Protein AF-0000000084918684 (afdb_homodimer)

pLDDT: mean 97.08, std 3.47, range [62.97, 98.94]

Solvent-accessible surface area (backbone atoms only — not comparable to full-atom values): 43186 Å² total; per-residue (Å²): 106,54,41,78,86,62,68,21,63,59,15,46,52,43,39,51,59,51,57,73,71,52,61,86,41,29,31,36,51,34,53,30,35,59,64,49,74,46,46,54,59,44,61,53,84,80,51,59,20,52,67,44,27,55,39,28,52,59,80,53,69,62,27,39,38,38,41,15,81,66,41,86,51,74,64,54,25,42,32,39,26,32,46,75,63,44,74,66,41,34,40,43,52,30,76,50,64,44,61,66,52,43,22,60,39,18,59,41,83,35,57,45,45,46,87,49,44,68,64,54,49,50,56,53,51,75,67,37,52,32,38,29,38,70,58,83,76,44,94,69,46,78,70,82,63,65,45,51,51,54,55,48,51,55,50,48,49,68,76,44,68,87,54,44,77,47,70,37,42,68,56,46,22,55,58,61,23,40,51,50,73,71,53,51,52,41,32,37,48,7,30,51,42,28,37,55,21,53,58,53,42,41,60,63,62,36,57,69,44,37,28,31,41,54,50,13,54,34,41,24,43,15,20,52,67,35,17,94,20,63,44,54,86,50,22,43,19,46,19,54,44,26,43,19,73,49,31,60,53,33,60,51,69,30,44,73,80,23,38,30,20,29,43,49,25,17,18,24,80,64,18,24,32,60,32,26,44,57,47,36,28,64,31,55,67,52,72,67,56,43,52,53,47,50,44,36,48,51,41,30,53,55,48,44,58,59,44,32,56,63,37,40,53,68,59,49,53,54,52,44,49,52,49,44,38,54,45,34,41,76,71,64,77,40,53,71,65,47,58,74,68,36,43,91,91,54,46,52,48,40,78,36,38,72,67,77,46,62,46,33,46,34,66,30,63,62,28,55,40,69,58,90,45,56,39,49,50,38,22,35,32,37,38,40,36,40,45,36,39,69,94,69,33,38,22,40,37,44,27,39,39,30,31,21,26,86,67,69,60,38,47,54,56,44,71,85,43,84,73,51,68,70,56,45,28,51,52,29,64,61,98,106,54,42,78,85,63,69,22,65,58,15,47,51,42,40,51,60,50,56,70,71,53,63,85,40,29,30,34,50,35,53,30,36,60,66,48,74,46,46,54,57,45,60,52,82,80,52,60,22,52,65,43,28,56,42,26,53,59,81,54,69,64,26,38,40,38,42,16,81,66,42,87,51,73,64,52,25,42,34,38,27,31,47,73,63,44,75,66,42,35,39,42,51,29,76,51,64,42,60,68,53,43,24,58,39,17,59,40,83,36,55,46,46,45,89,48,43,69,64,54,49,51,57,52,53,75,66,37,50,30,40,29,39,69,58,83,78,44,93,68,46,79,72,80,62,63,44,52,50,54,54,47,51,56,48,48,50,69,76,44,66,86,54,44,77,48,71,36,43,68,55,49,21,55,56,60,24,40,50,50,72,72,53,50,52,39,31,37,49,7,29,51,41,28,36,55,21,54,58,54,43,41,61,62,61,36,56,70,43,38,28,31,42,54,50,12,53,32,39,24,42,17,19,53,64,36,17,93,19,63,44,54,87,51,21,41,19,45,18,55,44,26,45,18,73,49,32,60,52,31,59,50,68,31,45,73,80,24,39,31,19,31,42,49,25,17,18,23,81,62,18,24,30,58,31,26,44,57,48,37,26,62,31,55,66,51,73,67,57,43,52,53,46,50,44,38,48,52,42,31,56,57,48,45,58,59,46,30,56,61,38,40,52,68,58,51,54,52,53,44,47,52,49,45,37,53,45,34,41,74,71,64,77,41,53,72,65,46,59,73,68,36,43,89,93,54,48,52,47,38,78,34,38,72,68,77,46,62,47,32,45,33,66,30,63,61,28,54,41,69,60,90,43,57,39,49,51,37,23,36,31,38,37,39,34,42,44,37,37,68,94,69,32,37,22,39,37,43,28,39,38,30,30,20,25,86,68,70,60,38,48,54,58,43,70,86,44,82,74,52,68,67,56,47,29,49,52,29,63,62,98

Nearest PDB structures (foldseek):
  2v3z-assembly1_A  TM=8.756E-01  e=8.709E-43  Escherichia coli
  2bh3-assembly1_A  TM=8.745E-01  e=8.213E-43  Escherichia coli
  2bwv-assembly1_A  TM=8.761E-01  e=2.812E-42  Escherichia coli
  2bws-assembly1_A  TM=8.759E-01  e=3.769E-42  Escherichia coli
  4pv4-assembly1_B  TM=8.836E-01  e=1.148E-41  Yersinia pestis

Structure (mmCIF, N/CA/C/O backbone):
data_AF-0000000084918684-model_v1
#
loop_
_entity.id
_entity.type
_entity.pdbx_description
1 polymer 'Xaa-Pro aminopeptidase'
#
loop_
_atom_site.group_PDB
_atom_site.id
_atom_site.type_symbol
_atom_site.label_atom_id
_atom_site.label_alt_id
_atom_site.label_comp_id
_atom_site.label_asym_id
_atom_site.label_entity_id
_atom_site.label_seq_id
_atom_site.pdbx_PDB_ins_code
_atom_site.Cartn_x
_atom_site.Cartn_y
_atom_site.Cartn_z
_atom_site.occupancy
_atom_site.B_iso_or_equiv
_atom_site.auth_seq_id
_atom_site.auth_comp_id
_atom_site.auth_asym_id
_atom_site.auth_atom_id
_atom_site.pdbx_PDB_model_num
ATOM 1 N N . MET A 1 1 ? 13.227 1.898 -8.117 1 81.81 1 MET A N 1
ATOM 2 C CA . MET A 1 1 ? 12.656 3.203 -7.801 1 81.81 1 MET A CA 1
ATOM 3 C C . MET A 1 1 ? 12.375 3.996 -9.078 1 81.81 1 MET A C 1
ATOM 5 O O . MET A 1 1 ? 13.172 3.959 -10.016 1 81.81 1 MET A O 1
ATOM 9 N N . LYS A 1 2 ? 11.352 4.75 -9.055 1 92.69 2 LYS A N 1
ATOM 10 C CA . LYS A 1 2 ? 10.945 5.504 -10.242 1 92.69 2 LYS A CA 1
ATOM 11 C C . LYS A 1 2 ? 11.602 6.879 -10.266 1 92.69 2 LYS A C 1
ATOM 13 O O . LYS A 1 2 ? 11.773 7.473 -11.336 1 92.69 2 LYS A O 1
ATOM 18 N N . TYR A 1 3 ? 11.93 7.355 -9.055 1 96.12 3 TYR A N 1
ATOM 19 C CA . TYR A 1 3 ? 12.516 8.688 -9 1 96.12 3 TYR A CA 1
ATOM 20 C C . TYR A 1 3 ? 13.969 8.672 -9.445 1 96.12 3 TYR A C 1
ATOM 22 O O . TYR A 1 3 ? 14.594 7.605 -9.5 1 96.12 3 TYR A O 1
ATOM 30 N N . ASN A 1 4 ? 14.5 9.836 -9.82 1 96.44 4 ASN A N 1
ATOM 31 C CA . ASN A 1 4 ? 15.898 9.961 -10.203 1 96.44 4 ASN A CA 1
ATOM 32 C C . ASN A 1 4 ? 16.828 9.812 -9 1 96.44 4 ASN A C 1
ATOM 34 O O . ASN A 1 4 ? 16.469 10.219 -7.895 1 96.44 4 ASN A O 1
ATOM 38 N N . GLN A 1 5 ? 17.938 9.234 -9.25 1 95.5 5 GLN A N 1
ATOM 39 C CA . GLN A 1 5 ? 18.906 9 -8.18 1 95.5 5 GLN A CA 1
ATOM 40 C C . GLN A 1 5 ? 19.25 10.305 -7.469 1 95.5 5 GLN A C 1
ATOM 42 O O . GLN A 1 5 ? 19.562 11.312 -8.117 1 95.5 5 GLN A O 1
ATOM 47 N N . ILE A 1 6 ? 19.219 10.305 -6.195 1 98 6 ILE A N 1
ATOM 48 C CA . ILE A 1 6 ? 19.578 11.453 -5.367 1 98 6 ILE A CA 1
ATOM 49 C C . ILE A 1 6 ? 21.094 11.516 -5.211 1 98 6 ILE A C 1
ATOM 51 O O . ILE A 1 6 ? 21.75 10.484 -5.039 1 98 6 ILE A O 1
ATOM 55 N N . ASP A 1 7 ? 21.672 12.695 -5.297 1 98.12 7 ASP A N 1
ATOM 56 C CA . ASP A 1 7 ? 23.094 12.859 -5.059 1 98.12 7 ASP A CA 1
ATOM 57 C C . ASP A 1 7 ? 23.484 12.383 -3.66 1 98.12 7 ASP A C 1
ATOM 59 O O . ASP A 1 7 ? 22.953 12.883 -2.664 1 98.12 7 ASP A O 1
ATOM 63 N N . SER A 1 8 ? 24.469 11.453 -3.57 1 98.38 8 SER A N 1
ATOM 64 C CA . SER A 1 8 ? 24.828 10.82 -2.307 1 98.38 8 SER A CA 1
ATOM 65 C C . SER A 1 8 ? 25.438 11.836 -1.336 1 98.38 8 SER A C 1
ATOM 67 O O . SER A 1 8 ? 25.531 11.57 -0.136 1 98.38 8 SER A O 1
ATOM 69 N N . LYS A 1 9 ? 25.844 13.008 -1.818 1 98.5 9 LYS A N 1
ATOM 70 C CA . LYS A 1 9 ? 26.406 14.047 -0.961 1 98.5 9 LYS A CA 1
ATOM 71 C C . LYS A 1 9 ? 25.406 14.477 0.107 1 98.5 9 LYS A C 1
ATOM 73 O O . LYS A 1 9 ? 25.781 14.836 1.22 1 98.5 9 LYS A O 1
ATOM 78 N N . LEU A 1 10 ? 24.141 14.445 -0.249 1 98.75 10 LEU A N 1
ATOM 79 C CA . LEU A 1 10 ? 23.094 14.758 0.727 1 98.75 10 LEU A CA 1
ATOM 80 C C . LEU A 1 10 ? 23.188 13.828 1.932 1 98.75 10 LEU A C 1
ATOM 82 O O . LEU A 1 10 ? 23.141 14.281 3.076 1 98.75 10 LEU A O 1
ATOM 86 N N . PHE A 1 11 ? 23.359 12.547 1.649 1 98.88 11 PHE A N 1
ATOM 87 C CA . PHE A 1 11 ? 23.344 11.547 2.709 1 98.88 11 PHE A CA 1
ATOM 88 C C . PHE A 1 11 ? 24.625 11.578 3.514 1 98.88 11 PHE A C 1
ATOM 90 O O . PHE A 1 11 ? 24.625 11.328 4.719 1 98.88 11 PHE A O 1
ATOM 97 N N . VAL A 1 12 ? 25.75 11.898 2.83 1 98.75 12 VAL A N 1
ATOM 98 C CA . VAL A 1 12 ? 27.016 12.086 3.521 1 98.75 12 VAL A CA 1
ATOM 99 C C . VAL A 1 12 ? 26.891 13.227 4.527 1 98.75 12 VAL A C 1
ATOM 101 O O . VAL A 1 12 ? 27.297 13.094 5.684 1 98.75 12 VAL A O 1
ATOM 104 N N . LYS A 1 13 ? 26.281 14.32 4.09 1 98.5 13 LYS A N 1
ATOM 105 C CA . LYS A 1 13 ? 26.047 15.469 4.961 1 98.5 13 LYS A CA 1
ATOM 106 C C . LYS A 1 13 ? 25.156 15.094 6.148 1 98.5 13 LYS A C 1
ATOM 108 O O . LYS A 1 13 ? 25.438 15.484 7.281 1 98.5 13 LYS A O 1
ATOM 113 N N . ASN A 1 14 ? 24.125 14.344 5.883 1 98.88 14 ASN A N 1
ATOM 114 C CA . ASN A 1 14 ? 23.188 13.945 6.926 1 98.88 14 ASN A CA 1
ATOM 115 C C . ASN A 1 14 ? 23.859 13.062 7.973 1 98.88 14 ASN A C 1
ATOM 117 O O . ASN A 1 14 ? 23.625 13.227 9.172 1 98.88 14 ASN A O 1
ATOM 121 N N . ARG A 1 15 ? 24.688 12.117 7.531 1 98.88 15 ARG A N 1
ATOM 122 C CA . ARG A 1 15 ? 25.406 11.266 8.469 1 98.88 15 ARG A CA 1
ATOM 123 C C . ARG A 1 15 ? 26.375 12.078 9.32 1 98.88 15 ARG A C 1
ATOM 125 O O . ARG A 1 15 ? 26.531 11.82 10.516 1 98.88 15 ARG A O 1
ATOM 132 N N . LYS A 1 16 ? 27.031 13.016 8.68 1 98.69 16 LYS A N 1
ATOM 133 C CA . LYS A 1 16 ? 27.953 13.867 9.422 1 98.69 16 LYS A CA 1
ATOM 134 C C . LYS A 1 16 ? 27.234 14.625 10.531 1 98.69 16 LYS A C 1
ATOM 136 O O . LYS A 1 16 ? 27.719 14.695 11.664 1 98.69 16 LYS A O 1
ATOM 141 N N . LYS A 1 17 ? 26.094 15.203 10.234 1 98.75 17 LYS A N 1
ATOM 142 C CA . LYS A 1 17 ? 25.297 15.914 11.227 1 98.75 17 LYS A CA 1
ATOM 143 C C . LYS A 1 17 ? 24.875 14.992 12.359 1 98.75 17 LYS A C 1
ATOM 145 O O . LYS A 1 17 ? 24.938 15.367 13.531 1 98.75 17 LYS A O 1
ATOM 150 N N . PHE A 1 18 ? 24.484 13.766 12 1 98.88 18 PHE A N 1
ATOM 151 C CA . PHE A 1 18 ? 24.031 12.812 13.016 1 98.88 18 PHE A CA 1
ATOM 152 C C . PHE A 1 18 ? 25.188 12.43 13.938 1 98.88 18 PHE A C 1
ATOM 154 O O . PHE A 1 18 ? 25.062 12.508 15.156 1 98.88 18 PHE A O 1
ATOM 161 N N . MET A 1 19 ? 26.266 12.055 13.344 1 98.81 19 MET A N 1
ATOM 162 C CA . MET A 1 19 ? 27.406 11.547 14.102 1 98.81 19 MET A CA 1
ATOM 163 C C . MET A 1 19 ? 28 12.641 14.984 1 98.81 19 MET A C 1
ATOM 165 O O . MET A 1 19 ? 28.516 12.359 16.078 1 98.81 19 MET A O 1
ATOM 169 N N . ALA A 1 20 ? 27.891 13.898 14.539 1 98.56 20 ALA A N 1
ATOM 170 C CA . ALA A 1 20 ? 28.422 15.023 15.305 1 98.56 20 ALA A CA 1
ATOM 171 C C . ALA A 1 20 ? 27.688 15.172 16.625 1 98.56 20 ALA A C 1
ATOM 173 O O . ALA A 1 20 ? 28.203 15.766 17.578 1 98.56 20 ALA A O 1
ATOM 174 N N . GLN A 1 21 ? 26.516 14.609 16.719 1 98.44 21 GLN A N 1
ATOM 175 C CA . GLN A 1 21 ? 25.703 14.781 17.922 1 98.44 21 GLN A CA 1
ATOM 176 C C . GLN A 1 21 ? 25.75 13.539 18.797 1 98.44 21 GLN A C 1
ATOM 178 O O . GLN A 1 21 ? 25.109 13.5 19.859 1 98.44 21 GLN A O 1
ATOM 183 N N . MET A 1 22 ? 26.453 12.477 18.422 1 98.56 22 MET A N 1
ATOM 184 C CA . MET A 1 22 ? 26.562 11.242 19.203 1 98.56 22 MET A CA 1
ATOM 185 C C . MET A 1 22 ? 27.547 11.406 20.344 1 98.56 22 MET A C 1
ATOM 187 O O . MET A 1 22 ? 28.5 12.18 20.25 1 98.56 22 MET A O 1
ATOM 191 N N . LYS A 1 23 ? 27.312 10.648 21.359 1 98.31 23 LYS A N 1
ATOM 192 C CA . LYS A 1 23 ? 28.266 10.57 22.469 1 98.31 23 LYS A CA 1
ATOM 193 C C . LYS A 1 23 ? 29.547 9.844 22.031 1 98.31 23 LYS A C 1
ATOM 195 O O . LYS A 1 23 ? 29.531 9.07 21.078 1 98.31 23 LYS A O 1
ATOM 200 N N . PRO A 1 24 ? 30.609 10.062 22.797 1 97.62 24 PRO A N 1
ATOM 201 C CA . PRO A 1 24 ? 31.828 9.297 22.5 1 97.62 24 PRO A CA 1
ATOM 202 C C . PRO A 1 24 ? 31.641 7.793 22.688 1 97.62 24 PRO A C 1
ATOM 204 O O . PRO A 1 24 ? 30.875 7.363 23.547 1 97.62 24 PRO A O 1
ATOM 207 N N . LYS A 1 25 ? 32.312 7.039 21.859 1 98 25 LYS A N 1
ATOM 208 C CA . LYS A 1 25 ? 32.344 5.578 21.906 1 98 25 LYS A CA 1
ATOM 209 C C . LYS A 1 25 ? 30.953 4.992 21.766 1 98 25 LYS A C 1
ATOM 211 O O . LYS A 1 25 ? 30.594 4.066 22.5 1 98 25 LYS A O 1
ATOM 216 N N . SER A 1 26 ? 30.172 5.645 20.953 1 98.69 26 SER A N 1
ATOM 217 C CA . SER A 1 26 ? 28.828 5.152 20.719 1 98.69 26 SER A CA 1
ATOM 218 C C . SER A 1 26 ? 28.641 4.73 19.266 1 98.69 26 SER A C 1
ATOM 220 O O . SER A 1 26 ? 29.219 5.324 18.359 1 98.69 26 SER A O 1
ATOM 222 N N . VAL A 1 27 ? 27.828 3.707 19.047 1 98.81 27 VAL A N 1
ATOM 223 C CA . VAL A 1 27 ? 27.453 3.205 17.734 1 98.81 27 VAL A CA 1
ATOM 224 C C . VAL A 1 27 ? 25.953 3.359 17.531 1 98.81 27 VAL A C 1
ATOM 226 O O . VAL A 1 27 ? 25.172 3.195 18.469 1 98.81 27 VAL A O 1
ATOM 229 N N . ALA A 1 28 ? 25.547 3.811 16.344 1 98.94 28 ALA A N 1
ATOM 230 C CA . ALA A 1 28 ? 24.141 3.881 15.984 1 98.94 28 ALA A CA 1
ATOM 231 C C . ALA A 1 28 ? 23.797 2.832 14.93 1 98.94 28 ALA A C 1
ATOM 233 O O . ALA A 1 28 ? 24.562 2.592 14 1 98.94 28 ALA A O 1
ATOM 234 N N . VAL A 1 29 ? 22.703 2.18 15.086 1 98.88 29 VAL A N 1
ATOM 235 C CA . VAL A 1 29 ? 22.25 1.157 14.148 1 98.88 29 VAL A CA 1
ATOM 236 C C . VAL A 1 29 ? 20.859 1.507 13.633 1 98.88 29 VAL A C 1
ATOM 238 O O . VAL A 1 29 ? 19.969 1.864 14.414 1 98.88 29 VAL A O 1
ATOM 241 N N . PHE A 1 30 ? 20.641 1.477 12.383 1 98.88 30 PHE A N 1
ATOM 242 C CA . PHE A 1 30 ? 19.359 1.709 11.719 1 98.88 30 PHE A CA 1
ATOM 243 C C . PHE A 1 30 ? 18.984 0.524 10.844 1 98.88 30 PHE A C 1
ATOM 245 O O . PHE A 1 30 ? 19.766 0.116 9.977 1 98.88 30 PHE A O 1
ATOM 252 N N . ASN A 1 31 ? 17.797 0.02 11.039 1 98.5 31 ASN A N 1
ATOM 253 C CA . ASN A 1 31 ? 17.312 -1.121 10.281 1 98.5 31 ASN A CA 1
ATOM 254 C C . ASN A 1 31 ? 16.25 -0.701 9.266 1 98.5 31 ASN A C 1
ATOM 256 O O . ASN A 1 31 ? 15.438 0.186 9.547 1 98.5 31 ASN A O 1
ATOM 260 N N . SER A 1 32 ? 16.234 -1.405 8.133 1 97.88 32 SER A N 1
ATOM 261 C CA . SER A 1 32 ? 15.133 -1.239 7.18 1 97.88 32 SER A CA 1
ATOM 262 C C . SER A 1 32 ? 13.812 -1.708 7.77 1 97.88 32 SER A C 1
ATOM 264 O O . SER A 1 32 ? 13.789 -2.453 8.75 1 97.88 32 SER A O 1
ATOM 266 N N . ASN A 1 33 ? 12.688 -1.231 7.195 1 97.19 33 ASN A N 1
ATOM 267 C CA . ASN A 1 33 ? 11.375 -1.76 7.543 1 97.19 33 ASN A CA 1
ATOM 268 C C . ASN A 1 33 ? 11.227 -3.217 7.117 1 97.19 33 ASN A C 1
ATOM 270 O O . ASN A 1 33 ? 12 -3.711 6.293 1 97.19 33 ASN A O 1
ATOM 274 N N . ASP A 1 34 ? 10.195 -3.828 7.664 1 96 34 ASP A N 1
ATOM 275 C CA . ASP A 1 34 ? 9.805 -5.18 7.277 1 96 34 ASP A CA 1
ATOM 276 C C . ASP A 1 34 ? 9.039 -5.168 5.949 1 96 34 ASP A C 1
ATOM 278 O O . ASP A 1 34 ? 8.594 -4.113 5.492 1 96 34 ASP A O 1
ATOM 282 N N . ILE A 1 35 ? 9.039 -6.32 5.34 1 94.56 35 ILE A N 1
ATOM 283 C CA . ILE A 1 35 ? 7.977 -6.625 4.387 1 94.56 35 ILE A CA 1
ATOM 284 C C . ILE A 1 35 ? 6.723 -7.066 5.133 1 94.56 35 ILE A C 1
ATOM 286 O O . ILE A 1 35 ? 6.758 -8.031 5.906 1 94.56 35 ILE A O 1
ATOM 290 N N . TYR A 1 36 ? 5.586 -6.398 4.938 1 95.75 36 TYR A N 1
ATOM 291 C CA . TYR A 1 36 ? 4.379 -6.66 5.719 1 95.75 36 TYR A CA 1
ATOM 292 C C . TYR A 1 36 ? 3.443 -7.605 4.973 1 95.75 36 TYR A C 1
ATOM 294 O O . TYR A 1 36 ? 3.188 -7.422 3.781 1 95.75 36 TYR A O 1
ATOM 302 N N . PRO A 1 37 ? 2.906 -8.602 5.645 1 95.12 37 PRO A N 1
ATOM 303 C CA . PRO A 1 37 ? 2.057 -9.617 5.012 1 95.12 37 PRO A CA 1
ATOM 304 C C . PRO A 1 37 ? 0.59 -9.195 4.941 1 95.12 37 PRO A C 1
ATOM 306 O O . PRO A 1 37 ? 0.124 -8.422 5.785 1 95.12 37 PRO A O 1
ATOM 309 N N . ILE A 1 38 ? -0.136 -9.695 4.008 1 95.38 38 ILE A N 1
ATOM 310 C CA . ILE A 1 38 ? -1.589 -9.586 3.92 1 95.38 38 ILE A CA 1
ATOM 311 C C . ILE A 1 38 ? -2.227 -10.93 4.266 1 95.38 38 ILE A C 1
ATOM 313 O O . ILE A 1 38 ? -3.131 -11 5.102 1 95.38 38 ILE A O 1
ATOM 317 N N . GLY A 1 39 ? -1.812 -11.977 3.65 1 93.81 39 GLY A N 1
ATOM 318 C CA . GLY A 1 39 ? -2.271 -13.352 3.754 1 93.81 39 GLY A CA 1
ATOM 319 C C . GLY A 1 39 ? -1.676 -14.266 2.695 1 93.81 39 GLY A C 1
ATOM 320 O O . GLY A 1 39 ? -1.28 -13.797 1.623 1 93.81 39 GLY A O 1
ATOM 321 N N . ALA A 1 40 ? -1.645 -15.531 2.928 1 95.56 40 ALA A N 1
ATOM 322 C CA . ALA A 1 40 ? -0.951 -16.453 2.031 1 95.56 40 ALA A CA 1
ATOM 323 C C . ALA A 1 40 ? 0.489 -16.016 1.794 1 95.56 40 ALA A C 1
ATOM 325 O O . ALA A 1 40 ? 1.25 -15.812 2.744 1 95.56 40 ALA A O 1
ATOM 326 N N . ASP A 1 41 ? 0.865 -15.742 0.613 1 94.5 41 ASP A N 1
ATOM 327 C CA . ASP A 1 41 ? 2.209 -15.227 0.366 1 94.5 41 ASP A CA 1
ATOM 328 C C . ASP A 1 41 ? 2.162 -13.781 -0.12 1 94.5 41 ASP A C 1
ATOM 330 O O . ASP A 1 41 ? 3.16 -13.258 -0.619 1 94.5 41 ASP A O 1
ATOM 334 N N . SER A 1 42 ? 0.988 -13.195 -0.037 1 94.06 42 SER A N 1
ATOM 335 C CA . SER A 1 42 ? 0.835 -11.812 -0.483 1 94.06 42 SER A CA 1
ATOM 336 C C . SER A 1 42 ? 1.415 -10.836 0.534 1 94.06 42 SER A C 1
ATOM 338 O O . SER A 1 42 ? 1.258 -11.023 1.742 1 94.06 42 SER A O 1
ATOM 340 N N . THR A 1 43 ? 2.107 -9.844 0.05 1 94.44 43 THR A N 1
ATOM 341 C CA . THR A 1 43 ? 2.697 -8.812 0.9 1 94.44 43 THR A CA 1
ATOM 342 C C . THR A 1 43 ? 2.332 -7.422 0.396 1 94.44 43 THR A C 1
ATOM 344 O O . THR A 1 43 ? 1.941 -7.258 -0.762 1 94.44 43 THR A O 1
ATOM 347 N N . MET A 1 44 ? 2.453 -6.418 1.233 1 95 44 MET A N 1
ATOM 348 C CA . MET A 1 44 ? 2.328 -5.012 0.858 1 95 44 MET A CA 1
ATOM 349 C C . MET A 1 44 ? 3.562 -4.539 0.097 1 95 44 MET A C 1
ATOM 351 O O . MET A 1 44 ? 4.656 -5.074 0.288 1 95 44 MET A O 1
ATOM 355 N N . PRO A 1 45 ? 3.311 -3.549 -0.823 1 93.69 45 PRO A N 1
ATOM 356 C CA . PRO A 1 45 ? 4.512 -2.951 -1.414 1 93.69 45 PRO A CA 1
ATOM 357 C C . PRO A 1 45 ? 5.48 -2.41 -0.364 1 93.69 45 PRO A C 1
ATOM 359 O O . PRO A 1 45 ? 5.047 -1.853 0.648 1 93.69 45 PRO A O 1
ATOM 362 N N . PHE A 1 46 ? 6.777 -2.557 -0.564 1 95.06 46 PHE A N 1
ATOM 363 C CA . PHE A 1 46 ? 7.793 -2.191 0.414 1 95.06 46 PHE A CA 1
ATOM 364 C C . PHE A 1 46 ? 7.863 -0.68 0.586 1 95.06 46 PHE A C 1
ATOM 366 O O . PHE A 1 46 ? 7.828 0.064 -0.396 1 95.06 46 PHE A O 1
ATOM 373 N N . GLU A 1 47 ? 7.855 -0.227 1.796 1 96.94 47 GLU A N 1
ATOM 374 C CA . GLU A 1 47 ? 8.164 1.145 2.193 1 96.94 47 GLU A CA 1
ATOM 375 C C . GLU A 1 47 ? 9.344 1.19 3.152 1 96.94 47 GLU A C 1
ATOM 377 O O . GLU A 1 47 ? 9.305 0.593 4.23 1 96.94 47 GLU A O 1
ATOM 382 N N . GLN A 1 48 ? 10.359 1.855 2.818 1 97.56 48 GLN A N 1
ATOM 383 C CA . GLN A 1 48 ? 11.57 1.902 3.633 1 97.56 48 GLN A CA 1
ATOM 384 C C . GLN A 1 48 ? 11.359 2.764 4.875 1 97.56 48 GLN A C 1
ATOM 386 O O . GLN A 1 48 ? 10.539 3.682 4.871 1 97.56 48 GLN A O 1
ATOM 391 N N . ASN A 1 49 ? 12.086 2.426 5.93 1 97.94 49 ASN A N 1
ATOM 392 C CA . ASN A 1 49 ? 12.203 3.312 7.086 1 97.94 49 ASN A CA 1
ATOM 393 C C . ASN A 1 49 ? 12.828 4.652 6.707 1 97.94 49 ASN A C 1
ATOM 395 O O . ASN A 1 49 ? 13.914 4.691 6.133 1 97.94 49 ASN A O 1
ATOM 399 N N . ARG A 1 50 ? 12.164 5.691 7.055 1 98.25 50 ARG A N 1
ATOM 400 C CA . ARG A 1 50 ? 12.57 7 6.555 1 98.25 50 ARG A CA 1
ATOM 401 C C . ARG A 1 50 ? 13.875 7.453 7.188 1 98.25 50 ARG A C 1
ATOM 403 O O . ARG A 1 50 ? 14.633 8.219 6.586 1 98.25 50 ARG A O 1
ATOM 410 N N . ASN A 1 51 ? 14.234 6.934 8.383 1 98.62 51 ASN A N 1
ATOM 411 C CA . ASN A 1 51 ? 15.484 7.328 9.031 1 98.62 51 ASN A CA 1
ATOM 412 C C . ASN A 1 51 ? 16.688 6.719 8.328 1 98.62 51 ASN A C 1
ATOM 414 O O . ASN A 1 51 ? 17.672 7.418 8.047 1 98.62 51 ASN A O 1
ATOM 418 N N . ILE A 1 52 ? 16.641 5.445 8.047 1 98.75 52 ILE A N 1
ATOM 419 C CA . ILE A 1 52 ? 17.766 4.852 7.336 1 98.75 52 ILE A CA 1
ATOM 420 C C . ILE A 1 52 ? 17.844 5.426 5.922 1 98.75 52 ILE A C 1
ATOM 422 O O . ILE A 1 52 ? 18.938 5.621 5.391 1 98.75 52 ILE A O 1
ATOM 426 N N . PHE A 1 53 ? 16.766 5.695 5.297 1 98.81 53 PHE A N 1
ATOM 427 C CA . PHE A 1 53 ? 16.797 6.344 3.99 1 98.81 53 PHE A CA 1
ATOM 428 C C . PHE A 1 53 ? 17.438 7.723 4.082 1 98.81 53 PHE A C 1
ATOM 430 O O . PHE A 1 53 ? 18.281 8.07 3.262 1 98.81 53 PHE A O 1
ATOM 437 N N . TYR A 1 54 ? 17.047 8.5 5.062 1 98.88 54 TYR A N 1
ATOM 438 C CA . TYR A 1 54 ? 17.578 9.844 5.285 1 98.88 54 TYR A CA 1
ATOM 439 C C . TYR A 1 54 ? 19.094 9.812 5.41 1 98.88 54 TYR A C 1
ATOM 441 O O . TYR A 1 54 ? 19.781 10.711 4.91 1 98.88 54 TYR A O 1
ATOM 449 N N . LEU A 1 55 ? 19.594 8.812 6.027 1 98.94 55 LEU A N 1
ATOM 450 C CA . LEU A 1 55 ? 21 8.773 6.371 1 98.94 55 LEU A CA 1
ATOM 451 C C . LEU A 1 55 ? 21.812 8.078 5.281 1 98.94 55 LEU A C 1
ATOM 453 O O . LEU A 1 55 ? 23.031 8.266 5.188 1 98.94 55 LEU A O 1
ATOM 457 N N . SER A 1 56 ? 21.141 7.27 4.43 1 98.81 56 SER A N 1
ATOM 458 C CA . SER A 1 56 ? 21.969 6.426 3.568 1 98.81 56 SER A CA 1
ATOM 459 C C . SER A 1 56 ? 21.484 6.473 2.125 1 98.81 56 SER A C 1
ATOM 461 O O . SER A 1 56 ? 22.203 6.062 1.209 1 98.81 56 SER A O 1
ATOM 463 N N . GLY A 1 57 ? 20.203 6.879 1.904 1 98.44 57 GLY A N 1
ATOM 464 C CA . GLY A 1 57 ? 19.641 6.84 0.563 1 98.44 57 GLY A CA 1
ATOM 465 C C . GLY A 1 57 ? 19.297 5.438 0.106 1 98.44 57 GLY A C 1
ATOM 466 O O . GLY A 1 57 ? 18.688 5.258 -0.956 1 98.44 57 GLY A O 1
ATOM 467 N N . ALA A 1 58 ? 19.656 4.41 0.917 1 97.81 58 ALA A N 1
ATOM 468 C CA . ALA A 1 58 ? 19.312 3.035 0.562 1 97.81 58 ALA A CA 1
ATOM 469 C C . ALA A 1 58 ? 17.797 2.807 0.646 1 97.81 58 ALA A C 1
ATOM 471 O O . ALA A 1 58 ? 17.203 2.955 1.715 1 97.81 58 ALA A O 1
ATOM 472 N N . ASP A 1 59 ? 17.219 2.51 -0.435 1 96.94 59 ASP A N 1
ATOM 473 C CA . ASP A 1 59 ? 15.781 2.256 -0.529 1 96.94 59 ASP A CA 1
ATOM 474 C C . ASP A 1 59 ? 15.508 0.797 -0.892 1 96.94 59 ASP A C 1
ATOM 476 O O . ASP A 1 59 ? 14.867 0.515 -1.91 1 96.94 59 ASP A O 1
ATOM 480 N N . GLN A 1 60 ? 15.922 -0.087 -0.076 1 96.31 60 GLN A N 1
ATOM 481 C CA . GLN A 1 60 ? 15.867 -1.532 -0.269 1 96.31 60 GLN A CA 1
ATOM 482 C C . GLN A 1 60 ? 15.594 -2.252 1.048 1 96.31 60 GLN A C 1
ATOM 484 O O . GLN A 1 60 ? 16.078 -1.841 2.102 1 96.31 60 GLN A O 1
ATOM 489 N N . GLU A 1 61 ? 14.797 -3.285 0.99 1 94.81 61 GLU A N 1
ATOM 490 C CA . GLU A 1 61 ? 14.562 -4.109 2.172 1 94.81 61 GLU A CA 1
ATOM 491 C C . GLU A 1 61 ? 15.852 -4.762 2.654 1 94.81 61 GLU A C 1
ATOM 493 O O . GLU A 1 61 ? 16.875 -4.707 1.971 1 94.81 61 GLU A O 1
ATOM 498 N N . GLU A 1 62 ? 15.867 -5.277 3.865 1 95.62 62 GLU A N 1
ATOM 499 C CA . GLU A 1 62 ? 16.984 -6.023 4.441 1 95.62 62 GLU A CA 1
ATOM 500 C C . GLU A 1 62 ? 18.297 -5.246 4.316 1 95.62 62 GLU A C 1
ATOM 502 O O . GLU A 1 62 ? 19.281 -5.77 3.805 1 95.62 62 GLU A O 1
ATOM 507 N N . THR A 1 63 ? 18.281 -4.086 4.734 1 98.19 63 THR A N 1
ATOM 508 C CA . THR A 1 63 ? 19.422 -3.178 4.805 1 98.19 63 THR A CA 1
ATOM 509 C C . THR A 1 63 ? 19.656 -2.711 6.242 1 98.19 63 THR A C 1
ATOM 511 O O . THR A 1 63 ? 18.703 -2.49 6.988 1 98.19 63 THR A O 1
ATOM 514 N N . ILE A 1 64 ? 20.906 -2.635 6.688 1 98.88 64 ILE A N 1
ATOM 515 C CA . ILE A 1 64 ? 21.266 -2.129 8.008 1 98.88 64 ILE A CA 1
ATOM 516 C C . ILE A 1 64 ? 22.375 -1.09 7.883 1 98.88 64 ILE A C 1
ATOM 518 O O . ILE A 1 64 ? 23.344 -1.287 7.137 1 98.88 64 ILE A O 1
ATOM 522 N N . LEU A 1 65 ? 22.266 -0.004 8.5 1 98.94 65 LEU A N 1
ATOM 523 C CA . LEU A 1 65 ? 23.281 1.037 8.562 1 98.94 65 LEU A CA 1
ATOM 524 C C . LEU A 1 65 ? 23.891 1.111 9.953 1 98.94 65 LEU A C 1
ATOM 526 O O . LEU A 1 65 ? 23.172 1.139 10.961 1 98.94 65 LEU A O 1
ATOM 530 N N . ILE A 1 66 ? 25.156 1.075 10.039 1 98.94 66 ILE A N 1
ATOM 531 C CA . ILE A 1 66 ? 25.891 1.303 11.281 1 98.94 66 ILE A CA 1
ATOM 532 C C . ILE A 1 66 ? 26.719 2.582 11.172 1 98.94 66 ILE A C 1
ATOM 534 O O . ILE A 1 66 ? 27.422 2.787 10.18 1 98.94 66 ILE A O 1
ATOM 538 N N . LEU A 1 67 ? 26.625 3.439 12.117 1 98.94 67 LEU A N 1
ATOM 539 C CA . LEU A 1 67 ? 27.469 4.629 12.266 1 98.94 67 LEU A CA 1
ATOM 540 C C . LEU A 1 67 ? 28.266 4.578 13.562 1 98.94 67 LEU A C 1
ATOM 542 O O . LEU A 1 67 ? 27.672 4.523 14.648 1 98.94 67 LEU A O 1
ATOM 546 N N . PHE A 1 68 ? 29.562 4.566 13.484 1 98.81 68 PHE A N 1
ATOM 547 C CA . PHE A 1 68 ? 30.469 4.488 14.625 1 98.81 68 PHE A CA 1
ATOM 548 C C . PHE A 1 68 ? 31.656 5.426 14.438 1 98.81 68 PHE A C 1
ATOM 550 O O . PHE A 1 68 ? 32.75 4.98 14.117 1 98.81 68 PHE A O 1
ATOM 557 N N . PRO A 1 69 ? 31.453 6.688 14.773 1 98.38 69 PRO A N 1
ATOM 558 C CA . PRO A 1 69 ? 32.469 7.688 14.469 1 98.38 69 PRO A CA 1
ATOM 559 C C . PRO A 1 69 ? 33.812 7.398 15.164 1 98.38 69 PRO A C 1
ATOM 561 O O . PRO A 1 69 ? 34.875 7.762 14.648 1 98.38 69 PRO A O 1
ATOM 564 N N . ASP A 1 70 ? 33.812 6.703 16.266 1 97.94 70 ASP A N 1
ATOM 565 C CA . ASP A 1 70 ? 35.031 6.512 17.062 1 97.94 70 ASP A CA 1
ATOM 566 C C . ASP A 1 70 ? 35.656 5.152 16.781 1 97.94 70 ASP A C 1
ATOM 568 O O . ASP A 1 70 ? 36.531 4.703 17.531 1 97.94 70 ASP A O 1
ATOM 572 N N . ALA A 1 71 ? 35.219 4.508 15.773 1 98.06 71 ALA A N 1
ATOM 573 C CA . ALA A 1 71 ? 35.781 3.191 15.453 1 98.06 71 ALA A CA 1
ATOM 574 C C . ALA A 1 71 ? 37.281 3.256 15.266 1 98.06 71 ALA A C 1
ATOM 576 O O . ALA A 1 71 ? 37.812 4.199 14.664 1 98.06 71 ALA A O 1
ATOM 577 N N . LEU A 1 72 ? 37.969 2.27 15.773 1 97.12 72 LEU A N 1
ATOM 578 C CA . LEU A 1 72 ? 39.438 2.197 15.617 1 97.12 72 LEU A CA 1
ATOM 579 C C . LEU A 1 72 ? 39.812 1.971 14.156 1 97.12 72 LEU A C 1
ATOM 581 O O . LEU A 1 72 ? 40.75 2.576 13.656 1 97.12 72 LEU A O 1
ATOM 585 N N . ASP A 1 73 ? 39.125 1.08 13.523 1 95.88 73 ASP A N 1
ATOM 586 C CA . ASP A 1 73 ? 39.25 0.866 12.086 1 95.88 73 ASP A CA 1
ATOM 587 C C . ASP A 1 73 ? 38.438 1.881 11.297 1 95.88 73 ASP A C 1
ATOM 589 O O . ASP A 1 73 ? 37.188 1.872 11.367 1 95.88 73 ASP A O 1
ATOM 593 N N . PRO A 1 74 ? 39.062 2.715 10.508 1 96.5 74 PRO A N 1
ATOM 594 C CA . PRO A 1 74 ? 38.312 3.73 9.758 1 96.5 74 PRO A CA 1
ATOM 595 C C . PRO A 1 74 ? 37.219 3.131 8.875 1 96.5 74 PRO A C 1
ATOM 597 O O . PRO A 1 74 ? 36.188 3.781 8.625 1 96.5 74 PRO A O 1
ATOM 600 N N . LYS A 1 75 ? 37.344 1.913 8.523 1 96.38 75 LYS A N 1
ATOM 601 C CA . LYS A 1 75 ? 36.375 1.245 7.672 1 96.38 75 LYS A CA 1
ATOM 602 C C . LYS A 1 75 ? 35.062 1.009 8.422 1 96.38 75 LYS A C 1
ATOM 604 O O . LYS A 1 75 ? 34 0.779 7.809 1 96.38 75 LYS A O 1
ATOM 609 N N . HIS A 1 76 ? 35.125 1.041 9.719 1 97.44 76 HIS A N 1
ATOM 610 C CA . HIS A 1 76 ? 33.969 0.689 10.523 1 97.44 76 HIS A CA 1
ATOM 611 C C . HIS A 1 76 ? 33.219 1.936 10.992 1 97.44 76 HIS A C 1
ATOM 613 O O . HIS A 1 76 ? 32.219 1.837 11.711 1 97.44 76 HIS A O 1
ATOM 619 N N . LYS A 1 77 ? 33.688 3.113 10.555 1 98.44 77 LYS A N 1
ATOM 620 C CA . LYS A 1 77 ? 33.031 4.348 10.977 1 98.44 77 LYS A CA 1
ATOM 621 C C . LYS A 1 77 ? 31.641 4.473 10.359 1 98.44 77 LYS A C 1
ATOM 623 O O . LYS A 1 77 ? 30.734 5.039 10.977 1 98.44 77 LYS A O 1
ATOM 628 N N . GLU A 1 78 ? 31.516 4.078 9.133 1 98.81 78 GLU A N 1
ATOM 629 C CA . GLU A 1 78 ? 30.266 3.969 8.406 1 98.81 78 GLU A CA 1
ATOM 630 C C . GLU A 1 78 ? 30.156 2.639 7.664 1 98.81 78 GLU A C 1
ATOM 632 O O . GLU A 1 78 ? 31.016 2.328 6.824 1 98.81 78 GLU A O 1
ATOM 637 N N . ILE A 1 79 ? 29.109 1.889 7.961 1 98.88 79 ILE A N 1
ATOM 638 C CA . ILE A 1 79 ? 28.953 0.58 7.336 1 98.88 79 ILE A CA 1
ATOM 639 C C . ILE A 1 79 ? 27.531 0.411 6.836 1 98.88 79 ILE A C 1
ATOM 641 O O . ILE A 1 79 ? 26.578 0.736 7.547 1 98.88 79 ILE A O 1
ATOM 645 N N . LEU A 1 80 ? 27.359 -0.02 5.629 1 98.88 80 LEU A N 1
ATOM 646 C CA . LEU A 1 80 ? 26.062 -0.414 5.078 1 98.88 80 LEU A CA 1
ATOM 647 C C . LEU A 1 80 ? 26.031 -1.91 4.785 1 98.88 80 LEU A C 1
ATOM 649 O O . LEU A 1 80 ? 26.953 -2.441 4.148 1 98.88 80 LEU A O 1
ATOM 653 N N . PHE A 1 81 ? 25.094 -2.574 5.371 1 98.81 81 PHE A N 1
ATOM 654 C CA . PHE A 1 81 ? 24.844 -3.973 5.043 1 98.81 81 PHE A CA 1
ATOM 655 C C . PHE A 1 81 ? 23.672 -4.102 4.066 1 98.81 81 PHE A C 1
ATOM 657 O O . PHE A 1 81 ? 22.625 -3.502 4.266 1 98.81 81 PHE A O 1
ATOM 664 N N . VAL A 1 82 ? 23.859 -4.832 2.994 1 97.94 82 VAL A N 1
ATOM 665 C CA . VAL A 1 82 ? 22.797 -5.031 2.008 1 97.94 82 VAL A CA 1
ATOM 666 C C . VAL A 1 82 ? 22.641 -6.52 1.706 1 97.94 82 VAL A C 1
ATOM 668 O O . VAL A 1 82 ? 23.578 -7.305 1.931 1 97.94 82 VAL A O 1
ATOM 671 N N . ARG A 1 83 ? 21.484 -6.848 1.236 1 95.12 83 ARG A N 1
ATOM 672 C CA . ARG A 1 83 ? 21.203 -8.227 0.842 1 95.12 83 ARG A CA 1
ATOM 673 C C . ARG A 1 83 ? 22.031 -8.617 -0.383 1 95.12 83 ARG A C 1
ATOM 675 O O . ARG A 1 83 ? 22.047 -7.887 -1.378 1 95.12 83 ARG A O 1
ATOM 682 N N . GLU A 1 84 ? 22.688 -9.75 -0.336 1 93.69 84 GLU A N 1
ATOM 683 C CA . GLU A 1 84 ? 23.516 -10.219 -1.45 1 93.69 84 GLU A CA 1
ATOM 684 C C . GLU A 1 84 ? 22.641 -10.781 -2.572 1 93.69 84 GLU A C 1
ATOM 686 O O . GLU A 1 84 ? 21.672 -11.508 -2.314 1 93.69 84 GLU A O 1
ATOM 691 N N . THR A 1 85 ? 23 -10.375 -3.801 1 90.44 85 THR A N 1
ATOM 692 C CA . THR A 1 85 ? 22.344 -10.953 -4.969 1 90.44 85 THR A CA 1
ATOM 693 C C . THR A 1 85 ? 23.016 -12.258 -5.375 1 90.44 85 THR A C 1
ATOM 695 O O . THR A 1 85 ? 24.188 -12.266 -5.781 1 90.44 85 THR A O 1
ATOM 698 N N . ASN A 1 86 ? 22.375 -13.312 -5.199 1 88.06 86 ASN A N 1
ATOM 699 C CA . ASN A 1 86 ? 22.891 -14.555 -5.773 1 88.06 86 ASN A CA 1
ATOM 700 C C . ASN A 1 86 ? 22.219 -14.867 -7.105 1 88.06 86 ASN A C 1
ATOM 702 O O . ASN A 1 86 ? 21.391 -14.086 -7.59 1 88.06 86 ASN A O 1
ATOM 706 N N . GLU A 1 87 ? 22.641 -15.914 -7.73 1 85.44 87 GLU A N 1
ATOM 707 C CA . GLU A 1 87 ? 22.125 -16.25 -9.055 1 85.44 87 GLU A CA 1
ATOM 708 C C . GLU A 1 87 ? 20.609 -16.422 -9.039 1 85.44 87 GLU A C 1
ATOM 710 O O . GLU A 1 87 ? 19.922 -15.977 -9.961 1 85.44 87 GLU A O 1
ATOM 715 N N . HIS A 1 88 ? 20.172 -17.031 -8.031 1 85.12 88 HIS A N 1
ATOM 716 C CA . HIS A 1 88 ? 18.75 -17.25 -7.891 1 85.12 88 HIS A CA 1
ATOM 717 C C . HIS A 1 88 ? 18 -15.922 -7.785 1 85.12 88 HIS A C 1
ATOM 719 O O . HIS A 1 88 ? 17.016 -15.695 -8.508 1 85.12 88 HIS A O 1
ATOM 725 N N . ILE A 1 89 ? 18.453 -15.055 -6.969 1 84.06 89 ILE A N 1
ATOM 726 C CA . ILE A 1 89 ? 17.828 -13.766 -6.746 1 84.06 89 ILE A CA 1
ATOM 727 C C . ILE A 1 89 ? 17.875 -12.938 -8.031 1 84.06 89 ILE A C 1
ATOM 729 O O . ILE A 1 89 ? 16.906 -12.25 -8.375 1 84.06 89 ILE A O 1
ATOM 733 N N . ALA A 1 90 ? 18.922 -13.039 -8.734 1 85.81 90 ALA A N 1
ATOM 734 C CA . ALA A 1 90 ? 19.078 -12.289 -9.977 1 85.81 90 ALA A CA 1
ATOM 735 C C . ALA A 1 90 ? 18 -12.672 -10.992 1 85.81 90 ALA A C 1
ATOM 737 O O . ALA A 1 90 ? 17.422 -11.797 -11.648 1 85.81 90 ALA A O 1
ATOM 738 N N . VAL A 1 91 ? 17.703 -13.898 -11.078 1 85.44 91 VAL A N 1
ATOM 739 C CA . VAL A 1 91 ? 16.734 -14.398 -12.047 1 85.44 91 VAL A CA 1
ATOM 740 C C . VAL A 1 91 ? 15.312 -14.109 -11.562 1 85.44 91 VAL A C 1
ATOM 742 O O . VAL A 1 91 ? 14.461 -13.688 -12.344 1 85.44 91 VAL A O 1
ATOM 745 N N . TRP A 1 92 ? 15.062 -14.188 -10.336 1 86.88 92 TRP A N 1
ATOM 746 C CA . TRP A 1 92 ? 13.703 -14.164 -9.805 1 86.88 92 TRP A CA 1
ATOM 747 C C . TRP A 1 92 ? 13.289 -12.75 -9.422 1 86.88 92 TRP A C 1
ATOM 749 O O . TRP A 1 92 ? 12.148 -12.352 -9.633 1 86.88 92 TRP A O 1
ATOM 759 N N . GLU A 1 93 ? 14.188 -11.953 -8.883 1 87.25 93 GLU A N 1
ATOM 760 C CA . GLU A 1 93 ? 13.82 -10.656 -8.336 1 87.25 93 GLU A CA 1
ATOM 761 C C . GLU A 1 93 ? 14.602 -9.531 -9.008 1 87.25 93 GLU A C 1
ATOM 763 O O . GLU A 1 93 ? 14.234 -8.359 -8.906 1 87.25 93 GLU A O 1
ATOM 768 N N . GLY A 1 94 ? 15.633 -9.922 -9.727 1 85.88 94 GLY A N 1
ATOM 769 C CA . GLY A 1 94 ? 16.531 -8.914 -10.258 1 85.88 94 GLY A CA 1
ATOM 770 C C . GLY A 1 94 ? 17.656 -8.547 -9.297 1 85.88 94 GLY A C 1
ATOM 771 O O . GLY A 1 94 ? 17.672 -8.992 -8.148 1 85.88 94 GLY A O 1
ATOM 772 N N . GLU A 1 95 ? 18.516 -7.809 -9.789 1 83.25 95 GLU A N 1
ATOM 773 C CA . GLU A 1 95 ? 19.672 -7.449 -8.984 1 83.25 95 GLU A CA 1
ATOM 774 C C . GLU A 1 95 ? 19.297 -6.508 -7.848 1 83.25 95 GLU A C 1
ATOM 776 O O . GLU A 1 95 ? 18.562 -5.531 -8.062 1 83.25 95 GLU A O 1
ATOM 781 N N . LYS A 1 96 ? 19.75 -6.922 -6.691 1 91.44 96 LYS A N 1
ATOM 782 C CA . LYS A 1 96 ? 19.734 -6 -5.559 1 91.44 96 LYS A CA 1
ATOM 783 C C . LYS A 1 96 ? 20.922 -5.047 -5.613 1 91.44 96 LYS A C 1
ATOM 785 O O . LYS A 1 96 ? 21.703 -5.07 -6.566 1 91.44 96 LYS A O 1
ATOM 790 N N . LEU A 1 97 ? 20.969 -4.152 -4.605 1 92.88 97 LEU A N 1
ATOM 791 C CA . LEU A 1 97 ? 22.125 -3.258 -4.574 1 92.88 97 LEU A CA 1
ATOM 792 C C . LEU A 1 97 ? 23.422 -4.051 -4.543 1 92.88 97 LEU A C 1
ATOM 794 O O . LEU A 1 97 ? 23.641 -4.859 -3.637 1 92.88 97 LEU A O 1
ATOM 798 N N . THR A 1 98 ? 24.234 -3.883 -5.562 1 94.62 98 THR A N 1
ATOM 799 C CA . THR A 1 98 ? 25.609 -4.324 -5.426 1 94.62 98 THR A CA 1
ATOM 800 C C . THR A 1 98 ? 26.359 -3.447 -4.426 1 94.62 98 THR A C 1
ATOM 802 O O . THR A 1 98 ? 25.875 -2.395 -4.02 1 94.62 98 THR A O 1
ATOM 805 N N . LYS A 1 99 ? 27.516 -3.977 -4.043 1 96.88 99 LYS A N 1
ATOM 806 C CA . LYS A 1 99 ? 28.328 -3.146 -3.154 1 96.88 99 LYS A CA 1
ATOM 807 C C . LYS A 1 99 ? 28.688 -1.82 -3.818 1 96.88 99 LYS A C 1
ATOM 809 O O . LYS A 1 99 ? 28.641 -0.769 -3.178 1 96.88 99 LYS A O 1
ATOM 814 N N . GLU A 1 100 ? 28.984 -1.886 -5.066 1 97.19 100 GLU A N 1
ATOM 815 C CA . GLU A 1 100 ? 29.344 -0.681 -5.812 1 97.19 100 GLU A CA 1
ATOM 816 C C . GLU A 1 100 ? 28.156 0.276 -5.906 1 97.19 100 GLU A C 1
ATOM 818 O O . GLU A 1 100 ? 28.297 1.479 -5.676 1 97.19 100 GLU A O 1
ATOM 823 N N . ARG A 1 101 ? 27.031 -0.26 -6.254 1 96.31 101 ARG A N 1
ATOM 824 C CA . ARG A 1 101 ? 25.828 0.566 -6.367 1 96.31 101 ARG A CA 1
ATOM 825 C C . ARG A 1 101 ? 25.438 1.146 -5.012 1 96.31 101 ARG A C 1
ATOM 827 O O . ARG A 1 101 ? 24.953 2.279 -4.934 1 96.31 101 ARG A O 1
ATOM 834 N N . ALA A 1 102 ? 25.562 0.331 -3.971 1 98.12 102 ALA A N 1
ATOM 835 C CA . ALA A 1 102 ? 25.281 0.809 -2.619 1 98.12 102 ALA A CA 1
ATOM 836 C C . ALA A 1 102 ? 26.156 2.008 -2.268 1 98.12 102 ALA A C 1
ATOM 838 O O . ALA A 1 102 ? 25.688 2.975 -1.664 1 98.12 102 ALA A O 1
ATOM 839 N N . THR A 1 103 ? 27.422 1.905 -2.617 1 98.44 103 THR A N 1
ATOM 840 C CA . THR A 1 103 ? 28.344 3.021 -2.395 1 98.44 103 THR A CA 1
ATOM 841 C C . THR A 1 103 ? 27.922 4.238 -3.209 1 98.44 103 THR A C 1
ATOM 843 O O . THR A 1 103 ? 27.922 5.363 -2.705 1 98.44 103 THR A O 1
ATOM 846 N N . GLU A 1 104 ? 27.516 3.998 -4.414 1 97.81 104 GLU A N 1
ATOM 847 C CA . GLU A 1 104 ? 27.094 5.094 -5.277 1 97.81 104 GLU A CA 1
ATOM 848 C C . GLU A 1 104 ? 25.875 5.809 -4.699 1 97.81 104 GLU A C 1
ATOM 850 O O . GLU A 1 104 ? 25.797 7.039 -4.723 1 97.81 104 GLU A O 1
ATOM 855 N N . VAL A 1 105 ? 24.938 5.074 -4.18 1 97.25 105 VAL A N 1
ATOM 856 C CA . VAL A 1 105 ? 23.672 5.617 -3.711 1 97.25 105 VAL A CA 1
ATOM 857 C C . VAL A 1 105 ? 23.859 6.289 -2.354 1 97.25 105 VAL A C 1
ATOM 859 O O . VAL A 1 105 ? 23.266 7.324 -2.074 1 97.25 105 VAL A O 1
ATOM 862 N N . SER A 1 106 ? 24.766 5.773 -1.509 1 98.56 106 SER A N 1
ATOM 863 C CA . SER A 1 106 ? 24.812 6.188 -0.11 1 98.56 106 SER A CA 1
ATOM 864 C C . SER A 1 106 ? 26.016 7.074 0.167 1 98.56 106 SER A C 1
ATOM 866 O O . SER A 1 106 ? 26.031 7.832 1.14 1 98.56 106 SER A O 1
ATOM 868 N N . GLY A 1 107 ? 27.078 6.953 -0.594 1 98.62 107 GLY A N 1
ATOM 869 C CA . GLY A 1 107 ? 28.359 7.57 -0.291 1 98.62 107 GLY A CA 1
ATOM 870 C C . GLY A 1 107 ? 29.172 6.797 0.736 1 98.62 107 GLY A C 1
ATOM 871 O O . GLY A 1 107 ? 30.234 7.246 1.16 1 98.62 107 GLY A O 1
ATOM 872 N N . ILE A 1 108 ? 28.719 5.621 1.134 1 98.81 108 ILE A N 1
ATOM 873 C CA . ILE A 1 108 ? 29.422 4.805 2.123 1 98.81 108 ILE A CA 1
ATOM 874 C C . ILE A 1 108 ? 30.391 3.859 1.421 1 98.81 108 ILE A C 1
ATOM 876 O O . ILE A 1 108 ? 30 3.123 0.513 1 98.81 108 ILE A O 1
ATOM 880 N N . GLU A 1 109 ? 31.578 3.846 1.817 1 98.31 109 GLU A N 1
ATOM 881 C CA . GLU A 1 109 ? 32.625 3.053 1.168 1 98.31 109 GLU A CA 1
ATOM 882 C C . GLU A 1 109 ? 32.594 1.606 1.654 1 98.31 109 GLU A C 1
ATOM 884 O O . GLU A 1 109 ? 32.875 0.682 0.88 1 98.31 109 GLU A O 1
ATOM 889 N N . THR A 1 110 ? 32.344 1.408 2.895 1 98.69 110 THR A N 1
ATOM 890 C CA . THR A 1 110 ? 32.344 0.064 3.463 1 98.69 110 THR A CA 1
ATOM 891 C C . THR A 1 110 ? 30.938 -0.557 3.355 1 98.69 110 THR A C 1
ATOM 893 O O . THR A 1 110 ? 30.047 -0.207 4.117 1 98.69 110 THR A O 1
ATOM 896 N N . VAL A 1 111 ? 30.781 -1.522 2.473 1 98.69 111 VAL A N 1
ATOM 897 C CA . VAL A 1 111 ? 29.531 -2.24 2.271 1 98.69 111 VAL A CA 1
ATOM 898 C C . VAL A 1 111 ? 29.766 -3.74 2.449 1 98.69 111 VAL A C 1
ATOM 900 O O . VAL A 1 111 ? 30.641 -4.32 1.807 1 98.69 111 VAL A O 1
ATOM 903 N N . TYR A 1 112 ? 29.031 -4.328 3.385 1 98.62 112 TYR A N 1
ATOM 904 C CA . TYR A 1 112 ? 29.094 -5.77 3.619 1 98.62 112 TYR A CA 1
ATOM 905 C C . TYR A 1 112 ? 27.781 -6.438 3.223 1 98.62 112 TYR A C 1
ATOM 907 O O . TYR A 1 112 ? 26.766 -5.766 3.029 1 98.62 112 TYR A O 1
ATOM 915 N N . TRP A 1 113 ? 27.891 -7.715 2.998 1 97.94 113 TRP A N 1
ATOM 916 C CA . TRP A 1 113 ? 26.672 -8.5 2.863 1 97.94 113 TRP A CA 1
ATOM 917 C C . TRP A 1 113 ? 25.984 -8.672 4.215 1 97.94 113 TRP A C 1
ATOM 919 O O . TRP A 1 113 ? 26.641 -8.742 5.25 1 97.94 113 TRP A O 1
ATOM 929 N N . LEU A 1 114 ? 24.703 -8.75 4.18 1 97.5 114 LEU A N 1
ATOM 930 C CA . LEU A 1 114 ? 23.891 -8.859 5.391 1 97.5 114 LEU A CA 1
ATOM 931 C C . LEU A 1 114 ? 24.312 -10.086 6.203 1 97.5 114 LEU A C 1
ATOM 933 O O . LEU A 1 114 ? 24.25 -10.062 7.438 1 97.5 114 LEU A O 1
ATOM 937 N N . SER A 1 115 ? 24.797 -11.133 5.539 1 96.69 115 SER A N 1
ATOM 938 C CA . SER A 1 115 ? 25.203 -12.367 6.199 1 96.69 115 SER A CA 1
ATOM 939 C C . SER A 1 115 ? 26.391 -12.133 7.133 1 96.69 115 SER A C 1
ATOM 941 O O . SER A 1 115 ? 26.656 -12.938 8.023 1 96.69 115 SER A O 1
ATOM 943 N N . ASP A 1 116 ? 27.094 -11.055 6.926 1 97.88 116 ASP A N 1
ATOM 944 C CA . ASP A 1 116 ? 28.281 -10.75 7.719 1 97.88 116 ASP A CA 1
ATOM 945 C C . ASP A 1 116 ? 27.922 -9.891 8.93 1 97.88 116 ASP A C 1
ATOM 947 O O . ASP A 1 116 ? 28.797 -9.562 9.734 1 97.88 116 ASP A O 1
ATOM 951 N N . PHE A 1 117 ? 26.703 -9.586 9.133 1 98.44 117 PHE A N 1
ATOM 952 C CA . PHE A 1 117 ? 26.297 -8.57 10.102 1 98.44 117 PHE A CA 1
ATOM 953 C C . PHE A 1 117 ? 26.734 -8.977 11.508 1 98.44 117 PHE A C 1
ATOM 955 O O . PHE A 1 117 ? 27.391 -8.203 12.211 1 98.44 117 PHE A O 1
ATOM 962 N N . ASP A 1 118 ? 26.422 -10.188 11.938 1 98.06 118 ASP A N 1
ATOM 963 C CA . ASP A 1 118 ? 26.641 -10.586 13.32 1 98.06 118 ASP A CA 1
ATOM 964 C C . ASP A 1 118 ? 28.125 -10.531 13.68 1 98.06 118 ASP A C 1
ATOM 966 O O . ASP A 1 118 ? 28.484 -10.07 14.758 1 98.06 118 ASP A O 1
ATOM 970 N N . LYS A 1 119 ? 28.906 -10.984 12.75 1 97.94 119 LYS A N 1
ATOM 971 C CA . LYS A 1 119 ? 30.344 -11.008 12.984 1 97.94 119 LYS A CA 1
ATOM 972 C C . LYS A 1 119 ? 30.906 -9.594 13.094 1 97.94 119 LYS A C 1
ATOM 974 O O . LYS A 1 119 ? 31.625 -9.273 14.039 1 97.94 119 LYS A O 1
ATOM 979 N N . VAL A 1 120 ? 30.562 -8.773 12.102 1 98.19 120 VAL A N 1
ATOM 980 C CA . VAL A 1 120 ? 31.078 -7.41 12.062 1 98.19 120 VAL A CA 1
ATOM 981 C C . VAL A 1 120 ? 30.531 -6.617 13.25 1 98.19 120 VAL A C 1
ATOM 983 O O . VAL A 1 120 ? 31.266 -5.859 13.891 1 98.19 120 VAL A O 1
ATOM 986 N N . PHE A 1 121 ? 29.281 -6.801 13.57 1 98.56 121 PHE A N 1
ATOM 987 C CA . PHE A 1 121 ? 28.656 -6.078 14.672 1 98.56 121 PHE A CA 1
ATOM 988 C C . PHE A 1 121 ? 29.281 -6.461 16 1 98.56 121 PHE A C 1
ATOM 990 O O . PHE A 1 121 ? 29.438 -5.617 16.891 1 98.56 121 PHE A O 1
ATOM 997 N N . PHE A 1 122 ? 29.609 -7.684 16.156 1 97.88 122 PHE A N 1
ATOM 998 C CA . PHE A 1 122 ? 30.297 -8.125 17.375 1 97.88 122 PHE A CA 1
ATOM 999 C C . PHE A 1 122 ? 31.609 -7.359 17.547 1 97.88 122 PHE A C 1
ATOM 1001 O O . PHE A 1 122 ? 31.906 -6.891 18.656 1 97.88 122 PHE A O 1
ATOM 1008 N N . ASP A 1 123 ? 32.312 -7.301 16.484 1 97.56 123 ASP A N 1
ATOM 1009 C CA . ASP A 1 123 ? 33.562 -6.578 16.516 1 97.56 123 ASP A CA 1
ATOM 1010 C C . ASP A 1 123 ? 33.344 -5.121 16.906 1 97.56 123 ASP A C 1
ATOM 1012 O O . ASP A 1 123 ? 34.094 -4.586 17.75 1 97.56 123 ASP A O 1
ATOM 1016 N N . VAL A 1 124 ? 32.406 -4.477 16.297 1 97.94 124 VAL A N 1
ATOM 1017 C CA . VAL A 1 124 ? 32.062 -3.09 16.578 1 97.94 124 VAL A CA 1
ATOM 1018 C C . VAL A 1 124 ? 31.688 -2.938 18.047 1 97.94 124 VAL A C 1
ATOM 1020 O O . VAL A 1 124 ? 32.125 -1.984 18.703 1 97.94 124 VAL A O 1
ATOM 1023 N N . MET A 1 125 ? 31 -3.881 18.609 1 97.94 125 MET A N 1
ATOM 1024 C CA . MET A 1 125 ? 30.469 -3.82 19.969 1 97.94 125 MET A CA 1
ATOM 1025 C C . MET A 1 125 ? 31.578 -3.971 21 1 97.94 125 MET A C 1
ATOM 1027 O O . MET A 1 125 ? 31.438 -3.523 22.141 1 97.94 125 MET A O 1
ATOM 1031 N N . THR A 1 126 ? 32.688 -4.574 20.578 1 97.44 126 THR A N 1
ATOM 1032 C CA . THR A 1 126 ? 33.812 -4.691 21.484 1 97.44 126 THR A CA 1
ATOM 1033 C C . THR A 1 126 ? 34.438 -3.322 21.75 1 97.44 126 THR A C 1
ATOM 1035 O O . THR A 1 126 ? 35.156 -3.139 22.734 1 97.44 126 THR A O 1
ATOM 1038 N N . GLU A 1 127 ? 34.156 -2.404 20.844 1 97.81 127 GLU A N 1
ATOM 1039 C CA . GLU A 1 127 ? 34.75 -1.076 20.953 1 97.81 127 GLU A CA 1
ATOM 1040 C C . GLU A 1 127 ? 33.75 -0.064 21.5 1 97.81 127 GLU A C 1
ATOM 1042 O O . GLU A 1 127 ? 34.156 0.952 22.078 1 97.81 127 GLU A O 1
ATOM 1047 N N . ALA A 1 128 ? 32.5 -0.312 21.344 1 98.25 128 ALA A N 1
ATOM 1048 C CA . ALA A 1 128 ? 31.453 0.65 21.672 1 98.25 128 ALA A CA 1
ATOM 1049 C C . ALA A 1 128 ? 31.047 0.544 23.141 1 98.25 128 ALA A C 1
ATOM 1051 O O . ALA A 1 128 ? 31.047 -0.547 23.719 1 98.25 128 ALA A O 1
ATOM 1052 N N . GLU A 1 129 ? 30.688 1.658 23.734 1 98.38 129 GLU A N 1
ATOM 1053 C CA . GLU A 1 129 ? 30.156 1.691 25.094 1 98.38 129 GLU A CA 1
ATOM 1054 C C . GLU A 1 129 ? 28.641 1.89 25.094 1 98.38 129 GLU A C 1
ATOM 1056 O O . GLU A 1 129 ? 27.953 1.402 26 1 98.38 129 GLU A O 1
ATOM 1061 N N . THR A 1 130 ? 28.188 2.629 24.125 1 98.69 130 THR A N 1
ATOM 1062 C CA . THR A 1 130 ? 26.781 2.996 24.031 1 98.69 130 THR A CA 1
ATOM 1063 C C . THR A 1 130 ? 26.234 2.68 22.641 1 98.69 130 THR A C 1
ATOM 1065 O O . THR A 1 130 ? 26.922 2.869 21.641 1 98.69 130 THR A O 1
ATOM 1068 N N . VAL A 1 131 ? 25 2.188 22.547 1 98.81 131 VAL A N 1
ATOM 1069 C CA . VAL A 1 131 ? 24.312 1.942 21.281 1 98.81 131 VAL A CA 1
ATOM 1070 C C . VAL A 1 131 ? 23.125 2.885 21.141 1 98.81 131 VAL A C 1
ATOM 1072 O O . VAL A 1 131 ? 22.25 2.922 22 1 98.81 131 VAL A O 1
ATOM 1075 N N . TYR A 1 132 ? 23.094 3.68 20.047 1 98.88 132 TYR A N 1
ATOM 1076 C CA . TYR A 1 132 ? 21.922 4.473 19.672 1 98.88 132 TYR A CA 1
ATOM 1077 C C . TYR A 1 132 ? 20.922 3.635 18.891 1 98.88 132 TYR A C 1
ATOM 1079 O O . TYR A 1 132 ? 21.25 3.08 17.828 1 98.88 132 TYR A O 1
ATOM 1087 N N . PHE A 1 133 ? 19.656 3.545 19.406 1 98.5 133 PHE A N 1
ATOM 1088 C CA . PHE A 1 133 ? 18.594 2.807 18.75 1 98.5 133 PHE A CA 1
ATOM 1089 C C . PHE A 1 133 ? 17.625 3.758 18.047 1 98.5 133 PHE A C 1
ATOM 1091 O O . PHE A 1 133 ? 17.406 4.875 18.5 1 98.5 133 PHE A O 1
ATOM 1098 N N . ASP A 1 134 ? 17.078 3.287 16.938 1 97.56 134 ASP A N 1
ATOM 1099 C CA . ASP A 1 134 ? 16.125 4.059 16.141 1 97.56 134 ASP A CA 1
ATOM 1100 C C . ASP A 1 134 ? 14.695 3.807 16.594 1 97.56 134 ASP A C 1
ATOM 1102 O O . ASP A 1 134 ? 13.859 3.357 15.805 1 97.56 134 ASP A O 1
ATOM 1106 N N . THR A 1 135 ? 14.383 4.23 17.781 1 95.12 135 THR A N 1
ATOM 1107 C CA . THR A 1 135 ? 13.016 4.094 18.281 1 95.12 135 THR A CA 1
ATOM 1108 C C . THR A 1 135 ? 12.117 5.188 17.703 1 95.12 135 THR A C 1
ATOM 1110 O O . THR A 1 135 ? 12.555 6.324 17.516 1 95.12 135 THR A O 1
ATOM 1113 N N . ASN A 1 136 ? 10.898 4.82 17.406 1 94.69 136 ASN A N 1
ATOM 1114 C CA . ASN A 1 136 ? 9.922 5.809 16.953 1 94.69 136 ASN A CA 1
ATOM 1115 C C . ASN A 1 136 ? 9.234 6.488 18.141 1 94.69 136 ASN A C 1
ATOM 1117 O O . ASN A 1 136 ? 8.312 5.922 18.734 1 94.69 136 ASN A O 1
ATOM 1121 N N . GLU A 1 137 ? 9.578 7.688 18.406 1 93.56 137 GLU A N 1
ATOM 1122 C CA . GLU A 1 137 ? 9.016 8.445 19.516 1 93.56 137 GLU A CA 1
ATOM 1123 C C . GLU A 1 137 ? 8.234 9.656 19.031 1 93.56 137 GLU A C 1
ATOM 1125 O O . GLU A 1 137 ? 8.148 10.672 19.719 1 93.56 137 GLU A O 1
ATOM 1130 N N . HIS A 1 138 ? 7.824 9.594 17.781 1 93.12 138 HIS A N 1
ATOM 1131 C CA . HIS A 1 138 ? 6.969 10.633 17.219 1 93.12 138 HIS A CA 1
ATOM 1132 C C . HIS A 1 138 ? 5.703 10.805 18.062 1 93.12 138 HIS A C 1
ATOM 1134 O O . HIS A 1 138 ? 5.109 9.82 18.5 1 93.12 138 HIS A O 1
ATOM 1140 N N . TYR A 1 139 ? 5.242 12 18.266 1 88.31 139 TYR A N 1
ATOM 1141 C CA . TYR A 1 139 ? 4.18 12.312 19.219 1 88.31 139 TYR A CA 1
ATOM 1142 C C . TYR A 1 139 ? 2.844 11.75 18.75 1 88.31 139 TYR A C 1
ATOM 1144 O O . TYR A 1 139 ? 1.905 11.617 19.531 1 88.31 139 TYR A O 1
ATOM 1152 N N . ARG A 1 140 ? 2.693 11.367 17.438 1 88 140 ARG A N 1
ATOM 1153 C CA . ARG A 1 140 ? 1.451 10.82 16.906 1 88 140 ARG A CA 1
ATOM 1154 C C . ARG A 1 140 ? 1.572 9.32 16.656 1 88 140 ARG A C 1
ATOM 1156 O O . ARG A 1 140 ? 0.687 8.711 16.062 1 88 140 ARG A O 1
ATOM 1163 N N . GLN A 1 141 ? 2.666 8.719 17.016 1 84.06 141 GLN A N 1
ATOM 1164 C CA . GLN A 1 141 ? 2.865 7.289 16.781 1 84.06 141 GLN A CA 1
ATOM 1165 C C . GLN A 1 141 ? 1.89 6.457 17.609 1 84.06 141 GLN A C 1
ATOM 1167 O O . GLN A 1 141 ? 1.671 6.738 18.781 1 84.06 141 GLN A O 1
ATOM 1172 N N . ALA A 1 142 ? 1.206 5.375 16.953 1 79.38 142 ALA A N 1
ATOM 1173 C CA . ALA A 1 142 ? 0.202 4.621 17.703 1 79.38 142 ALA A CA 1
ATOM 1174 C C . ALA A 1 142 ? 0.206 3.148 17.297 1 79.38 142 ALA A C 1
ATOM 1176 O O . ALA A 1 142 ? -0.575 2.352 17.812 1 79.38 142 ALA A O 1
ATOM 1177 N N . VAL A 1 143 ? 1.092 2.688 16.531 1 76.94 143 VAL A N 1
ATOM 1178 C CA . VAL A 1 143 ? 0.93 1.34 15.992 1 76.94 143 VAL A CA 1
ATOM 1179 C C . VAL A 1 143 ? 1.534 0.325 16.969 1 76.94 143 VAL A C 1
ATOM 1181 O O . VAL A 1 143 ? 2.586 0.576 17.562 1 76.94 143 VAL A O 1
ATOM 1184 N N . GLU A 1 144 ? 0.87 -0.833 17 1 85.06 144 GLU A N 1
ATOM 1185 C CA . GLU A 1 144 ? 1.211 -1.909 17.922 1 85.06 144 GLU A CA 1
ATOM 1186 C C . GLU A 1 144 ? 2.152 -2.918 17.266 1 85.06 144 GLU A C 1
ATOM 1188 O O . GLU A 1 144 ? 2.785 -3.719 17.953 1 85.06 144 GLU A O 1
ATOM 1193 N N . THR A 1 145 ? 2.311 -2.906 16.016 1 90.88 145 THR A N 1
ATOM 1194 C CA . THR A 1 145 ? 3.088 -3.893 15.273 1 90.88 145 THR A CA 1
ATOM 1195 C C . THR A 1 145 ? 4.547 -3.879 15.719 1 90.88 145 THR A C 1
ATOM 1197 O O . THR A 1 145 ? 5.156 -2.812 15.828 1 90.88 145 THR A O 1
ATOM 1200 N N . GLU A 1 146 ? 5.039 -5.027 16.047 1 93.06 146 GLU A N 1
ATOM 1201 C CA . GLU A 1 146 ? 6.465 -5.133 16.328 1 93.06 146 GLU A CA 1
ATOM 1202 C C . GLU A 1 146 ? 7.293 -5.062 15.047 1 93.06 146 GLU A C 1
ATOM 1204 O O . GLU A 1 146 ? 7.195 -5.941 14.188 1 93.06 146 GLU A O 1
ATOM 1209 N N . THR A 1 147 ? 8.109 -4.102 14.945 1 94.38 147 THR A N 1
ATOM 1210 C CA . THR A 1 147 ? 8.875 -3.859 13.727 1 94.38 147 THR A CA 1
ATOM 1211 C C . THR A 1 147 ? 10.219 -4.582 13.781 1 94.38 147 THR A C 1
ATOM 1213 O O . THR A 1 147 ? 10.609 -5.113 14.82 1 94.38 147 THR A O 1
ATOM 1216 N N . ARG A 1 148 ? 10.906 -4.613 12.656 1 95.88 148 ARG A N 1
ATOM 1217 C CA . ARG A 1 148 ? 12.273 -5.129 12.57 1 95.88 148 ARG A CA 1
ATOM 1218 C C . ARG A 1 148 ? 13.188 -4.422 13.562 1 95.88 148 ARG A C 1
ATOM 1220 O O . ARG A 1 148 ? 14.047 -5.055 14.18 1 95.88 148 ARG A O 1
ATOM 1227 N N . GLU A 1 149 ? 13.047 -3.125 13.727 1 96.5 149 GLU A N 1
ATOM 1228 C CA . GLU A 1 149 ? 13.812 -2.342 14.688 1 96.5 149 GLU A CA 1
ATOM 1229 C C . GLU A 1 149 ? 13.562 -2.822 16.109 1 96.5 149 GLU A C 1
ATOM 1231 O O . GLU A 1 149 ? 14.5 -2.963 16.906 1 96.5 149 GLU A O 1
ATOM 1236 N N . ASP A 1 150 ? 12.297 -3.047 16.438 1 95.75 150 ASP A N 1
ATOM 1237 C CA . ASP A 1 150 ? 11.938 -3.529 17.766 1 95.75 150 ASP A CA 1
ATOM 1238 C C . ASP A 1 150 ? 12.625 -4.863 18.062 1 95.75 150 ASP A C 1
ATOM 1240 O O . ASP A 1 150 ? 13.164 -5.055 19.156 1 95.75 150 ASP A O 1
ATOM 1244 N N . ARG A 1 151 ? 12.508 -5.781 17.125 1 96.5 151 ARG A N 1
ATOM 1245 C CA . ARG A 1 151 ? 13.125 -7.094 17.297 1 96.5 151 ARG A CA 1
ATOM 1246 C C . ARG A 1 151 ? 14.641 -6.973 17.438 1 96.5 151 ARG A C 1
ATOM 1248 O O . ARG A 1 151 ? 15.258 -7.676 18.25 1 96.5 151 ARG A O 1
ATOM 1255 N N . PHE A 1 152 ? 15.258 -6.109 16.625 1 98 152 PHE A N 1
ATOM 1256 C CA . PHE A 1 152 ? 16.688 -5.883 16.719 1 98 152 PHE A CA 1
ATOM 1257 C C . PHE A 1 152 ? 17.078 -5.387 18.109 1 98 152 PHE A C 1
ATOM 1259 O O . PHE A 1 152 ? 18.047 -5.863 18.703 1 98 152 PHE A O 1
ATOM 1266 N N . ILE A 1 153 ? 16.344 -4.418 18.625 1 98.06 153 ILE A N 1
ATOM 1267 C CA . ILE A 1 153 ? 16.625 -3.824 19.922 1 98.06 153 ILE A CA 1
ATOM 1268 C C . ILE A 1 153 ? 16.578 -4.902 21 1 98.06 153 ILE A C 1
ATOM 1270 O O . ILE A 1 153 ? 17.469 -5 21.844 1 98.06 153 ILE A O 1
ATOM 1274 N N . LYS A 1 154 ? 15.531 -5.703 20.984 1 97.25 154 LYS A N 1
ATOM 1275 C CA . LYS A 1 154 ? 15.391 -6.793 21.953 1 97.25 154 LYS A CA 1
ATOM 1276 C C . LYS A 1 154 ? 16.594 -7.73 21.891 1 97.25 154 LYS A C 1
ATOM 1278 O O . LYS A 1 154 ? 17.172 -8.062 22.938 1 97.25 154 LYS A O 1
ATOM 1283 N N . LYS A 1 155 ? 16.953 -8.125 20.734 1 98.06 155 LYS A N 1
ATOM 1284 C CA . LYS A 1 155 ? 18.078 -9.039 20.547 1 98.06 155 LYS A CA 1
ATOM 1285 C C . LYS A 1 155 ? 19.391 -8.398 21 1 98.06 155 LYS A C 1
ATOM 1287 O O . LYS A 1 155 ? 20.203 -9.047 21.672 1 98.06 155 LYS A O 1
ATOM 1292 N N . CYS A 1 156 ? 19.594 -7.168 20.562 1 98.5 156 CYS A N 1
ATOM 1293 C CA . CYS A 1 156 ? 20.828 -6.457 20.906 1 98.5 156 CYS A CA 1
ATOM 1294 C C . CYS A 1 156 ? 20.984 -6.332 22.422 1 98.5 156 CYS A C 1
ATOM 1296 O O . CYS A 1 156 ? 22.062 -6.586 22.953 1 98.5 156 CYS A O 1
ATOM 1298 N N . LYS A 1 157 ? 19.984 -5.957 23.125 1 98.38 157 LYS A N 1
ATOM 1299 C CA . LYS A 1 157 ? 20.047 -5.812 24.578 1 98.38 157 LYS A CA 1
ATOM 1300 C C . LYS A 1 157 ? 20.312 -7.152 25.25 1 98.38 157 LYS A C 1
ATOM 1302 O O . LYS A 1 157 ? 21 -7.207 26.281 1 98.38 157 LYS A O 1
ATOM 1307 N N . ALA A 1 158 ? 19.797 -8.219 24.719 1 98.25 158 ALA A N 1
ATOM 1308 C CA . ALA A 1 158 ? 20.031 -9.555 25.266 1 98.25 158 ALA A CA 1
ATOM 1309 C C . ALA A 1 158 ? 21.469 -10 25 1 98.25 158 ALA A C 1
ATOM 1311 O O . ALA A 1 158 ? 22.094 -10.609 25.875 1 98.25 158 ALA A O 1
ATOM 1312 N N . ASP A 1 159 ? 21.969 -9.711 23.844 1 98.19 159 ASP A N 1
ATOM 1313 C CA . ASP A 1 159 ? 23.297 -10.18 23.422 1 98.19 159 ASP A CA 1
ATOM 1314 C C . ASP A 1 159 ? 24.406 -9.367 24.078 1 98.19 159 ASP A C 1
ATOM 1316 O O . ASP A 1 159 ? 25.5 -9.883 24.312 1 98.19 159 ASP A O 1
ATOM 1320 N N . TYR A 1 160 ? 24.094 -8.133 24.328 1 98.06 160 TYR A N 1
ATOM 1321 C CA . TYR A 1 160 ? 25.094 -7.223 24.875 1 98.06 160 TYR A CA 1
ATOM 1322 C C . TYR A 1 160 ? 24.562 -6.516 26.125 1 98.06 160 TYR A C 1
ATOM 1324 O O . TYR A 1 160 ? 24.5 -5.285 26.156 1 98.06 160 TYR A O 1
ATOM 1332 N N . PRO A 1 161 ? 24.391 -7.156 27.188 1 97.38 161 PRO A N 1
ATOM 1333 C CA . PRO A 1 161 ? 23.672 -6.641 28.359 1 97.38 161 PRO A CA 1
ATOM 1334 C C . PRO A 1 161 ? 24.484 -5.621 29.156 1 97.38 161 PRO A C 1
ATOM 1336 O O . PRO A 1 161 ? 23.938 -4.922 30.016 1 97.38 161 PRO A O 1
ATOM 1339 N N . ALA A 1 162 ? 25.75 -5.562 28.891 1 97.81 162 ALA A N 1
ATOM 1340 C CA . ALA A 1 162 ? 26.609 -4.695 29.703 1 97.81 162 ALA A CA 1
ATOM 1341 C C . ALA A 1 162 ? 26.75 -3.316 29.062 1 97.81 162 ALA A C 1
ATOM 1343 O O . ALA A 1 162 ? 27.328 -2.404 29.656 1 97.81 162 ALA A O 1
ATOM 1344 N N . HIS A 1 163 ? 26.25 -3.111 27.875 1 98.25 163 HIS A N 1
ATOM 1345 C CA . HIS A 1 163 ? 26.344 -1.844 27.156 1 98.25 163 HIS A CA 1
ATOM 1346 C C . HIS A 1 163 ? 25.266 -0.866 27.625 1 98.25 163 HIS A C 1
ATOM 1348 O O . HIS A 1 163 ? 24.297 -1.267 28.266 1 98.25 163 HIS A O 1
ATOM 1354 N N . GLN A 1 164 ? 25.5 0.437 27.312 1 98.44 164 GLN A N 1
ATOM 1355 C CA . GLN A 1 164 ? 24.5 1.48 27.547 1 98.44 164 GLN A CA 1
ATOM 1356 C C . GLN A 1 164 ? 23.672 1.742 26.297 1 98.44 164 GLN A C 1
ATOM 1358 O O . GLN A 1 164 ? 24.062 1.344 25.203 1 98.44 164 GLN A O 1
ATOM 1363 N N . TRP A 1 165 ? 22.547 2.334 26.5 1 98.31 165 TRP A N 1
ATOM 1364 C CA . TRP A 1 165 ? 21.641 2.621 25.406 1 98.31 165 TRP A CA 1
ATOM 1365 C C . TRP A 1 165 ? 21.344 4.113 25.312 1 98.31 165 TRP A C 1
ATOM 1367 O O . TRP A 1 165 ? 21.344 4.812 26.344 1 98.31 165 TRP A O 1
ATOM 1377 N N . ALA A 1 166 ? 21.047 4.609 24.125 1 98.25 166 ALA A N 1
ATOM 1378 C CA . ALA A 1 166 ? 20.672 5.992 23.875 1 98.25 166 ALA A CA 1
ATOM 1379 C C . ALA A 1 166 ? 19.656 6.078 22.734 1 98.25 166 ALA A C 1
ATOM 1381 O O . ALA A 1 166 ? 19.5 5.125 21.969 1 98.25 166 ALA A O 1
ATOM 1382 N N . LYS A 1 167 ? 18.953 7.195 22.625 1 96.88 167 LYS A N 1
ATOM 1383 C CA . LYS A 1 167 ? 17.922 7.367 21.594 1 96.88 167 LYS A CA 1
ATOM 1384 C C . LYS A 1 167 ? 18.469 8.156 20.406 1 96.88 167 LYS A C 1
ATOM 1386 O O . LYS A 1 167 ? 19.078 9.219 20.578 1 96.88 167 LYS A O 1
ATOM 1391 N N . SER A 1 168 ? 18.234 7.609 19.234 1 98.25 168 SER A N 1
ATOM 1392 C CA . SER A 1 168 ? 18.531 8.336 18 1 98.25 168 SER A CA 1
ATOM 1393 C C . SER A 1 168 ? 17.484 9.406 17.734 1 98.25 168 SER A C 1
ATOM 1395 O O . SER A 1 168 ? 17.75 10.375 17.016 1 98.25 168 SER A O 1
ATOM 1397 N N . PHE A 1 169 ? 16.344 9.305 18.359 1 97.38 169 PHE A N 1
ATOM 1398 C CA . PHE A 1 169 ? 15.156 10.094 18.031 1 97.38 169 PHE A CA 1
ATOM 1399 C C . PHE A 1 169 ? 15.445 11.586 18.172 1 97.38 169 PHE A C 1
ATOM 1401 O O . PHE A 1 169 ? 15.086 12.375 17.297 1 97.38 169 PHE A O 1
ATOM 1408 N N . THR A 1 170 ? 16.094 12.008 19.25 1 96.81 170 THR A N 1
ATOM 1409 C CA . THR A 1 170 ? 16.344 13.422 19.516 1 96.81 170 THR A CA 1
ATOM 1410 C C . THR A 1 170 ? 17.234 14.023 18.438 1 96.81 170 THR A C 1
ATOM 1412 O O . THR A 1 170 ? 17 15.141 17.969 1 96.81 170 THR A O 1
ATOM 1415 N N . ILE A 1 171 ? 18.219 13.258 18.062 1 98.38 171 ILE A N 1
ATOM 1416 C CA . ILE A 1 171 ? 19.125 13.719 17.016 1 98.38 171 ILE A CA 1
ATOM 1417 C C . ILE A 1 171 ? 18.375 13.805 15.688 1 98.38 171 ILE A C 1
ATOM 1419 O O . ILE A 1 171 ? 18.453 14.82 14.984 1 98.38 171 ILE A O 1
ATOM 1423 N N . MET A 1 172 ? 17.609 12.75 15.367 1 98.25 172 MET A N 1
ATOM 1424 C CA . MET A 1 172 ? 16.875 12.711 14.109 1 98.25 172 MET A CA 1
ATOM 1425 C C . MET A 1 172 ? 15.852 13.844 14.047 1 98.25 172 MET A C 1
ATOM 1427 O O . MET A 1 172 ? 15.656 14.445 12.984 1 98.25 172 MET A O 1
ATOM 1431 N N . GLN A 1 173 ? 15.164 14.125 15.141 1 96.38 173 GLN A N 1
ATOM 1432 C CA . GLN A 1 173 ? 14.219 15.234 15.203 1 96.38 173 GLN A CA 1
ATOM 1433 C C . GLN A 1 173 ? 14.891 16.562 14.836 1 96.38 173 GLN A C 1
ATOM 1435 O O . GLN A 1 173 ? 14.312 17.375 14.109 1 96.38 173 GLN A O 1
ATOM 1440 N N . ASN A 1 174 ? 16.047 16.703 15.375 1 96.75 174 ASN A N 1
ATOM 1441 C CA . ASN A 1 174 ? 16.797 17.938 15.148 1 96.75 174 ASN A CA 1
ATOM 1442 C C . ASN A 1 174 ? 17.234 18.078 13.695 1 96.75 174 ASN A C 1
ATOM 1444 O O . ASN A 1 174 ? 16.906 19.062 13.039 1 96.75 174 ASN A O 1
ATOM 1448 N N . ILE A 1 175 ? 17.812 17.062 13.133 1 98.25 175 ILE A N 1
ATOM 1449 C CA . ILE A 1 175 ? 18.469 17.234 11.844 1 98.25 175 ILE A CA 1
ATOM 1450 C C . ILE A 1 175 ? 17.469 17.047 10.711 1 98.25 175 ILE A C 1
ATOM 1452 O O . ILE A 1 175 ? 17.594 17.656 9.648 1 98.25 175 ILE A O 1
ATOM 1456 N N . ARG A 1 176 ? 16.391 16.234 10.852 1 98.19 176 ARG A N 1
ATOM 1457 C CA . ARG A 1 176 ? 15.375 16.078 9.82 1 98.19 176 ARG A CA 1
ATOM 1458 C C . ARG A 1 176 ? 14.406 17.266 9.812 1 98.19 176 ARG A C 1
ATOM 1460 O O . ARG A 1 176 ? 13.75 17.531 8.805 1 98.19 176 ARG A O 1
ATOM 1467 N N . GLY A 1 177 ? 14.312 17.953 10.945 1 97.88 177 GLY A N 1
ATOM 1468 C CA . GLY A 1 177 ? 13.398 19.078 11.055 1 97.88 177 GLY A CA 1
ATOM 1469 C C . GLY A 1 177 ? 13.828 20.266 10.234 1 97.88 177 GLY A C 1
ATOM 1470 O O . GLY A 1 177 ? 13 21.109 9.859 1 97.88 177 GLY A O 1
ATOM 1471 N N . VAL A 1 178 ? 15.086 20.422 10.039 1 98.38 178 VAL A N 1
ATOM 1472 C CA . VAL A 1 178 ? 15.648 21.484 9.227 1 98.38 178 VAL A CA 1
ATOM 1473 C C . VAL A 1 178 ? 16.172 20.922 7.906 1 98.38 178 VAL A C 1
ATOM 1475 O O . VAL A 1 178 ? 17.172 20.188 7.887 1 98.38 178 VAL A O 1
ATOM 1478 N N . LYS A 1 179 ? 15.594 21.297 6.816 1 98.75 179 LYS A N 1
ATOM 1479 C CA . LYS A 1 179 ? 15.844 20.641 5.535 1 98.75 179 LYS A CA 1
ATOM 1480 C C . LYS A 1 179 ? 17.094 21.203 4.863 1 98.75 179 LYS A C 1
ATOM 1482 O O . LYS A 1 179 ? 17.328 22.422 4.918 1 98.75 179 LYS A O 1
ATOM 1487 N N . GLU A 1 180 ? 17.859 20.328 4.23 1 98.5 180 GLU A N 1
ATOM 1488 C CA . GLU A 1 180 ? 18.906 20.734 3.303 1 98.5 180 GLU A CA 1
ATOM 1489 C C . GLU A 1 180 ? 18.312 21.234 1.983 1 98.5 180 GLU A C 1
ATOM 1491 O O . GLU A 1 180 ? 17.203 20.844 1.614 1 98.5 180 GLU A O 1
ATOM 1496 N N . PRO A 1 181 ? 19.062 22.109 1.249 1 98.38 181 PRO A N 1
ATOM 1497 C CA . PRO A 1 181 ? 18.562 22.578 -0.044 1 98.38 181 PRO A CA 1
ATOM 1498 C C . PRO A 1 181 ? 18.203 21.438 -0.991 1 98.38 181 PRO A C 1
ATOM 1500 O O . PRO A 1 181 ? 17.25 21.547 -1.756 1 98.38 181 PRO A O 1
ATOM 1503 N N . GLU A 1 182 ? 18.984 20.344 -0.952 1 98.5 182 GLU A N 1
ATOM 1504 C CA . GLU A 1 182 ? 18.703 19.188 -1.792 1 98.5 182 GLU A CA 1
ATOM 1505 C C . GLU A 1 182 ? 17.344 18.562 -1.444 1 98.5 182 GLU A C 1
ATOM 1507 O O . GLU A 1 182 ? 16.625 18.125 -2.332 1 98.5 182 GLU A O 1
ATOM 1512 N N . GLU A 1 183 ? 17 18.531 -0.177 1 98.75 183 GLU A N 1
ATOM 1513 C CA . GLU A 1 183 ? 15.703 18.016 0.256 1 98.75 183 GLU A CA 1
ATOM 1514 C C . GLU A 1 183 ? 14.57 18.922 -0.23 1 98.75 183 GLU A C 1
ATOM 1516 O O . GLU A 1 183 ? 13.539 18.422 -0.692 1 98.75 183 GLU A O 1
ATOM 1521 N N . LEU A 1 184 ? 14.797 20.219 -0.078 1 98.81 184 LEU A N 1
ATOM 1522 C CA . LEU A 1 184 ? 13.789 21.172 -0.515 1 98.81 184 LEU A CA 1
ATOM 1523 C C . LEU A 1 184 ? 13.516 21.031 -2.008 1 98.81 184 LEU A C 1
ATOM 1525 O O . LEU A 1 184 ? 12.375 21.188 -2.447 1 98.81 184 LEU A O 1
ATOM 1529 N N . ALA A 1 185 ? 14.531 20.75 -2.773 1 98.75 185 ALA A N 1
ATOM 1530 C CA . ALA A 1 185 ? 14.359 20.531 -4.211 1 98.75 185 ALA A CA 1
ATOM 1531 C C . ALA A 1 185 ? 13.492 19.312 -4.484 1 98.75 185 ALA A C 1
ATOM 1533 O O . ALA A 1 185 ? 12.664 19.328 -5.395 1 98.75 185 ALA A O 1
ATOM 1534 N N . LEU A 1 186 ? 13.727 18.25 -3.789 1 98.75 186 LEU A N 1
ATOM 1535 C CA . LEU A 1 186 ? 12.914 17.047 -3.924 1 98.75 186 LEU A CA 1
ATOM 1536 C C . LEU A 1 186 ? 11.469 17.312 -3.521 1 98.75 186 LEU A C 1
ATOM 1538 O O . LEU A 1 186 ? 10.539 16.844 -4.188 1 98.75 186 LEU A O 1
ATOM 1542 N N . MET A 1 187 ? 11.273 18.047 -2.416 1 98.88 187 MET A N 1
ATOM 1543 C CA . MET A 1 187 ? 9.938 18.422 -1.971 1 98.88 187 MET A CA 1
ATOM 1544 C C . MET A 1 187 ? 9.242 19.297 -3.004 1 98.88 187 MET A C 1
ATOM 1546 O O . MET A 1 187 ? 8.039 19.156 -3.236 1 98.88 187 MET A O 1
ATOM 1550 N N . GLN A 1 188 ? 10.023 20.219 -3.613 1 98.81 188 GLN A N 1
ATOM 1551 C CA . GLN A 1 188 ? 9.461 21.047 -4.688 1 98.81 188 GLN A CA 1
ATOM 1552 C C . GLN A 1 188 ? 8.961 20.172 -5.836 1 98.81 188 GLN A C 1
ATOM 1554 O O . GLN A 1 188 ? 7.902 20.438 -6.41 1 98.81 188 GLN A O 1
ATOM 1559 N N . GLU A 1 189 ? 9.734 19.172 -6.18 1 98.75 189 GLU A N 1
ATOM 1560 C CA . GLU A 1 189 ? 9.305 18.266 -7.242 1 98.75 189 GLU A CA 1
ATOM 1561 C C . GLU A 1 189 ? 8 17.562 -6.879 1 98.75 189 GLU A C 1
ATOM 1563 O O . GLU A 1 189 ? 7.117 17.422 -7.723 1 98.75 189 GLU A O 1
ATOM 1568 N N . ALA A 1 190 ? 7.867 17.078 -5.645 1 98.88 190 ALA A N 1
ATOM 1569 C CA . ALA A 1 190 ? 6.621 16.484 -5.184 1 98.88 190 ALA A CA 1
ATOM 1570 C C . ALA A 1 190 ? 5.449 17.453 -5.352 1 98.88 190 ALA A C 1
ATOM 1572 O O . ALA A 1 190 ? 4.375 17.047 -5.809 1 98.88 190 ALA A O 1
ATOM 1573 N N . CYS A 1 191 ? 5.66 18.703 -4.977 1 98.94 191 CYS A N 1
ATOM 1574 C CA . CYS A 1 191 ? 4.629 19.719 -5.102 1 98.94 191 CYS A CA 1
ATOM 1575 C C . CYS A 1 191 ? 4.301 19.984 -6.57 1 98.94 191 CYS A C 1
ATOM 1577 O O . CYS A 1 191 ? 3.139 20.203 -6.922 1 98.94 191 CYS A O 1
ATOM 1579 N N . ASN A 1 192 ? 5.375 19.984 -7.43 1 98.94 192 ASN A N 1
ATOM 1580 C CA . ASN A 1 192 ? 5.152 20.172 -8.859 1 98.94 192 ASN A CA 1
ATOM 1581 C C . ASN A 1 192 ? 4.27 19.062 -9.438 1 98.94 192 ASN A C 1
ATOM 1583 O O . ASN A 1 192 ? 3.381 19.328 -10.242 1 98.94 192 ASN A O 1
ATOM 1587 N N . ILE A 1 193 ? 4.531 17.844 -9.062 1 98.88 193 ILE A N 1
ATOM 1588 C CA . ILE A 1 193 ? 3.736 16.719 -9.516 1 98.88 193 ILE A CA 1
ATOM 1589 C C . ILE A 1 193 ? 2.303 16.859 -9 1 98.88 193 ILE A C 1
ATOM 1591 O O . ILE A 1 193 ? 1.348 16.594 -9.734 1 98.88 193 ILE A O 1
ATOM 1595 N N . THR A 1 194 ? 2.15 17.266 -7.742 1 98.94 194 THR A N 1
ATOM 1596 C CA . THR A 1 194 ? 0.838 17.516 -7.156 1 98.94 194 THR A CA 1
ATOM 1597 C C . THR A 1 194 ? 0.067 18.547 -7.973 1 98.94 194 THR A C 1
ATOM 1599 O O . THR A 1 194 ? -1.129 18.391 -8.219 1 98.94 194 THR A O 1
ATOM 1602 N N . GLU A 1 195 ? 0.751 19.594 -8.375 1 98.88 195 GLU A N 1
ATOM 1603 C CA . GLU A 1 195 ? 0.141 20.625 -9.195 1 98.88 195 GLU A CA 1
ATOM 1604 C C . GLU A 1 195 ? -0.435 20.047 -10.484 1 98.88 195 GLU A C 1
ATOM 1606 O O . GLU A 1 195 ? -1.553 20.375 -10.875 1 98.88 195 GLU A O 1
ATOM 1611 N N . LYS A 1 196 ? 0.362 19.203 -11.148 1 98.75 196 LYS A N 1
ATOM 1612 C CA . LYS A 1 196 ? -0.103 18.594 -12.391 1 98.75 196 LYS A CA 1
ATOM 1613 C C . LYS A 1 196 ? -1.41 17.828 -12.164 1 98.75 196 LYS A C 1
ATOM 1615 O O . LYS A 1 196 ? -2.33 17.922 -12.984 1 98.75 196 LYS A O 1
ATOM 1620 N N . GLY A 1 197 ? -1.439 17.078 -11.094 1 98.69 197 GLY A N 1
ATOM 1621 C CA . GLY A 1 197 ? -2.656 16.344 -10.766 1 98.69 197 GLY A CA 1
ATOM 1622 C C . GLY A 1 197 ? -3.842 17.266 -10.508 1 98.69 197 GLY A C 1
ATOM 1623 O O . GLY A 1 197 ? -4.934 17.031 -11.031 1 98.69 197 GLY A O 1
ATOM 1624 N N . PHE A 1 198 ? -3.648 18.281 -9.711 1 98.75 198 PHE A N 1
ATOM 1625 C CA . PHE A 1 198 ? -4.738 19.188 -9.352 1 98.75 198 PHE A CA 1
ATOM 1626 C C . PHE A 1 198 ? -5.285 19.891 -10.594 1 98.75 198 PHE A C 1
ATOM 1628 O O . PHE A 1 198 ? -6.5 19.984 -10.773 1 98.75 198 PHE A O 1
ATOM 1635 N N . ARG A 1 199 ? -4.406 20.375 -11.383 1 98.38 199 ARG A N 1
ATOM 1636 C CA . ARG A 1 199 ? -4.824 21.094 -12.586 1 98.38 199 ARG A CA 1
ATOM 1637 C C . ARG A 1 199 ? -5.625 20.172 -13.508 1 98.38 199 ARG A C 1
ATOM 1639 O O . ARG A 1 199 ? -6.578 20.609 -14.156 1 98.38 199 ARG A O 1
ATOM 1646 N N . ARG A 1 200 ? -5.23 18.922 -13.594 1 97.81 200 ARG A N 1
ATOM 1647 C CA . ARG A 1 200 ? -5.977 17.938 -14.367 1 97.81 200 ARG A CA 1
ATOM 1648 C C . ARG A 1 200 ? -7.422 17.844 -13.883 1 97.81 200 ARG A C 1
ATOM 1650 O O . ARG A 1 200 ? -8.344 17.703 -14.688 1 97.81 200 ARG A O 1
ATOM 1657 N N . LEU A 1 201 ? -7.676 17.938 -12.617 1 98.44 201 LEU A N 1
ATOM 1658 C CA . LEU A 1 201 ? -9 17.797 -12.023 1 98.44 201 LEU A CA 1
ATOM 1659 C C . LEU A 1 201 ? -9.906 18.953 -12.414 1 98.44 201 LEU A C 1
ATOM 1661 O O . LEU A 1 201 ? -11.117 18.797 -12.531 1 98.44 201 LEU A O 1
ATOM 1665 N N . LEU A 1 202 ? -9.289 20.141 -12.508 1 98.31 202 LEU A N 1
ATOM 1666 C CA . LEU A 1 202 ? -10.078 21.344 -12.75 1 98.31 202 LEU A CA 1
ATOM 1667 C C . LEU A 1 202 ? -10.828 21.234 -14.078 1 98.31 202 LEU A C 1
ATOM 1669 O O . LEU A 1 202 ? -11.914 21.797 -14.219 1 98.31 202 LEU A O 1
ATOM 1673 N N . SER A 1 203 ? -10.297 20.5 -15.039 1 96.69 203 SER A N 1
ATOM 1674 C CA . SER A 1 203 ? -10.969 20.312 -16.312 1 96.69 203 SER A CA 1
ATOM 1675 C C . SER A 1 203 ? -11.828 19.062 -16.312 1 96.69 203 SER A C 1
ATOM 1677 O O . SER A 1 203 ? -12.664 18.875 -17.203 1 96.69 203 SER A O 1
ATOM 1679 N N . PHE A 1 204 ? -11.695 18.234 -15.391 1 98 204 PHE A N 1
ATOM 1680 C CA . PHE A 1 204 ? -12.328 16.922 -15.375 1 98 204 PHE A CA 1
ATOM 1681 C C . PHE A 1 204 ? -13.609 16.953 -14.547 1 98 204 PHE A C 1
ATOM 1683 O O . PHE A 1 204 ? -14.625 16.375 -14.953 1 98 204 PHE A O 1
ATOM 1690 N N . VAL A 1 205 ? -13.609 17.578 -13.375 1 98.5 205 VAL A N 1
ATOM 1691 C CA . VAL A 1 205 ? -14.672 17.484 -12.383 1 98.5 205 VAL A CA 1
ATOM 1692 C C . VAL A 1 205 ? -15.93 18.172 -12.898 1 98.5 205 VAL A C 1
ATOM 1694 O O . VAL A 1 205 ? -15.867 19.297 -13.383 1 98.5 205 VAL A O 1
ATOM 1697 N N . LYS A 1 206 ? -16.984 17.562 -12.844 1 98.25 206 LYS A N 1
ATOM 1698 C CA . LYS A 1 206 ? -18.328 18 -13.172 1 98.25 206 LYS A CA 1
ATOM 1699 C C . LYS A 1 206 ? -19.375 17.156 -12.461 1 98.25 206 LYS A C 1
ATOM 1701 O O . LYS A 1 206 ? -19.062 16.078 -11.953 1 98.25 206 LYS A O 1
ATOM 1706 N N . PRO A 1 207 ? -20.578 17.734 -12.391 1 98.44 207 PRO A N 1
ATOM 1707 C CA . PRO A 1 207 ? -21.609 16.906 -11.734 1 98.44 207 PRO A CA 1
ATOM 1708 C C . PRO A 1 207 ? -21.703 15.508 -12.328 1 98.44 207 PRO A C 1
ATOM 1710 O O . PRO A 1 207 ? -21.703 15.352 -13.555 1 98.44 207 PRO A O 1
ATOM 1713 N N . GLY A 1 208 ? -21.781 14.508 -11.453 1 98.5 208 GLY A N 1
ATOM 1714 C CA . GLY A 1 208 ? -21.953 13.133 -11.906 1 98.5 208 GLY A CA 1
ATOM 1715 C C . GLY A 1 208 ? -20.672 12.312 -11.805 1 98.5 208 GLY A C 1
ATOM 1716 O O . GLY A 1 208 ? -20.734 11.078 -11.797 1 98.5 208 GLY A O 1
ATOM 1717 N N . VAL A 1 209 ? -19.547 12.914 -11.727 1 98.38 209 VAL A N 1
ATOM 1718 C CA . VAL A 1 209 ? -18.297 12.172 -11.539 1 98.38 209 VAL A CA 1
ATOM 1719 C C . VAL A 1 209 ? -18.281 11.531 -10.156 1 98.38 209 VAL A C 1
ATOM 1721 O O . VAL A 1 209 ? -18.984 11.977 -9.25 1 98.38 209 VAL A O 1
ATOM 1724 N N . TRP A 1 210 ? -17.547 10.484 -10.031 1 98.62 210 TRP A N 1
ATOM 1725 C CA . TRP A 1 210 ? -17.406 9.797 -8.75 1 98.62 210 TRP A CA 1
ATOM 1726 C C . TRP A 1 210 ? -16.062 10.148 -8.094 1 98.62 210 TRP A C 1
ATOM 1728 O O . TRP A 1 210 ? -15.078 10.422 -8.773 1 98.62 210 TRP A O 1
ATOM 1738 N N . GLU A 1 211 ? -16.047 10.117 -6.711 1 98.75 211 GLU A N 1
ATOM 1739 C CA . GLU A 1 211 ? -14.836 10.398 -5.949 1 98.75 211 GLU A CA 1
ATOM 1740 C C . GLU A 1 211 ? -13.672 9.516 -6.398 1 98.75 211 GLU A C 1
ATOM 1742 O O . GLU A 1 211 ? -12.539 9.984 -6.516 1 98.75 211 GLU A O 1
ATOM 1747 N N . TYR A 1 212 ? -13.898 8.203 -6.711 1 98.62 212 TYR A N 1
ATOM 1748 C CA . TYR A 1 212 ? -12.836 7.297 -7.117 1 98.62 212 TYR A CA 1
ATOM 1749 C C . TYR A 1 212 ? -12.359 7.613 -8.531 1 98.62 212 TYR A C 1
ATOM 1751 O O . TYR A 1 212 ? -11.234 7.266 -8.906 1 98.62 212 TYR A O 1
ATOM 1759 N N . GLU A 1 213 ? -13.227 8.188 -9.359 1 98.75 213 GLU A N 1
ATOM 1760 C CA . GLU A 1 213 ? -12.766 8.625 -10.672 1 98.75 213 GLU A CA 1
ATOM 1761 C C . GLU A 1 213 ? -11.773 9.781 -10.547 1 98.75 213 GLU A C 1
ATOM 1763 O O . GLU A 1 213 ? -10.82 9.875 -11.32 1 98.75 213 GLU A O 1
ATOM 1768 N N . ILE A 1 214 ? -12.055 10.695 -9.594 1 98.81 214 ILE A N 1
ATOM 1769 C CA . ILE A 1 214 ? -11.125 11.773 -9.289 1 98.81 214 ILE A CA 1
ATOM 1770 C C . ILE A 1 214 ? -9.797 11.188 -8.82 1 98.81 214 ILE A C 1
ATOM 1772 O O . ILE A 1 214 ? -8.727 11.617 -9.258 1 98.81 214 ILE A O 1
ATOM 1776 N N . GLU A 1 215 ? -9.883 10.203 -7.945 1 98.75 215 GLU A N 1
ATOM 1777 C CA . GLU A 1 215 ? -8.703 9.492 -7.48 1 98.75 215 GLU A CA 1
ATOM 1778 C C . GLU A 1 215 ? -7.898 8.93 -8.648 1 98.75 215 GLU A C 1
ATOM 1780 O O . GLU A 1 215 ? -6.668 9.016 -8.664 1 98.75 215 GLU A O 1
ATOM 1785 N N . ALA A 1 216 ? -8.578 8.336 -9.625 1 98.81 216 ALA A N 1
ATOM 1786 C CA . ALA A 1 216 ? -7.945 7.746 -10.805 1 98.81 216 ALA A CA 1
ATOM 1787 C C . ALA A 1 216 ? -7.176 8.797 -11.602 1 98.81 216 ALA A C 1
ATOM 1789 O O . ALA A 1 216 ? -6.055 8.539 -12.055 1 98.81 216 ALA A O 1
ATOM 1790 N N . GLU A 1 217 ? -7.781 9.969 -11.75 1 98.81 217 GLU A N 1
ATOM 1791 C CA . GLU A 1 217 ? -7.129 11.047 -12.484 1 98.81 217 GLU A CA 1
ATOM 1792 C C . GLU A 1 217 ? -5.836 11.484 -11.797 1 98.81 217 GLU A C 1
ATOM 1794 O O . GLU A 1 217 ? -4.82 11.703 -12.461 1 98.81 217 GLU A O 1
ATOM 1799 N N . LEU A 1 218 ? -5.891 11.633 -10.531 1 98.81 218 LEU A N 1
ATOM 1800 C CA . LEU A 1 218 ? -4.727 12.055 -9.766 1 98.81 218 LEU A CA 1
ATOM 1801 C C . LEU A 1 218 ? -3.607 11.023 -9.859 1 98.81 218 LEU A C 1
ATOM 1803 O O . LEU A 1 218 ? -2.463 11.375 -10.156 1 98.81 218 LEU A O 1
ATOM 1807 N N . LEU A 1 219 ? -3.936 9.758 -9.641 1 98.5 219 LEU A N 1
ATOM 1808 C CA . LEU A 1 219 ? -2.932 8.703 -9.656 1 98.5 219 LEU A CA 1
ATOM 1809 C C . LEU A 1 219 ? -2.256 8.625 -11.023 1 98.5 219 LEU A C 1
ATOM 1811 O O . LEU A 1 219 ? -1.046 8.398 -11.109 1 98.5 219 LEU A O 1
ATOM 1815 N N . HIS A 1 220 ? -3.074 8.75 -12.023 1 98.62 220 HIS A N 1
ATOM 1816 C CA . HIS A 1 220 ? -2.523 8.727 -13.375 1 98.62 220 HIS A CA 1
ATOM 1817 C C . HIS A 1 220 ? -1.414 9.758 -13.531 1 98.62 220 HIS A C 1
ATOM 1819 O O . HIS A 1 220 ? -0.318 9.438 -13.992 1 98.62 220 HIS A O 1
ATOM 1825 N N . GLU A 1 221 ? -1.679 10.992 -13.117 1 98.62 221 GLU A N 1
ATOM 1826 C CA . GLU A 1 221 ? -0.709 12.07 -13.266 1 98.62 221 GLU A CA 1
ATOM 1827 C C . GLU A 1 221 ? 0.499 11.859 -12.359 1 98.62 221 GLU A C 1
ATOM 1829 O O . GLU A 1 221 ? 1.633 12.141 -12.75 1 98.62 221 GLU A O 1
ATOM 1834 N N . PHE A 1 222 ? 0.24 11.406 -11.156 1 98.75 222 PHE A N 1
ATOM 1835 C CA . PHE A 1 222 ? 1.334 11.227 -10.211 1 98.75 222 PHE A CA 1
ATOM 1836 C C . PHE A 1 222 ? 2.318 10.18 -10.711 1 98.75 222 PHE A C 1
ATOM 1838 O O . PHE A 1 222 ? 3.516 10.445 -10.828 1 98.75 222 PHE A O 1
ATOM 1845 N N . ILE A 1 223 ? 1.804 9 -11.125 1 98.62 223 ILE A N 1
ATOM 1846 C CA . ILE A 1 223 ? 2.65 7.875 -11.516 1 98.62 223 ILE A CA 1
ATOM 1847 C C . ILE A 1 223 ? 3.369 8.203 -12.82 1 98.62 223 ILE A C 1
ATOM 1849 O O . ILE A 1 223 ? 4.543 7.863 -12.992 1 98.62 223 ILE A O 1
ATOM 1853 N N . ARG A 1 224 ? 2.709 8.867 -13.727 1 98.19 224 ARG A N 1
ATOM 1854 C CA . ARG A 1 224 ? 3.305 9.188 -15.016 1 98.19 224 ARG A CA 1
ATOM 1855 C C . ARG A 1 224 ? 4.453 10.188 -14.852 1 98.19 224 ARG A C 1
ATOM 1857 O O . ARG A 1 224 ? 5.242 10.383 -15.781 1 98.19 224 ARG A O 1
ATOM 1864 N N . ASN A 1 225 ? 4.52 10.797 -13.688 1 98.44 225 ASN A N 1
ATOM 1865 C CA . ASN A 1 225 ? 5.574 11.766 -13.406 1 98.44 225 ASN A CA 1
ATOM 1866 C C . ASN A 1 225 ? 6.555 11.234 -12.359 1 98.44 225 ASN A C 1
ATOM 1868 O O . ASN A 1 225 ? 7.066 12 -11.539 1 98.44 225 ASN A O 1
ATOM 1872 N N . ARG A 1 226 ? 6.766 9.977 -12.281 1 98 226 ARG A N 1
ATOM 1873 C CA . ARG A 1 226 ? 7.816 9.281 -11.539 1 98 226 ARG A CA 1
ATOM 1874 C C . ARG A 1 226 ? 7.52 9.273 -10.047 1 98 226 ARG A C 1
ATOM 1876 O O . ARG A 1 226 ? 8.414 9.039 -9.234 1 98 226 ARG A O 1
ATOM 1883 N N . SER A 1 227 ? 6.289 9.664 -9.695 1 98.38 227 SER A N 1
ATOM 1884 C CA . SER A 1 227 ? 5.828 9.484 -8.32 1 98.38 227 SER A CA 1
ATOM 1885 C C . SER A 1 227 ? 5.367 8.047 -8.07 1 98.38 227 SER A C 1
ATOM 1887 O O . SER A 1 227 ? 4.988 7.344 -9.008 1 98.38 227 SER A O 1
ATOM 1889 N N . LYS A 1 228 ? 5.438 7.574 -6.812 1 96 228 LYS A N 1
ATOM 1890 C CA . LYS A 1 228 ? 4.875 6.273 -6.457 1 96 228 LYS A CA 1
ATOM 1891 C C . LYS A 1 228 ? 3.367 6.359 -6.258 1 96 228 LYS A C 1
ATOM 1893 O O . LYS A 1 228 ? 2.693 5.34 -6.109 1 96 228 LYS A O 1
ATOM 1898 N N . GLY A 1 229 ? 2.869 7.578 -6.309 1 97.5 229 GLY A N 1
ATOM 1899 C CA . GLY A 1 229 ? 1.457 7.82 -6.059 1 97.5 229 GLY A CA 1
ATOM 1900 C C . GLY A 1 229 ? 1.212 8.82 -4.945 1 97.5 229 GLY A C 1
ATOM 1901 O O . GLY A 1 229 ? 1.908 9.836 -4.848 1 97.5 229 GLY A O 1
ATOM 1902 N N . PHE A 1 230 ? 0.22 8.586 -4.137 1 98.31 230 PHE A N 1
ATOM 1903 C CA . PHE A 1 230 ? -0.167 9.5 -3.064 1 98.31 230 PHE A CA 1
ATOM 1904 C C . PHE A 1 230 ? 0.839 9.445 -1.921 1 98.31 230 PHE A C 1
ATOM 1906 O O . PHE A 1 230 ? 1.331 8.375 -1.566 1 98.31 230 PHE A O 1
ATOM 1913 N N . ALA A 1 231 ? 1.13 10.555 -1.329 1 98.12 231 ALA A N 1
ATOM 1914 C CA . ALA A 1 231 ? 2.002 10.641 -0.161 1 98.12 231 ALA A CA 1
ATOM 1915 C C . ALA A 1 231 ? 1.325 10.055 1.074 1 98.12 231 ALA A C 1
ATOM 1917 O O . ALA A 1 231 ? 1.998 9.664 2.029 1 98.12 231 ALA A O 1
ATOM 1918 N N . TYR A 1 232 ? 0.09 10.031 1.111 1 97.31 232 TYR A N 1
ATOM 1919 C CA . TYR A 1 232 ? -0.808 9.531 2.146 1 97.31 232 TYR A CA 1
ATOM 1920 C C . TYR A 1 232 ? -2.152 9.125 1.552 1 97.31 232 TYR A C 1
ATOM 1922 O O . TYR A 1 232 ? -2.43 9.406 0.383 1 97.31 232 TYR A O 1
ATOM 1930 N N . THR A 1 233 ? -2.965 8.398 2.311 1 96.31 233 THR A N 1
ATOM 1931 C CA . THR A 1 233 ? -4.27 7.988 1.804 1 96.31 233 THR A CA 1
ATOM 1932 C C . THR A 1 233 ? -5.102 9.211 1.409 1 96.31 233 THR A C 1
ATOM 1934 O O . THR A 1 233 ? -5.32 10.109 2.225 1 96.31 233 THR A O 1
ATOM 1937 N N . PRO A 1 234 ? -5.551 9.25 0.195 1 97.88 234 PRO A N 1
ATOM 1938 C CA . PRO A 1 234 ? -6.227 10.453 -0.29 1 97.88 234 PRO A CA 1
ATOM 1939 C C . PRO A 1 234 ? -7.613 10.641 0.326 1 97.88 234 PRO A C 1
ATOM 1941 O O . PRO A 1 234 ? -8.32 9.656 0.568 1 97.88 234 PRO A O 1
ATOM 1944 N N . ILE A 1 235 ? -7.945 11.812 0.583 1 98.5 235 ILE A N 1
ATOM 1945 C CA . ILE A 1 235 ? -9.281 12.242 0.972 1 98.5 235 ILE A CA 1
ATOM 1946 C C . ILE A 1 235 ? -9.938 13 -0.185 1 98.5 235 ILE A C 1
ATOM 1948 O O . ILE A 1 235 ? -9.445 14.047 -0.608 1 98.5 235 ILE A O 1
ATOM 1952 N N . ILE A 1 236 ? -10.859 12.469 -0.735 1 98.81 236 ILE A N 1
ATOM 1953 C CA . ILE A 1 236 ? -11.68 13.086 -1.773 1 98.81 236 ILE A CA 1
ATOM 1954 C C . ILE A 1 236 ? -13.148 13.086 -1.344 1 98.81 236 ILE A C 1
ATOM 1956 O O . ILE A 1 236 ? -13.875 12.125 -1.606 1 98.81 236 ILE A O 1
ATOM 1960 N N . ALA A 1 237 ? -13.539 14.18 -0.744 1 98.62 237 ALA A N 1
ATOM 1961 C CA . ALA A 1 237 ? -14.789 14.219 0.013 1 98.62 237 ALA A CA 1
ATOM 1962 C C . ALA A 1 237 ? -15.773 15.211 -0.602 1 98.62 237 ALA A C 1
ATOM 1964 O O . ALA A 1 237 ? -15.641 16.422 -0.416 1 98.62 237 ALA A O 1
ATOM 1965 N N . SER A 1 238 ? -16.781 14.734 -1.244 1 98.5 238 SER A N 1
ATOM 1966 C CA . SER A 1 238 ? -17.797 15.594 -1.843 1 98.5 238 SER A CA 1
ATOM 1967 C C . SER A 1 238 ? -18.922 15.875 -0.862 1 98.5 238 SER A C 1
ATOM 1969 O O . SER A 1 238 ? -19.375 14.977 -0.152 1 98.5 238 SER A O 1
ATOM 1971 N N . GLY A 1 239 ? -19.359 17.109 -0.819 1 98.19 239 GLY A N 1
ATOM 1972 C CA . GLY A 1 239 ? -20.5 17.484 -0.016 1 98.19 239 GLY A CA 1
ATOM 1973 C C . GLY A 1 239 ? -20.312 17.234 1.467 1 98.19 239 GLY A C 1
ATOM 1974 O O . GLY A 1 239 ? -19.297 17.656 2.043 1 98.19 239 GLY A O 1
ATOM 1975 N N . ALA A 1 240 ? -21.234 16.531 2.055 1 97.62 240 ALA A N 1
ATOM 1976 C CA . ALA A 1 240 ? -21.266 16.312 3.498 1 97.62 240 ALA A CA 1
ATOM 1977 C C . ALA A 1 240 ? -20.047 15.5 3.949 1 97.62 240 ALA A C 1
ATOM 1979 O O . ALA A 1 240 ? -19.625 15.586 5.105 1 97.62 240 ALA A O 1
ATOM 1980 N N . ASN A 1 241 ? -19.484 14.734 3.002 1 97.69 241 ASN A N 1
ATOM 1981 C CA . ASN A 1 241 ? -18.328 13.906 3.348 1 97.69 241 ASN A CA 1
ATOM 1982 C C . ASN A 1 241 ? -17.141 14.766 3.793 1 97.69 241 ASN A C 1
ATOM 1984 O O . ASN A 1 241 ? -16.25 14.281 4.484 1 97.69 241 ASN A O 1
ATOM 1988 N N . ALA A 1 242 ? -17.172 16.031 3.41 1 98.12 242 ALA A N 1
ATOM 1989 C CA . ALA A 1 242 ? -16.078 16.938 3.748 1 98.12 242 ALA A CA 1
ATOM 1990 C C . ALA A 1 242 ? -16.047 17.219 5.25 1 98.12 242 ALA A C 1
ATOM 1992 O O . ALA A 1 242 ? -15.055 17.75 5.766 1 98.12 242 ALA A O 1
ATOM 1993 N N . ASN A 1 243 ? -17.094 16.859 5.938 1 97.75 243 ASN A N 1
ATOM 1994 C CA . ASN A 1 243 ? -17.172 17.109 7.375 1 97.75 243 ASN A CA 1
ATOM 1995 C C . ASN A 1 243 ? -16.547 15.961 8.172 1 97.75 243 ASN A C 1
ATOM 1997 O O . ASN A 1 243 ? -16.469 16.016 9.398 1 97.75 243 ASN A O 1
ATOM 2001 N N . VAL A 1 244 ? -16.078 14.938 7.504 1 96.56 244 VAL A N 1
ATOM 2002 C CA . VAL A 1 244 ? -15.242 13.898 8.086 1 96.56 244 VAL A CA 1
ATOM 2003 C C . VAL A 1 244 ? -13.773 14.211 7.82 1 96.56 244 VAL A C 1
ATOM 2005 O O . VAL A 1 244 ? -13.312 14.125 6.68 1 96.56 244 VAL A O 1
ATOM 2008 N N . LEU A 1 245 ? -13.023 14.492 8.812 1 95.88 245 LEU A N 1
ATOM 2009 C CA . LEU A 1 245 ? -11.688 15.07 8.68 1 95.88 245 LEU A CA 1
ATOM 2010 C C . LEU A 1 245 ? -10.758 14.125 7.93 1 95.88 245 LEU A C 1
ATOM 2012 O O . LEU A 1 245 ? -9.938 14.562 7.121 1 95.88 245 LEU A O 1
ATOM 2016 N N . HIS A 1 246 ? -10.875 12.828 8.195 1 95.62 246 HIS A N 1
ATOM 2017 C CA . HIS A 1 246 ? -10.055 11.82 7.539 1 95.62 246 HIS A CA 1
ATOM 2018 C C . HIS A 1 246 ? -10.914 10.867 6.711 1 95.62 246 HIS A C 1
ATOM 2020 O O . HIS A 1 246 ? -10.758 9.648 6.809 1 95.62 246 HIS A O 1
ATOM 2026 N N . TYR A 1 247 ? -11.781 11.445 5.938 1 96.38 247 TYR A N 1
ATOM 2027 C CA . TYR A 1 247 ? -12.617 10.688 5.02 1 96.38 247 TYR A CA 1
ATOM 2028 C C . TYR A 1 247 ? -11.773 9.977 3.971 1 96.38 247 TYR A C 1
ATOM 2030 O O . TYR A 1 247 ? -11.055 10.617 3.205 1 96.38 247 TYR A O 1
ATOM 2038 N N . ILE A 1 248 ? -11.93 8.594 3.883 1 94.81 248 ILE A N 1
ATOM 2039 C CA . ILE A 1 248 ? -11.055 7.902 2.939 1 94.81 248 ILE A CA 1
ATOM 2040 C C . ILE A 1 248 ? -11.867 6.918 2.105 1 94.81 248 ILE A C 1
ATOM 2042 O O . ILE A 1 248 ? -11.312 6.082 1.392 1 94.81 248 ILE A O 1
ATOM 2046 N N . GLU A 1 249 ? -13.211 6.902 2.186 1 94.56 249 GLU A N 1
ATOM 2047 C CA . GLU A 1 249 ? -14.031 5.984 1.398 1 94.56 249 GLU A CA 1
ATOM 2048 C C . GLU A 1 249 ? -13.914 6.285 -0.093 1 94.56 249 GLU A C 1
ATOM 2050 O O . GLU A 1 249 ? -13.781 5.367 -0.907 1 94.56 249 GLU A O 1
ATOM 2055 N N . ASN A 1 250 ? -14.023 7.598 -0.445 1 97.56 250 ASN A N 1
ATOM 2056 C CA . ASN A 1 250 ? -13.805 8.07 -1.806 1 97.56 250 ASN A CA 1
ATOM 2057 C C . ASN A 1 250 ? -14.656 7.312 -2.814 1 97.56 250 ASN A C 1
ATOM 2059 O O . ASN A 1 250 ? -14.164 6.895 -3.863 1 97.56 250 ASN A O 1
ATOM 2063 N N . ASN A 1 251 ? -15.891 7.062 -2.496 1 97.38 251 ASN A N 1
ATOM 2064 C CA . ASN A 1 251 ? -16.672 6.211 -3.389 1 97.38 251 ASN A CA 1
ATOM 2065 C C . ASN A 1 251 ? -18.047 6.809 -3.67 1 97.38 251 ASN A C 1
ATOM 2067 O O . ASN A 1 251 ? -18.938 6.121 -4.184 1 97.38 251 ASN A O 1
ATOM 2071 N N . GLN A 1 252 ? -18.266 8.094 -3.32 1 97.69 252 GLN A N 1
ATOM 2072 C CA . GLN A 1 252 ? -19.562 8.711 -3.531 1 97.69 252 GLN A CA 1
ATOM 2073 C C . GLN A 1 252 ? -19.578 9.531 -4.816 1 97.69 252 GLN A C 1
ATOM 2075 O O . GLN A 1 252 ? -18.547 10.008 -5.273 1 97.69 252 GLN A O 1
ATOM 2080 N N . GLN A 1 253 ? -20.75 9.656 -5.402 1 98.25 253 GLN A N 1
ATOM 2081 C CA . GLN A 1 253 ? -20.922 10.5 -6.578 1 98.25 253 GLN A CA 1
ATOM 2082 C C . GLN A 1 253 ? -20.953 11.977 -6.199 1 98.25 253 GLN A C 1
ATOM 2084 O O . GLN A 1 253 ? -21.578 12.359 -5.207 1 98.25 253 GLN A O 1
ATOM 2089 N N . CYS A 1 254 ? -20.219 12.789 -6.914 1 98.69 254 CYS A N 1
ATOM 2090 C CA . CYS A 1 254 ? -20.203 14.234 -6.703 1 98.69 254 CYS A CA 1
ATOM 2091 C C . CYS A 1 254 ? -21.422 14.891 -7.352 1 98.69 254 CYS A C 1
ATOM 2093 O O . CYS A 1 254 ? -21.609 14.797 -8.562 1 98.69 254 CYS A O 1
ATOM 2095 N N . LYS A 1 255 ? -22.203 15.586 -6.582 1 98.38 255 LYS A N 1
ATOM 2096 C CA . LYS A 1 255 ? -23.469 16.125 -7.066 1 98.38 255 LYS A CA 1
ATOM 2097 C C . LYS A 1 255 ? -23.344 17.625 -7.375 1 98.38 255 LYS A C 1
ATOM 2099 O O . LYS A 1 255 ? -22.453 18.297 -6.844 1 98.38 255 LYS A O 1
ATOM 2104 N N . ASP A 1 256 ? -24.297 18.078 -8.227 1 97.88 256 ASP A N 1
ATOM 2105 C CA . ASP A 1 256 ? -24.422 19.5 -8.477 1 97.88 256 ASP A CA 1
ATOM 2106 C C . ASP A 1 256 ? -24.641 20.266 -7.172 1 97.88 256 ASP A C 1
ATOM 2108 O O . ASP A 1 256 ? -25.453 19.875 -6.332 1 97.88 256 ASP A O 1
ATOM 2112 N N . GLY A 1 257 ? -23.828 21.312 -7.012 1 97.5 257 GLY A N 1
ATOM 2113 C CA . GLY A 1 257 ? -23.969 22.141 -5.82 1 97.5 257 GLY A CA 1
ATOM 2114 C C . GLY A 1 257 ? -23.016 21.75 -4.707 1 97.5 257 GLY A C 1
ATOM 2115 O O . GLY A 1 257 ? -22.812 22.516 -3.768 1 97.5 257 GLY A O 1
ATOM 2116 N N . ASP A 1 258 ? -22.406 20.578 -4.801 1 98.19 258 ASP A N 1
ATOM 2117 C CA . ASP A 1 258 ? -21.438 20.156 -3.793 1 98.19 258 ASP A CA 1
ATOM 2118 C C . ASP A 1 258 ? -20.109 20.875 -3.951 1 98.19 258 ASP A C 1
ATOM 2120 O O . ASP A 1 258 ? -19.781 21.344 -5.043 1 98.19 258 ASP A O 1
ATOM 2124 N N . VAL A 1 259 ? -19.453 21.094 -2.865 1 98.81 259 VAL A N 1
ATOM 2125 C CA . VAL A 1 259 ? -18.031 21.375 -2.861 1 98.81 259 VAL A CA 1
ATOM 2126 C C . VAL A 1 259 ? -17.25 20.125 -2.51 1 98.81 259 VAL A C 1
ATOM 2128 O O . VAL A 1 259 ? -17.625 19.375 -1.61 1 98.81 259 VAL A O 1
ATOM 2131 N N . ILE A 1 260 ? -16.281 19.828 -3.283 1 98.88 260 ILE A N 1
ATOM 2132 C CA . ILE A 1 260 ? -15.414 18.688 -2.998 1 98.88 260 ILE A CA 1
ATOM 2133 C C . ILE A 1 260 ? -14.172 19.156 -2.244 1 98.88 260 ILE A C 1
ATOM 2135 O O . ILE A 1 260 ? -13.43 20 -2.73 1 98.88 260 ILE A O 1
ATOM 2139 N N . LEU A 1 261 ? -13.977 18.656 -1.031 1 98.88 261 LEU A N 1
ATOM 2140 C CA . LEU A 1 261 ? -12.727 18.828 -0.299 1 98.88 261 LEU A CA 1
ATOM 2141 C C . LEU A 1 261 ? -11.734 17.719 -0.636 1 98.88 261 LEU A C 1
ATOM 2143 O O . LEU A 1 261 ? -12.047 16.531 -0.479 1 98.88 261 LEU A O 1
ATOM 2147 N N . MET A 1 262 ? -10.641 18.094 -1.152 1 98.81 262 MET A N 1
ATOM 2148 C CA . MET A 1 262 ? -9.594 17.141 -1.497 1 98.81 262 MET A CA 1
ATOM 2149 C C . MET A 1 262 ? -8.344 17.375 -0.655 1 98.81 262 MET A C 1
ATOM 2151 O O . MET A 1 262 ? -7.785 18.469 -0.657 1 98.81 262 MET A O 1
ATOM 2155 N N . ASP A 1 263 ? -7.98 16.5 0.133 1 98.75 263 ASP A N 1
ATOM 2156 C CA . ASP A 1 263 ? -6.672 16.391 0.773 1 98.75 263 ASP A CA 1
ATOM 2157 C C . ASP A 1 263 ? -5.832 15.289 0.114 1 98.75 263 ASP A C 1
ATOM 2159 O O . ASP A 1 263 ? -5.938 14.117 0.474 1 98.75 263 ASP A O 1
ATOM 2163 N N . VAL A 1 264 ? -5.133 15.68 -0.92 1 98.69 264 VAL A N 1
ATOM 2164 C CA . VAL A 1 264 ? -4.465 14.781 -1.86 1 98.69 264 VAL A CA 1
ATOM 2165 C C . VAL A 1 264 ? -3.135 15.391 -2.299 1 98.69 264 VAL A C 1
ATOM 2167 O O . VAL A 1 264 ? -3.066 16.578 -2.623 1 98.69 264 VAL A O 1
ATOM 2170 N N . ALA A 1 265 ? -2.064 14.547 -2.262 1 98.81 265 ALA A N 1
ATOM 2171 C CA . ALA A 1 265 ? -0.788 15.023 -2.783 1 98.81 265 ALA A CA 1
ATOM 2172 C C . ALA A 1 265 ? 0.117 13.859 -3.174 1 98.81 265 ALA A C 1
ATOM 2174 O O . ALA A 1 265 ? -0.044 12.75 -2.672 1 98.81 265 ALA A O 1
ATOM 2175 N N . ALA A 1 266 ? 1.027 14.172 -4.078 1 98.69 266 ALA A N 1
ATOM 2176 C CA . ALA A 1 266 ? 2.002 13.188 -4.547 1 98.69 266 ALA A CA 1
ATOM 2177 C C . ALA A 1 266 ? 3.207 13.125 -3.613 1 98.69 266 ALA A C 1
ATOM 2179 O O . ALA A 1 266 ? 3.457 14.055 -2.848 1 98.69 266 ALA A O 1
ATOM 2180 N N . GLU A 1 267 ? 3.844 12.078 -3.691 1 97.88 267 GLU A N 1
ATOM 2181 C CA . GLU A 1 267 ? 5.191 11.945 -3.146 1 97.88 267 GLU A CA 1
ATOM 2182 C C . GLU A 1 267 ? 6.23 11.883 -4.258 1 97.88 267 GLU A C 1
ATOM 2184 O O . GLU A 1 267 ? 5.922 11.477 -5.383 1 97.88 267 GLU A O 1
ATOM 2189 N N . TYR A 1 268 ? 7.422 12.281 -3.977 1 98.62 268 TYR A N 1
ATOM 2190 C CA . TYR A 1 268 ? 8.547 12.094 -4.887 1 98.62 268 TYR A CA 1
ATOM 2191 C C . TYR A 1 268 ? 9.812 11.727 -4.117 1 98.62 268 TYR A C 1
ATOM 2193 O O . TYR A 1 268 ? 10.203 12.43 -3.182 1 98.62 268 TYR A O 1
ATOM 2201 N N . ALA A 1 269 ? 10.461 10.594 -4.488 1 98.19 269 ALA A N 1
ATOM 2202 C CA . ALA A 1 269 ? 11.695 10.125 -3.859 1 98.19 269 ALA A CA 1
ATOM 2203 C C . ALA A 1 269 ? 11.523 10 -2.348 1 98.19 269 ALA A C 1
ATOM 2205 O O . ALA A 1 269 ? 12.398 10.406 -1.583 1 98.19 269 ALA A O 1
ATOM 2206 N N . ASN A 1 270 ? 10.352 9.609 -1.889 1 97.94 270 ASN A N 1
ATOM 2207 C CA . ASN A 1 270 ? 9.953 9.367 -0.506 1 97.94 270 ASN A CA 1
ATOM 2208 C C . ASN A 1 270 ? 9.641 10.664 0.227 1 97.94 270 ASN A C 1
ATOM 2210 O O . ASN A 1 270 ? 9.211 10.641 1.381 1 97.94 270 ASN A O 1
ATOM 2214 N N . TYR A 1 271 ? 9.836 11.805 -0.382 1 98.75 271 TYR A N 1
ATOM 2215 C CA . TYR A 1 271 ? 9.43 13.062 0.219 1 98.75 271 TYR A CA 1
ATOM 2216 C C . TYR A 1 271 ? 7.961 13.359 -0.074 1 98.75 271 TYR A C 1
ATOM 2218 O O . TYR A 1 271 ? 7.512 13.234 -1.217 1 98.75 271 TYR A O 1
ATOM 2226 N N . SER A 1 272 ? 7.23 13.75 0.93 1 98.56 272 SER A N 1
ATOM 2227 C CA . SER A 1 272 ? 5.793 14 0.836 1 98.56 272 SER A CA 1
ATOM 2228 C C . SER A 1 272 ? 5.504 15.445 0.454 1 98.56 272 SER A C 1
ATOM 2230 O O . SER A 1 272 ? 6.312 16.344 0.716 1 98.56 272 SER A O 1
ATOM 2232 N N . SER A 1 273 ? 4.453 15.648 -0.192 1 98.75 273 SER A N 1
ATOM 2233 C CA . SER A 1 273 ? 3.727 16.906 -0.251 1 98.75 273 SER A CA 1
ATOM 2234 C C . SER A 1 273 ? 2.322 16.766 0.323 1 98.75 273 SER A C 1
ATOM 2236 O O . SER A 1 273 ? 1.85 15.648 0.553 1 98.75 273 SER A O 1
ATOM 2238 N N . ASP A 1 274 ? 1.77 17.859 0.691 1 98.81 274 ASP A N 1
ATOM 2239 C CA . ASP A 1 274 ? 0.479 17.859 1.373 1 98.81 274 ASP A CA 1
ATOM 2240 C C . ASP A 1 274 ? -0.388 19.031 0.903 1 98.81 274 ASP A C 1
ATOM 2242 O O . ASP A 1 274 ? -0.101 20.188 1.214 1 98.81 274 ASP A O 1
ATOM 2246 N N . LEU A 1 275 ? -1.362 18.688 0.183 1 98.88 275 LEU A N 1
ATOM 2247 C CA . LEU A 1 275 ? -2.25 19.688 -0.401 1 98.88 275 LEU A CA 1
ATOM 2248 C C . LEU A 1 275 ? -3.691 19.453 0.041 1 98.88 275 LEU A C 1
ATOM 2250 O O . LEU A 1 275 ? -4.191 18.328 -0.015 1 98.88 275 LEU A O 1
ATOM 2254 N N . SER A 1 276 ? -4.324 20.484 0.471 1 98.81 276 SER A N 1
ATOM 2255 C CA . SER A 1 276 ? -5.785 20.484 0.497 1 98.81 276 SER A CA 1
ATOM 2256 C C . SER A 1 276 ? -6.355 21.609 -0.368 1 98.81 276 SER A C 1
ATOM 2258 O O . SER A 1 276 ? -5.848 22.734 -0.354 1 98.81 276 SER A O 1
ATOM 2260 N N . ARG A 1 277 ? -7.273 21.266 -1.166 1 98.88 277 ARG A N 1
ATOM 2261 C CA . ARG A 1 277 ? -8.055 22.219 -1.96 1 98.88 277 ARG A CA 1
ATOM 2262 C C . ARG A 1 277 ? -9.539 21.859 -1.929 1 98.88 277 ARG A C 1
ATOM 2264 O O . ARG A 1 277 ? -9.898 20.703 -1.712 1 98.88 277 ARG A O 1
ATOM 2271 N N . SER A 1 278 ? -10.328 22.812 -2.041 1 98.88 278 SER A N 1
ATOM 2272 C CA . SER A 1 278 ? -11.766 22.656 -2.197 1 98.88 278 SER A CA 1
ATOM 2273 C C . SER A 1 278 ? -12.258 23.297 -3.494 1 98.88 278 SER A C 1
ATOM 2275 O O . SER A 1 278 ? -11.914 24.438 -3.795 1 98.88 278 SER A O 1
ATOM 2277 N N . ILE A 1 279 ? -12.992 22.531 -4.301 1 98.88 279 ILE A N 1
ATOM 2278 C CA . ILE A 1 279 ? -13.469 23.078 -5.562 1 98.88 279 ILE A CA 1
ATOM 2279 C C . ILE A 1 279 ? -14.969 22.812 -5.703 1 98.88 279 ILE A C 1
ATOM 2281 O O . ILE A 1 279 ? -15.484 21.828 -5.164 1 98.88 279 ILE A O 1
ATOM 2285 N N . PRO A 1 280 ? -15.695 23.719 -6.359 1 98.75 280 PRO A N 1
ATOM 2286 C CA . PRO A 1 280 ? -17.125 23.484 -6.613 1 98.75 280 PRO A CA 1
ATOM 2287 C C . PRO A 1 280 ? -17.359 22.469 -7.719 1 98.75 280 PRO A C 1
ATOM 2289 O O . PRO A 1 280 ? -16.844 22.625 -8.828 1 98.75 280 PRO A O 1
ATOM 2292 N N . VAL A 1 281 ? -18.141 21.453 -7.461 1 98.44 281 VAL A N 1
ATOM 2293 C CA . VAL A 1 281 ? -18.406 20.391 -8.422 1 98.44 281 VAL A CA 1
ATOM 2294 C C . VAL A 1 281 ? -18.938 20.969 -9.719 1 98.44 281 VAL A C 1
ATOM 2296 O O . VAL A 1 281 ? -18.578 20.531 -10.812 1 98.44 281 VAL A O 1
ATOM 2299 N N . SER A 1 282 ? -19.734 22.031 -9.625 1 97.25 282 SER A N 1
ATOM 2300 C CA . SER A 1 282 ? -20.422 22.609 -10.781 1 97.25 282 SER A CA 1
ATOM 2301 C C . SER A 1 282 ? -19.547 23.656 -11.484 1 97.25 282 SER A C 1
ATOM 2303 O O . SER A 1 282 ? -19.969 24.266 -12.461 1 97.25 282 SER A O 1
ATOM 2305 N N . GLY A 1 283 ? -18.422 23.969 -10.953 1 97.81 283 GLY A N 1
ATOM 2306 C CA . GLY A 1 283 ? -17.516 24.938 -11.57 1 97.81 283 GLY A CA 1
ATOM 2307 C C . GLY A 1 283 ? -17.625 26.328 -10.984 1 97.81 283 GLY A C 1
ATOM 2308 O O . GLY A 1 283 ? -16.766 27.172 -11.227 1 97.81 283 GLY A O 1
ATOM 2309 N N . LYS A 1 284 ? -18.641 26.562 -10.211 1 97.81 284 LYS A N 1
ATOM 2310 C CA . LYS A 1 284 ? -18.812 27.844 -9.547 1 97.81 284 LYS A CA 1
ATOM 2311 C C . LYS A 1 284 ? -19.297 27.672 -8.109 1 97.81 284 LYS A C 1
ATOM 2313 O O . LYS A 1 284 ? -20.203 26.875 -7.852 1 97.81 284 LYS A O 1
ATOM 2318 N N . PHE A 1 285 ? -18.688 28.406 -7.266 1 98.5 285 PHE A N 1
ATOM 2319 C CA . PHE A 1 285 ? -19.141 28.406 -5.879 1 98.5 285 PHE A CA 1
ATOM 2320 C C . PHE A 1 285 ? -20.438 29.203 -5.734 1 98.5 285 PHE A C 1
ATOM 2322 O O . PHE A 1 285 ? -20.641 30.203 -6.43 1 98.5 285 PHE A O 1
ATOM 2329 N N . THR A 1 286 ? -21.328 28.766 -4.824 1 98.31 286 THR A N 1
ATOM 2330 C CA . THR A 1 286 ? -22.391 29.672 -4.379 1 98.31 286 THR A CA 1
ATOM 2331 C C . THR A 1 286 ? -21.812 30.812 -3.566 1 98.31 286 THR A C 1
ATOM 2333 O O . THR A 1 286 ? -20.641 30.781 -3.162 1 98.31 286 THR A O 1
ATOM 2336 N N . LYS A 1 287 ? -22.594 31.844 -3.332 1 98.38 287 LYS A N 1
ATOM 2337 C CA . LYS A 1 287 ? -22.141 33 -2.541 1 98.38 287 LYS A CA 1
ATOM 2338 C C . LYS A 1 287 ? -21.672 32.562 -1.156 1 98.38 287 LYS A C 1
ATOM 2340 O O . LYS A 1 287 ? -20.594 32.938 -0.706 1 98.38 287 LYS A O 1
ATOM 2345 N N . ARG A 1 288 ? -22.469 31.688 -0.493 1 98.56 288 ARG A N 1
ATOM 2346 C CA . ARG A 1 288 ? -22.172 31.188 0.845 1 98.56 288 ARG A CA 1
ATOM 2347 C C . ARG A 1 288 ? -20.875 30.375 0.845 1 98.56 288 ARG A C 1
ATOM 2349 O O . ARG A 1 288 ? -20.016 30.547 1.709 1 98.56 288 ARG A O 1
ATOM 2356 N N . GLN A 1 289 ? -20.797 29.469 -0.087 1 98.75 289 GLN A N 1
ATOM 2357 C CA . GLN A 1 289 ? -19.594 28.641 -0.213 1 98.75 289 GLN A CA 1
ATOM 2358 C C . GLN A 1 289 ? -18.344 29.516 -0.392 1 98.75 289 GLN A C 1
ATOM 2360 O O . GLN A 1 289 ? -17.328 29.266 0.248 1 98.75 289 GLN A O 1
ATOM 2365 N N . LYS A 1 290 ? -18.453 30.484 -1.201 1 98.69 290 LYS A N 1
ATOM 2366 C CA . LYS A 1 290 ? -17.328 31.375 -1.502 1 98.69 290 LYS A CA 1
ATOM 2367 C C . LYS A 1 290 ? -16.938 32.219 -0.285 1 98.69 290 LYS A C 1
ATOM 2369 O O . LYS A 1 290 ? -15.758 32.5 -0.067 1 98.69 290 LYS A O 1
ATOM 2374 N N . GLU A 1 291 ? -17.938 32.656 0.444 1 98.75 291 GLU A N 1
ATOM 2375 C CA . GLU A 1 291 ? -17.672 33.375 1.683 1 98.75 291 GLU A CA 1
ATOM 2376 C C . GLU A 1 291 ? -16.844 32.531 2.648 1 98.75 291 GLU A C 1
ATOM 2378 O O . GLU A 1 291 ? -15.852 33.031 3.207 1 98.75 291 GLU A O 1
ATOM 2383 N N . VAL A 1 292 ? -17.281 31.328 2.805 1 98.88 292 VAL A N 1
ATOM 2384 C CA . VAL A 1 292 ? -16.578 30.422 3.707 1 98.88 292 VAL A CA 1
ATOM 2385 C C . VAL A 1 292 ? -15.18 30.141 3.16 1 98.88 292 VAL A C 1
ATOM 2387 O O . VAL A 1 292 ? -14.195 30.156 3.906 1 98.88 292 VAL A O 1
ATOM 2390 N N . TYR A 1 293 ? -15.078 29.859 1.85 1 98.94 293 TYR A N 1
ATOM 2391 C CA . TYR A 1 293 ? -13.805 29.609 1.188 1 98.94 293 TYR A CA 1
ATOM 2392 C C . TYR A 1 293 ? -12.828 30.75 1.436 1 98.94 293 TYR A C 1
ATOM 2394 O O . TYR A 1 293 ? -11.688 30.516 1.852 1 98.94 293 TYR A O 1
ATOM 2402 N N . ASN A 1 294 ? -13.258 31.922 1.196 1 98.94 294 ASN A N 1
ATOM 2403 C CA . ASN A 1 294 ? -12.391 33.094 1.326 1 98.94 294 ASN A CA 1
ATOM 2404 C C . ASN A 1 294 ? -11.984 33.312 2.777 1 98.94 294 ASN A C 1
ATOM 2406 O O . ASN A 1 294 ? -10.875 33.781 3.049 1 98.94 294 ASN A O 1
ATOM 2410 N N . ALA A 1 295 ? -12.906 33.062 3.699 1 98.94 295 ALA A N 1
ATOM 2411 C CA . ALA A 1 295 ? -12.555 33.156 5.113 1 98.94 295 ALA A CA 1
ATOM 2412 C C . ALA A 1 295 ? -11.406 32.219 5.453 1 98.94 295 ALA A C 1
ATOM 2414 O O . ALA A 1 295 ? -10.445 32.625 6.117 1 98.94 295 ALA A O 1
ATOM 2415 N N . VAL A 1 296 ? -11.484 30.938 4.996 1 98.94 296 VAL A N 1
ATOM 2416 C CA . VAL A 1 296 ? -10.422 29.953 5.234 1 98.94 296 VAL A CA 1
ATOM 2417 C C . VAL A 1 296 ? -9.125 30.438 4.586 1 98.94 296 VAL A C 1
ATOM 2419 O O . VAL A 1 296 ? -8.055 30.312 5.18 1 98.94 296 VAL A O 1
ATOM 2422 N N . LEU A 1 297 ? -9.219 30.938 3.367 1 98.94 297 LEU A N 1
ATOM 2423 C CA . LEU A 1 297 ? -8.039 31.406 2.646 1 98.94 297 LEU A CA 1
ATOM 2424 C C . LEU A 1 297 ? -7.371 32.562 3.395 1 98.94 297 LEU A C 1
ATOM 2426 O O . LEU A 1 297 ? -6.141 32.625 3.473 1 98.94 297 LEU A O 1
ATOM 2430 N N . ARG A 1 298 ? -8.164 33.531 3.938 1 98.88 298 ARG A N 1
ATOM 2431 C CA . ARG A 1 298 ? -7.602 34.625 4.715 1 98.88 298 ARG A CA 1
ATOM 2432 C C . ARG A 1 298 ? -6.859 34.125 5.941 1 98.88 298 ARG A C 1
ATOM 2434 O O . ARG A 1 298 ? -5.754 34.562 6.238 1 98.88 298 ARG A O 1
ATOM 2441 N N . VAL A 1 299 ? -7.488 33.125 6.656 1 98.88 299 VAL A N 1
ATOM 2442 C CA . VAL A 1 299 ? -6.832 32.531 7.812 1 98.88 299 VAL A CA 1
ATOM 2443 C C . VAL A 1 299 ? -5.523 31.875 7.383 1 98.88 299 VAL A C 1
ATOM 2445 O O . VAL A 1 299 ? -4.496 32.031 8.047 1 98.88 299 VAL A O 1
ATOM 2448 N N . LYS A 1 300 ? -5.543 31.109 6.293 1 98.88 300 LYS A N 1
ATOM 2449 C CA . LYS A 1 300 ? -4.359 30.422 5.793 1 98.88 300 LYS A CA 1
ATOM 2450 C C . LYS A 1 300 ? -3.23 31.406 5.496 1 98.88 300 LYS A C 1
ATOM 2452 O O . LYS A 1 300 ? -2.082 31.172 5.883 1 98.88 300 LYS A O 1
ATOM 2457 N N . ASN A 1 301 ? -3.566 32.469 4.75 1 98.75 301 ASN A N 1
ATOM 2458 C CA . ASN A 1 301 ? -2.564 33.469 4.371 1 98.75 301 ASN A CA 1
ATOM 2459 C C . ASN A 1 301 ? -1.95 34.125 5.594 1 98.75 301 ASN A C 1
ATOM 2461 O O . ASN A 1 301 ? -0.73 34.281 5.68 1 98.75 301 ASN A O 1
ATOM 2465 N N . ASP A 1 302 ? -2.768 34.562 6.516 1 98.75 302 ASP A N 1
ATOM 2466 C CA . ASP A 1 302 ? -2.273 35.219 7.719 1 98.75 302 ASP A CA 1
ATOM 2467 C C . ASP A 1 302 ? -1.459 34.25 8.578 1 98.75 302 ASP A C 1
ATOM 2469 O O . ASP A 1 302 ? -0.427 34.625 9.141 1 98.75 302 ASP A O 1
ATOM 2473 N N . ALA A 1 303 ? -1.97 33.031 8.727 1 98.81 303 ALA A N 1
ATOM 2474 C CA . ALA A 1 303 ? -1.225 32 9.453 1 98.81 303 ALA A CA 1
ATOM 2475 C C . ALA A 1 303 ? 0.144 31.766 8.82 1 98.81 303 ALA A C 1
ATOM 2477 O O . ALA A 1 303 ? 1.14 31.594 9.531 1 98.81 303 ALA A O 1
ATOM 2478 N N . THR A 1 304 ? 0.213 31.719 7.523 1 98.81 304 THR A N 1
ATOM 2479 C CA . THR A 1 304 ? 1.46 31.484 6.805 1 98.81 304 THR A CA 1
ATOM 2480 C C . THR A 1 304 ? 2.496 32.531 7.16 1 98.81 304 THR A C 1
ATOM 2482 O O . THR A 1 304 ? 3.658 32.219 7.418 1 98.81 304 THR A O 1
ATOM 2485 N N . LYS A 1 305 ? 2.068 33.781 7.281 1 98.31 305 LYS A N 1
ATOM 2486 C CA . LYS A 1 305 ? 2.965 34.906 7.543 1 98.31 305 LYS A CA 1
ATOM 2487 C C . LYS A 1 305 ? 3.592 34.781 8.93 1 98.31 305 LYS A C 1
ATOM 2489 O O . LYS A 1 305 ? 4.648 35.375 9.188 1 98.31 305 LYS A O 1
ATOM 2494 N N . MET A 1 306 ? 2.979 34.031 9.766 1 98.06 306 MET A N 1
ATOM 2495 C CA . MET A 1 306 ? 3.428 33.938 11.156 1 98.06 306 MET A CA 1
ATOM 2496 C C . MET A 1 306 ? 4.523 32.875 11.297 1 98.06 306 MET A C 1
ATOM 2498 O O . MET A 1 306 ? 5.176 32.812 12.336 1 98.06 306 MET A O 1
ATOM 2502 N N . LEU A 1 307 ? 4.754 32.062 10.281 1 98.38 307 LEU A N 1
ATOM 2503 C CA . LEU A 1 307 ? 5.773 31.016 10.336 1 98.38 307 LEU A CA 1
ATOM 2504 C C . LEU A 1 307 ? 7.152 31.594 10.016 1 98.38 307 LEU A C 1
ATOM 2506 O O . LEU A 1 307 ? 7.652 31.438 8.906 1 98.38 307 LEU A O 1
ATOM 2510 N N . VAL A 1 308 ? 7.758 32.219 11.055 1 98.12 308 VAL A N 1
ATOM 2511 C CA . VAL A 1 308 ? 9.062 32.844 10.938 1 98.12 308 VAL A CA 1
ATOM 2512 C C . VAL A 1 308 ? 9.984 32.344 12.055 1 98.12 308 VAL A C 1
ATOM 2514 O O . VAL A 1 308 ? 9.516 31.781 13.047 1 98.12 308 VAL A O 1
ATOM 2517 N N . PRO A 1 309 ? 11.305 32.5 11.844 1 98.25 309 PRO A N 1
ATOM 2518 C CA . PRO A 1 309 ? 12.227 32.031 12.891 1 98.25 309 PRO A CA 1
ATOM 2519 C C . PRO A 1 309 ? 11.906 32.656 14.258 1 98.25 309 PRO A C 1
ATOM 2521 O O . PRO A 1 309 ? 11.578 33.812 14.352 1 98.25 309 PRO A O 1
ATOM 2524 N N . GLY A 1 310 ? 11.977 31.781 15.25 1 97.94 310 GLY A N 1
ATOM 2525 C CA . GLY A 1 310 ? 11.727 32.25 16.609 1 97.94 310 GLY A CA 1
ATOM 2526 C C . GLY A 1 310 ? 10.312 31.969 17.078 1 97.94 310 GLY A C 1
ATOM 2527 O O . GLY A 1 310 ? 10.047 31.984 18.281 1 97.94 310 GLY A O 1
ATOM 2528 N N . THR A 1 311 ? 9.391 31.766 16.141 1 97.44 311 THR A N 1
ATOM 2529 C CA . THR A 1 311 ? 8.016 31.453 16.5 1 97.44 311 THR A CA 1
ATOM 2530 C C . THR A 1 311 ? 7.934 30.141 17.25 1 97.44 311 THR A C 1
ATOM 2532 O O . THR A 1 311 ? 8.633 29.172 16.906 1 97.44 311 THR A O 1
ATOM 2535 N N . LEU A 1 312 ? 7.145 30.094 18.234 1 97.62 312 LEU A N 1
ATOM 2536 C CA . LEU A 1 312 ? 6.855 28.859 18.953 1 97.62 312 LEU A CA 1
ATOM 2537 C C . LEU A 1 312 ? 5.555 28.234 18.453 1 97.62 312 LEU A C 1
ATOM 2539 O O . LEU A 1 312 ? 4.535 28.906 18.344 1 97.62 312 LEU A O 1
ATOM 2543 N N . TRP A 1 313 ? 5.609 26.984 18.203 1 96.44 313 TRP A N 1
ATOM 2544 C CA . TRP A 1 313 ? 4.512 26.234 17.594 1 96.44 313 TRP A CA 1
ATOM 2545 C C . TRP A 1 313 ? 3.225 26.422 18.406 1 96.44 313 TRP A C 1
ATOM 2547 O O . TRP A 1 313 ? 2.16 26.656 17.828 1 96.44 313 TRP A O 1
ATOM 2557 N N . ALA A 1 314 ? 3.273 26.312 19.703 1 95.62 314 ALA A N 1
ATOM 2558 C CA . ALA A 1 314 ? 2.102 26.422 20.562 1 95.62 314 ALA A CA 1
ATOM 2559 C C . ALA A 1 314 ? 1.481 27.812 20.469 1 95.62 314 ALA A C 1
ATOM 2561 O O . ALA A 1 314 ? 0.258 27.953 20.391 1 95.62 314 ALA A O 1
ATOM 2562 N N . GLU A 1 315 ? 2.322 28.828 20.5 1 96.81 315 GLU A N 1
ATOM 2563 C CA . GLU A 1 315 ? 1.846 30.203 20.391 1 96.81 315 GLU A CA 1
ATOM 2564 C C . GLU A 1 315 ? 1.241 30.469 19.016 1 96.81 315 GLU A C 1
ATOM 2566 O O . GLU A 1 315 ? 0.25 31.188 18.891 1 96.81 315 GLU A O 1
ATOM 2571 N N . TYR A 1 316 ? 1.897 29.922 18.062 1 97.88 316 TYR A N 1
ATOM 2572 C CA . TYR A 1 316 ? 1.4 30 16.688 1 97.88 316 TYR A CA 1
ATOM 2573 C C . TYR A 1 316 ? -0.031 29.484 16.594 1 97.88 316 TYR A C 1
ATOM 2575 O O . TYR A 1 316 ? -0.904 30.156 16.047 1 97.88 316 TYR A O 1
ATOM 2583 N N . HIS A 1 317 ? -0.359 28.359 17.156 1 96.62 317 HIS A N 1
ATOM 2584 C CA . HIS A 1 317 ? -1.687 27.766 17.078 1 96.62 317 HIS A CA 1
ATOM 2585 C C . HIS A 1 317 ? -2.713 28.609 17.828 1 96.62 317 HIS A C 1
ATOM 2587 O O . HIS A 1 317 ? -3.869 28.703 17.406 1 96.62 317 HIS A O 1
ATOM 2593 N N . LYS A 1 318 ? -2.289 29.172 18.922 1 96.44 318 LYS A N 1
ATOM 2594 C CA . LYS A 1 318 ? -3.176 30.062 19.656 1 96.44 318 LYS A CA 1
ATOM 2595 C C . LYS A 1 318 ? -3.574 31.266 18.812 1 96.44 318 LYS A C 1
ATOM 2597 O O . LYS A 1 318 ? -4.746 31.656 18.781 1 96.44 318 LYS A O 1
ATOM 2602 N N . GLU A 1 319 ? -2.59 31.844 18.172 1 97.94 319 GLU A N 1
ATOM 2603 C CA . GLU A 1 319 ? -2.848 33 17.344 1 97.94 319 GLU A CA 1
ATOM 2604 C C . GLU A 1 319 ? -3.756 32.656 16.172 1 97.94 319 GLU A C 1
ATOM 2606 O O . GLU A 1 319 ? -4.641 33.438 15.805 1 97.94 319 GLU A O 1
ATOM 2611 N N . VAL A 1 320 ? -3.547 31.516 15.547 1 98.5 320 VAL A N 1
ATOM 2612 C CA . VAL A 1 320 ? -4.395 31.078 14.445 1 98.5 320 VAL A CA 1
ATOM 2613 C C . VAL A 1 320 ? -5.828 30.906 14.93 1 98.5 320 VAL A C 1
ATOM 2615 O O . VAL A 1 320 ? -6.777 31.219 14.211 1 98.5 320 VAL A O 1
ATOM 2618 N N . GLY A 1 321 ? -5.988 30.391 16.156 1 98.12 321 GLY A N 1
ATOM 2619 C CA . GLY A 1 321 ? -7.312 30.281 16.75 1 98.12 321 GLY A CA 1
ATOM 2620 C C . GLY A 1 321 ? -8.047 31.609 16.828 1 98.12 321 GLY A C 1
ATOM 2621 O O . GLY A 1 321 ? -9.25 31.656 16.578 1 98.12 321 GLY A O 1
ATOM 2622 N N . LYS A 1 322 ? -7.297 32.656 17.156 1 98.06 322 LYS A N 1
ATOM 2623 C CA . LYS A 1 322 ? -7.891 34 17.203 1 98.06 322 LYS A CA 1
ATOM 2624 C C . LYS A 1 322 ? -8.336 34.438 15.82 1 98.06 322 LYS A C 1
ATOM 2626 O O . LYS A 1 322 ? -9.422 35.031 15.672 1 98.06 322 LYS A O 1
ATOM 2631 N N . LEU A 1 323 ? -7.418 34.219 14.867 1 98.62 323 LEU A N 1
ATOM 2632 C CA . LEU A 1 323 ? -7.773 34.531 13.492 1 98.62 323 LEU A CA 1
ATOM 2633 C C . LEU A 1 323 ? -9.055 33.812 13.07 1 98.62 323 LEU A C 1
ATOM 2635 O O . LEU A 1 323 ? -9.945 34.438 12.484 1 98.62 323 LEU A O 1
ATOM 2639 N N . MET A 1 324 ? -9.148 32.531 13.375 1 98.75 324 MET A N 1
ATOM 2640 C CA . MET A 1 324 ? -10.297 31.703 13.008 1 98.75 324 MET A CA 1
ATOM 2641 C C . MET A 1 324 ? -11.562 32.188 13.703 1 98.75 324 MET A C 1
ATOM 2643 O O . MET A 1 324 ? -12.625 32.25 13.086 1 98.75 324 MET A O 1
ATOM 2647 N N . THR A 1 325 ? -11.438 32.531 14.992 1 98.56 325 THR A N 1
ATOM 2648 C CA . TH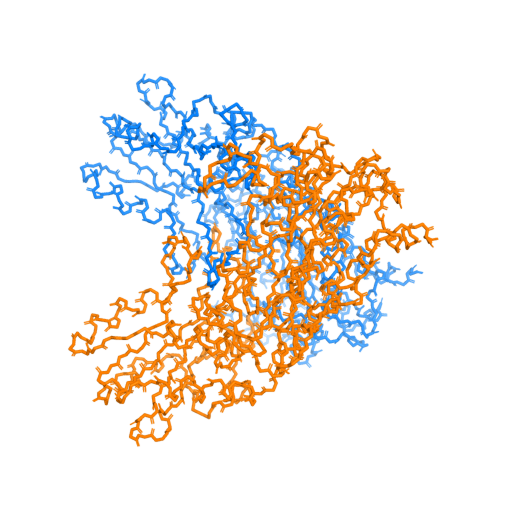R A 1 325 ? -12.57 33.062 15.75 1 98.56 325 THR A CA 1
ATOM 2649 C C . THR A 1 325 ? -13.156 34.281 15.078 1 98.56 325 THR A C 1
ATOM 2651 O O . THR A 1 325 ? -14.375 34.406 14.922 1 98.56 325 THR A O 1
ATOM 2654 N N . SER A 1 326 ? -12.281 35.156 14.703 1 98.62 326 SER A N 1
ATOM 2655 C CA . SER A 1 326 ? -12.711 36.375 14.039 1 98.62 326 SER A CA 1
ATOM 2656 C C . SER A 1 326 ? -13.469 36.062 12.758 1 98.62 326 SER A C 1
ATOM 2658 O O . SER A 1 326 ? -14.523 36.656 12.492 1 98.62 326 SER A O 1
ATOM 2660 N N . GLU A 1 327 ? -12.922 35.156 11.945 1 98.75 327 GLU A N 1
ATOM 2661 C CA . GLU A 1 327 ? -13.57 34.781 10.695 1 98.75 327 GLU A CA 1
ATOM 2662 C C . GLU A 1 327 ? -14.922 34.125 10.953 1 98.75 327 GLU A C 1
ATOM 2664 O O . GLU A 1 327 ? -15.883 34.375 10.219 1 98.75 327 GLU A O 1
ATOM 2669 N N . LEU A 1 328 ? -15.008 33.281 11.93 1 98.81 328 LEU A N 1
ATOM 2670 C CA . LEU A 1 328 ? -16.234 32.594 12.234 1 98.81 328 LEU A CA 1
ATOM 2671 C C . LEU A 1 328 ? -17.312 33.531 12.734 1 98.81 328 LEU A C 1
ATOM 2673 O O . LEU A 1 328 ? -18.5 33.344 12.469 1 98.81 328 LEU A O 1
ATOM 2677 N N . LEU A 1 329 ? -16.953 34.562 13.516 1 98.56 329 LEU A N 1
ATOM 2678 C CA . LEU A 1 329 ? -17.875 35.594 13.914 1 98.56 329 LEU A CA 1
ATOM 2679 C C . LEU A 1 329 ? -18.406 36.344 12.688 1 98.56 329 LEU A C 1
ATOM 2681 O O . LEU A 1 329 ? -19.609 36.594 12.586 1 98.56 329 LEU A O 1
ATOM 2685 N N . GLY A 1 330 ? -17.484 36.688 11.812 1 98.44 330 GLY A N 1
ATOM 2686 C CA . GLY A 1 330 ? -17.859 37.375 10.594 1 98.44 330 GLY A CA 1
ATOM 2687 C C . GLY A 1 330 ? -18.812 36.562 9.727 1 98.44 330 GLY A C 1
ATOM 2688 O O . GLY A 1 330 ? -19.672 37.125 9.039 1 98.44 330 GLY A O 1
ATOM 2689 N N . LEU A 1 331 ? -18.703 35.219 9.75 1 98.5 331 LEU A N 1
ATOM 2690 C CA . LEU A 1 331 ? -19.516 34.312 8.938 1 98.5 331 LEU A CA 1
ATOM 2691 C C . LEU A 1 331 ? -20.859 34.031 9.617 1 98.5 331 LEU A C 1
ATOM 2693 O O . LEU A 1 331 ? -21.734 33.406 9.016 1 98.5 331 LEU A O 1
ATOM 2697 N N . GLY A 1 332 ? -21 34.438 10.867 1 98.25 332 GLY A N 1
ATOM 2698 C CA . GLY A 1 332 ? -22.219 34.188 11.609 1 98.25 332 GLY A CA 1
ATOM 2699 C C . GLY A 1 332 ? -22.312 32.781 12.156 1 98.25 332 GLY A C 1
ATOM 2700 O O . GLY A 1 332 ? -23.406 32.312 12.492 1 98.25 332 GLY A O 1
ATOM 2701 N N . LEU A 1 333 ? -21.188 32.094 12.18 1 98.44 333 LEU A N 1
ATOM 2702 C CA . LEU A 1 333 ? -21.172 30.734 12.719 1 98.44 333 LEU A CA 1
ATOM 2703 C C . LEU A 1 333 ? -20.984 30.75 14.227 1 98.44 333 LEU A C 1
ATOM 2705 O O . LEU A 1 333 ? -21.391 29.812 14.914 1 98.44 333 LEU A O 1
ATOM 2709 N N . LEU A 1 334 ? -20.328 31.781 14.742 1 98 334 LEU A N 1
ATOM 2710 C CA . LEU A 1 334 ? -20.188 32.062 16.172 1 98 334 LEU A CA 1
ATOM 2711 C C . LEU A 1 334 ? -20.781 33.438 16.5 1 98 334 LEU A C 1
ATOM 2713 O O . LEU A 1 334 ? -20.859 34.312 15.641 1 98 334 LEU A O 1
ATOM 2717 N N . ASP A 1 335 ? -21.219 33.562 17.703 1 97.25 335 ASP A N 1
ATOM 2718 C CA . ASP A 1 335 ? -21.578 34.906 18.203 1 97.25 335 ASP A CA 1
ATOM 2719 C C . ASP A 1 335 ? -20.734 35.25 19.422 1 97.25 335 ASP A C 1
ATOM 2721 O O . ASP A 1 335 ? -19.922 34.469 19.891 1 97.25 335 ASP A O 1
ATOM 2725 N N . LYS A 1 336 ? -20.922 36.5 19.844 1 96.69 336 LYS A N 1
ATOM 2726 C CA . LYS A 1 336 ? -20.094 37 20.938 1 96.69 336 LYS A CA 1
ATOM 2727 C C . LYS A 1 336 ? -20.297 36.188 22.203 1 96.69 336 LYS A C 1
ATOM 2729 O O . LYS A 1 336 ? -19.359 35.969 22.984 1 96.69 336 LYS A O 1
ATOM 2734 N N . ALA A 1 337 ? -21.453 35.719 22.469 1 96.94 337 ALA A N 1
ATOM 2735 C CA . ALA A 1 337 ? -21.75 34.906 23.641 1 96.94 337 ALA A CA 1
ATOM 2736 C C . ALA A 1 337 ? -20.969 33.594 23.625 1 96.94 337 ALA A C 1
ATOM 2738 O O . ALA A 1 337 ? -20.531 33.125 24.656 1 96.94 337 ALA A O 1
ATOM 2739 N N . ASP A 1 338 ? -20.844 32.969 22.391 1 96.31 338 ASP A N 1
ATOM 2740 C CA . ASP A 1 338 ? -20.062 31.75 22.234 1 96.31 338 ASP A CA 1
ATOM 2741 C C . ASP A 1 338 ? -18.625 31.938 22.703 1 96.31 338 ASP A C 1
ATOM 2743 O O . ASP A 1 338 ? -18.047 31.078 23.375 1 96.31 338 ASP A O 1
ATOM 2747 N N . VAL A 1 339 ? -18.094 33.031 22.297 1 96.56 339 VAL A N 1
ATOM 2748 C CA . VAL A 1 339 ? -16.688 33.344 22.594 1 96.56 339 VAL A CA 1
ATOM 2749 C C . VAL A 1 339 ? -16.531 33.688 24.062 1 96.56 339 VAL A C 1
ATOM 2751 O O . VAL A 1 339 ? -15.578 33.25 24.719 1 96.56 339 VAL A O 1
ATOM 2754 N N . GLN A 1 340 ? -17.453 34.469 24.578 1 96.06 340 GLN A N 1
ATOM 2755 C CA . GLN A 1 340 ? -17.391 34.875 25.984 1 96.06 340 GLN A CA 1
ATOM 2756 C C . GLN A 1 340 ? -17.562 33.688 26.922 1 96.06 340 GLN A C 1
ATOM 2758 O O . GLN A 1 340 ? -16.969 33.688 28.016 1 96.06 340 GLN A O 1
ATOM 2763 N N . ASN A 1 341 ? -18.25 32.719 26.578 1 95.94 341 ASN A N 1
ATOM 2764 C CA . ASN A 1 341 ? -18.578 31.594 27.438 1 95.94 341 ASN A CA 1
ATOM 2765 C C . ASN A 1 341 ? -17.797 30.344 27.062 1 95.94 341 ASN A C 1
ATOM 2767 O O . ASN A 1 341 ? -18.141 29.234 27.469 1 95.94 341 ASN A O 1
ATOM 2771 N N . GLU A 1 342 ? -16.828 30.547 26.203 1 94.5 342 GLU A N 1
ATOM 2772 C CA . GLU A 1 342 ? -16.094 29.391 25.703 1 94.5 342 GLU A CA 1
ATOM 2773 C C . GLU A 1 342 ? -15.305 28.719 26.812 1 94.5 342 GLU A C 1
ATOM 2775 O O . GLU A 1 342 ? -15.016 29.328 27.844 1 94.5 342 GLU A O 1
ATOM 2780 N N . ASP A 1 343 ? -15.047 27.438 26.672 1 93.31 343 ASP A N 1
ATOM 2781 C CA . ASP A 1 343 ? -14.094 26.703 27.5 1 93.31 343 ASP A CA 1
ATOM 2782 C C . ASP A 1 343 ? -12.656 27 27.078 1 93.31 343 ASP A C 1
ATOM 2784 O O . ASP A 1 343 ? -12.312 26.906 25.906 1 93.31 343 ASP A O 1
ATOM 2788 N N . LYS A 1 344 ? -11.93 27.375 28.188 1 87.75 344 LYS A N 1
ATOM 2789 C CA . LYS A 1 344 ? -10.547 27.75 27.906 1 87.75 344 LYS A CA 1
ATOM 2790 C C . LYS A 1 344 ? -9.781 26.609 27.25 1 87.75 344 LYS A C 1
ATOM 2792 O O . LYS A 1 344 ? -8.859 26.844 26.469 1 87.75 344 LYS A O 1
ATOM 2797 N N . ASN A 1 345 ? -10.172 25.406 27.484 1 90.12 345 ASN A N 1
ATOM 2798 C CA . ASN A 1 345 ? -9.492 24.219 26.953 1 90.12 345 ASN A CA 1
ATOM 2799 C C . ASN A 1 345 ? -10.109 23.766 25.641 1 90.12 345 ASN A C 1
ATOM 2801 O O . ASN A 1 345 ? -9.586 22.859 24.984 1 90.12 345 ASN A O 1
ATOM 2805 N N . TRP A 1 346 ? -11.164 24.312 25.297 1 93.19 346 TRP A N 1
ATOM 2806 C CA . TRP A 1 346 ? -11.844 24.016 24.047 1 93.19 346 TRP A CA 1
ATOM 2807 C C . TRP A 1 346 ? -12.523 25.266 23.484 1 93.19 346 TRP A C 1
ATOM 2809 O O . TRP A 1 346 ? -13.75 25.375 23.531 1 93.19 346 TRP A O 1
ATOM 2819 N N . PRO A 1 347 ? -11.664 26.125 22.938 1 96.12 347 PRO A N 1
ATOM 2820 C CA . PRO A 1 347 ? -12.195 27.406 22.453 1 96.12 347 PRO A CA 1
ATOM 2821 C C . PRO A 1 347 ? -13.336 27.234 21.453 1 96.12 347 PRO A C 1
ATOM 2823 O O . PRO A 1 347 ? -13.422 26.203 20.781 1 96.12 347 PRO A O 1
ATOM 2826 N N . ALA A 1 348 ? -14.172 28.219 21.328 1 97.19 348 ALA A N 1
ATOM 2827 C CA . ALA A 1 348 ? -15.414 28.156 20.578 1 97.19 348 ALA A CA 1
ATOM 2828 C C . ALA A 1 348 ? -15.156 27.797 19.109 1 97.19 348 ALA A C 1
ATOM 2830 O O . ALA A 1 348 ? -15.953 27.094 18.484 1 97.19 348 ALA A O 1
ATOM 2831 N N . TYR A 1 349 ? -14.016 28.297 18.594 1 97.75 349 TYR A N 1
ATOM 2832 C CA . TYR A 1 349 ? -13.75 28.078 17.172 1 97.75 349 TYR A CA 1
ATOM 2833 C C . TYR A 1 349 ? -13.562 26.594 16.875 1 97.75 349 TYR A C 1
ATOM 2835 O O . TYR A 1 349 ? -13.727 26.156 15.734 1 97.75 349 TYR A O 1
ATOM 2843 N N . LYS A 1 350 ? -13.273 25.75 17.828 1 97.19 350 LYS A N 1
ATOM 2844 C CA . LYS A 1 350 ? -13.008 24.312 17.672 1 97.19 350 LYS A CA 1
ATOM 2845 C C . LYS A 1 350 ? -14.25 23.578 17.203 1 97.19 350 LYS A C 1
ATOM 2847 O O . LYS A 1 350 ? -14.156 22.469 16.672 1 97.19 350 LYS A O 1
ATOM 2852 N N . LYS A 1 351 ? -15.406 24.203 17.391 1 96.44 351 LYS A N 1
ATOM 2853 C CA . LYS A 1 351 ? -16.656 23.625 16.875 1 96.44 351 LYS A CA 1
ATOM 2854 C C . LYS A 1 351 ? -16.609 23.469 15.367 1 96.44 351 LYS A C 1
ATOM 2856 O O . LYS A 1 351 ? -17.188 22.516 14.82 1 96.44 351 LYS A O 1
ATOM 2861 N N . TYR A 1 352 ? -15.898 24.359 14.695 1 98.12 352 TYR A N 1
ATOM 2862 C CA . TYR A 1 352 ? -15.891 24.391 13.234 1 98.12 352 TYR A CA 1
ATOM 2863 C C . TYR A 1 352 ? -14.492 24.156 12.688 1 98.12 352 TYR A C 1
ATOM 2865 O O . TYR A 1 352 ? -14.312 23.922 11.492 1 98.12 352 TYR A O 1
ATOM 2873 N N . PHE A 1 353 ? -13.5 24.219 13.523 1 98 353 PHE A N 1
ATOM 2874 C CA . PHE A 1 353 ? -12.094 24 13.203 1 98 353 PHE A CA 1
ATOM 2875 C C . PHE A 1 353 ? -11.391 23.25 14.32 1 98 353 PHE A C 1
ATOM 2877 O O . PHE A 1 353 ? -10.609 23.828 15.078 1 98 353 PHE A O 1
ATOM 2884 N N . MET A 1 354 ? -11.477 21.922 14.398 1 95.69 354 MET A N 1
ATOM 2885 C CA . MET A 1 354 ? -11.125 21.156 15.586 1 95.69 354 MET A CA 1
ATOM 2886 C C . MET A 1 354 ? -9.711 20.578 15.469 1 95.69 354 MET A C 1
ATOM 2888 O O . MET A 1 354 ? -9.172 20.047 16.438 1 95.69 354 MET A O 1
ATOM 2892 N N . HIS A 1 355 ? -9.133 20.609 14.266 1 94.88 355 HIS A N 1
ATOM 2893 C CA . HIS A 1 355 ? -7.797 20.047 14.109 1 94.88 355 HIS A CA 1
ATOM 2894 C C . HIS A 1 355 ? -6.73 21.125 14.156 1 94.88 355 HIS A C 1
ATOM 2896 O O . HIS A 1 355 ? -7.051 22.328 14.203 1 94.88 355 HIS A O 1
ATOM 2902 N N . GLY A 1 356 ? -5.461 20.734 14.25 1 94.88 356 GLY A N 1
ATOM 2903 C CA . GLY A 1 356 ? -4.348 21.672 14.219 1 94.88 356 GLY A CA 1
ATOM 2904 C C . GLY A 1 356 ? -4.16 22.328 12.867 1 94.88 356 GLY A C 1
ATOM 2905 O O . GLY A 1 356 ? -4.809 21.953 11.883 1 94.88 356 GLY A O 1
ATOM 2906 N N . THR A 1 357 ? -3.246 23.312 12.836 1 97.44 357 THR A N 1
ATOM 2907 C CA . THR A 1 357 ? -3.121 24.109 11.625 1 97.44 357 THR A CA 1
ATOM 2908 C C . THR A 1 357 ? -1.849 23.75 10.867 1 97.44 357 THR A C 1
ATOM 2910 O O . THR A 1 357 ? -1.759 23.969 9.656 1 97.44 357 THR A O 1
ATOM 2913 N N . SER A 1 358 ? -0.872 23.266 11.594 1 97.75 358 SER A N 1
ATOM 2914 C CA . SER A 1 358 ? 0.412 23.062 10.93 1 97.75 358 SER A CA 1
ATOM 2915 C C . SER A 1 358 ? 1.151 21.859 11.508 1 97.75 358 SER A C 1
ATOM 2917 O O . SER A 1 358 ? 0.984 21.531 12.688 1 97.75 358 SER A O 1
ATOM 2919 N N . HIS A 1 359 ? 1.871 21.188 10.742 1 97.62 359 HIS A N 1
ATOM 2920 C CA . HIS A 1 359 ? 2.793 20.141 11.156 1 97.62 359 HIS A CA 1
ATOM 2921 C C . HIS A 1 359 ? 4.016 20.078 10.25 1 97.62 359 HIS A C 1
ATOM 2923 O O . HIS A 1 359 ? 3.969 20.562 9.109 1 97.62 359 HIS A O 1
ATOM 2929 N N . HIS A 1 360 ? 5.129 19.547 10.789 1 98.25 360 HIS A N 1
ATOM 2930 C CA . HIS A 1 360 ? 6.305 19.312 9.961 1 98.25 360 HIS A CA 1
ATOM 2931 C C . HIS A 1 360 ? 5.984 18.359 8.812 1 98.25 360 HIS A C 1
ATOM 2933 O O . HIS A 1 360 ? 5.176 17.438 8.961 1 98.25 360 HIS A O 1
ATOM 2939 N N . ILE A 1 361 ? 6.629 18.594 7.711 1 98.56 361 ILE A N 1
ATOM 2940 C CA . ILE A 1 361 ? 6.477 17.703 6.57 1 98.56 361 ILE A CA 1
ATOM 2941 C C . ILE A 1 361 ? 7.836 17.453 5.918 1 98.56 361 ILE A C 1
ATOM 2943 O O . ILE A 1 361 ? 8.727 18.297 5.98 1 98.56 361 ILE A O 1
ATOM 2947 N N . GLY A 1 362 ? 8.094 16.344 5.363 1 98.38 362 GLY A N 1
ATOM 2948 C CA . GLY A 1 362 ? 9.297 15.875 4.695 1 98.38 362 GLY A CA 1
ATOM 2949 C C . GLY A 1 362 ? 9.211 14.438 4.227 1 98.38 362 GLY A C 1
ATOM 2950 O O . GLY A 1 362 ? 8.32 14.086 3.449 1 98.38 362 GLY A O 1
ATOM 2951 N N . LEU A 1 363 ? 10.016 13.594 4.789 1 98.5 363 LEU A N 1
ATOM 2952 C CA . LEU A 1 363 ? 10.031 12.18 4.41 1 98.5 363 LEU A CA 1
ATOM 2953 C C . LEU A 1 363 ? 8.781 11.469 4.914 1 98.5 363 LEU A C 1
ATOM 2955 O O . LEU A 1 363 ? 8.414 10.406 4.402 1 98.5 363 LEU A O 1
ATOM 2959 N N . ASN A 1 364 ? 8.195 12.016 5.895 1 97.94 364 ASN A N 1
ATOM 2960 C CA . ASN A 1 364 ? 6.848 11.648 6.316 1 97.94 364 ASN A CA 1
ATOM 2961 C C . ASN A 1 364 ? 5.871 12.812 6.141 1 97.94 364 ASN A C 1
ATOM 2963 O O . ASN A 1 364 ? 6.273 13.977 6.168 1 97.94 364 ASN A O 1
ATOM 2967 N N . THR A 1 365 ? 4.594 12.461 5.938 1 97.88 365 THR A N 1
ATOM 2968 C CA . THR A 1 365 ? 3.594 13.523 5.887 1 97.88 365 THR A CA 1
ATOM 2969 C C . THR A 1 365 ? 3.594 14.328 7.18 1 97.88 365 THR A C 1
ATOM 2971 O O . THR A 1 365 ? 3.721 15.555 7.152 1 97.88 365 THR A O 1
ATOM 2974 N N . HIS A 1 366 ? 3.426 13.656 8.273 1 97.62 366 HIS A N 1
ATOM 2975 C CA . HIS A 1 366 ? 3.75 14.234 9.578 1 97.62 366 HIS A CA 1
ATOM 2976 C C . HIS A 1 366 ? 5.176 13.891 9.992 1 97.62 366 HIS A C 1
ATOM 2978 O O . HIS A 1 366 ? 5.406 12.867 10.641 1 97.62 366 HIS A O 1
ATOM 2984 N N . ASP A 1 367 ? 6.09 14.719 9.664 1 97.81 367 ASP A N 1
ATOM 2985 C CA . ASP A 1 367 ? 7.512 14.398 9.727 1 97.81 367 ASP A CA 1
ATOM 2986 C C . ASP A 1 367 ? 8.102 14.742 11.094 1 97.81 367 ASP A C 1
ATOM 2988 O O . ASP A 1 367 ? 7.398 15.273 11.961 1 97.81 367 ASP A O 1
ATOM 2992 N N . TYR A 1 368 ? 9.359 14.391 11.266 1 96.31 368 TYR A N 1
ATOM 2993 C CA . TYR A 1 368 ? 10.148 14.75 12.438 1 96.31 368 TYR A CA 1
ATOM 2994 C C . TYR A 1 368 ? 10.469 16.234 12.445 1 96.31 368 TYR A C 1
ATOM 2996 O O . TYR A 1 368 ? 10.625 16.859 11.383 1 96.31 368 TYR A O 1
ATOM 3004 N N . GLY A 1 369 ? 10.516 16.797 13.523 1 96.5 369 GLY A N 1
ATOM 3005 C CA . GLY A 1 369 ? 10.875 18.188 13.789 1 96.5 369 GLY A CA 1
ATOM 3006 C C . GLY A 1 369 ? 10.57 18.625 15.211 1 96.5 369 GLY A C 1
ATOM 3007 O O . GLY A 1 369 ? 9.594 18.172 15.805 1 96.5 369 GLY A O 1
ATOM 3008 N N . GLU A 1 370 ? 11.375 19.469 15.727 1 94.94 370 GLU A N 1
ATOM 3009 C CA . GLU A 1 370 ? 11.156 19.969 17.078 1 94.94 370 GLU A CA 1
ATOM 3010 C C . GLU A 1 370 ? 9.953 20.906 17.141 1 94.94 370 GLU A C 1
ATOM 3012 O O . GLU A 1 370 ? 9.906 21.906 16.406 1 94.94 370 GLU A O 1
ATOM 3017 N N . LEU A 1 371 ? 9.07 20.594 17.938 1 92.94 371 LEU A N 1
ATOM 3018 C CA . LEU A 1 371 ? 7.859 21.406 18.031 1 92.94 371 LEU A CA 1
ATOM 3019 C C . LEU A 1 371 ? 7.902 22.312 19.266 1 92.94 371 LEU A C 1
ATOM 3021 O O . LEU A 1 371 ? 7.148 23.281 19.359 1 92.94 371 LEU A O 1
ATOM 3025 N N . LYS A 1 372 ? 8.773 22.016 20.203 1 94.38 372 LYS A N 1
ATOM 3026 C CA . LYS A 1 372 ? 8.781 22.719 21.484 1 94.38 372 LYS A CA 1
ATOM 3027 C C . LYS A 1 372 ? 9.906 23.75 21.547 1 94.38 372 LYS A C 1
ATOM 3029 O O . LYS A 1 372 ? 10.203 24.281 22.609 1 94.38 372 LYS A O 1
ATOM 3034 N N . THR A 1 373 ? 10.609 23.906 20.484 1 96.12 373 THR A N 1
ATOM 3035 C CA . THR A 1 373 ? 11.648 24.922 20.375 1 96.12 373 THR A CA 1
ATOM 3036 C C . THR A 1 373 ? 11.305 25.922 19.266 1 96.12 373 THR A C 1
ATOM 3038 O O . THR A 1 373 ? 10.445 25.656 18.422 1 96.12 373 THR A O 1
ATOM 3041 N N . PRO A 1 374 ? 11.883 27.094 19.328 1 97.62 374 PRO A N 1
ATOM 3042 C CA . PRO A 1 374 ? 11.594 28.094 18.297 1 97.62 374 PRO A CA 1
ATOM 3043 C C . PRO A 1 374 ? 11.867 27.578 16.891 1 97.62 374 PRO A C 1
ATOM 3045 O O . PRO A 1 374 ? 12.859 26.875 16.656 1 97.62 374 PRO A O 1
ATOM 3048 N N . MET A 1 375 ? 11.016 27.953 15.992 1 98 375 MET A N 1
ATOM 3049 C CA . MET A 1 375 ? 11.148 27.578 14.594 1 98 375 MET A CA 1
ATOM 3050 C C . MET A 1 375 ? 12.43 28.156 13.992 1 98 375 MET A C 1
ATOM 3052 O O . MET A 1 375 ? 12.906 29.203 14.414 1 98 375 MET A O 1
ATOM 3056 N N . LYS A 1 376 ? 12.992 27.453 13.094 1 98.12 376 LYS A N 1
ATOM 3057 C CA . LYS A 1 376 ? 14.234 27.828 12.422 1 98.12 376 LYS A CA 1
ATOM 3058 C C . LYS A 1 376 ? 14.039 27.891 10.906 1 98.12 376 LYS A C 1
ATOM 3060 O O . LYS A 1 376 ? 13.125 27.281 10.367 1 98.12 376 LYS A O 1
ATOM 3065 N N . ALA A 1 377 ? 14.953 28.703 10.305 1 98.5 377 ALA A N 1
ATOM 3066 C CA . ALA A 1 377 ? 14.984 28.734 8.844 1 98.5 377 ALA A CA 1
ATOM 3067 C C . ALA A 1 377 ? 15.172 27.328 8.281 1 98.5 377 ALA A C 1
ATOM 3069 O O . ALA A 1 377 ? 15.914 26.516 8.844 1 98.5 377 ALA A O 1
ATOM 3070 N N . ASN A 1 378 ? 14.461 26.984 7.168 1 98.62 378 ASN A N 1
ATOM 3071 C CA . ASN A 1 378 ? 14.523 25.75 6.395 1 98.62 378 ASN A CA 1
ATOM 3072 C C . ASN A 1 378 ? 13.688 24.656 7.023 1 98.62 378 ASN A C 1
ATOM 3074 O O . ASN A 1 378 ? 13.68 23.516 6.543 1 98.62 378 ASN A O 1
ATOM 3078 N N . MET A 1 379 ? 13 24.984 8.117 1 98.75 379 MET A N 1
ATOM 3079 C CA . MET A 1 379 ? 11.906 24.094 8.508 1 98.75 379 MET A CA 1
ATOM 3080 C C . MET A 1 379 ? 10.742 24.219 7.523 1 98.75 379 MET A C 1
ATOM 3082 O O . MET A 1 379 ? 10.492 25.281 6.965 1 98.75 379 MET A O 1
ATOM 3086 N N . VAL A 1 380 ? 10.133 23.125 7.207 1 98.81 380 VAL A N 1
ATOM 3087 C CA . VAL A 1 380 ? 8.984 23.109 6.305 1 98.81 380 VAL A CA 1
ATOM 3088 C C . VAL A 1 380 ? 7.727 22.719 7.074 1 98.81 380 VAL A C 1
ATOM 3090 O O . VAL A 1 380 ? 7.719 21.703 7.785 1 98.81 380 VAL A O 1
ATOM 3093 N N . PHE A 1 381 ? 6.688 23.5 6.98 1 98.75 381 PHE A N 1
ATOM 3094 C CA . PHE A 1 381 ? 5.41 23.266 7.645 1 98.75 381 PHE A CA 1
ATOM 3095 C C . PHE A 1 381 ? 4.27 23.25 6.637 1 98.75 381 PHE A C 1
ATOM 3097 O O . PHE A 1 381 ? 4.348 23.906 5.598 1 98.75 381 PHE A O 1
ATOM 3104 N N . THR A 1 382 ? 3.287 22.5 6.91 1 98.69 382 THR A N 1
ATOM 3105 C CA . THR A 1 382 ? 1.991 22.703 6.273 1 98.69 382 THR A CA 1
ATOM 3106 C C . THR A 1 382 ? 1.242 23.859 6.926 1 98.69 382 THR A C 1
ATOM 3108 O O . THR A 1 382 ? 1.528 24.234 8.07 1 98.69 382 THR A O 1
ATOM 3111 N N . VAL A 1 383 ? 0.379 24.516 6.266 1 98.88 383 VAL A N 1
ATOM 3112 C CA . VAL A 1 383 ? -0.625 25.438 6.777 1 98.88 383 VAL A CA 1
ATOM 3113 C C . VAL A 1 383 ? -2.006 25.047 6.258 1 98.88 383 VAL A C 1
ATOM 3115 O O . VAL A 1 383 ? -2.322 25.266 5.09 1 98.88 383 VAL A O 1
ATOM 3118 N N . GLU A 1 384 ? -2.82 24.484 7.152 1 98.75 384 GLU A N 1
ATOM 3119 C CA . GLU A 1 384 ? -3.992 23.781 6.645 1 98.75 384 GLU A CA 1
ATOM 3120 C C . GLU A 1 384 ? -5.234 24.094 7.473 1 98.75 384 GLU A C 1
ATOM 3122 O O . GLU A 1 384 ? -5.926 23.188 7.941 1 98.75 384 GLU A O 1
ATOM 3127 N N . PRO A 1 385 ? -5.586 25.391 7.598 1 98.81 385 PRO A N 1
ATOM 3128 C CA . PRO A 1 385 ? -6.855 25.672 8.266 1 98.81 385 PRO A CA 1
ATOM 3129 C C . PRO A 1 385 ? -8.062 25.156 7.492 1 98.81 385 PRO A C 1
ATOM 3131 O O . PRO A 1 385 ? -7.965 24.906 6.289 1 98.81 385 PRO A O 1
ATOM 3134 N N . GLY A 1 386 ? -9.133 24.953 8.203 1 98.75 386 GLY A N 1
ATOM 3135 C CA . GLY A 1 386 ? -10.398 24.531 7.617 1 98.75 386 GLY A CA 1
ATOM 3136 C C . GLY A 1 386 ? -11.602 24.969 8.422 1 98.75 386 GLY A C 1
ATOM 3137 O O . GLY A 1 386 ? -11.477 25.328 9.594 1 98.75 386 GLY A O 1
ATOM 3138 N N . ILE A 1 387 ? -12.734 25.078 7.809 1 98.88 387 ILE A N 1
ATOM 3139 C CA . ILE A 1 387 ? -14.031 25.312 8.438 1 98.88 387 ILE A CA 1
ATOM 3140 C C . ILE A 1 387 ? -15.016 24.234 7.988 1 98.88 387 ILE A C 1
ATOM 3142 O O . ILE A 1 387 ? -15.219 24.031 6.789 1 98.88 387 ILE A O 1
ATOM 3146 N N . TYR A 1 388 ? -15.57 23.547 8.898 1 98.69 388 TYR A N 1
ATOM 3147 C CA . TYR A 1 388 ? -16.5 22.453 8.648 1 98.69 388 TYR A CA 1
ATOM 3148 C C . TYR A 1 388 ? -17.875 22.766 9.211 1 98.69 388 TYR A C 1
ATOM 3150 O O . TYR A 1 388 ? -18.016 23.047 10.406 1 98.69 388 TYR A O 1
ATOM 3158 N N . ILE A 1 389 ? -18.875 22.766 8.383 1 98.5 389 ILE A N 1
ATOM 3159 C CA . ILE A 1 389 ? -20.234 23.141 8.75 1 98.5 389 ILE A CA 1
ATOM 3160 C C . ILE A 1 389 ? -21.188 22 8.406 1 98.5 389 ILE A C 1
ATOM 3162 O O . ILE A 1 389 ? -21.891 22.062 7.395 1 98.5 389 ILE A O 1
ATOM 3166 N N . PRO A 1 390 ? -21.297 21.031 9.266 1 97.06 390 PRO A N 1
ATOM 3167 C CA . PRO A 1 390 ? -22.125 19.859 8.977 1 97.06 390 PRO A CA 1
ATOM 3168 C C . PRO A 1 390 ? -23.547 20.234 8.547 1 97.06 390 PRO A C 1
ATOM 3170 O O . PRO A 1 390 ? -24.094 19.641 7.602 1 97.06 390 PRO A O 1
ATOM 3173 N N . ASN A 1 391 ? -24.141 21.234 9.109 1 97.44 391 ASN A N 1
ATOM 3174 C CA . ASN A 1 391 ? -25.531 21.609 8.828 1 97.44 391 ASN A CA 1
ATOM 3175 C C . ASN A 1 391 ? -25.672 22.172 7.418 1 97.44 391 ASN A C 1
ATOM 3177 O O . ASN A 1 391 ? -26.797 22.281 6.902 1 97.44 391 ASN A O 1
ATOM 3181 N N . GLU A 1 392 ? -24.609 22.516 6.801 1 98 392 GLU A N 1
ATOM 3182 C CA . GLU A 1 392 ? -24.625 23.078 5.453 1 98 392 GLU A CA 1
ATOM 3183 C C . GLU A 1 392 ? -24.031 22.094 4.438 1 98 392 GLU A C 1
ATOM 3185 O O . GLU A 1 392 ? -23.891 22.438 3.26 1 98 392 GLU A O 1
ATOM 3190 N N . ASN A 1 393 ? -23.672 20.875 4.883 1 97.81 393 ASN A N 1
ATOM 3191 C CA . ASN A 1 393 ? -22.969 19.906 4.039 1 97.81 393 ASN A CA 1
ATOM 3192 C C . ASN A 1 393 ? -21.766 20.531 3.355 1 97.81 393 ASN A C 1
ATOM 3194 O O . ASN A 1 393 ? -21.562 20.359 2.154 1 97.81 393 ASN A O 1
ATOM 3198 N N . LEU A 1 394 ? -21.047 21.312 4.148 1 98.5 394 LEU A N 1
ATOM 3199 C CA . LEU A 1 394 ? -19.938 22.094 3.594 1 98.5 394 LEU A CA 1
ATOM 3200 C C . LEU A 1 394 ? -18.703 21.969 4.473 1 98.5 394 LEU A C 1
ATOM 3202 O O . LEU A 1 394 ? -18.781 22.141 5.691 1 98.5 394 LEU A O 1
ATOM 3206 N N . GLY A 1 395 ? -17.641 21.562 3.959 1 98.62 395 GLY A N 1
ATOM 3207 C CA . GLY A 1 395 ? -16.312 21.609 4.547 1 98.62 395 GLY A CA 1
ATOM 3208 C C . GLY A 1 395 ? -15.258 22.156 3.602 1 98.62 395 GLY A C 1
ATOM 3209 O O . GLY A 1 395 ? -15.164 21.734 2.447 1 98.62 395 GLY A O 1
ATOM 3210 N N . ILE A 1 396 ? -14.562 23.172 4.055 1 98.81 396 ILE A N 1
ATOM 3211 C CA . ILE A 1 396 ? -13.492 23.766 3.275 1 98.81 396 ILE A CA 1
ATOM 3212 C C . ILE A 1 396 ? -12.172 23.656 4.039 1 98.81 396 ILE A C 1
ATOM 3214 O O . ILE A 1 396 ? -12.094 24 5.219 1 98.81 396 ILE A O 1
ATOM 3218 N N . ARG A 1 397 ? -11.203 23.141 3.463 1 98.81 397 ARG A N 1
ATOM 3219 C CA . ARG A 1 397 ? -9.828 23.109 3.955 1 98.81 397 ARG A CA 1
ATOM 3220 C C . ARG A 1 397 ? -8.844 23.5 2.861 1 98.81 397 ARG A C 1
ATOM 3222 O O . ARG A 1 397 ? -8.984 23.094 1.71 1 98.81 397 ARG A O 1
ATOM 3229 N N . LEU A 1 398 ? -7.992 24.359 3.115 1 98.94 398 LEU A N 1
ATOM 3230 C CA . LEU A 1 398 ? -6.922 24.797 2.219 1 98.94 398 LEU A CA 1
ATOM 3231 C C . LEU A 1 398 ? -5.559 24.578 2.861 1 98.94 398 LEU A C 1
ATOM 3233 O O . LEU A 1 398 ? -5.371 24.875 4.047 1 98.94 398 LEU A O 1
ATOM 3237 N N . GLU A 1 399 ? -4.691 24 2.102 1 98.88 399 GLU A N 1
ATOM 3238 C CA . GLU A 1 399 ? -3.412 23.625 2.697 1 98.88 399 GLU A CA 1
ATOM 3239 C C . GLU A 1 399 ? -2.273 23.75 1.689 1 98.88 399 GLU A C 1
ATOM 3241 O O . GLU A 1 399 ? -2.41 23.344 0.537 1 98.88 399 GLU A O 1
ATOM 3246 N N . ASP A 1 400 ? -1.222 24.375 2.051 1 98.88 400 ASP A N 1
ATOM 3247 C CA . ASP A 1 400 ? 0.037 24.422 1.313 1 98.88 400 ASP A CA 1
ATOM 3248 C C . ASP A 1 400 ? 1.21 24 2.201 1 98.88 400 ASP A C 1
ATOM 3250 O O . ASP A 1 400 ? 1.077 23.938 3.424 1 98.88 400 ASP A O 1
ATOM 3254 N N . ASP A 1 401 ? 2.311 23.672 1.567 1 98.88 401 ASP A N 1
ATOM 3255 C CA . ASP A 1 401 ? 3.594 23.453 2.223 1 98.88 401 ASP A CA 1
ATOM 3256 C C . ASP A 1 401 ? 4.5 24.672 2.107 1 98.88 401 ASP A C 1
ATOM 3258 O O . ASP A 1 401 ? 4.793 25.125 1.003 1 98.88 401 ASP A O 1
ATOM 3262 N N . VAL A 1 402 ? 5.02 25.141 3.252 1 98.94 402 VAL A N 1
ATOM 3263 C CA . VAL A 1 402 ? 5.789 26.391 3.199 1 98.94 402 VAL A CA 1
ATOM 3264 C C . VAL A 1 402 ? 7.133 26.188 3.895 1 98.94 402 VAL A C 1
ATOM 3266 O O . VAL A 1 402 ? 7.234 25.438 4.867 1 98.94 402 VAL A O 1
ATOM 3269 N N . VAL A 1 403 ? 8.172 26.844 3.391 1 98.88 403 VAL A N 1
ATOM 3270 C CA . VAL A 1 403 ? 9.531 26.812 3.93 1 98.88 403 VAL A CA 1
ATOM 3271 C C . VAL A 1 403 ? 9.805 28.094 4.715 1 98.88 403 VAL A C 1
ATOM 3273 O O . VAL A 1 403 ? 9.719 29.188 4.168 1 98.88 403 VAL A O 1
ATOM 3276 N N . ILE A 1 404 ? 10.086 27.984 5.98 1 98.81 404 ILE A N 1
ATOM 3277 C CA . ILE A 1 404 ? 10.477 29.141 6.773 1 98.81 404 ILE A CA 1
ATOM 3278 C C . ILE A 1 404 ? 11.789 29.719 6.234 1 98.81 404 ILE A C 1
ATOM 3280 O O . ILE A 1 404 ? 12.758 28.969 6.023 1 98.81 404 ILE A O 1
ATOM 3284 N N . GLN A 1 405 ? 11.797 30.953 5.996 1 98.5 405 GLN A N 1
ATOM 3285 C CA . GLN A 1 405 ? 12.977 31.641 5.496 1 98.5 405 GLN A CA 1
ATOM 3286 C C . GLN A 1 405 ? 13.734 32.312 6.629 1 98.5 405 GLN A C 1
ATOM 3288 O O . GLN A 1 405 ? 13.18 32.562 7.707 1 98.5 405 GLN A O 1
ATOM 3293 N N . GLU A 1 406 ? 15.031 32.656 6.355 1 98 406 GLU A N 1
ATOM 3294 C CA . GLU A 1 406 ? 15.82 33.375 7.352 1 98 406 GLU A CA 1
ATOM 3295 C C . GLU A 1 406 ? 15.18 34.719 7.695 1 98 406 GLU A C 1
ATOM 3297 O O . GLU A 1 406 ? 15.188 35.125 8.852 1 98 406 GLU A O 1
ATOM 3302 N N . ASN A 1 407 ? 14.75 35.344 6.613 1 96.69 407 ASN A N 1
ATOM 3303 C CA . ASN A 1 407 ? 14.07 36.625 6.742 1 96.69 407 ASN A CA 1
ATOM 3304 C C . ASN A 1 407 ? 12.852 36.719 5.824 1 96.69 407 ASN A C 1
ATOM 3306 O O . ASN A 1 407 ? 12.836 36.094 4.758 1 96.69 407 ASN A O 1
ATOM 3310 N N . GLY A 1 408 ? 11.828 37.406 6.324 1 96.12 408 GLY A N 1
ATOM 3311 C CA . GLY A 1 408 ? 10.664 37.625 5.488 1 96.12 408 GLY A CA 1
ATOM 3312 C C . GLY A 1 408 ? 9.625 36.531 5.594 1 96.12 408 GLY A C 1
ATOM 3313 O O . GLY A 1 408 ? 9.648 35.719 6.535 1 96.12 408 GLY A O 1
ATOM 3314 N N . GLU A 1 409 ? 8.664 36.531 4.66 1 96.62 409 GLU A N 1
ATOM 3315 C CA . GLU A 1 409 ? 7.578 35.562 4.641 1 96.62 409 GLU A CA 1
ATOM 3316 C C . GLU A 1 409 ? 8.07 34.188 4.18 1 96.62 409 GLU A C 1
ATOM 3318 O O . GLU A 1 409 ? 9.039 34.094 3.424 1 96.62 409 GLU A O 1
ATOM 3323 N N . PRO A 1 410 ? 7.445 33.156 4.609 1 98.69 410 PRO A N 1
ATOM 3324 C CA . PRO A 1 410 ? 7.832 31.828 4.172 1 98.69 410 PRO A CA 1
ATOM 3325 C C . PRO A 1 410 ? 7.715 31.641 2.66 1 98.69 410 PRO A C 1
ATOM 3327 O O . PRO A 1 410 ? 6.898 32.312 2.014 1 98.69 410 PRO A O 1
ATOM 3330 N N . PHE A 1 411 ? 8.531 30.797 2.109 1 98.75 411 PHE A N 1
ATOM 3331 C CA . PHE A 1 411 ? 8.445 30.422 0.705 1 98.75 411 PHE A CA 1
ATOM 3332 C C . PHE A 1 411 ? 7.422 29.312 0.508 1 98.75 411 PHE A C 1
ATOM 3334 O O . PHE A 1 411 ? 7.531 28.25 1.12 1 98.75 411 PHE A O 1
ATOM 3341 N N . ASN A 1 412 ? 6.453 29.547 -0.258 1 98.88 412 ASN A N 1
ATOM 3342 C CA . ASN A 1 412 ? 5.391 28.578 -0.509 1 98.88 412 ASN A CA 1
ATOM 3343 C C . ASN A 1 412 ? 5.754 27.625 -1.649 1 98.88 412 ASN A C 1
ATOM 3345 O O . ASN A 1 412 ? 5.797 28.047 -2.812 1 98.88 412 ASN A O 1
ATOM 3349 N N . LEU A 1 413 ? 5.965 26.344 -1.385 1 98.88 413 LEU A N 1
ATOM 3350 C CA . LEU A 1 413 ? 6.355 25.344 -2.377 1 98.88 413 LEU A CA 1
ATOM 3351 C C . LEU A 1 413 ? 5.219 25.078 -3.355 1 98.88 413 LEU A C 1
ATOM 3353 O O . LEU A 1 413 ? 5.43 24.484 -4.41 1 98.88 413 LEU A O 1
ATOM 3357 N N . MET A 1 414 ? 4.004 25.531 -3.072 1 98.81 414 MET A N 1
ATOM 3358 C CA . MET A 1 414 ? 2.816 25.25 -3.875 1 98.81 414 MET A CA 1
ATOM 3359 C C . MET A 1 414 ? 2.211 26.547 -4.422 1 98.81 414 MET A C 1
ATOM 3361 O O . MET A 1 414 ? 1.017 26.594 -4.715 1 98.81 414 MET A O 1
ATOM 3365 N N . ALA A 1 415 ? 3.002 27.547 -4.504 1 98.31 415 ALA A N 1
ATOM 3366 C CA . ALA A 1 415 ? 2.551 28.891 -4.867 1 98.31 415 ALA A CA 1
ATOM 3367 C C . ALA A 1 415 ? 1.89 28.906 -6.242 1 98.31 415 ALA A C 1
ATOM 3369 O O . ALA A 1 415 ? 1.018 29.719 -6.516 1 98.31 415 ALA A O 1
ATOM 3370 N N . ASN A 1 416 ? 2.27 27.969 -7.09 1 97.94 416 ASN A N 1
ATOM 3371 C CA . ASN A 1 416 ? 1.763 27.938 -8.461 1 97.94 416 ASN A CA 1
ATOM 3372 C C . ASN A 1 416 ? 0.462 27.156 -8.562 1 97.94 416 ASN A C 1
ATOM 3374 O O . ASN A 1 416 ? -0.156 27.109 -9.633 1 97.94 416 ASN A O 1
ATOM 3378 N N . ILE A 1 417 ? 0.04 26.516 -7.586 1 98.81 417 ILE A N 1
ATOM 3379 C CA . ILE A 1 417 ? -1.196 25.75 -7.617 1 98.81 417 ILE A CA 1
ATOM 3380 C C . ILE A 1 417 ? -2.385 26.656 -7.34 1 98.81 417 ILE A C 1
ATOM 3382 O O . ILE A 1 417 ? -2.441 27.328 -6.301 1 98.81 417 ILE A O 1
ATOM 3386 N N . PRO A 1 418 ? -3.363 26.703 -8.234 1 98.69 418 PRO A N 1
ATOM 3387 C CA . PRO A 1 418 ? -4.5 27.609 -8.047 1 98.69 418 PRO A CA 1
ATOM 3388 C C . PRO A 1 418 ? -5.172 27.438 -6.688 1 98.69 418 PRO A C 1
ATOM 3390 O O . PRO A 1 418 ? -5.457 26.312 -6.27 1 98.69 418 PRO A O 1
ATOM 3393 N N . ILE A 1 419 ? -5.398 28.562 -6.008 1 98.75 419 ILE A N 1
ATOM 3394 C CA . ILE A 1 419 ? -6.012 28.469 -4.688 1 98.75 419 ILE A CA 1
ATOM 3395 C C . ILE A 1 419 ? -7.074 29.562 -4.539 1 98.75 419 ILE A C 1
ATOM 3397 O O . ILE A 1 419 ? -7.961 29.453 -3.689 1 98.75 419 ILE A O 1
ATOM 3401 N N . GLU A 1 420 ? -6.938 30.641 -5.32 1 98.75 420 GLU A N 1
ATOM 3402 C CA . GLU A 1 420 ? -7.969 31.688 -5.281 1 98.75 420 GLU A CA 1
ATOM 3403 C C . GLU A 1 420 ? -9.281 31.172 -5.867 1 98.75 420 GLU A C 1
ATOM 3405 O O . GLU A 1 420 ? -9.305 30.609 -6.961 1 98.75 420 GLU A O 1
ATOM 3410 N N . ALA A 1 421 ? -10.375 31.422 -5.141 1 98.69 421 ALA A N 1
ATOM 3411 C CA . ALA A 1 421 ? -11.68 30.906 -5.57 1 98.69 421 ALA A CA 1
ATOM 3412 C C . ALA A 1 421 ? -11.992 31.359 -6.996 1 98.69 421 ALA A C 1
ATOM 3414 O O . ALA A 1 421 ? -12.445 30.547 -7.816 1 98.69 421 ALA A O 1
ATOM 3415 N N . ASP A 1 422 ? -11.719 32.625 -7.309 1 98.25 422 ASP A N 1
ATOM 3416 C CA . ASP A 1 422 ? -12.023 33.156 -8.633 1 98.25 422 ASP A CA 1
ATOM 3417 C C . ASP A 1 422 ? -11.195 32.469 -9.711 1 98.25 422 ASP A C 1
ATOM 3419 O O . ASP A 1 422 ? -11.703 32.156 -10.797 1 98.25 422 ASP A O 1
ATOM 3423 N N . GLU A 1 423 ? -9.969 32.219 -9.438 1 98.12 423 GLU A N 1
ATOM 3424 C CA . GLU A 1 423 ? -9.102 31.547 -10.391 1 98.12 423 GLU A CA 1
ATOM 3425 C C . GLU A 1 423 ? -9.57 30.109 -10.633 1 98.12 423 GLU A C 1
ATOM 3427 O O . GLU A 1 423 ? -9.57 29.641 -11.773 1 98.12 423 GLU A O 1
ATOM 3432 N N . ILE A 1 424 ? -9.93 29.438 -9.578 1 98.5 424 ILE A N 1
ATOM 3433 C CA . ILE A 1 424 ? -10.414 28.062 -9.68 1 98.5 424 ILE A CA 1
ATOM 3434 C C . ILE A 1 424 ? -11.664 28.031 -10.57 1 98.5 424 ILE A C 1
ATOM 3436 O O . ILE A 1 424 ? -11.758 27.203 -11.477 1 98.5 424 ILE A O 1
ATOM 3440 N N . GLU A 1 425 ? -12.594 28.984 -10.312 1 98.31 425 GLU A N 1
ATOM 3441 C CA . GLU A 1 425 ? -13.805 29.062 -11.133 1 98.31 425 GLU A CA 1
ATOM 3442 C C . GLU A 1 425 ? -13.453 29.297 -12.602 1 98.31 425 GLU A C 1
ATOM 3444 O O . GLU A 1 425 ? -14.023 28.641 -13.484 1 98.31 425 GLU A O 1
ATOM 3449 N N . GLU A 1 426 ? -12.555 30.188 -12.828 1 98.12 426 GLU A N 1
ATOM 3450 C CA . GLU A 1 426 ? -12.156 30.5 -14.195 1 98.12 426 GLU A CA 1
ATOM 3451 C C . GLU A 1 426 ? -11.555 29.297 -14.898 1 98.12 426 GLU A C 1
ATOM 3453 O O . GLU A 1 426 ? -11.891 29 -16.047 1 98.12 426 GLU A O 1
ATOM 3458 N N . LEU A 1 427 ? -10.688 28.594 -14.227 1 97.81 427 LEU A N 1
ATOM 3459 C CA . LEU A 1 427 ? -10.008 27.438 -14.797 1 97.81 427 LEU A CA 1
ATOM 3460 C C . LEU A 1 427 ? -10.992 26.297 -15.047 1 97.81 427 LEU A C 1
ATOM 3462 O O . LEU A 1 427 ? -10.875 25.578 -16.031 1 97.81 427 LEU A O 1
ATOM 3466 N N . MET A 1 428 ? -11.953 26.141 -14.148 1 97.69 428 MET A N 1
ATOM 3467 C CA . MET A 1 428 ? -12.922 25.062 -14.297 1 97.69 428 MET A CA 1
ATOM 3468 C C . MET A 1 428 ? -13.898 25.375 -15.43 1 97.69 428 MET A C 1
ATOM 3470 O O . MET A 1 428 ? -14.453 24.453 -16.031 1 97.69 428 MET A O 1
ATOM 3474 N N . GLN A 1 429 ? -14.07 26.609 -15.719 1 94 429 GLN A N 1
ATOM 3475 C CA . GLN A 1 429 ? -15 27.016 -16.766 1 94 429 GLN A CA 1
ATOM 3476 C C . GLN A 1 429 ? -14.305 27.062 -18.125 1 94 429 GLN A C 1
ATOM 3478 O O . GLN A 1 429 ? -14.969 27.094 -19.172 1 94 429 GLN A O 1
ATOM 3483 N N . ALA A 1 430 ? -13.008 27.172 -18.125 1 87.38 430 ALA A N 1
ATOM 3484 C CA . ALA A 1 430 ? -12.25 27.234 -19.375 1 87.38 430 ALA A CA 1
ATOM 3485 C C . ALA A 1 430 ? -12.164 25.859 -20.031 1 87.38 430 ALA A C 1
ATOM 3487 O O . ALA A 1 430 ? -11.602 25.719 -21.125 1 87.38 430 ALA A O 1
ATOM 3488 N N . LYS A 1 431 ? -12.922 25.094 -19.797 1 64.25 431 LYS A N 1
ATOM 3489 C CA . LYS A 1 431 ? -12.859 23.703 -20.266 1 64.25 431 LYS A CA 1
ATOM 3490 C C . LYS A 1 431 ? -12.695 23.641 -21.781 1 64.25 431 LYS A C 1
ATOM 3492 O O . LYS A 1 431 ? -13.273 24.438 -22.5 1 64.25 431 LYS A O 1
ATOM 3497 N N . MET B 1 1 ? -14.992 1.31 1.036 1 82 1 MET B N 1
ATOM 3498 C CA . MET B 1 1 ? -14.68 0.422 -0.08 1 82 1 MET B CA 1
ATOM 3499 C C . MET B 1 1 ? -15.273 0.95 -1.381 1 82 1 MET B C 1
ATOM 3501 O O . MET B 1 1 ? -16.375 1.492 -1.387 1 82 1 MET B O 1
ATOM 3505 N N . LYS B 1 2 ? -14.602 0.725 -2.443 1 92.75 2 LYS B N 1
ATOM 3506 C CA . LYS B 1 2 ? -15.039 1.247 -3.736 1 92.75 2 LYS B CA 1
ATOM 3507 C C . LYS B 1 2 ? -15.945 0.255 -4.453 1 92.75 2 LYS B C 1
ATOM 3509 O O . LYS B 1 2 ? -16.766 0.645 -5.297 1 92.75 2 LYS B O 1
ATOM 3514 N N . TYR B 1 3 ? -15.742 -1.034 -4.105 1 96.12 3 TYR B N 1
ATOM 3515 C CA . TYR B 1 3 ? -16.547 -2.047 -4.785 1 96.12 3 TYR B CA 1
ATOM 3516 C C . TYR B 1 3 ? -17.969 -2.062 -4.258 1 96.12 3 TYR B C 1
ATOM 3518 O O . TYR B 1 3 ? -18.25 -1.52 -3.186 1 96.12 3 TYR B O 1
ATOM 3526 N N . ASN B 1 4 ? -18.891 -2.641 -5.039 1 96.44 4 ASN B N 1
ATOM 3527 C CA . ASN B 1 4 ? -20.281 -2.779 -4.617 1 96.44 4 ASN B CA 1
ATOM 3528 C C . ASN B 1 4 ? -20.422 -3.814 -3.508 1 96.44 4 ASN B C 1
ATOM 3530 O O . ASN B 1 4 ? -19.703 -4.805 -3.475 1 96.44 4 ASN B O 1
ATOM 3534 N N . GLN B 1 5 ? -21.344 -3.545 -2.645 1 95.5 5 GLN B N 1
ATOM 3535 C CA . GLN B 1 5 ? -21.578 -4.441 -1.516 1 95.5 5 GLN B CA 1
ATOM 3536 C C . GLN B 1 5 ? -21.844 -5.867 -1.991 1 95.5 5 GLN B C 1
ATOM 3538 O O . GLN B 1 5 ? -22.656 -6.082 -2.883 1 95.5 5 GLN B O 1
ATOM 3543 N N . ILE B 1 6 ? -21.188 -6.805 -1.431 1 98 6 ILE B N 1
ATOM 3544 C CA . ILE B 1 6 ? -21.359 -8.219 -1.73 1 98 6 ILE B CA 1
ATOM 3545 C C . ILE B 1 6 ? -22.578 -8.758 -0.964 1 98 6 ILE B C 1
ATOM 3547 O O . ILE B 1 6 ? -22.781 -8.414 0.202 1 98 6 ILE B O 1
ATOM 3551 N N . ASP B 1 7 ? -23.391 -9.562 -1.604 1 98.12 7 ASP B N 1
ATOM 3552 C CA . ASP B 1 7 ? -24.516 -10.203 -0.922 1 98.12 7 ASP B CA 1
ATOM 3553 C C . ASP B 1 7 ? -24.031 -11.047 0.255 1 98.12 7 ASP B C 1
ATOM 3555 O O . ASP B 1 7 ? -23.234 -11.969 0.078 1 98.12 7 ASP B O 1
ATOM 3559 N N . SER B 1 8 ? -24.578 -10.812 1.468 1 98.31 8 SER B N 1
ATOM 3560 C CA . SER B 1 8 ? -24.109 -11.453 2.691 1 98.31 8 SER B CA 1
ATOM 3561 C C . SER B 1 8 ? -24.391 -12.953 2.67 1 98.31 8 SER B C 1
ATOM 3563 O O . SER B 1 8 ? -23.828 -13.703 3.461 1 98.31 8 SER B O 1
ATOM 3565 N N . LYS B 1 9 ? -25.266 -13.406 1.778 1 98.5 9 LYS B N 1
ATOM 3566 C CA . LYS B 1 9 ? -25.578 -14.828 1.66 1 98.5 9 LYS B CA 1
ATOM 3567 C C . LYS B 1 9 ? -24.312 -15.641 1.338 1 98.5 9 LYS B C 1
ATOM 3569 O O . LYS B 1 9 ? -24.188 -16.781 1.761 1 98.5 9 LYS B O 1
ATOM 3574 N N . LEU B 1 10 ? -23.422 -15.031 0.589 1 98.75 10 LEU B N 1
ATOM 3575 C CA . LEU B 1 10 ? -22.156 -15.688 0.293 1 98.75 10 LEU B CA 1
ATOM 3576 C C . LEU B 1 10 ? -21.422 -16.031 1.577 1 98.75 10 LEU B C 1
ATOM 3578 O O . LEU B 1 10 ? -20.938 -17.156 1.736 1 98.75 10 LEU B O 1
ATOM 3582 N N . PHE B 1 11 ? -21.375 -15.078 2.486 1 98.88 11 PHE B N 1
ATOM 3583 C CA . PHE B 1 11 ? -20.578 -15.25 3.703 1 98.88 11 PHE B CA 1
ATOM 3584 C C . PHE B 1 11 ? -21.281 -16.188 4.676 1 98.88 11 PHE B C 1
ATOM 3586 O O . PHE B 1 11 ? -20.625 -16.938 5.41 1 98.88 11 PHE B O 1
ATOM 3593 N N . VAL B 1 12 ? -22.641 -16.156 4.672 1 98.75 12 VAL B N 1
ATOM 3594 C CA . VAL B 1 12 ? -23.406 -17.109 5.461 1 98.75 12 VAL B CA 1
ATOM 3595 C C . VAL B 1 12 ? -23.094 -18.531 5.008 1 98.75 12 VAL B C 1
ATOM 3597 O O . VAL B 1 12 ? -22.844 -19.406 5.832 1 98.75 12 VAL B O 1
ATOM 3600 N N . LYS B 1 13 ? -23.062 -18.719 3.697 1 98.44 13 LYS B N 1
ATOM 3601 C CA . LYS B 1 13 ? -22.734 -20.031 3.121 1 98.44 13 LYS B CA 1
ATOM 3602 C C . LYS B 1 13 ? -21.328 -20.453 3.51 1 98.44 13 LYS B C 1
ATOM 3604 O O . LYS B 1 13 ? -21.094 -21.609 3.859 1 98.44 13 LYS B O 1
ATOM 3609 N N . ASN B 1 14 ? -20.406 -19.531 3.436 1 98.88 14 ASN B N 1
ATOM 3610 C CA . ASN B 1 14 ? -19.016 -19.828 3.748 1 98.88 14 ASN B CA 1
ATOM 3611 C C . ASN B 1 14 ? -18.844 -20.234 5.211 1 98.88 14 ASN B C 1
ATOM 3613 O O . ASN B 1 14 ? -18.109 -21.172 5.516 1 98.88 14 ASN B O 1
ATOM 3617 N N . ARG B 1 15 ? -19.516 -19.531 6.121 1 98.88 15 ARG B N 1
ATOM 3618 C CA . ARG B 1 15 ? -19.438 -19.891 7.535 1 98.88 15 ARG B CA 1
ATOM 3619 C C . ARG B 1 15 ? -20.031 -21.266 7.785 1 98.88 15 ARG B C 1
ATOM 3621 O O . ARG B 1 15 ? -19.5 -22.047 8.586 1 98.88 15 ARG B O 1
ATOM 3628 N N . LYS B 1 16 ? -21.125 -21.547 7.117 1 98.69 16 LYS B N 1
ATOM 3629 C CA . LYS B 1 16 ? -21.75 -22.859 7.266 1 98.69 16 LYS B CA 1
ATOM 3630 C C . LYS B 1 16 ? -20.797 -23.969 6.848 1 98.69 16 LYS B C 1
ATOM 3632 O O . LYS B 1 16 ? -20.672 -24.969 7.543 1 98.69 16 LYS B O 1
ATOM 3637 N N . LYS B 1 17 ? -20.141 -23.797 5.727 1 98.75 17 LYS B N 1
ATOM 3638 C CA . LYS B 1 17 ? -19.156 -24.781 5.254 1 98.75 17 LYS B CA 1
ATOM 3639 C C . LYS B 1 17 ? -18.031 -24.953 6.258 1 98.75 17 LYS B C 1
ATOM 3641 O O . LYS B 1 17 ? -17.594 -26.078 6.531 1 98.75 17 LYS B O 1
ATOM 3646 N N . PHE B 1 18 ? -17.562 -23.844 6.809 1 98.88 18 PHE B N 1
ATOM 3647 C CA . PHE B 1 18 ? -16.453 -23.891 7.762 1 98.88 18 PHE B CA 1
ATOM 3648 C C . PHE B 1 18 ? -16.859 -24.625 9.023 1 98.88 18 PHE B C 1
ATOM 3650 O O . PHE B 1 18 ? -16.188 -25.562 9.453 1 98.88 18 PHE B O 1
ATOM 3657 N N . MET B 1 19 ? -17.953 -24.219 9.57 1 98.81 19 MET B N 1
ATOM 3658 C CA . MET B 1 19 ? -18.406 -24.766 10.844 1 98.81 19 MET B CA 1
ATOM 3659 C C . MET B 1 19 ? -18.75 -26.25 10.719 1 98.81 19 MET B C 1
ATOM 3661 O O . MET B 1 19 ? -18.578 -27.016 11.672 1 98.81 19 MET B O 1
ATOM 3665 N N . ALA B 1 20 ? -19.203 -26.672 9.523 1 98.56 20 ALA B N 1
ATOM 3666 C CA . ALA B 1 20 ? -19.562 -28.062 9.289 1 98.56 20 ALA B CA 1
ATOM 3667 C C . ALA B 1 20 ? -18.328 -28.969 9.422 1 98.56 20 ALA B C 1
ATOM 3669 O O . ALA B 1 20 ? -18.453 -30.172 9.656 1 98.56 20 ALA B O 1
ATOM 3670 N N . GLN B 1 21 ? -17.172 -28.391 9.328 1 98.44 21 GLN B N 1
ATOM 3671 C CA . GLN B 1 21 ? -15.953 -29.188 9.336 1 98.44 21 GLN B CA 1
ATOM 3672 C C . GLN B 1 21 ? -15.242 -29.094 10.68 1 98.44 21 GLN B C 1
ATOM 3674 O O . GLN B 1 21 ? -14.188 -29.688 10.883 1 98.44 21 GLN B O 1
ATOM 3679 N N . MET B 1 22 ? -15.75 -28.328 11.656 1 98.56 22 MET B N 1
ATOM 3680 C CA . MET B 1 22 ? -15.148 -28.172 12.977 1 98.56 22 MET B CA 1
ATOM 3681 C C . MET B 1 22 ? -15.453 -29.375 13.859 1 98.56 22 MET B C 1
ATOM 3683 O O . MET B 1 22 ? -16.5 -30.016 13.711 1 98.56 22 MET B O 1
ATOM 3687 N N . LYS B 1 23 ? -14.562 -29.609 14.773 1 98.25 23 LYS B N 1
ATOM 3688 C CA . LYS B 1 23 ? -14.805 -30.609 15.797 1 98.25 23 LYS B CA 1
ATOM 3689 C C . LYS B 1 23 ? -15.898 -30.172 16.766 1 98.25 23 LYS B C 1
ATOM 3691 O O . LYS B 1 23 ? -16.172 -28.984 16.906 1 98.25 23 LYS B O 1
ATOM 3696 N N . PRO B 1 24 ? -16.469 -31.141 17.469 1 97.62 24 PRO B N 1
ATOM 3697 C CA . PRO B 1 24 ? -17.438 -30.766 18.5 1 97.62 24 PRO B CA 1
ATOM 3698 C C . PRO B 1 24 ? -16.812 -29.922 19.609 1 97.62 24 PRO B C 1
ATOM 3700 O O . PRO B 1 24 ? -15.648 -30.109 19.953 1 97.62 24 PRO B O 1
ATOM 3703 N N . LYS B 1 25 ? -17.609 -29.016 20.125 1 98 25 LYS B N 1
ATOM 3704 C CA . LYS B 1 25 ? -17.25 -28.156 21.266 1 98 25 LYS B CA 1
ATOM 3705 C C . LYS B 1 25 ? -15.992 -27.344 20.953 1 98 25 LYS B C 1
ATOM 3707 O O . LYS B 1 25 ? -15.102 -27.219 21.797 1 98 25 LYS B O 1
ATOM 3712 N N . SER B 1 26 ? -15.906 -26.938 19.703 1 98.69 26 SER B N 1
ATOM 3713 C CA . SER B 1 26 ? -14.766 -26.125 19.312 1 98.69 26 SER B CA 1
ATOM 3714 C C . SER B 1 26 ? -15.211 -24.734 18.859 1 98.69 26 SER B C 1
ATOM 3716 O O . SER B 1 26 ? -16.297 -24.578 18.297 1 98.69 26 SER B O 1
ATOM 3718 N N . VAL B 1 27 ? -14.383 -23.734 19.125 1 98.81 27 VAL B N 1
ATOM 3719 C CA . VAL B 1 27 ? -14.594 -22.359 18.734 1 98.81 27 VAL B CA 1
ATOM 3720 C C . VAL B 1 27 ? -13.477 -21.906 17.781 1 98.81 27 VAL B C 1
ATOM 3722 O O . VAL B 1 27 ? -12.32 -22.312 17.938 1 98.81 27 VAL B O 1
ATOM 3725 N N . ALA B 1 28 ? -13.828 -21.203 16.719 1 98.94 28 ALA B N 1
ATOM 3726 C CA . ALA B 1 28 ? -12.844 -20.625 15.82 1 98.94 28 ALA B CA 1
ATOM 3727 C C . ALA B 1 28 ? -12.805 -19.109 15.953 1 98.94 28 ALA B C 1
ATOM 3729 O O . ALA B 1 28 ? -13.844 -18.469 16.094 1 98.94 28 ALA B O 1
ATOM 3730 N N . VAL B 1 29 ? -11.648 -18.547 15.977 1 98.88 29 VAL B N 1
ATOM 3731 C CA . VAL B 1 29 ? -11.469 -17.109 16.094 1 98.88 29 VAL B CA 1
ATOM 3732 C C . VAL B 1 29 ? -10.648 -16.594 14.922 1 98.88 29 VAL B C 1
ATOM 3734 O O . VAL B 1 29 ? -9.617 -17.172 14.57 1 98.88 29 VAL B O 1
ATOM 3737 N N . PHE B 1 30 ? -11.07 -15.578 14.266 1 98.88 30 PHE B N 1
ATOM 3738 C CA . PHE B 1 30 ? -10.383 -14.906 13.172 1 98.88 30 PHE B CA 1
ATOM 3739 C C . PHE B 1 30 ? -10.195 -13.422 13.477 1 98.88 30 PHE B C 1
ATOM 3741 O O . PHE B 1 30 ? -11.172 -12.719 13.766 1 98.88 30 PHE B O 1
ATOM 3748 N N . ASN B 1 31 ? -8.984 -12.953 13.359 1 98.5 31 ASN B N 1
ATOM 3749 C CA . ASN B 1 31 ? -8.656 -11.562 13.617 1 98.5 31 ASN B CA 1
ATOM 3750 C C . ASN B 1 31 ? -8.375 -10.797 12.328 1 98.5 31 ASN B C 1
ATOM 3752 O O . ASN B 1 31 ? -7.793 -11.352 11.391 1 98.5 31 ASN B O 1
ATOM 3756 N N . SER B 1 32 ? -8.727 -9.516 12.336 1 97.81 32 SER B N 1
ATOM 3757 C CA . SER B 1 32 ? -8.32 -8.633 11.242 1 97.81 32 SER B CA 1
ATOM 3758 C C . SER B 1 32 ? -6.809 -8.461 11.211 1 97.81 32 SER B C 1
ATOM 3760 O O . SER B 1 32 ? -6.125 -8.727 12.203 1 97.81 32 SER B O 1
ATOM 3762 N N . ASN B 1 33 ? -6.266 -8.047 10.047 1 97.12 33 ASN B N 1
ATOM 3763 C CA . ASN B 1 33 ? -4.863 -7.648 9.961 1 97.12 33 ASN B CA 1
ATOM 3764 C C . ASN B 1 33 ? -4.578 -6.398 10.781 1 97.12 33 ASN B C 1
ATOM 3766 O O . ASN B 1 33 ? -5.5 -5.672 11.156 1 97.12 33 ASN B O 1
ATOM 3770 N N . ASP B 1 34 ? -3.303 -6.18 10.984 1 96 34 ASP B N 1
ATOM 3771 C CA . ASP B 1 34 ? -2.816 -4.961 11.625 1 96 34 ASP B CA 1
ATOM 3772 C C . ASP B 1 34 ? -2.832 -3.783 10.648 1 96 34 ASP B C 1
ATOM 3774 O O . ASP B 1 34 ? -2.955 -3.975 9.438 1 96 34 ASP B O 1
ATOM 3778 N N . ILE B 1 35 ? -2.822 -2.619 11.234 1 94.56 35 ILE B N 1
ATOM 3779 C CA . ILE B 1 35 ? -2.326 -1.453 10.516 1 94.56 35 ILE B CA 1
ATOM 3780 C C . ILE B 1 35 ? -0.801 -1.425 10.57 1 94.56 35 ILE B C 1
ATOM 3782 O O . ILE B 1 35 ? -0.21 -1.434 11.648 1 94.56 35 ILE B O 1
ATOM 3786 N N . TYR B 1 36 ? -0.12 -1.39 9.422 1 95.75 36 TYR B N 1
ATOM 3787 C CA . TYR B 1 36 ? 1.333 -1.508 9.375 1 95.75 36 TYR B CA 1
ATOM 3788 C C . TYR B 1 36 ? 1.989 -0.135 9.289 1 95.75 36 TYR B C 1
ATOM 3790 O O . TYR B 1 36 ? 1.577 0.709 8.492 1 95.75 36 TYR B O 1
ATOM 3798 N N . PRO B 1 37 ? 3.01 0.108 10.078 1 95.19 37 PRO B N 1
ATOM 3799 C CA . PRO B 1 37 ? 3.664 1.418 10.133 1 95.19 37 PRO B CA 1
ATOM 3800 C C . PRO B 1 37 ? 4.746 1.586 9.07 1 95.19 37 PRO B C 1
ATOM 3802 O O . PRO B 1 37 ? 5.348 0.6 8.641 1 95.19 37 PRO B O 1
ATOM 3805 N N . ILE B 1 38 ? 5.027 2.764 8.672 1 95.5 38 ILE B N 1
ATOM 3806 C CA . ILE B 1 38 ? 6.172 3.129 7.848 1 95.5 38 ILE B CA 1
ATOM 3807 C C . ILE B 1 38 ? 7.211 3.861 8.695 1 95.5 38 ILE B C 1
ATOM 3809 O O . ILE B 1 38 ? 8.391 3.504 8.695 1 95.5 38 ILE B O 1
ATOM 3813 N N . GLY B 1 39 ? 6.824 4.879 9.391 1 94.06 39 GLY B N 1
ATOM 3814 C CA . GLY B 1 39 ? 7.602 5.762 10.242 1 94.06 39 GLY B CA 1
ATOM 3815 C C . GLY B 1 39 ? 6.816 6.961 10.742 1 94.06 39 GLY B C 1
ATOM 3816 O O . GLY B 1 39 ? 5.844 7.375 10.109 1 94.06 39 GLY B O 1
ATOM 3817 N N . ALA B 1 40 ? 7.219 7.555 11.812 1 95.69 40 ALA B N 1
ATOM 3818 C CA . ALA B 1 40 ? 6.43 8.617 12.43 1 95.69 40 ALA B CA 1
ATOM 3819 C C . ALA B 1 40 ? 5 8.156 12.695 1 95.69 40 ALA B C 1
ATOM 3821 O O . ALA B 1 40 ? 4.781 7.137 13.352 1 95.69 40 ALA B O 1
ATOM 3822 N N . ASP B 1 41 ? 4.039 8.773 12.148 1 94.62 41 ASP B N 1
ATOM 3823 C CA . ASP B 1 41 ? 2.67 8.305 12.305 1 94.62 41 ASP B CA 1
ATOM 3824 C C . ASP B 1 41 ? 2.111 7.785 10.977 1 94.62 41 ASP B C 1
ATOM 3826 O O . ASP B 1 41 ? 0.903 7.582 10.844 1 94.62 41 ASP B O 1
ATOM 3830 N N . SER B 1 42 ? 2.984 7.664 10.008 1 94.19 42 SER B N 1
ATOM 3831 C CA . SER B 1 42 ? 2.551 7.184 8.703 1 94.19 42 SER B CA 1
ATOM 3832 C C . SER B 1 42 ? 2.314 5.68 8.719 1 94.19 42 SER B C 1
ATOM 3834 O O . SER B 1 42 ? 3.08 4.93 9.328 1 94.19 42 SER B O 1
ATOM 3836 N N . THR B 1 43 ? 1.251 5.254 8.102 1 94.5 43 THR B N 1
ATOM 3837 C CA . THR B 1 43 ? 0.914 3.84 8.008 1 94.5 43 THR B CA 1
ATOM 3838 C C . THR B 1 43 ? 0.621 3.451 6.559 1 94.5 43 THR B C 1
ATOM 3840 O O . THR B 1 43 ? 0.336 4.312 5.723 1 94.5 43 THR B O 1
ATOM 3843 N N . MET B 1 44 ? 0.684 2.17 6.238 1 95 44 MET B N 1
ATOM 3844 C CA . MET B 1 44 ? 0.253 1.617 4.957 1 95 44 MET B CA 1
ATOM 3845 C C . MET B 1 44 ? -1.269 1.581 4.867 1 95 44 MET B C 1
ATOM 3847 O O . MET B 1 44 ? -1.955 1.495 5.887 1 95 44 MET B O 1
ATOM 3851 N N . PRO B 1 45 ? -1.751 1.718 3.586 1 93.62 45 PRO B N 1
ATOM 3852 C CA . PRO B 1 45 ? -3.193 1.492 3.457 1 93.62 45 PRO B CA 1
ATOM 3853 C C . PRO B 1 45 ? -3.629 0.134 4 1 93.62 45 PRO B C 1
ATOM 3855 O O . PRO B 1 45 ? -2.916 -0.859 3.836 1 93.62 45 PRO B O 1
ATOM 3858 N N . PHE B 1 46 ? -4.777 0.057 4.66 1 95 46 PHE B N 1
ATOM 3859 C CA . PHE B 1 46 ? -5.246 -1.154 5.324 1 95 46 PHE B CA 1
ATOM 3860 C C . PHE B 1 46 ? -5.602 -2.229 4.305 1 95 46 PHE B C 1
ATOM 3862 O O . PHE B 1 46 ? -6.242 -1.94 3.289 1 95 46 PHE B O 1
ATOM 3869 N N . GLU B 1 47 ? -5.121 -3.414 4.504 1 96.88 47 GLU B N 1
ATOM 3870 C CA . GLU B 1 47 ? -5.531 -4.633 3.809 1 96.88 47 GLU B CA 1
ATOM 3871 C C . GLU B 1 47 ? -6.066 -5.672 4.789 1 96.88 47 GLU B C 1
ATOM 3873 O O . GLU B 1 47 ? -5.352 -6.102 5.695 1 96.88 47 GLU B O 1
ATOM 3878 N N . GLN B 1 48 ? -7.242 -6.082 4.641 1 97.56 48 GLN B N 1
ATOM 3879 C CA . GLN B 1 48 ? -7.867 -7.023 5.566 1 97.56 48 GLN B CA 1
ATOM 3880 C C . GLN B 1 48 ? -7.305 -8.43 5.379 1 97.56 48 GLN B C 1
ATOM 3882 O O . GLN B 1 48 ? -6.852 -8.781 4.289 1 97.56 48 GLN B O 1
ATOM 3887 N N . ASN B 1 49 ? -7.324 -9.195 6.461 1 97.88 49 ASN B N 1
ATOM 3888 C CA . ASN B 1 49 ? -7.074 -10.633 6.375 1 97.88 49 ASN B CA 1
ATOM 3889 C C . ASN B 1 49 ? -8.117 -11.328 5.512 1 97.88 49 ASN B C 1
ATOM 3891 O O . ASN B 1 49 ? -9.32 -11.203 5.754 1 97.88 49 ASN B O 1
ATOM 3895 N N . ARG B 1 50 ? -7.66 -12.07 4.57 1 98.19 50 ARG B N 1
ATOM 3896 C CA . ARG B 1 50 ? -8.57 -12.609 3.562 1 98.19 50 ARG B CA 1
ATOM 3897 C C . ARG B 1 50 ? -9.469 -13.688 4.156 1 98.19 50 ARG B C 1
ATOM 3899 O O . ARG B 1 50 ? -10.586 -13.906 3.686 1 98.19 50 ARG B O 1
ATOM 3906 N N . ASN B 1 51 ? -9.047 -14.352 5.258 1 98.62 51 ASN B N 1
ATOM 3907 C CA . ASN B 1 51 ? -9.867 -15.391 5.867 1 98.62 51 ASN B CA 1
ATOM 3908 C C . ASN B 1 51 ? -11.07 -14.789 6.594 1 98.62 51 ASN B C 1
ATOM 3910 O O . ASN B 1 51 ? -12.203 -15.266 6.43 1 98.62 51 ASN B O 1
ATOM 3914 N N . ILE B 1 52 ? -10.852 -13.773 7.387 1 98.75 52 ILE B N 1
ATOM 3915 C CA . ILE B 1 52 ? -11.984 -13.164 8.062 1 98.75 52 ILE B CA 1
ATOM 3916 C C . ILE B 1 52 ? -12.891 -12.484 7.031 1 98.75 52 ILE B C 1
ATOM 3918 O O . ILE B 1 52 ? -14.117 -12.484 7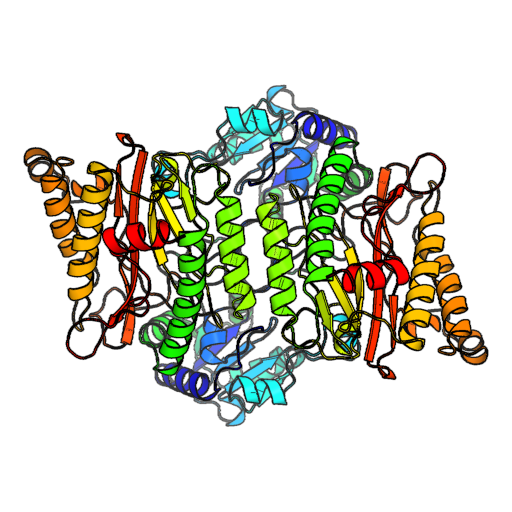.18 1 98.75 52 ILE B O 1
ATOM 3922 N N . PHE B 1 53 ? -12.359 -11.922 6.012 1 98.75 53 PHE B N 1
ATOM 3923 C CA . PHE B 1 53 ? -13.18 -11.352 4.945 1 98.75 53 PHE B CA 1
ATOM 3924 C C . PHE B 1 53 ? -14.023 -12.43 4.273 1 98.75 53 PHE B C 1
ATOM 3926 O O . PHE B 1 53 ? -15.219 -12.25 4.059 1 98.75 53 PHE B O 1
ATOM 3933 N N . TYR B 1 54 ? -13.406 -13.539 3.963 1 98.88 54 TYR B N 1
ATOM 3934 C CA . TYR B 1 54 ? -14.078 -14.664 3.32 1 98.88 54 TYR B CA 1
ATOM 3935 C C . TYR B 1 54 ? -15.281 -15.125 4.141 1 98.88 54 TYR B C 1
ATOM 3937 O O . TYR B 1 54 ? -16.328 -15.469 3.58 1 98.88 54 TYR B O 1
ATOM 3945 N N . LEU B 1 55 ? -15.141 -15.102 5.406 1 98.94 55 LEU B N 1
ATOM 3946 C CA . LEU B 1 55 ? -16.141 -15.688 6.285 1 98.94 55 LEU B CA 1
ATOM 3947 C C . LEU B 1 55 ? -17.188 -14.641 6.699 1 98.94 55 LEU B C 1
ATOM 3949 O O . LEU B 1 55 ? -18.281 -14.992 7.121 1 98.94 55 LEU B O 1
ATOM 3953 N N . SER B 1 56 ? -16.828 -13.336 6.582 1 98.81 56 SER B N 1
ATOM 3954 C CA . SER B 1 56 ? -17.734 -12.375 7.223 1 98.81 56 SER B CA 1
ATOM 3955 C C . SER B 1 56 ? -18.047 -11.203 6.297 1 98.81 56 SER B C 1
ATOM 3957 O O . SER B 1 56 ? -18.984 -10.445 6.539 1 98.81 56 SER B O 1
ATOM 3959 N N . GLY B 1 57 ? -17.188 -10.969 5.277 1 98.44 57 GLY B N 1
ATOM 3960 C CA . GLY B 1 57 ? -17.359 -9.805 4.426 1 98.44 57 GLY B CA 1
ATOM 3961 C C . GLY B 1 57 ? -16.938 -8.508 5.094 1 98.44 57 GLY B C 1
ATOM 3962 O O . GLY B 1 57 ? -16.891 -7.457 4.453 1 98.44 57 GLY B O 1
ATOM 3963 N N . ALA B 1 58 ? -16.578 -8.578 6.402 1 97.81 58 ALA B N 1
ATOM 3964 C CA . ALA B 1 58 ? -16.125 -7.379 7.102 1 97.81 58 ALA B CA 1
ATOM 3965 C C . ALA B 1 58 ? -14.766 -6.922 6.578 1 97.81 58 ALA B C 1
ATOM 3967 O O . ALA B 1 58 ? -13.781 -7.66 6.664 1 97.81 58 ALA B O 1
ATOM 3968 N N . ASP B 1 59 ? -14.727 -5.785 6.016 1 96.94 59 ASP B N 1
ATOM 3969 C CA . ASP B 1 59 ? -13.508 -5.195 5.469 1 96.94 59 ASP B CA 1
ATOM 3970 C C . ASP B 1 59 ? -13.094 -3.957 6.258 1 96.94 59 ASP B C 1
ATOM 3972 O O . ASP B 1 59 ? -12.992 -2.863 5.699 1 96.94 59 ASP B O 1
ATOM 3976 N N . GLN B 1 60 ? -12.812 -4.121 7.496 1 96.38 60 GLN B N 1
ATOM 3977 C CA . GLN B 1 60 ? -12.508 -3.066 8.461 1 96.38 60 GLN B CA 1
ATOM 3978 C C . GLN B 1 60 ? -11.453 -3.531 9.461 1 96.38 60 GLN B C 1
ATOM 3980 O O . GLN B 1 60 ? -11.461 -4.688 9.891 1 96.38 60 GLN B O 1
ATOM 3985 N N . GLU B 1 61 ? -10.555 -2.66 9.812 1 94.81 61 GLU B N 1
ATOM 3986 C CA . GLU B 1 61 ? -9.57 -2.975 10.852 1 94.81 61 GLU B CA 1
ATOM 3987 C C . GLU B 1 61 ? -10.258 -3.258 12.188 1 94.81 61 GLU B C 1
ATOM 3989 O O . GLU B 1 61 ? -11.453 -3.021 12.336 1 94.81 61 GLU B O 1
ATOM 3994 N N . GLU B 1 62 ? -9.555 -3.855 13.117 1 95.62 62 GLU B N 1
ATOM 3995 C CA . GLU B 1 62 ? -10.016 -4.113 14.477 1 95.62 62 GLU B CA 1
ATOM 3996 C C . GLU B 1 62 ? -11.367 -4.828 14.477 1 95.62 62 GLU B C 1
ATOM 3998 O O . GLU B 1 62 ? -12.312 -4.387 15.133 1 95.62 62 GLU B O 1
ATOM 4003 N N . THR B 1 63 ? -11.453 -5.844 13.773 1 98.19 63 THR B N 1
ATOM 4004 C CA . THR B 1 63 ? -12.594 -6.746 13.695 1 98.19 63 THR B CA 1
ATOM 4005 C C . THR B 1 63 ? -12.203 -8.156 14.109 1 98.19 63 THR B C 1
ATOM 4007 O O . THR B 1 63 ? -11.094 -8.609 13.82 1 98.19 63 THR B O 1
ATOM 4010 N N . ILE B 1 64 ? -13.055 -8.852 14.875 1 98.88 64 ILE B N 1
ATOM 4011 C CA . ILE B 1 64 ? -12.828 -10.242 15.273 1 98.88 64 ILE B CA 1
ATOM 4012 C C . ILE B 1 64 ? -14.078 -11.07 14.984 1 98.88 64 ILE B C 1
ATOM 4014 O O . ILE B 1 64 ? -15.195 -10.633 15.266 1 98.88 64 ILE B O 1
ATOM 4018 N N . LEU B 1 65 ? -13.953 -12.172 14.406 1 98.94 65 LEU B N 1
ATOM 4019 C CA . LEU B 1 65 ? -15.031 -13.117 14.156 1 98.94 65 LEU B CA 1
ATOM 4020 C C . LEU B 1 65 ? -14.891 -14.359 15.039 1 98.94 65 LEU B C 1
ATOM 4022 O O . LEU B 1 65 ? -13.805 -14.938 15.117 1 98.94 65 LEU B O 1
ATOM 4026 N N . ILE B 1 66 ? -15.883 -14.719 15.719 1 98.94 66 ILE B N 1
ATOM 4027 C CA . ILE B 1 66 ? -15.945 -15.969 16.469 1 98.94 66 ILE B CA 1
ATOM 4028 C C . ILE B 1 66 ? -17.016 -16.875 15.867 1 98.94 66 ILE B C 1
ATOM 4030 O O . ILE B 1 66 ? -18.141 -16.438 15.609 1 98.94 66 ILE B O 1
ATOM 4034 N N . LEU B 1 67 ? -16.703 -18.094 15.625 1 98.94 67 LEU B N 1
ATOM 4035 C CA . LEU B 1 67 ? -17.625 -19.156 15.211 1 98.94 67 LEU B CA 1
ATOM 4036 C C . LEU B 1 67 ? -17.641 -20.281 16.219 1 98.94 67 LEU B C 1
ATOM 4038 O O . LEU B 1 67 ? -16.609 -20.922 16.469 1 98.94 67 LEU B O 1
ATOM 4042 N N . PHE B 1 68 ? -18.766 -20.547 16.828 1 98.81 68 PHE B N 1
ATOM 4043 C CA . PHE B 1 68 ? -18.938 -21.578 17.844 1 98.81 68 PHE B CA 1
ATOM 4044 C C . PHE B 1 68 ? -20.266 -22.312 17.641 1 98.81 68 PHE B C 1
ATOM 4046 O O . PHE B 1 68 ? -21.234 -22.062 18.375 1 98.81 68 PHE B O 1
ATOM 4053 N N . PRO B 1 69 ? -20.25 -23.297 16.766 1 98.38 69 PRO B N 1
ATOM 4054 C CA . PRO B 1 69 ? -21.5 -23.938 16.391 1 98.38 69 PRO B CA 1
ATOM 4055 C C . PRO B 1 69 ? -22.203 -24.609 17.562 1 98.38 69 PRO B C 1
ATOM 4057 O O . PRO B 1 69 ? -23.422 -24.719 17.594 1 98.38 69 PRO B O 1
ATOM 4060 N N . ASP B 1 70 ? -21.5 -25 18.578 1 97.94 70 ASP B N 1
ATOM 4061 C CA . ASP B 1 70 ? -22.062 -25.781 19.672 1 97.94 70 ASP B CA 1
ATOM 4062 C C . ASP B 1 70 ? -22.391 -24.891 20.875 1 97.94 70 ASP B C 1
ATOM 4064 O O . ASP B 1 70 ? -22.641 -25.391 21.984 1 97.94 70 ASP B O 1
ATOM 4068 N N . ALA B 1 71 ? -22.359 -23.625 20.672 1 98.06 71 ALA B N 1
ATOM 4069 C CA . ALA B 1 71 ? -22.641 -22.703 21.781 1 98.06 71 ALA B CA 1
ATOM 4070 C C . ALA B 1 71 ? -24 -22.984 22.391 1 98.06 71 ALA B C 1
ATOM 4072 O O . ALA B 1 71 ? -24.969 -23.25 21.656 1 98.06 71 ALA B O 1
ATOM 4073 N N . LEU B 1 72 ? -24.094 -22.922 23.703 1 97.12 72 LEU B N 1
ATOM 4074 C CA . LEU B 1 72 ? -25.359 -23.125 24.391 1 97.12 72 LEU B CA 1
ATOM 4075 C C . LEU B 1 72 ? -26.328 -21.984 24.078 1 97.12 72 LEU B C 1
ATOM 4077 O O . LEU B 1 72 ? -27.516 -22.219 23.875 1 97.12 72 LEU B O 1
ATOM 4081 N N . ASP B 1 73 ? -25.828 -20.797 24.125 1 95.94 73 ASP B N 1
ATOM 4082 C CA . ASP B 1 73 ? -26.594 -19.625 23.703 1 95.94 73 ASP B CA 1
ATOM 4083 C C . ASP B 1 73 ? -26.547 -19.453 22.188 1 95.94 73 ASP B C 1
ATOM 4085 O O . ASP B 1 73 ? -25.484 -19.203 21.609 1 95.94 73 ASP B O 1
ATOM 4089 N N . PRO B 1 74 ? -27.656 -19.547 21.516 1 96.5 74 PRO B N 1
ATOM 4090 C CA . PRO B 1 74 ? -27.672 -19.422 20.047 1 96.5 74 PRO B CA 1
ATOM 4091 C C . PRO B 1 74 ? -27.031 -18.125 19.562 1 96.5 74 PRO B C 1
ATOM 4093 O O . PRO B 1 74 ? -26.469 -18.078 18.469 1 96.5 74 PRO B O 1
ATOM 4096 N N . LYS B 1 75 ? -27 -17.141 20.375 1 96.44 75 LYS B N 1
ATOM 4097 C CA . LYS B 1 75 ? -26.422 -15.844 20.016 1 96.44 75 LYS B CA 1
ATOM 4098 C C . LYS B 1 75 ? -24.906 -15.938 19.891 1 96.44 75 LYS B C 1
ATOM 4100 O O . LYS B 1 75 ? -24.281 -15.07 19.281 1 96.44 75 LYS B O 1
ATOM 4105 N N . HIS B 1 76 ? -24.344 -16.953 20.484 1 97.44 76 HIS B N 1
ATOM 4106 C CA . HIS B 1 76 ? -22.891 -17.047 20.547 1 97.44 76 HIS B CA 1
ATOM 4107 C C . HIS B 1 76 ? -22.359 -17.969 19.453 1 97.44 76 HIS B C 1
ATOM 4109 O O . HIS B 1 76 ? -21.156 -18.203 19.359 1 97.44 76 HIS B O 1
ATOM 4115 N N . LYS B 1 77 ? -23.266 -18.484 18.609 1 98.44 77 LYS B N 1
ATOM 4116 C CA . LYS B 1 77 ? -22.812 -19.391 17.562 1 98.44 77 LYS B CA 1
ATOM 4117 C C . LYS B 1 77 ? -22 -18.656 16.5 1 98.44 77 LYS B C 1
ATOM 4119 O O . LYS B 1 77 ? -21.078 -19.25 15.914 1 98.44 77 LYS B O 1
ATOM 4124 N N . GLU B 1 78 ? -22.391 -17.484 16.172 1 98.81 78 GLU B N 1
ATOM 4125 C CA . GLU B 1 78 ? -21.672 -16.562 15.312 1 98.81 78 GLU B CA 1
ATOM 4126 C C . GLU B 1 78 ? -21.625 -15.156 15.922 1 98.81 78 GLU B C 1
ATOM 4128 O O . GLU B 1 78 ? -22.656 -14.555 16.188 1 98.81 78 GLU B O 1
ATOM 4133 N N . ILE B 1 79 ? -20.406 -14.648 16.094 1 98.88 79 ILE B N 1
ATOM 4134 C CA . ILE B 1 79 ? -20.266 -13.336 16.719 1 98.88 79 ILE B CA 1
ATOM 4135 C C . ILE B 1 79 ? -19.266 -12.5 15.914 1 98.88 79 ILE B C 1
ATOM 4137 O O . ILE B 1 79 ? -18.203 -12.992 15.523 1 98.88 79 ILE B O 1
ATOM 4141 N N . LEU B 1 80 ? -19.609 -11.297 15.602 1 98.88 80 LEU B N 1
ATOM 4142 C CA . LEU B 1 80 ? -18.703 -10.32 15.016 1 98.88 80 LEU B CA 1
ATOM 4143 C C . LEU B 1 80 ? -18.438 -9.172 15.984 1 98.88 80 LEU B C 1
ATOM 4145 O O . LEU B 1 80 ? -19.375 -8.594 16.531 1 98.88 80 LEU B O 1
ATOM 4149 N N . PHE B 1 81 ? -17.188 -8.953 16.281 1 98.81 81 PHE B N 1
ATOM 4150 C CA . PHE B 1 81 ? -16.797 -7.785 17.062 1 98.81 81 PHE B CA 1
ATOM 4151 C C . PHE B 1 81 ? -16.266 -6.684 16.141 1 98.81 81 PHE B C 1
ATOM 4153 O O . PHE B 1 81 ? -15.445 -6.938 15.266 1 98.81 81 PHE B O 1
ATOM 4160 N N . VAL B 1 82 ? -16.766 -5.477 16.281 1 97.94 82 VAL B N 1
ATOM 4161 C CA . VAL B 1 82 ? -16.312 -4.348 15.477 1 97.94 82 VAL B CA 1
ATOM 4162 C C . VAL B 1 82 ? -15.969 -3.168 16.375 1 97.94 82 VAL B C 1
ATOM 4164 O O . VAL B 1 82 ? -16.438 -3.09 17.516 1 97.94 82 VAL B O 1
ATOM 4167 N N . ARG B 1 83 ? -15.141 -2.322 15.844 1 95.12 83 ARG B N 1
ATOM 4168 C CA . ARG B 1 83 ? -14.758 -1.112 16.562 1 95.12 83 ARG B CA 1
ATOM 4169 C C . ARG B 1 83 ? -15.945 -0.163 16.703 1 95.12 83 ARG B C 1
ATOM 4171 O O . ARG B 1 83 ? -16.641 0.116 15.727 1 95.12 83 ARG B O 1
ATOM 4178 N N . GLU B 1 84 ? -16.188 0.34 17.891 1 93.69 84 GLU B N 1
ATOM 4179 C CA . GLU B 1 84 ? -17.297 1.26 18.141 1 93.69 84 GLU B CA 1
ATOM 4180 C C . GLU B 1 84 ? -16.969 2.66 17.625 1 93.69 84 GLU B C 1
ATOM 4182 O O . GLU B 1 84 ? -15.859 3.156 17.812 1 93.69 84 GLU B O 1
ATOM 4187 N N . THR B 1 85 ? -17.984 3.223 16.938 1 90.44 85 THR B N 1
ATOM 4188 C CA . THR B 1 85 ? -17.859 4.613 16.516 1 90.44 85 THR B CA 1
ATOM 4189 C C . THR B 1 85 ? -18.281 5.555 17.641 1 90.44 85 THR B C 1
ATOM 4191 O O . THR B 1 85 ? -19.453 5.57 18.031 1 90.44 85 THR B O 1
ATOM 4194 N N . ASN B 1 86 ? -17.391 6.227 18.188 1 88.12 86 ASN B N 1
ATOM 4195 C CA . ASN B 1 86 ? -17.781 7.293 19.109 1 88.12 86 ASN B CA 1
ATOM 4196 C C . ASN B 1 86 ? -17.797 8.648 18.406 1 88.12 86 ASN B C 1
ATOM 4198 O O . ASN B 1 86 ? -17.531 8.742 17.203 1 88.12 86 ASN B O 1
ATOM 4202 N N . GLU B 1 87 ? -18.188 9.656 19.109 1 85.31 87 GLU B N 1
ATOM 4203 C CA . GLU B 1 87 ? -18.328 10.984 18.516 1 85.31 87 GLU B CA 1
ATOM 4204 C C . GLU B 1 87 ? -17 11.461 17.922 1 85.31 87 GLU B C 1
ATOM 4206 O O . GLU B 1 87 ? -16.984 12.047 16.844 1 85.31 87 GLU B O 1
ATOM 4211 N N . HIS B 1 88 ? -16 11.18 18.609 1 84.94 88 HIS B N 1
ATOM 4212 C CA . HIS B 1 88 ? -14.68 11.57 18.141 1 84.94 88 HIS B CA 1
ATOM 4213 C C . HIS B 1 88 ? -14.336 10.867 16.828 1 84.94 88 HIS B C 1
ATOM 4215 O O . HIS B 1 88 ? -13.93 11.508 15.859 1 84.94 88 HIS B O 1
ATOM 4221 N N . ILE B 1 89 ? -14.547 9.602 16.797 1 84 89 ILE B N 1
ATOM 4222 C CA . ILE B 1 89 ? -14.234 8.805 15.609 1 84 89 ILE B CA 1
ATOM 4223 C C . ILE B 1 89 ? -15.109 9.234 14.438 1 84 89 ILE B C 1
ATOM 4225 O O . ILE B 1 89 ? -14.648 9.312 13.305 1 84 89 ILE B O 1
ATOM 4229 N N . ALA B 1 90 ? -16.297 9.578 14.695 1 85.44 90 ALA B N 1
ATOM 4230 C CA . ALA B 1 90 ? -17.234 10 13.656 1 85.44 90 ALA B CA 1
ATOM 4231 C C . ALA B 1 90 ? -16.734 11.258 12.953 1 85.44 90 ALA B C 1
ATOM 4233 O O . ALA B 1 90 ? -16.781 11.352 11.727 1 85.44 90 ALA B O 1
ATOM 4234 N N . VAL B 1 91 ? -16.203 12.148 13.68 1 84.88 91 VAL B N 1
ATOM 4235 C CA . VAL B 1 91 ? -15.75 13.43 13.141 1 84.88 91 VAL B CA 1
ATOM 4236 C C . VAL B 1 91 ? -14.398 13.234 12.445 1 84.88 91 VAL B C 1
ATOM 4238 O O . VAL B 1 91 ? -14.18 13.773 11.359 1 84.88 91 VAL B O 1
ATOM 4241 N N . TRP B 1 92 ? -13.57 12.438 12.938 1 86.62 92 TRP B N 1
ATOM 4242 C CA . TRP B 1 92 ? -12.188 12.367 12.492 1 86.62 92 TRP B CA 1
ATOM 4243 C C . TRP B 1 92 ? -12.016 11.305 11.406 1 86.62 92 TRP B C 1
ATOM 4245 O O . TRP B 1 92 ? -11.266 11.508 10.453 1 86.62 92 TRP B O 1
ATOM 4255 N N . GLU B 1 93 ? -12.695 10.195 11.508 1 87.06 93 GLU B N 1
ATOM 4256 C CA . GLU B 1 93 ? -12.453 9.07 10.602 1 87.06 93 GLU B CA 1
ATOM 4257 C C . GLU B 1 93 ? -13.719 8.688 9.844 1 87.06 93 GLU B C 1
ATOM 4259 O O . GLU B 1 93 ? -13.656 7.973 8.844 1 87.06 93 GLU B O 1
ATOM 4264 N N . GLY B 1 94 ? -14.828 9.203 10.312 1 85.62 94 GLY B N 1
ATOM 4265 C CA . GLY B 1 94 ? -16.094 8.758 9.766 1 85.62 94 GLY B CA 1
ATOM 4266 C C . GLY B 1 94 ? -16.656 7.535 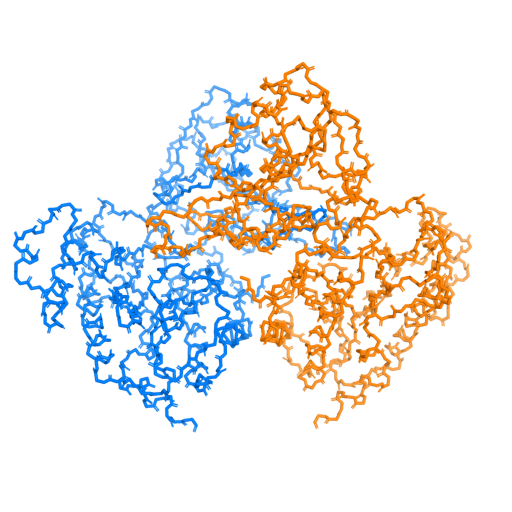10.469 1 85.62 94 GLY B C 1
ATOM 4267 O O . GLY B 1 94 ? -15.992 6.949 11.328 1 85.62 94 GLY B O 1
ATOM 4268 N N . GLU B 1 95 ? -17.812 7.23 10.117 1 83.06 95 GLU B N 1
ATOM 4269 C CA . GLU B 1 95 ? -18.469 6.113 10.773 1 83.06 95 GLU B CA 1
ATOM 4270 C C . GLU B 1 95 ? -17.828 4.781 10.398 1 83.06 95 GLU B C 1
ATOM 4272 O O . GLU B 1 95 ? -17.578 4.523 9.219 1 83.06 95 GLU B O 1
ATOM 4277 N N . LYS B 1 96 ? -17.547 4.062 11.461 1 91.38 96 LYS B N 1
ATOM 4278 C CA . LYS B 1 96 ? -17.219 2.654 11.281 1 91.38 96 LYS B CA 1
ATOM 4279 C C . LYS B 1 96 ? -18.469 1.804 11.125 1 91.38 96 LYS B C 1
ATOM 4281 O O . LYS B 1 96 ? -19.578 2.334 11.102 1 91.38 96 LYS B O 1
ATOM 4286 N N . LEU B 1 97 ? -18.234 0.496 10.93 1 93 97 LEU B N 1
ATOM 4287 C CA . LEU B 1 97 ? -19.406 -0.373 10.844 1 93 97 LEU B CA 1
ATOM 4288 C C . LEU B 1 97 ? -20.281 -0.238 12.094 1 93 97 LEU B C 1
ATOM 4290 O O . LEU B 1 97 ? -19.812 -0.47 13.211 1 93 97 LEU B O 1
ATOM 4294 N N . THR B 1 98 ? -21.5 0.207 11.906 1 94.69 98 THR B N 1
ATOM 4295 C CA . THR B 1 98 ? -22.469 0.028 12.977 1 94.69 98 THR B CA 1
ATOM 4296 C C . THR B 1 98 ? -22.828 -1.446 13.141 1 94.69 98 THR B C 1
ATOM 4298 O O . THR B 1 98 ? -22.484 -2.273 12.297 1 94.69 98 THR B O 1
ATOM 4301 N N . LYS B 1 99 ? -23.469 -1.7 14.266 1 96.94 99 LYS B N 1
ATOM 4302 C CA . LYS B 1 99 ? -23.922 -3.076 14.445 1 96.94 99 LYS B CA 1
ATOM 4303 C C . LYS B 1 99 ? -24.875 -3.488 13.328 1 96.94 99 LYS B C 1
ATOM 4305 O O . LYS B 1 99 ? -24.797 -4.605 12.812 1 96.94 99 LYS B O 1
ATOM 4310 N N . GLU B 1 100 ? -25.734 -2.586 12.969 1 97.25 100 GLU B N 1
ATOM 4311 C CA . GLU B 1 100 ? -26.688 -2.857 11.898 1 97.25 100 GLU B CA 1
ATOM 4312 C C . GLU B 1 100 ? -25.984 -3.08 10.562 1 97.25 100 GLU B C 1
ATOM 4314 O O . GLU B 1 100 ? -26.297 -4.027 9.844 1 97.25 100 GLU B O 1
ATOM 4319 N N . ARG B 1 101 ? -25.078 -2.209 10.258 1 96.31 101 ARG B N 1
ATOM 4320 C CA . ARG B 1 101 ? -24.344 -2.332 9 1 96.31 101 ARG B CA 1
ATOM 4321 C C . ARG B 1 101 ? -23.5 -3.6 8.992 1 96.31 101 ARG B C 1
ATOM 4323 O O . ARG B 1 101 ? -23.344 -4.238 7.945 1 96.31 101 ARG B O 1
ATOM 4330 N N . ALA B 1 102 ? -22.891 -3.912 10.125 1 98.12 102 ALA B N 1
ATOM 4331 C CA . ALA B 1 102 ? -22.109 -5.145 10.242 1 98.12 102 ALA B CA 1
ATOM 4332 C C . ALA B 1 102 ? -22.984 -6.363 9.938 1 98.12 102 ALA B C 1
ATOM 4334 O O . ALA B 1 102 ? -22.531 -7.293 9.258 1 98.12 102 ALA B O 1
ATOM 4335 N N . THR B 1 103 ? -24.188 -6.359 10.484 1 98.5 103 THR B N 1
ATOM 4336 C CA . THR B 1 103 ? -25.125 -7.441 10.195 1 98.5 103 THR B CA 1
ATOM 4337 C C . THR B 1 103 ? -25.469 -7.477 8.711 1 98.5 103 THR B C 1
ATOM 4339 O O . THR B 1 103 ? -25.516 -8.555 8.109 1 98.5 103 THR B O 1
ATOM 4342 N N . GLU B 1 104 ? -25.656 -6.332 8.156 1 97.81 104 GLU B N 1
ATOM 4343 C CA . GLU B 1 104 ? -26 -6.25 6.738 1 97.81 104 GLU B CA 1
ATOM 4344 C C . GLU B 1 104 ? -24.875 -6.82 5.871 1 97.81 104 GLU B C 1
ATOM 4346 O O . GLU B 1 104 ? -25.141 -7.543 4.906 1 97.81 104 GLU B O 1
ATOM 4351 N N . VAL B 1 105 ? -23.672 -6.52 6.195 1 97.25 105 VAL B N 1
ATOM 4352 C CA . VAL B 1 105 ? -22.516 -6.883 5.383 1 97.25 105 VAL B CA 1
ATOM 4353 C C . VAL B 1 105 ? -22.188 -8.359 5.582 1 97.25 105 VAL B C 1
ATOM 4355 O O . VAL B 1 105 ? -21.797 -9.047 4.633 1 97.25 105 VAL B O 1
ATOM 4358 N N . SER B 1 106 ? -22.391 -8.898 6.801 1 98.56 106 SER B N 1
ATOM 4359 C CA . SER B 1 106 ? -21.844 -10.211 7.141 1 98.56 106 SER B CA 1
ATOM 4360 C C . SER B 1 106 ? -22.938 -11.266 7.191 1 98.56 106 SER B C 1
ATOM 4362 O O . SER B 1 106 ? -22.672 -12.461 7.07 1 98.56 106 SER B O 1
ATOM 4364 N N . GLY B 1 107 ? -24.172 -10.898 7.465 1 98.62 107 GLY B N 1
ATOM 4365 C CA . GLY B 1 107 ? -25.25 -11.82 7.766 1 98.62 107 GLY B CA 1
ATOM 4366 C C . GLY B 1 107 ? -25.219 -12.32 9.203 1 98.62 107 GLY B C 1
ATOM 4367 O O . GLY B 1 107 ? -26.016 -13.188 9.578 1 98.62 107 GLY B O 1
ATOM 4368 N N . ILE B 1 108 ? -24.359 -11.766 10.039 1 98.81 108 ILE B N 1
ATOM 4369 C CA . ILE B 1 108 ? -24.266 -12.18 11.438 1 98.81 108 ILE B CA 1
ATOM 4370 C C . ILE B 1 108 ? -25.172 -11.312 12.297 1 98.81 108 ILE B C 1
ATOM 4372 O O . ILE B 1 108 ? -25.109 -10.086 12.242 1 98.81 108 ILE B O 1
ATOM 4376 N N . GLU B 1 109 ? -25.969 -11.898 13.078 1 98.38 109 GLU B N 1
ATOM 4377 C CA . GLU B 1 109 ? -26.953 -11.18 13.883 1 98.38 109 GLU B CA 1
ATOM 4378 C C . GLU B 1 109 ? -26.344 -10.648 15.172 1 98.38 109 GLU B C 1
ATOM 4380 O O . GLU B 1 109 ? -26.688 -9.562 15.633 1 98.38 109 GLU B O 1
ATOM 4385 N N . THR B 1 110 ? -25.469 -11.391 15.758 1 98.75 110 THR B N 1
ATOM 4386 C CA . THR B 1 110 ? -24.844 -10.984 17.016 1 98.75 110 THR B CA 1
ATOM 4387 C C . THR B 1 110 ? -23.578 -10.172 16.75 1 98.75 110 THR B C 1
ATOM 4389 O O . THR B 1 110 ? -22.547 -10.727 16.391 1 98.75 110 THR B O 1
ATOM 4392 N N . VAL B 1 111 ? -23.641 -8.875 16.969 1 98.69 111 VAL B N 1
ATOM 4393 C CA . VAL B 1 111 ? -22.5 -7.969 16.812 1 98.69 111 VAL B CA 1
ATOM 4394 C C . VAL B 1 111 ? -22.234 -7.23 18.109 1 98.69 111 VAL B C 1
ATOM 4396 O O . VAL B 1 111 ? -23.125 -6.613 18.688 1 98.69 111 VAL B O 1
ATOM 4399 N N . TYR B 1 112 ? -21.016 -7.387 18.625 1 98.62 112 TYR B N 1
ATOM 4400 C CA . TYR B 1 112 ? -20.594 -6.688 19.828 1 98.62 112 TYR B CA 1
ATOM 4401 C C . TYR B 1 112 ? -19.531 -5.645 19.516 1 98.62 112 TYR B C 1
ATOM 4403 O O . TYR B 1 112 ? -18.938 -5.66 18.422 1 98.62 112 TYR B O 1
ATOM 4411 N N . TRP B 1 113 ? -19.406 -4.727 20.422 1 97.94 113 TRP B N 1
ATOM 4412 C CA . TRP B 1 113 ? -18.25 -3.834 20.344 1 97.94 113 TRP B CA 1
ATOM 4413 C C . TRP B 1 113 ? -16.969 -4.566 20.734 1 97.94 113 TRP B C 1
ATOM 4415 O O . TRP B 1 113 ? -17 -5.461 21.578 1 97.94 113 TRP B O 1
ATOM 4425 N N . LEU B 1 114 ? -15.898 -4.164 20.156 1 97.5 114 LEU B N 1
ATOM 4426 C CA . LEU B 1 114 ? -14.609 -4.793 20.391 1 97.5 114 LEU B CA 1
ATOM 4427 C C . LEU B 1 114 ? -14.242 -4.75 21.875 1 97.5 114 LEU B C 1
ATOM 4429 O O . LEU B 1 114 ? -13.609 -5.672 22.391 1 97.5 114 LEU B O 1
ATOM 4433 N N . SER B 1 115 ? -14.711 -3.736 22.594 1 96.75 115 SER B N 1
ATOM 4434 C CA . SER B 1 115 ? -14.406 -3.57 24.016 1 96.75 115 SER B CA 1
ATOM 4435 C C . SER B 1 115 ? -15 -4.707 24.844 1 96.75 115 SER B C 1
ATOM 4437 O O . SER B 1 115 ? -14.578 -4.938 25.969 1 96.75 115 SER B O 1
ATOM 4439 N N . ASP B 1 116 ? -15.961 -5.391 24.281 1 97.88 116 ASP B N 1
ATOM 4440 C CA . ASP B 1 116 ? -16.641 -6.461 25 1 97.88 116 ASP B CA 1
ATOM 4441 C C . ASP B 1 116 ? -15.969 -7.809 24.734 1 97.88 116 ASP B C 1
ATOM 4443 O O . ASP B 1 116 ? -16.391 -8.828 25.281 1 97.88 116 ASP B O 1
ATOM 4447 N N . PHE B 1 117 ? -14.938 -7.848 24.016 1 98.44 117 PHE B N 1
ATOM 4448 C CA . PHE B 1 117 ? -14.383 -9.094 23.5 1 98.44 117 PHE B CA 1
ATOM 4449 C C . PHE B 1 117 ? -13.945 -10.008 24.641 1 98.44 117 PHE B C 1
ATOM 4451 O O . PHE B 1 117 ? -14.352 -11.172 24.703 1 98.44 117 PHE B O 1
ATOM 4458 N N . ASP B 1 118 ? -13.172 -9.5 25.594 1 98.06 118 ASP B N 1
ATOM 4459 C CA . ASP B 1 118 ? -12.578 -10.344 26.625 1 98.06 118 ASP B CA 1
ATOM 4460 C C . ASP B 1 118 ? -13.656 -11.008 27.469 1 98.06 118 ASP B C 1
ATOM 4462 O O . ASP B 1 118 ? -13.562 -12.195 27.781 1 98.06 118 ASP B O 1
ATOM 4466 N N . LYS B 1 119 ? -14.656 -10.234 27.766 1 97.88 119 LYS B N 1
ATOM 4467 C CA . LYS B 1 119 ? -15.734 -10.758 28.594 1 97.88 119 LYS B CA 1
ATOM 4468 C C . LYS B 1 119 ? -16.516 -11.852 27.859 1 97.88 119 LYS B C 1
ATOM 4470 O O . LYS B 1 119 ? -16.734 -12.938 28.406 1 97.88 119 LYS B O 1
ATOM 4475 N N . VAL B 1 120 ? -16.906 -11.531 26.641 1 98.19 120 VAL B N 1
ATOM 4476 C CA . VAL B 1 120 ? -17.703 -12.477 25.844 1 98.19 120 VAL B CA 1
ATOM 4477 C C . VAL B 1 120 ? -16.875 -13.711 25.531 1 98.19 120 VAL B C 1
ATOM 4479 O O . VAL B 1 120 ? -17.375 -14.836 25.609 1 98.19 120 VAL B O 1
ATOM 4482 N N . PHE B 1 121 ? -15.625 -13.531 25.203 1 98.56 121 PHE B N 1
ATOM 4483 C CA . PHE B 1 121 ? -14.742 -14.633 24.859 1 98.56 121 PHE B CA 1
ATOM 4484 C C . PHE B 1 121 ? -14.516 -15.555 26.047 1 98.56 121 PHE B C 1
ATOM 4486 O O . PHE B 1 121 ? -14.438 -16.766 25.891 1 98.56 121 PHE B O 1
ATOM 4493 N N . PHE B 1 122 ? -14.414 -14.992 27.188 1 97.88 122 PHE B N 1
ATOM 4494 C CA . PHE B 1 122 ? -14.289 -15.797 28.406 1 97.88 122 PHE B CA 1
ATOM 4495 C C . PHE B 1 122 ? -15.484 -16.734 28.562 1 97.88 122 PHE B C 1
ATOM 4497 O O . PHE B 1 122 ? -15.32 -17.922 28.844 1 97.88 122 PHE B O 1
ATOM 4504 N N . ASP B 1 123 ? -16.609 -16.141 28.359 1 97.56 123 ASP B N 1
ATOM 4505 C CA . ASP B 1 123 ? -17.828 -16.938 28.469 1 97.56 123 ASP B CA 1
ATOM 4506 C C . ASP B 1 123 ? -17.828 -18.078 27.453 1 97.56 123 ASP B C 1
ATOM 4508 O O . ASP B 1 123 ? -18.156 -19.203 27.781 1 97.56 123 ASP B O 1
ATOM 4512 N N . VAL B 1 124 ? -17.5 -17.781 26.234 1 97.94 124 VAL B N 1
ATOM 4513 C CA . VAL B 1 124 ? -17.422 -18.766 25.156 1 97.94 124 VAL B CA 1
ATOM 4514 C C . VAL B 1 124 ? -16.438 -19.859 25.531 1 97.94 124 VAL B C 1
ATOM 4516 O O . VAL B 1 124 ? -16.703 -21.047 25.312 1 97.94 124 VAL B O 1
ATOM 4519 N N . MET B 1 125 ? -15.344 -19.516 26.141 1 97.94 125 MET B N 1
ATOM 4520 C CA . MET B 1 125 ? -14.25 -20.438 26.453 1 97.94 125 MET B CA 1
ATOM 4521 C C . MET B 1 125 ? -14.648 -21.391 27.578 1 97.94 125 MET B C 1
ATOM 4523 O O . MET B 1 125 ? -14.086 -22.484 27.688 1 97.94 125 MET B O 1
ATOM 4527 N N . THR B 1 126 ? -15.617 -20.969 28.359 1 97.5 126 THR B N 1
ATOM 4528 C CA . THR B 1 126 ? -16.094 -21.875 29.406 1 97.5 126 THR B CA 1
ATOM 4529 C C . THR B 1 126 ? -16.828 -23.062 28.812 1 97.5 126 THR B C 1
ATOM 4531 O O . THR B 1 126 ? -17 -24.094 29.469 1 97.5 126 THR B O 1
ATOM 4534 N N . GLU B 1 127 ? -17.281 -22.891 27.594 1 97.81 127 GLU B N 1
ATOM 4535 C CA . GLU B 1 127 ? -18.062 -23.938 26.938 1 97.81 127 GLU B CA 1
ATOM 4536 C C . GLU B 1 127 ? -17.219 -24.719 25.938 1 97.81 127 GLU B C 1
ATOM 4538 O O . GLU B 1 127 ? -17.516 -25.875 25.641 1 97.81 127 GLU B O 1
ATOM 4543 N N . ALA B 1 128 ? -16.156 -24.141 25.453 1 98.19 128 ALA B N 1
ATOM 4544 C CA . ALA B 1 128 ? -15.359 -24.719 24.359 1 98.19 128 ALA B CA 1
ATOM 4545 C C . ALA B 1 128 ? -14.281 -25.641 24.906 1 98.19 128 ALA B C 1
ATOM 4547 O O . ALA B 1 128 ? -13.727 -25.391 25.984 1 98.19 128 ALA B O 1
ATOM 4548 N N . GLU B 1 129 ? -13.969 -26.672 24.172 1 98.38 129 GLU B N 1
ATOM 4549 C CA . GLU B 1 129 ? -12.875 -27.578 24.516 1 98.38 129 GLU B CA 1
ATOM 4550 C C . GLU B 1 129 ? -11.664 -27.328 23.625 1 98.38 129 GLU B C 1
ATOM 4552 O O . GLU B 1 129 ? -10.523 -27.531 24.047 1 98.38 129 GLU B O 1
ATOM 4557 N N . THR B 1 130 ? -11.938 -26.953 22.406 1 98.69 130 THR B N 1
ATOM 4558 C CA . THR B 1 130 ? -10.898 -26.75 21.406 1 98.69 130 THR B CA 1
ATOM 4559 C C . THR B 1 130 ? -11.039 -25.391 20.75 1 98.69 130 THR B C 1
ATOM 4561 O O . THR B 1 130 ? -12.148 -24.922 20.484 1 98.69 130 THR B O 1
ATOM 4564 N N . VAL B 1 131 ? -9.938 -24.703 20.469 1 98.81 131 VAL B N 1
ATOM 4565 C CA . VAL B 1 131 ? -9.93 -23.438 19.75 1 98.81 131 VAL B CA 1
ATOM 4566 C C . VAL B 1 131 ? -9.234 -23.609 18.391 1 98.81 131 VAL B C 1
ATOM 4568 O O . VAL B 1 131 ? -8.086 -24.062 18.328 1 98.81 131 VAL B O 1
ATOM 4571 N N . TYR B 1 132 ? -9.938 -23.281 17.297 1 98.88 132 TYR B N 1
ATOM 4572 C CA . TYR B 1 132 ? -9.344 -23.188 15.961 1 98.88 132 TYR B CA 1
ATOM 4573 C C . TYR B 1 132 ? -8.68 -21.844 15.742 1 98.88 132 TYR B C 1
ATOM 4575 O O . TYR B 1 132 ? -9.328 -20.797 15.836 1 98.88 132 TYR B O 1
ATOM 4583 N N . PHE B 1 133 ? -7.344 -21.844 15.438 1 98.44 133 PHE B N 1
ATOM 4584 C CA . PHE B 1 133 ? -6.586 -20.641 15.164 1 98.44 133 PHE B CA 1
ATOM 4585 C C . PHE B 1 133 ? -6.371 -20.453 13.664 1 98.44 133 PHE B C 1
ATOM 4587 O O . PHE B 1 133 ? -6.23 -21.438 12.93 1 98.44 133 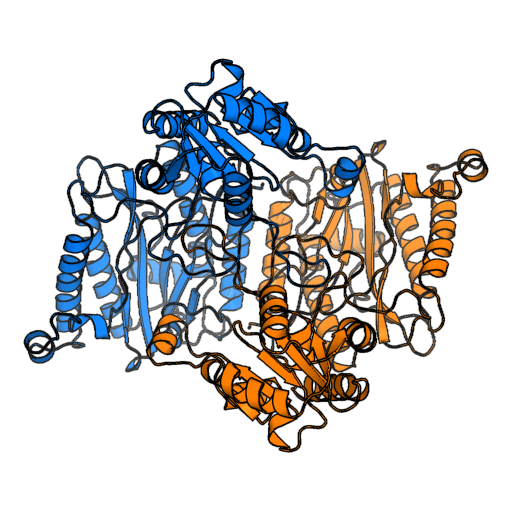PHE B O 1
ATOM 4594 N N . ASP B 1 134 ? -6.336 -19.203 13.25 1 97.5 134 ASP B N 1
ATOM 4595 C CA . ASP B 1 134 ? -6.125 -18.844 11.852 1 97.5 134 ASP B CA 1
ATOM 4596 C C . ASP B 1 134 ? -4.641 -18.672 11.547 1 97.5 134 ASP B C 1
ATOM 4598 O O . ASP B 1 134 ? -4.207 -17.578 11.148 1 97.5 134 ASP B O 1
ATOM 4602 N N . THR B 1 135 ? -3.908 -19.734 11.594 1 95.06 135 THR B N 1
ATOM 4603 C CA . THR B 1 135 ? -2.49 -19.688 11.258 1 95.06 135 THR B CA 1
ATOM 4604 C C . THR B 1 135 ? -2.291 -19.688 9.742 1 95.06 135 THR B C 1
ATOM 4606 O O . THR B 1 135 ? -3.039 -20.359 9.016 1 95.06 135 THR B O 1
ATOM 4609 N N . ASN B 1 136 ? -1.314 -18.953 9.297 1 94.5 136 ASN B N 1
ATOM 4610 C CA . ASN B 1 136 ? -0.958 -18.984 7.883 1 94.5 136 ASN B CA 1
ATOM 4611 C C . ASN B 1 136 ? 0.021 -20.125 7.574 1 94.5 136 ASN B C 1
ATOM 4613 O O . ASN B 1 136 ? 1.223 -19.984 7.809 1 94.5 136 ASN B O 1
ATOM 4617 N N . GLU B 1 137 ? -0.44 -21.141 6.973 1 93.56 137 GLU B N 1
ATOM 4618 C CA . GLU B 1 137 ? 0.382 -22.297 6.637 1 93.56 137 GLU B CA 1
ATOM 4619 C C . GLU B 1 137 ? 0.487 -22.484 5.125 1 93.56 137 GLU B C 1
ATOM 4621 O O . GLU B 1 137 ? 0.634 -23.609 4.637 1 93.56 137 GLU B O 1
ATOM 4626 N N . HIS B 1 138 ? 0.236 -21.406 4.414 1 93.06 138 HIS B N 1
ATOM 4627 C CA . HIS B 1 138 ? 0.417 -21.422 2.967 1 93.06 138 HIS B CA 1
ATOM 4628 C C . HIS B 1 138 ? 1.837 -21.828 2.596 1 93.06 138 HIS B C 1
ATOM 4630 O O . HIS B 1 138 ? 2.801 -21.406 3.238 1 93.06 138 HIS B O 1
ATOM 4636 N N . TYR B 1 139 ? 2.025 -22.609 1.582 1 88.25 139 TYR B N 1
ATOM 4637 C CA . TYR B 1 139 ? 3.297 -23.25 1.257 1 88.25 139 TYR B CA 1
ATOM 4638 C C . TYR B 1 139 ? 4.324 -22.203 0.805 1 88.25 139 TYR B C 1
ATOM 4640 O O . TYR B 1 139 ? 5.527 -22.484 0.797 1 88.25 139 TYR B O 1
ATOM 4648 N N . ARG B 1 140 ? 3.906 -20.953 0.431 1 87.81 140 ARG B N 1
ATOM 4649 C CA . ARG B 1 140 ? 4.816 -19.906 -0.015 1 87.81 140 ARG B CA 1
ATOM 4650 C C . ARG B 1 140 ? 4.977 -18.828 1.054 1 87.81 140 ARG B C 1
ATOM 4652 O O . ARG B 1 140 ? 5.578 -17.781 0.803 1 87.81 140 ARG B O 1
ATOM 4659 N N . GLN B 1 141 ? 4.387 -19 2.197 1 84 141 GLN B N 1
ATOM 4660 C CA . GLN B 1 141 ? 4.469 -18 3.252 1 84 141 GLN B CA 1
ATOM 4661 C C . GLN B 1 141 ? 5.895 -17.859 3.771 1 84 141 GLN B C 1
ATOM 4663 O O . GLN B 1 141 ? 6.586 -18.859 3.984 1 84 141 GLN B O 1
ATOM 4668 N N . ALA B 1 142 ? 6.422 -16.516 3.949 1 79.19 142 ALA B N 1
ATOM 4669 C CA . ALA B 1 142 ? 7.816 -16.359 4.355 1 79.19 142 ALA B CA 1
ATOM 4670 C C . ALA B 1 142 ? 7.992 -15.156 5.27 1 79.19 142 ALA B C 1
ATOM 4672 O O . ALA B 1 142 ? 9.102 -14.859 5.711 1 79.19 142 ALA B O 1
ATOM 4673 N N . VAL B 1 143 ? 6.988 -14.516 5.723 1 76.5 143 VAL B N 1
ATOM 4674 C CA . VAL B 1 143 ? 7.219 -13.25 6.41 1 76.5 143 VAL B CA 1
ATOM 4675 C C . VAL B 1 143 ? 7.441 -13.508 7.898 1 76.5 143 VAL B C 1
ATOM 4677 O O . VAL B 1 143 ? 6.801 -14.383 8.484 1 76.5 143 VAL B O 1
ATOM 4680 N N . GLU B 1 144 ? 8.297 -12.641 8.461 1 85.12 144 GLU B N 1
ATOM 4681 C CA . GLU B 1 144 ? 8.734 -12.75 9.844 1 85.12 144 GLU B CA 1
ATOM 4682 C C . GLU B 1 144 ? 7.879 -11.883 10.766 1 85.12 144 GLU B C 1
ATOM 4684 O O . GLU B 1 144 ? 7.895 -12.055 11.984 1 85.12 144 GLU B O 1
ATOM 4689 N N . THR B 1 145 ? 7.121 -11.008 10.266 1 90.81 145 THR B N 1
ATOM 4690 C CA . THR B 1 145 ? 6.355 -10.039 11.047 1 90.81 145 THR B CA 1
ATOM 4691 C C . THR B 1 145 ? 5.355 -10.75 11.953 1 90.81 145 THR B C 1
ATOM 4693 O O . THR B 1 145 ? 4.645 -11.656 11.516 1 90.81 145 THR B O 1
ATOM 4696 N N . GLU B 1 146 ? 5.398 -10.391 13.188 1 93.06 146 GLU B N 1
ATOM 4697 C CA . GLU B 1 146 ? 4.375 -10.898 14.102 1 93.06 146 GLU B CA 1
ATOM 4698 C C . GLU B 1 146 ? 3.039 -10.195 13.867 1 93.06 146 GLU B C 1
ATOM 4700 O O . GLU B 1 146 ? 2.914 -8.992 14.109 1 93.06 146 GLU B O 1
ATOM 4705 N N . THR B 1 147 ? 2.072 -10.922 13.484 1 94.38 147 THR B N 1
ATOM 4706 C CA . THR B 1 147 ? 0.778 -10.352 13.125 1 94.38 147 THR B CA 1
ATOM 4707 C C . THR B 1 147 ? -0.144 -10.289 14.336 1 94.38 147 THR B C 1
ATOM 4709 O O . THR B 1 147 ? 0.174 -10.836 15.398 1 94.38 147 THR B O 1
ATOM 4712 N N . ARG B 1 148 ? -1.266 -9.594 14.188 1 95.88 148 ARG B N 1
ATOM 4713 C CA . ARG B 1 148 ? -2.32 -9.555 15.195 1 95.88 148 ARG B CA 1
ATOM 4714 C C . ARG B 1 148 ? -2.775 -10.961 15.562 1 95.88 148 ARG B C 1
ATOM 4716 O O . ARG B 1 148 ? -3.031 -11.25 16.734 1 95.88 148 ARG B O 1
ATOM 4723 N N . GLU B 1 149 ? -2.898 -11.859 14.602 1 96.5 149 GLU B N 1
ATOM 4724 C CA . GLU B 1 149 ? -3.264 -13.258 14.836 1 96.5 149 GLU B CA 1
ATOM 4725 C C . GLU B 1 149 ? -2.234 -13.961 15.719 1 96.5 149 GLU B C 1
ATOM 4727 O O . GLU B 1 149 ? -2.596 -14.695 16.625 1 96.5 149 GLU B O 1
ATOM 4732 N N . ASP B 1 150 ? -0.964 -13.734 15.406 1 95.75 150 ASP B N 1
ATOM 4733 C CA . ASP B 1 150 ? 0.105 -14.336 16.203 1 95.75 150 ASP B CA 1
ATOM 4734 C C . ASP B 1 150 ? 0.011 -13.906 17.672 1 95.75 150 ASP B C 1
ATOM 4736 O O . ASP B 1 150 ? 0.134 -14.734 18.562 1 95.75 150 ASP B O 1
ATOM 4740 N N . ARG B 1 151 ? -0.127 -12.609 17.875 1 96.5 151 ARG B N 1
ATOM 4741 C CA . ARG B 1 151 ? -0.233 -12.078 19.234 1 96.5 151 ARG B CA 1
ATOM 4742 C C . ARG B 1 151 ? -1.463 -12.641 19.938 1 96.5 151 ARG B C 1
ATOM 4744 O O . ARG B 1 151 ? -1.408 -12.961 21.125 1 96.5 151 ARG B O 1
ATOM 4751 N N . PHE B 1 152 ? -2.592 -12.734 19.219 1 98.06 152 PHE B N 1
ATOM 4752 C CA . PHE B 1 152 ? -3.805 -13.297 19.797 1 98.06 152 PHE B CA 1
ATOM 4753 C C . PHE B 1 152 ? -3.57 -14.742 20.234 1 98.06 152 PHE B C 1
ATOM 4755 O O . PHE B 1 152 ? -3.977 -15.125 21.344 1 98.06 152 PHE B O 1
ATOM 4762 N N . ILE B 1 153 ? -2.951 -15.539 19.391 1 98.06 153 ILE B N 1
ATOM 4763 C CA . ILE B 1 153 ? -2.701 -16.953 19.688 1 98.06 153 ILE B CA 1
ATOM 4764 C C . ILE B 1 153 ? -1.856 -17.078 20.953 1 98.06 153 ILE B C 1
ATOM 4766 O O . ILE B 1 153 ? -2.178 -17.859 21.844 1 98.06 153 ILE B O 1
ATOM 4770 N N . LYS B 1 154 ? -0.786 -16.297 21.031 1 97.19 154 LYS B N 1
ATOM 4771 C CA . LYS B 1 154 ? 0.072 -16.312 22.203 1 97.19 154 LYS B CA 1
ATOM 4772 C C . LYS B 1 154 ? -0.724 -15.992 23.469 1 97.19 154 LYS B C 1
ATOM 4774 O O . LYS B 1 154 ? -0.621 -16.703 24.469 1 97.19 154 LYS B O 1
ATOM 4779 N N . LYS B 1 155 ? -1.502 -14.969 23.422 1 98.06 155 LYS B N 1
ATOM 4780 C CA . LYS B 1 155 ? -2.311 -14.555 24.562 1 98.06 155 LYS B CA 1
ATOM 4781 C C . LYS B 1 155 ? -3.334 -15.617 24.922 1 98.06 155 LYS B C 1
ATOM 4783 O O . LYS B 1 155 ? -3.529 -15.922 26.109 1 98.06 155 LYS B O 1
ATOM 4788 N N . CYS B 1 156 ? -4.027 -16.109 23.906 1 98.5 156 CYS B N 1
ATOM 4789 C CA . CYS B 1 156 ? -5.07 -17.109 24.141 1 98.5 156 CYS B CA 1
ATOM 4790 C C . CYS B 1 156 ? -4.496 -18.359 24.797 1 98.5 156 CYS B C 1
ATOM 4792 O O . CYS B 1 156 ? -5.074 -18.875 25.766 1 98.5 156 CYS B O 1
ATOM 4794 N N . LYS B 1 157 ? -3.422 -18.859 24.359 1 98.38 157 LYS B N 1
ATOM 4795 C CA . LYS B 1 157 ? -2.795 -20.047 24.938 1 98.38 157 LYS B CA 1
ATOM 4796 C C . LYS B 1 157 ? -2.359 -19.797 26.375 1 98.38 157 LYS B C 1
ATOM 4798 O O . LYS B 1 157 ? -2.412 -20.703 27.219 1 98.38 157 LYS B O 1
ATOM 4803 N N . ALA B 1 158 ? -1.92 -18.609 26.688 1 98.25 158 ALA B N 1
ATOM 4804 C CA . ALA B 1 158 ? -1.521 -18.25 28.031 1 98.25 158 ALA B CA 1
ATOM 4805 C C . ALA B 1 158 ? -2.734 -18.141 28.953 1 98.25 158 ALA B C 1
ATOM 4807 O O . ALA B 1 158 ? -2.689 -18.578 30.109 1 98.25 158 ALA B O 1
ATOM 4808 N N . ASP B 1 159 ? -3.801 -17.578 28.453 1 98.19 159 ASP B N 1
ATOM 4809 C CA . ASP B 1 159 ? -4.988 -17.312 29.266 1 98.19 159 ASP B CA 1
ATOM 4810 C C . ASP B 1 159 ? -5.793 -18.578 29.5 1 98.19 159 ASP B C 1
ATOM 4812 O O . ASP B 1 159 ? -6.473 -18.719 30.516 1 98.19 159 ASP B O 1
ATOM 4816 N N . TYR B 1 160 ? -5.727 -19.453 28.531 1 98.06 160 TYR B N 1
ATOM 4817 C CA . TYR B 1 160 ? -6.52 -20.672 28.594 1 98.06 160 TYR B CA 1
ATOM 4818 C C . TYR B 1 160 ? -5.645 -21.906 28.359 1 98.06 160 TYR B C 1
ATOM 4820 O O . TYR B 1 160 ? -5.879 -22.672 27.422 1 98.06 160 TYR B O 1
ATOM 4828 N N . PRO B 1 161 ? -4.812 -22.266 29.234 1 97.31 161 PRO B N 1
ATOM 4829 C CA . PRO B 1 161 ? -3.768 -23.281 29.031 1 97.31 161 PRO B CA 1
ATOM 4830 C C . PRO B 1 161 ? -4.316 -24.703 29.016 1 97.31 161 PRO B C 1
ATOM 4832 O O . PRO B 1 161 ? -3.619 -25.641 28.609 1 97.31 161 PRO B O 1
ATOM 4835 N N . ALA B 1 162 ? -5.535 -24.859 29.484 1 97.75 162 ALA B N 1
ATOM 4836 C CA . ALA B 1 162 ? -6.062 -26.219 29.625 1 97.75 162 ALA B CA 1
ATOM 4837 C C . ALA B 1 162 ? -6.848 -26.625 28.375 1 97.75 162 ALA B C 1
ATOM 4839 O O . ALA B 1 162 ? -7.27 -27.766 28.25 1 97.75 162 ALA B O 1
ATOM 4840 N N . HIS B 1 163 ? -7.062 -25.734 27.453 1 98.25 163 HIS B N 1
ATOM 4841 C CA . HIS B 1 163 ? -7.812 -26 26.234 1 98.25 163 HIS B CA 1
ATOM 4842 C C . HIS B 1 163 ? -6.934 -26.672 25.188 1 98.25 163 HIS B C 1
ATOM 4844 O O . HIS B 1 163 ? -5.707 -26.672 25.297 1 98.25 163 HIS B O 1
ATOM 4850 N N . GLN B 1 164 ? -7.594 -27.297 24.172 1 98.44 164 GLN B N 1
ATOM 4851 C CA . GLN B 1 164 ? -6.91 -27.875 23.016 1 98.44 164 GLN B CA 1
ATOM 4852 C C . GLN B 1 164 ? -6.887 -26.891 21.859 1 98.44 164 GLN B C 1
ATOM 4854 O O . GLN B 1 164 ? -7.641 -25.922 21.844 1 98.44 164 GLN B O 1
ATOM 4859 N N . TRP B 1 165 ? -6.004 -27.141 20.953 1 98.31 165 TRP B N 1
ATOM 4860 C CA . TRP B 1 165 ? -5.848 -26.266 19.797 1 98.31 165 TRP B CA 1
ATOM 4861 C C . TRP B 1 165 ? -6.012 -27.047 18.5 1 98.31 165 TRP B C 1
ATOM 4863 O O . TRP B 1 165 ? -5.684 -2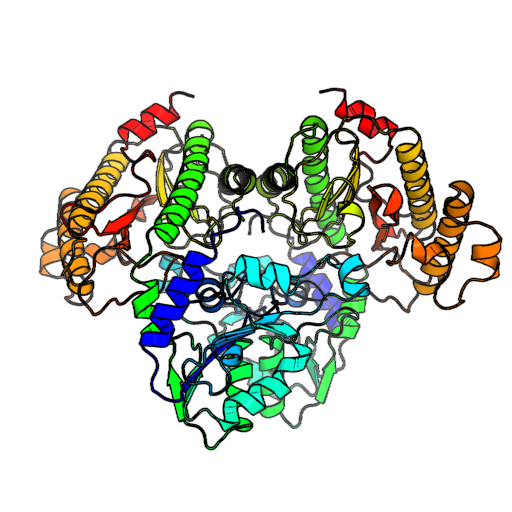8.234 18.438 1 98.31 165 TRP B O 1
ATOM 4873 N N . ALA B 1 166 ? -6.461 -26.391 17.453 1 98.19 166 ALA B N 1
ATOM 4874 C CA . ALA B 1 166 ? -6.613 -26.953 16.125 1 98.19 166 ALA B CA 1
ATOM 4875 C C . ALA B 1 166 ? -6.348 -25.891 15.047 1 98.19 166 ALA B C 1
ATOM 4877 O O . ALA B 1 166 ? -6.352 -24.703 15.328 1 98.19 166 ALA B O 1
ATOM 4878 N N . LYS B 1 167 ? -6.102 -26.328 13.812 1 96.88 167 LYS B N 1
ATOM 4879 C CA . LYS B 1 167 ? -5.785 -25.422 12.719 1 96.88 167 LYS B CA 1
ATOM 4880 C C . LYS B 1 167 ? -7.016 -25.156 11.852 1 96.88 167 LYS B C 1
ATOM 4882 O O . LYS B 1 167 ? -7.711 -26.078 11.453 1 96.88 167 LYS B O 1
ATOM 4887 N N . SER B 1 168 ? -7.258 -23.875 11.625 1 98.19 168 SER B N 1
ATOM 4888 C CA . SER B 1 168 ? -8.289 -23.469 10.672 1 98.19 168 SER B CA 1
ATOM 4889 C C . SER B 1 168 ? -7.82 -23.672 9.234 1 98.19 168 SER B C 1
ATOM 4891 O O . SER B 1 168 ? -8.641 -23.797 8.32 1 98.19 168 SER B O 1
ATOM 4893 N N . PHE B 1 169 ? -6.535 -23.797 9.031 1 97.31 169 PHE B N 1
ATOM 4894 C CA . PHE B 1 169 ? -5.906 -23.734 7.719 1 97.31 169 PHE B CA 1
ATOM 4895 C C . PHE B 1 169 ? -6.453 -24.828 6.809 1 97.31 169 PHE B C 1
ATOM 4897 O O . PHE B 1 169 ? -6.781 -24.578 5.648 1 97.31 169 PHE B O 1
ATOM 4904 N N . THR B 1 170 ? -6.574 -26.047 7.293 1 96.88 170 THR B N 1
ATOM 4905 C CA . THR B 1 170 ? -7.012 -27.188 6.48 1 96.88 170 THR B CA 1
ATOM 4906 C C . THR B 1 170 ? -8.438 -26.969 5.98 1 96.88 170 THR B C 1
ATOM 4908 O O . THR B 1 170 ? -8.742 -27.25 4.82 1 96.88 170 THR B O 1
ATOM 4911 N N . ILE B 1 171 ? -9.242 -26.469 6.871 1 98.38 171 ILE B N 1
ATOM 4912 C CA . ILE B 1 171 ? -10.625 -26.188 6.5 1 98.38 171 ILE B CA 1
ATOM 4913 C C . ILE B 1 171 ? -10.672 -25.062 5.465 1 98.38 171 ILE B C 1
ATOM 4915 O O . ILE B 1 171 ? -11.336 -25.188 4.434 1 98.38 171 ILE B O 1
ATOM 4919 N N . MET B 1 172 ? -9.938 -24 5.734 1 98.25 172 MET B N 1
ATOM 4920 C CA . MET B 1 172 ? -9.922 -22.844 4.836 1 98.25 172 MET B CA 1
ATOM 4921 C C . MET B 1 172 ? -9.391 -23.234 3.461 1 98.25 172 MET B C 1
ATOM 4923 O O . MET B 1 172 ? -9.906 -22.781 2.438 1 98.25 172 MET B O 1
ATOM 4927 N N . GLN B 1 173 ? -8.344 -24.031 3.412 1 96.44 173 GLN B N 1
ATOM 4928 C CA . GLN B 1 173 ? -7.797 -24.516 2.146 1 96.44 173 GLN B CA 1
ATOM 4929 C C . GLN B 1 173 ? -8.859 -25.234 1.326 1 96.44 173 GLN B C 1
ATOM 4931 O O . GLN B 1 173 ? -8.938 -25.062 0.108 1 96.44 173 GLN B O 1
ATOM 4936 N N . ASN B 1 174 ? -9.594 -26.047 2.023 1 96.81 174 ASN B N 1
ATOM 4937 C CA . ASN B 1 174 ? -10.641 -26.828 1.372 1 96.81 174 ASN B CA 1
ATOM 4938 C C . ASN B 1 174 ? -11.75 -25.938 0.819 1 96.81 174 ASN B C 1
ATOM 4940 O O . ASN B 1 174 ? -12.055 -25.984 -0.373 1 96.81 174 ASN B O 1
ATOM 4944 N N . ILE B 1 175 ? -12.258 -25.047 1.598 1 98.25 175 ILE B N 1
ATOM 4945 C CA . ILE B 1 175 ? -13.484 -24.359 1.205 1 98.25 175 ILE B CA 1
ATOM 4946 C C . ILE B 1 175 ? -13.148 -23.156 0.335 1 98.25 175 ILE B C 1
ATOM 4948 O O . ILE B 1 175 ? -13.938 -22.766 -0.536 1 98.25 175 ILE B O 1
ATOM 4952 N N . ARG B 1 176 ? -11.992 -22.484 0.487 1 98.12 176 ARG B N 1
ATOM 4953 C CA . ARG B 1 176 ? -11.602 -21.359 -0.357 1 98.12 176 ARG B CA 1
ATOM 4954 C C . ARG B 1 176 ? -11.086 -21.844 -1.71 1 98.12 176 ARG B C 1
ATOM 4956 O O . ARG B 1 176 ? -11.102 -21.094 -2.688 1 98.12 176 ARG B O 1
ATOM 4963 N N . GLY B 1 177 ? -10.633 -23.078 -1.751 1 97.88 177 GLY B N 1
ATOM 4964 C CA . GLY B 1 177 ? -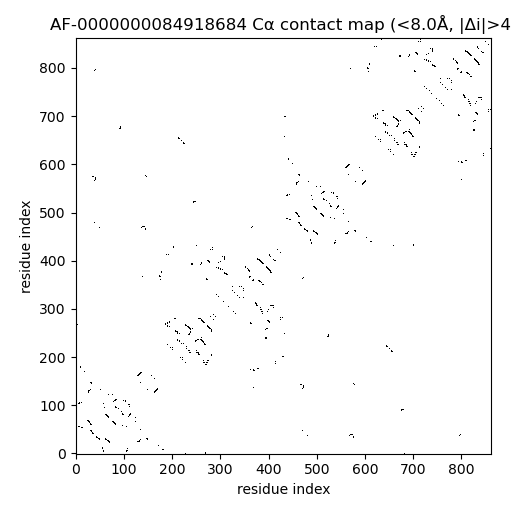10.086 -23.625 -2.984 1 97.88 177 GLY B CA 1
ATOM 4965 C C . GLY B 1 177 ? -11.148 -23.875 -4.043 1 97.88 177 GLY B C 1
ATOM 4966 O O . GLY B 1 177 ? -10.844 -23.891 -5.238 1 97.88 177 GLY B O 1
ATOM 4967 N N . VAL B 1 178 ? -12.328 -24.125 -3.625 1 98.38 178 VAL B N 1
ATOM 4968 C CA . VAL B 1 178 ? -13.469 -24.328 -4.516 1 98.38 178 VAL B CA 1
ATOM 4969 C C . VAL B 1 178 ? -14.398 -23.109 -4.438 1 98.38 178 VAL B C 1
ATOM 4971 O O . VAL B 1 178 ? -15.062 -22.906 -3.42 1 98.38 178 VAL B O 1
ATOM 4974 N N . LYS B 1 179 ? -14.539 -22.391 -5.504 1 98.75 179 LYS B N 1
ATOM 4975 C CA . LYS B 1 179 ? -15.211 -21.094 -5.473 1 98.75 179 LYS B CA 1
ATOM 4976 C C . LYS B 1 179 ? -16.719 -21.25 -5.594 1 98.75 179 LYS B C 1
ATOM 4978 O O . LYS B 1 179 ? -17.203 -22.109 -6.348 1 98.75 179 LYS B O 1
ATOM 4983 N N . GLU B 1 180 ? -17.453 -20.438 -4.844 1 98.5 180 GLU B N 1
ATOM 4984 C CA . GLU B 1 180 ? -18.891 -20.25 -5.059 1 98.5 180 GLU B CA 1
ATOM 4985 C C . GLU B 1 180 ? -19.156 -19.422 -6.309 1 98.5 180 GLU B C 1
ATOM 4987 O O . GLU B 1 180 ? -18.312 -18.641 -6.734 1 98.5 180 GLU B O 1
ATOM 4992 N N . PRO B 1 181 ? -20.375 -19.609 -6.922 1 98.38 181 PRO B N 1
ATOM 4993 C CA . PRO B 1 181 ? -20.703 -18.812 -8.109 1 98.38 181 PRO B CA 1
ATOM 4994 C C . PRO B 1 181 ? -20.578 -17.312 -7.863 1 98.38 181 PRO B C 1
ATOM 4996 O O . PRO B 1 181 ? -20.172 -16.562 -8.758 1 98.38 181 PRO B O 1
ATOM 4999 N N . GLU B 1 182 ? -20.938 -16.859 -6.648 1 98.5 182 GLU B N 1
ATOM 5000 C CA . GLU B 1 182 ? -20.812 -15.445 -6.305 1 98.5 182 GLU B CA 1
ATOM 5001 C C . GLU B 1 182 ? -19.359 -14.984 -6.348 1 98.5 182 GLU B C 1
ATOM 5003 O O . GLU B 1 182 ? -19.062 -13.867 -6.773 1 98.5 182 GLU B O 1
ATOM 5008 N N . GLU B 1 183 ? -18.438 -15.812 -5.91 1 98.75 183 GLU B N 1
ATOM 5009 C CA . GLU B 1 183 ? -17.016 -15.5 -5.969 1 98.75 183 GLU B CA 1
ATOM 5010 C C . GLU B 1 183 ? -16.531 -15.406 -7.414 1 98.75 183 GLU B C 1
ATOM 5012 O O . GLU B 1 183 ? -15.766 -14.5 -7.766 1 98.75 183 GLU B O 1
ATOM 5017 N N . LEU B 1 184 ? -16.969 -16.375 -8.195 1 98.81 184 LEU B N 1
ATOM 5018 C CA . LEU B 1 184 ? -16.594 -16.391 -9.602 1 98.81 184 LEU B CA 1
ATOM 5019 C C . LEU B 1 184 ? -17.047 -15.125 -10.305 1 98.81 184 LEU B C 1
ATOM 5021 O O . LEU B 1 184 ? -16.344 -14.609 -11.18 1 98.81 184 LEU B O 1
ATOM 5025 N N . ALA B 1 185 ? -18.203 -14.625 -9.945 1 98.75 185 ALA B N 1
ATOM 5026 C CA . ALA B 1 185 ? -18.703 -13.383 -10.531 1 98.75 185 ALA B CA 1
ATOM 5027 C C . ALA B 1 185 ? -17.812 -12.203 -10.164 1 98.75 185 ALA B C 1
ATOM 5029 O O . ALA B 1 185 ? -17.562 -11.328 -10.992 1 98.75 185 ALA B O 1
ATOM 5030 N N . LEU B 1 186 ? -17.391 -12.133 -8.945 1 98.75 186 LEU B N 1
ATOM 5031 C CA . LEU B 1 186 ? -16.484 -11.086 -8.508 1 98.75 186 LEU B CA 1
ATOM 5032 C C . LEU B 1 186 ? -15.141 -11.188 -9.227 1 98.75 186 LEU B C 1
ATOM 5034 O O . LEU B 1 186 ? -14.578 -10.172 -9.641 1 98.75 186 LEU B O 1
ATOM 5038 N N . MET B 1 187 ? -14.625 -12.422 -9.375 1 98.88 187 MET B N 1
ATOM 5039 C CA . MET B 1 187 ? -13.383 -12.648 -10.102 1 98.88 187 MET B CA 1
ATOM 5040 C C . MET B 1 187 ? -13.523 -12.25 -11.57 1 98.88 187 MET B C 1
ATOM 5042 O O . MET B 1 187 ? -12.602 -11.688 -12.156 1 98.88 187 MET B O 1
ATOM 5046 N N . GLN B 1 188 ? -14.703 -12.555 -12.148 1 98.81 188 GLN B N 1
ATOM 5047 C CA . GLN B 1 188 ? -14.969 -12.125 -13.516 1 98.81 188 GLN B CA 1
ATOM 5048 C C . GLN B 1 188 ? -14.891 -10.602 -13.633 1 98.81 188 GLN B C 1
ATOM 5050 O O . GLN B 1 188 ? -14.359 -10.078 -14.617 1 98.81 188 GLN B O 1
ATOM 5055 N N . GLU B 1 189 ? -15.461 -9.922 -12.664 1 98.81 189 GLU B N 1
ATOM 5056 C CA . GLU B 1 189 ? -15.398 -8.469 -12.68 1 98.81 189 GLU B CA 1
ATOM 5057 C C . GLU B 1 189 ? -13.953 -7.977 -12.633 1 98.81 189 GLU B C 1
ATOM 5059 O O . GLU B 1 189 ? -13.586 -7.035 -13.336 1 98.81 189 GLU B O 1
ATOM 5064 N N . ALA B 1 190 ? -13.117 -8.57 -11.781 1 98.88 190 ALA B N 1
ATOM 5065 C CA . ALA B 1 190 ? -11.695 -8.227 -11.734 1 98.88 190 ALA B CA 1
ATOM 5066 C C . ALA B 1 190 ? -11.039 -8.398 -13.102 1 98.88 190 ALA B C 1
ATOM 5068 O O . ALA B 1 190 ? -10.266 -7.547 -13.539 1 98.88 190 ALA B O 1
ATOM 5069 N N . CYS B 1 191 ? -11.344 -9.508 -13.75 1 98.94 191 CYS B N 1
ATOM 5070 C CA . CYS B 1 191 ? -10.797 -9.781 -15.078 1 98.94 191 CYS B CA 1
ATOM 5071 C C . CYS B 1 191 ? -11.305 -8.773 -16.094 1 98.94 191 CYS B C 1
ATOM 5073 O O . CYS B 1 191 ? -10.562 -8.352 -16.984 1 98.94 191 CYS B O 1
ATOM 5075 N N . ASN B 1 192 ? -12.625 -8.398 -15.969 1 98.94 192 ASN B N 1
ATOM 5076 C CA . ASN B 1 192 ? -13.18 -7.387 -16.859 1 98.94 192 ASN B CA 1
ATOM 5077 C C . ASN B 1 192 ? -12.445 -6.055 -16.719 1 98.94 192 ASN B C 1
ATOM 5079 O O . ASN B 1 192 ? -12.164 -5.391 -17.719 1 98.94 192 ASN B O 1
ATOM 5083 N N . ILE B 1 193 ? -12.18 -5.652 -15.523 1 98.88 193 ILE B N 1
ATOM 5084 C CA . ILE B 1 193 ? -11.453 -4.414 -15.266 1 98.88 193 ILE B CA 1
ATOM 5085 C C . ILE B 1 193 ? -10.039 -4.52 -15.836 1 98.88 193 ILE B C 1
ATOM 5087 O O . ILE B 1 193 ? -9.539 -3.574 -16.453 1 98.88 193 ILE B O 1
ATOM 5091 N N . THR B 1 194 ? -9.406 -5.68 -15.648 1 98.94 194 THR B N 1
ATOM 5092 C CA . THR B 1 194 ? -8.078 -5.938 -16.203 1 98.94 194 THR B CA 1
ATOM 5093 C C . THR B 1 194 ? -8.094 -5.773 -17.719 1 98.94 194 THR B C 1
ATOM 5095 O O . THR B 1 194 ? -7.172 -5.184 -18.297 1 98.94 194 THR B O 1
ATOM 5098 N N . GLU B 1 195 ? -9.117 -6.285 -18.359 1 98.88 195 GLU B N 1
ATOM 5099 C CA . GLU B 1 195 ? -9.266 -6.164 -19.797 1 98.88 195 GLU B CA 1
ATOM 5100 C C . GLU B 1 195 ? -9.266 -4.699 -20.234 1 98.88 195 GLU B C 1
ATOM 5102 O O . GLU B 1 195 ? -8.609 -4.332 -21.203 1 98.88 195 GLU B O 1
ATOM 5107 N N . LYS B 1 196 ? -10.047 -3.883 -19.516 1 98.75 196 LYS B N 1
ATOM 5108 C CA . LYS B 1 196 ? -10.109 -2.461 -19.844 1 98.75 196 LYS B CA 1
ATOM 5109 C C . LYS B 1 196 ? -8.719 -1.831 -19.812 1 98.75 196 LYS B C 1
ATOM 5111 O O . LYS B 1 196 ? -8.367 -1.047 -20.703 1 98.75 196 LYS B O 1
ATOM 5116 N N . GLY B 1 197 ? -7.984 -2.154 -18.781 1 98.69 197 GLY B N 1
ATOM 5117 C CA . GLY B 1 197 ? -6.625 -1.646 -18.688 1 98.69 197 GLY B CA 1
ATOM 5118 C C . GLY B 1 197 ? -5.738 -2.107 -19.828 1 98.69 197 GLY B C 1
ATOM 5119 O O . GLY B 1 197 ? -5.027 -1.301 -20.422 1 98.69 197 GLY B O 1
ATOM 5120 N N . PHE B 1 198 ? -5.762 -3.379 -20.125 1 98.75 198 PHE B N 1
ATOM 5121 C CA . PHE B 1 198 ? -4.906 -3.928 -21.172 1 98.75 198 PHE B CA 1
ATOM 5122 C C . PHE B 1 198 ? -5.23 -3.305 -22.531 1 98.75 198 PHE B C 1
ATOM 5124 O O . PHE B 1 198 ? -4.328 -2.926 -23.281 1 98.75 198 PHE B O 1
ATOM 5131 N N . ARG B 1 199 ? -6.473 -3.234 -22.828 1 98.38 199 ARG B N 1
ATOM 5132 C CA . ARG B 1 199 ? -6.891 -2.664 -24.094 1 98.38 199 ARG B CA 1
ATOM 5133 C C . ARG B 1 199 ? -6.438 -1.214 -24.219 1 98.38 199 ARG B C 1
ATOM 5135 O O . ARG B 1 199 ? -6.062 -0.766 -25.312 1 98.38 199 ARG B O 1
ATOM 5142 N N . ARG B 1 200 ? -6.492 -0.472 -23.141 1 97.88 200 ARG B N 1
ATOM 5143 C CA . ARG B 1 200 ? -6 0.9 -23.125 1 97.88 200 ARG B CA 1
ATOM 5144 C C . ARG B 1 200 ? -4.531 0.959 -23.531 1 97.88 200 ARG B C 1
ATOM 5146 O O . ARG B 1 200 ? -4.117 1.878 -24.234 1 97.88 200 ARG B O 1
ATOM 5153 N N . LEU B 1 201 ? -3.734 0.007 -23.156 1 98.44 201 LEU B N 1
ATOM 5154 C CA . LEU B 1 201 ? -2.301 -0.011 -23.422 1 98.44 201 LEU B CA 1
ATOM 5155 C C . LEU B 1 201 ? -2.027 -0.207 -24.922 1 98.44 201 LEU B C 1
ATOM 5157 O O . LEU B 1 201 ? -1.024 0.285 -25.438 1 98.44 201 LEU B O 1
ATOM 5161 N N . LEU B 1 202 ? -2.879 -1.011 -25.547 1 98.31 202 LEU B N 1
ATOM 5162 C CA . LEU B 1 202 ? -2.639 -1.377 -26.938 1 98.31 202 LEU B CA 1
ATOM 5163 C C . LEU B 1 202 ? -2.629 -0.141 -27.828 1 98.31 202 LEU B C 1
ATOM 5165 O O . LEU B 1 202 ? -1.926 -0.108 -28.844 1 98.31 202 LEU B O 1
ATOM 5169 N N . SER B 1 203 ? -3.355 0.887 -27.453 1 96.62 203 SER B N 1
ATOM 5170 C CA . SER B 1 203 ? -3.365 2.125 -28.234 1 96.62 203 SER B CA 1
ATOM 5171 C C . SER B 1 203 ? -2.324 3.111 -27.703 1 96.62 203 SER B C 1
ATOM 5173 O O . SER B 1 203 ? -2.002 4.094 -28.375 1 96.62 203 SER B O 1
ATOM 5175 N N . PHE B 1 204 ? -1.797 2.896 -26.594 1 98 204 PHE B N 1
ATOM 5176 C CA . PHE B 1 204 ? -0.933 3.852 -25.922 1 98 204 PHE B CA 1
ATOM 5177 C C . PHE B 1 204 ? 0.535 3.541 -26.188 1 98 204 PHE B C 1
ATOM 5179 O O . PHE B 1 204 ? 1.333 4.449 -26.422 1 98 204 PHE B O 1
ATOM 5186 N N . VAL B 1 205 ? 0.953 2.283 -26.125 1 98.5 205 VAL B N 1
ATOM 5187 C CA . VAL B 1 205 ? 2.35 1.862 -26.109 1 98.5 205 VAL B CA 1
ATOM 5188 C C . VAL B 1 205 ? 2.979 2.141 -27.484 1 98.5 205 VAL B C 1
ATOM 5190 O O . VAL B 1 205 ? 2.41 1.787 -28.516 1 98.5 205 VAL B O 1
ATOM 5193 N N . LYS B 1 206 ? 4.039 2.732 -27.5 1 98.31 206 LYS B N 1
ATOM 5194 C CA . LYS B 1 206 ? 4.898 3.041 -28.641 1 98.31 206 LYS B CA 1
ATOM 5195 C C . LYS B 1 206 ? 6.332 3.301 -28.203 1 98.31 206 LYS B C 1
ATOM 5197 O O . LYS B 1 206 ? 6.594 3.508 -27.016 1 98.31 206 LYS B O 1
ATOM 5202 N N . PRO B 1 207 ? 7.23 3.184 -29.188 1 98.44 207 PRO B N 1
ATOM 5203 C CA . PRO B 1 207 ? 8.609 3.459 -28.781 1 98.44 207 PRO B CA 1
ATOM 5204 C C . PRO B 1 207 ? 8.75 4.793 -28.047 1 98.44 207 PRO B C 1
ATOM 5206 O O . PRO B 1 207 ? 8.188 5.801 -28.484 1 98.44 207 PRO B O 1
ATOM 5209 N N . GLY B 1 208 ? 9.492 4.781 -26.938 1 98.5 208 GLY B N 1
ATOM 5210 C CA . GLY B 1 208 ? 9.75 6.008 -26.203 1 98.5 208 GLY B CA 1
ATOM 5211 C C . GLY B 1 208 ? 8.945 6.125 -24.922 1 98.5 208 GLY B C 1
ATOM 5212 O O . GLY B 1 208 ? 9.297 6.895 -24.016 1 98.5 208 GLY B O 1
ATOM 5213 N N . VAL B 1 209 ? 7.871 5.41 -24.781 1 98.44 209 VAL B N 1
ATOM 5214 C CA . VAL B 1 209 ? 7.105 5.414 -23.547 1 98.44 209 VAL B CA 1
ATOM 5215 C C . VAL B 1 209 ? 7.926 4.777 -22.422 1 98.44 209 VAL B C 1
ATOM 5217 O O . VAL B 1 209 ? 8.852 4.004 -22.688 1 98.44 209 VAL B O 1
ATOM 5220 N N . TRP B 1 210 ? 7.645 5.152 -21.234 1 98.62 210 TRP B N 1
ATOM 5221 C CA . TRP B 1 210 ? 8.328 4.582 -20.078 1 98.62 210 TRP B CA 1
ATOM 5222 C C . TRP B 1 210 ? 7.449 3.541 -19.391 1 98.62 210 TRP B C 1
ATOM 5224 O O . TRP B 1 210 ? 6.223 3.639 -19.422 1 98.62 210 TRP B O 1
ATOM 5234 N N . GLU B 1 211 ? 8.109 2.529 -18.719 1 98.75 211 GLU B N 1
ATOM 5235 C CA . GLU B 1 211 ? 7.398 1.479 -18 1 98.75 211 GLU B CA 1
ATOM 5236 C C . GLU B 1 211 ? 6.43 2.07 -16.984 1 98.75 211 GLU B C 1
ATOM 5238 O O . GLU B 1 211 ? 5.309 1.583 -16.828 1 98.75 211 GLU B O 1
ATOM 5243 N N . TYR B 1 212 ? 6.793 3.162 -16.25 1 98.62 212 TYR B N 1
ATOM 5244 C CA . TYR B 1 212 ? 5.93 3.758 -15.234 1 98.62 212 TYR B CA 1
ATOM 5245 C C . TYR B 1 212 ? 4.758 4.492 -15.883 1 98.62 212 TYR B C 1
ATOM 5247 O O . TYR B 1 212 ? 3.725 4.703 -15.242 1 98.62 212 TYR B O 1
ATOM 5255 N N . GLU B 1 213 ? 4.93 4.98 -17.109 1 98.75 213 GLU B N 1
ATOM 5256 C CA . GLU B 1 213 ? 3.793 5.57 -17.812 1 98.75 213 GLU B CA 1
ATOM 5257 C C . GLU B 1 213 ? 2.738 4.516 -18.125 1 98.75 213 GLU B C 1
ATOM 5259 O O . GLU B 1 213 ? 1.538 4.793 -18.078 1 98.75 213 GLU B O 1
ATOM 5264 N N . ILE B 1 214 ? 3.215 3.316 -18.516 1 98.81 214 ILE B N 1
ATOM 5265 C CA . ILE B 1 214 ? 2.312 2.189 -18.719 1 98.81 214 ILE B CA 1
ATOM 5266 C C . ILE B 1 214 ? 1.578 1.865 -17.422 1 98.81 214 ILE B C 1
ATOM 5268 O O . ILE B 1 214 ? 0.363 1.659 -17.422 1 98.81 214 ILE B O 1
ATOM 5272 N N . GLU B 1 215 ? 2.324 1.837 -16.344 1 98.75 215 GLU B N 1
ATOM 5273 C CA . GLU B 1 215 ? 1.738 1.631 -15.016 1 98.75 215 GLU B CA 1
ATOM 527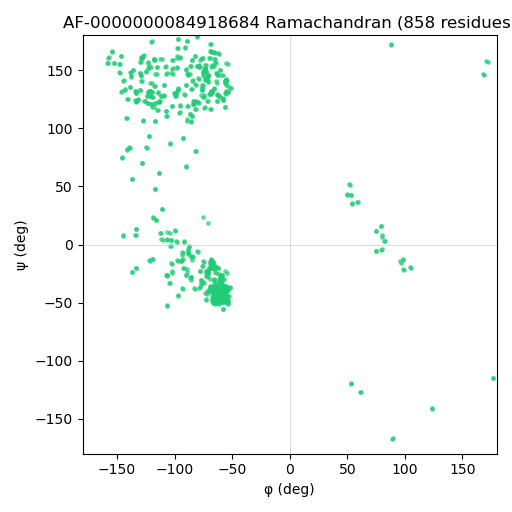4 C C . GLU B 1 215 ? 0.637 2.65 -14.742 1 98.75 215 GLU B C 1
ATOM 5276 O O . GLU B 1 215 ? -0.422 2.299 -14.219 1 98.75 215 GLU B O 1
ATOM 5281 N N . ALA B 1 216 ? 0.874 3.92 -15.062 1 98.81 216 ALA B N 1
ATOM 5282 C CA . ALA B 1 216 ? -0.08 5.004 -14.852 1 98.81 216 ALA B CA 1
ATOM 5283 C C . ALA B 1 216 ? -1.373 4.758 -15.625 1 98.81 216 ALA B C 1
ATOM 5285 O O . ALA B 1 216 ? -2.467 4.969 -15.094 1 98.81 216 ALA B O 1
ATOM 5286 N N . GLU B 1 217 ? -1.233 4.301 -16.859 1 98.81 217 GLU B N 1
ATOM 5287 C CA . GLU B 1 217 ? -2.404 4.02 -17.688 1 98.81 217 GLU B CA 1
ATOM 5288 C C . GLU B 1 217 ? -3.262 2.918 -17.078 1 98.81 217 GLU B C 1
ATOM 5290 O O . GLU B 1 217 ? -4.488 3.021 -17.047 1 98.81 217 GLU B O 1
ATOM 5295 N N . LEU B 1 218 ? -2.637 1.892 -16.641 1 98.81 218 LEU B N 1
ATOM 5296 C CA . LEU B 1 218 ? -3.342 0.765 -16.031 1 98.81 218 LEU B CA 1
ATOM 5297 C C . LEU B 1 218 ? -4.07 1.191 -14.766 1 98.81 218 LEU B C 1
ATOM 5299 O O . LEU B 1 218 ? -5.262 0.918 -14.602 1 98.81 218 LEU B O 1
ATOM 5303 N N . LEU B 1 219 ? -3.373 1.893 -13.883 1 98.5 219 LEU B N 1
ATOM 5304 C CA . LEU B 1 219 ? -3.959 2.311 -12.617 1 98.5 219 LEU B CA 1
ATOM 5305 C C . LEU B 1 219 ? -5.172 3.209 -12.844 1 98.5 219 LEU B C 1
ATOM 5307 O O . LEU B 1 219 ? -6.164 3.113 -12.125 1 98.5 219 LEU B O 1
ATOM 5311 N N . HIS B 1 220 ? -5.008 4.086 -13.797 1 98.62 220 HIS B N 1
ATOM 5312 C CA . HIS B 1 220 ? -6.125 4.965 -14.125 1 98.62 220 HIS B CA 1
ATOM 5313 C C . HIS B 1 220 ? -7.387 4.164 -14.422 1 98.62 220 HIS B C 1
ATOM 5315 O O . HIS B 1 220 ? -8.445 4.434 -13.852 1 98.62 220 HIS B O 1
ATOM 5321 N N . GLU B 1 221 ? -7.266 3.152 -15.273 1 98.62 221 GLU B N 1
ATOM 5322 C CA . GLU B 1 221 ? -8.422 2.352 -15.672 1 98.62 221 GLU B CA 1
ATOM 5323 C C . GLU B 1 221 ? -8.93 1.505 -14.508 1 98.62 221 GLU B C 1
ATOM 5325 O O . GLU B 1 221 ? -10.141 1.34 -14.336 1 98.62 221 GLU B O 1
ATOM 5330 N N . PHE B 1 222 ? -8.016 0.949 -13.758 1 98.75 222 PHE B N 1
ATOM 5331 C CA . PHE B 1 222 ? -8.414 0.081 -12.656 1 98.75 222 PHE B CA 1
ATOM 5332 C C . PHE B 1 222 ? -9.227 0.857 -11.617 1 98.75 222 PHE B C 1
ATOM 5334 O O . PHE B 1 222 ? -10.344 0.474 -11.281 1 98.75 222 PHE B O 1
ATOM 5341 N N . ILE B 1 223 ? -8.695 2.025 -11.18 1 98.62 223 ILE B N 1
ATOM 5342 C CA . ILE B 1 223 ? -9.312 2.795 -10.109 1 98.62 223 ILE B CA 1
ATOM 5343 C C . ILE B 1 223 ? -10.641 3.389 -10.586 1 98.62 223 ILE B C 1
ATOM 5345 O O . ILE B 1 223 ? -11.617 3.428 -9.844 1 98.62 223 ILE B O 1
ATOM 5349 N N . ARG B 1 224 ? -10.695 3.82 -11.812 1 98.19 224 ARG B N 1
ATOM 5350 C CA . ARG B 1 224 ? -11.906 4.434 -12.352 1 98.19 224 ARG B CA 1
ATOM 5351 C C . ARG B 1 224 ? -13.031 3.412 -12.461 1 98.19 224 ARG B C 1
ATOM 5353 O O . ARG B 1 224 ? -14.195 3.781 -12.641 1 98.19 224 ARG B O 1
ATOM 5360 N N . ASN B 1 225 ? -12.672 2.148 -12.359 1 98.44 225 ASN B N 1
ATOM 5361 C CA . ASN B 1 225 ? -13.656 1.076 -12.438 1 98.44 225 ASN B CA 1
ATOM 5362 C C . ASN B 1 225 ? -13.836 0.376 -11.094 1 98.44 225 ASN B C 1
ATOM 5364 O O . ASN B 1 225 ? -14.055 -0.835 -11.047 1 98.44 225 ASN B O 1
ATOM 5368 N N . ARG B 1 226 ? -13.664 1.036 -10.023 1 98 226 ARG B N 1
ATOM 5369 C CA . ARG B 1 226 ? -14.008 0.647 -8.656 1 98 226 ARG B CA 1
ATOM 5370 C C . ARG B 1 226 ? -13.031 -0.389 -8.117 1 98 226 ARG B C 1
ATOM 5372 O O . ARG B 1 226 ? -13.328 -1.085 -7.145 1 98 226 ARG B O 1
ATOM 5379 N N . SER B 1 227 ? -11.914 -0.579 -8.844 1 98.38 227 SER B N 1
ATOM 5380 C CA . SER B 1 227 ? -10.812 -1.376 -8.312 1 98.38 227 SER B CA 1
ATOM 5381 C C . SER B 1 227 ? -9.953 -0.558 -7.355 1 98.38 227 SER B C 1
ATOM 5383 O O . SER B 1 227 ? -9.914 0.671 -7.438 1 98.38 227 SER B O 1
ATOM 5385 N N . LYS B 1 228 ? -9.273 -1.213 -6.395 1 95.88 228 LYS B N 1
ATOM 5386 C CA . LYS B 1 228 ? -8.312 -0.53 -5.539 1 95.88 228 LYS B CA 1
ATOM 5387 C C . LYS B 1 228 ? -6.969 -0.361 -6.25 1 95.88 228 LYS B C 1
ATOM 5389 O O . LYS B 1 228 ? -6.074 0.319 -5.746 1 95.88 228 LYS B O 1
ATOM 5394 N N . GLY B 1 229 ? -6.887 -0.946 -7.43 1 97.5 229 GLY B N 1
ATOM 5395 C CA . GLY B 1 229 ? -5.648 -0.927 -8.188 1 97.5 229 GLY B CA 1
ATOM 5396 C C . GLY B 1 229 ? -5.148 -2.312 -8.547 1 97.5 229 GLY B C 1
ATOM 5397 O O . GLY B 1 229 ? -5.934 -3.184 -8.93 1 97.5 229 GLY B O 1
ATOM 5398 N N . PHE B 1 230 ? -3.863 -2.52 -8.484 1 98.31 230 PHE B N 1
ATOM 5399 C CA . PHE B 1 230 ? -3.244 -3.783 -8.867 1 98.31 230 PHE B CA 1
ATOM 5400 C C . PHE B 1 230 ? -3.516 -4.859 -7.82 1 98.31 230 PHE B C 1
ATOM 5402 O O . PHE B 1 230 ? -3.486 -4.586 -6.617 1 98.31 230 PHE B O 1
ATOM 5409 N N . ALA B 1 231 ? -3.738 -6.062 -8.234 1 98.12 231 ALA B N 1
ATOM 5410 C CA . ALA B 1 231 ? -3.922 -7.207 -7.352 1 98.12 231 ALA B CA 1
ATOM 5411 C C . ALA B 1 231 ? -2.607 -7.602 -6.684 1 98.12 231 ALA B C 1
ATOM 5413 O O . ALA B 1 231 ? -2.605 -8.242 -5.629 1 98.12 231 ALA B O 1
ATOM 5414 N N . TYR B 1 232 ? -1.549 -7.301 -7.25 1 97.31 232 TYR B N 1
ATOM 5415 C CA . TYR B 1 232 ? -0.168 -7.539 -6.848 1 97.31 232 TYR B CA 1
ATOM 5416 C C . TYR B 1 232 ? 0.77 -6.512 -7.469 1 97.31 232 TYR B C 1
ATOM 5418 O O . TYR B 1 232 ? 0.363 -5.738 -8.336 1 97.31 232 TYR B O 1
ATOM 5426 N N . THR B 1 233 ? 2.002 -6.426 -6.977 1 96.38 233 THR B N 1
ATOM 5427 C CA . THR B 1 233 ? 2.949 -5.469 -7.543 1 96.38 233 THR B CA 1
ATOM 5428 C C . THR B 1 233 ? 3.145 -5.719 -9.031 1 96.38 233 THR B C 1
ATOM 5430 O O . THR B 1 233 ? 3.5 -6.828 -9.445 1 96.38 233 THR B O 1
ATOM 5433 N N . PRO B 1 234 ? 2.918 -4.727 -9.836 1 97.88 234 PRO B N 1
ATOM 5434 C CA . PRO B 1 234 ? 2.947 -4.938 -11.281 1 97.88 234 PRO B CA 1
ATOM 5435 C C . PRO B 1 234 ? 4.359 -5.164 -11.82 1 97.88 234 PRO B C 1
ATOM 5437 O O . PRO B 1 234 ? 5.316 -4.562 -11.328 1 97.88 234 PRO B O 1
ATOM 5440 N N . ILE B 1 235 ? 4.473 -5.996 -12.734 1 98.5 235 ILE B N 1
ATOM 5441 C CA . ILE B 1 235 ? 5.672 -6.219 -13.539 1 98.5 235 ILE B CA 1
ATOM 5442 C C . ILE B 1 235 ? 5.461 -5.652 -14.945 1 98.5 235 ILE B C 1
ATOM 5444 O O . ILE B 1 235 ? 4.586 -6.109 -15.68 1 98.5 235 ILE B O 1
ATOM 5448 N N . ILE B 1 236 ? 6.098 -4.684 -15.242 1 98.81 236 ILE B N 1
ATOM 5449 C CA . ILE B 1 236 ? 6.117 -4.082 -16.578 1 98.81 236 ILE B CA 1
ATOM 5450 C C . ILE B 1 236 ? 7.555 -4.039 -17.094 1 98.81 236 ILE B C 1
ATOM 5452 O O . ILE B 1 236 ? 8.281 -3.072 -16.844 1 98.81 236 ILE B O 1
ATOM 5456 N N . ALA B 1 237 ? 7.902 -5.059 -17.828 1 98.69 237 ALA B N 1
ATOM 5457 C CA . ALA B 1 237 ? 9.305 -5.336 -18.125 1 98.69 237 ALA B CA 1
ATOM 5458 C C . ALA B 1 237 ? 9.578 -5.246 -19.625 1 98.69 237 ALA B C 1
ATOM 5460 O O . ALA B 1 237 ? 9.258 -6.164 -20.375 1 98.69 237 ALA B O 1
ATOM 5461 N N . SER B 1 238 ? 10.234 -4.219 -20.062 1 98.56 238 SER B N 1
ATOM 5462 C CA . SER B 1 238 ? 10.57 -4.047 -21.469 1 98.56 238 SER B CA 1
ATOM 5463 C C . SER B 1 238 ? 11.93 -4.668 -21.781 1 98.56 238 SER B C 1
ATOM 5465 O O . SER B 1 238 ? 12.883 -4.527 -21.016 1 98.56 238 SER B O 1
ATOM 5467 N N . GLY B 1 239 ? 11.992 -5.352 -22.891 1 98.19 239 GLY B N 1
ATOM 5468 C CA . GLY B 1 239 ? 13.258 -5.891 -23.375 1 98.19 239 GLY B CA 1
ATOM 5469 C C . GLY B 1 239 ? 13.875 -6.895 -22.422 1 98.19 239 GLY B C 1
ATOM 5470 O O . GLY B 1 239 ? 13.211 -7.84 -21.984 1 98.19 239 GLY B O 1
ATOM 5471 N N . ALA B 1 240 ? 15.117 -6.66 -22.078 1 97.69 240 ALA B N 1
ATOM 5472 C CA . ALA B 1 240 ? 15.906 -7.594 -21.266 1 97.69 240 ALA B CA 1
ATOM 5473 C C . ALA B 1 240 ? 15.305 -7.738 -19.875 1 97.69 240 ALA B C 1
ATOM 5475 O O . ALA B 1 240 ? 15.508 -8.758 -19.203 1 97.69 240 ALA B O 1
ATOM 5476 N N . ASN B 1 241 ? 14.562 -6.703 -19.438 1 97.69 241 ASN B N 1
ATOM 5477 C CA . ASN B 1 241 ? 13.977 -6.746 -18.109 1 97.69 241 ASN B CA 1
ATOM 5478 C C . ASN B 1 241 ? 12.992 -7.902 -17.969 1 97.69 241 ASN B C 1
ATOM 5480 O O . ASN B 1 241 ? 12.695 -8.344 -16.859 1 97.69 241 ASN B O 1
ATOM 5484 N N . ALA B 1 242 ? 12.508 -8.391 -19.094 1 98.19 242 ALA B N 1
ATOM 5485 C CA . ALA B 1 242 ? 11.539 -9.477 -19.094 1 98.19 242 ALA B CA 1
ATOM 5486 C C . ALA B 1 242 ? 12.164 -10.773 -18.594 1 98.19 242 ALA B C 1
ATOM 5488 O O . ALA B 1 242 ? 11.461 -11.734 -18.281 1 98.19 242 ALA B O 1
ATOM 5489 N N . ASN B 1 243 ? 13.477 -10.805 -18.531 1 97.75 243 ASN B N 1
ATOM 5490 C CA . ASN B 1 243 ? 14.172 -12.016 -18.109 1 97.75 243 ASN B CA 1
ATOM 5491 C C . ASN B 1 243 ? 14.32 -12.055 -16.594 1 97.75 243 ASN B C 1
ATOM 5493 O O . ASN B 1 243 ? 14.859 -13.023 -16.047 1 97.75 243 ASN B O 1
ATOM 5497 N N . VAL B 1 244 ? 13.875 -11.039 -15.906 1 96.62 244 VAL B N 1
ATOM 5498 C CA . VAL B 1 244 ? 13.719 -11.039 -14.453 1 96.62 244 VAL B CA 1
ATOM 5499 C C . VAL B 1 244 ? 12.281 -11.406 -14.086 1 96.62 244 VAL B C 1
ATOM 5501 O O . VAL B 1 244 ? 11.359 -10.625 -14.32 1 96.62 244 VAL B O 1
ATOM 5504 N N . LEU B 1 245 ? 12.07 -12.5 -13.477 1 95.94 245 LEU B N 1
ATOM 5505 C CA . LEU B 1 245 ? 10.75 -13.102 -13.312 1 95.94 245 LEU B CA 1
ATOM 5506 C C . LEU B 1 245 ? 9.844 -12.188 -12.5 1 95.94 245 LEU B C 1
ATOM 5508 O O . LEU B 1 245 ? 8.648 -12.07 -12.789 1 95.94 245 LEU B O 1
ATOM 5512 N N . HIS B 1 246 ? 10.383 -11.57 -11.477 1 95.69 246 HIS B N 1
ATOM 5513 C CA . HIS B 1 246 ? 9.625 -10.664 -10.617 1 95.69 246 HIS B CA 1
ATOM 5514 C C . HIS B 1 246 ? 10.172 -9.242 -10.695 1 95.69 246 HIS B C 1
ATOM 5516 O O . HIS B 1 246 ? 10.391 -8.602 -9.664 1 95.69 246 HIS B O 1
ATOM 5522 N N . TYR B 1 247 ? 10.383 -8.797 -11.906 1 96.44 247 TYR B N 1
ATOM 5523 C CA . TYR B 1 247 ? 10.828 -7.434 -12.164 1 96.44 247 TYR B CA 1
ATOM 5524 C C . TYR B 1 247 ? 9.781 -6.426 -11.688 1 96.44 247 TYR B C 1
ATOM 5526 O O . TYR B 1 247 ? 8.641 -6.441 -12.156 1 96.44 247 TYR B O 1
ATOM 5534 N N . ILE B 1 248 ? 10.219 -5.469 -10.773 1 94.88 248 ILE B N 1
ATOM 5535 C CA . ILE B 1 248 ? 9.195 -4.559 -10.258 1 94.88 248 ILE B CA 1
ATOM 5536 C C . ILE B 1 248 ? 9.719 -3.123 -10.297 1 94.88 248 ILE B C 1
ATOM 5538 O O . ILE B 1 248 ? 9.117 -2.219 -9.719 1 94.88 248 ILE B O 1
ATOM 5542 N N . GLU B 1 249 ? 10.883 -2.832 -10.906 1 94.62 249 GLU B N 1
ATOM 5543 C CA . GLU B 1 249 ? 11.414 -1.476 -10.984 1 94.62 249 GLU B CA 1
ATOM 5544 C C . GLU B 1 249 ? 10.516 -0.574 -11.828 1 94.62 249 GLU B C 1
ATOM 5546 O O . GLU B 1 249 ? 10.242 0.566 -11.445 1 94.62 249 GLU B O 1
ATOM 5551 N N . ASN B 1 250 ? 10.109 -1.089 -13.016 1 97.56 250 ASN B N 1
ATOM 5552 C CA . ASN B 1 250 ? 9.141 -0.427 -13.883 1 97.56 250 ASN B CA 1
ATOM 5553 C C . ASN B 1 250 ? 9.547 1.01 -14.188 1 97.56 250 ASN B C 1
ATOM 5555 O O . ASN B 1 250 ? 8.727 1.924 -14.125 1 97.56 250 ASN B O 1
ATOM 5559 N N . ASN B 1 251 ? 10.805 1.234 -14.461 1 97.38 251 ASN B N 1
ATOM 5560 C CA . ASN B 1 251 ? 11.234 2.621 -14.609 1 97.38 251 ASN B CA 1
ATOM 5561 C C . ASN B 1 251 ? 12.094 2.807 -15.859 1 97.38 251 ASN B C 1
ATOM 5563 O O . ASN B 1 251 ? 12.758 3.834 -16.016 1 97.38 251 ASN B O 1
ATOM 5567 N N . GLN B 1 252 ? 12.117 1.804 -16.766 1 97.69 252 GLN B N 1
ATOM 5568 C CA . GLN B 1 252 ? 12.953 1.905 -17.953 1 97.69 252 GLN B CA 1
ATOM 5569 C C . GLN B 1 252 ? 12.133 2.365 -19.156 1 97.69 252 GLN B C 1
ATOM 5571 O O . GLN B 1 252 ? 10.922 2.15 -19.219 1 97.69 252 GLN B O 1
ATOM 5576 N N . GLN B 1 253 ? 12.789 3.008 -20.094 1 98.25 253 GLN B N 1
ATOM 5577 C CA . GLN B 1 253 ? 12.156 3.41 -21.344 1 98.25 253 GLN B CA 1
ATOM 5578 C C . GLN B 1 253 ? 11.992 2.221 -22.281 1 98.25 253 GLN B C 1
ATOM 5580 O O . GLN B 1 253 ? 12.906 1.399 -22.422 1 98.25 253 GLN B O 1
ATOM 5585 N N . CYS B 1 254 ? 10.836 2.068 -22.844 1 98.69 254 CYS B N 1
ATOM 5586 C CA . CYS B 1 254 ? 10.562 1.016 -23.828 1 98.69 254 CYS B CA 1
ATOM 5587 C C . CYS B 1 254 ? 11.102 1.395 -25.203 1 98.69 254 CYS B C 1
ATOM 5589 O O . CYS B 1 254 ? 10.688 2.404 -25.781 1 98.69 254 CYS B O 1
ATOM 5591 N N . LYS B 1 255 ? 11.953 0.592 -25.75 1 98.38 255 LYS B N 1
ATOM 5592 C CA . LYS B 1 255 ? 12.641 0.936 -26.984 1 98.38 255 LYS B CA 1
ATOM 5593 C C . LYS B 1 255 ? 12.008 0.216 -28.188 1 98.38 255 LYS B C 1
ATOM 5595 O O . LYS B 1 255 ? 11.359 -0.817 -28.016 1 98.38 255 LYS B O 1
ATOM 5600 N N . ASP B 1 256 ? 12.273 0.815 -29.375 1 97.88 256 ASP B N 1
ATOM 5601 C CA . ASP B 1 256 ? 11.906 0.153 -30.625 1 97.88 256 ASP B CA 1
ATOM 5602 C C . ASP B 1 256 ? 12.523 -1.241 -30.703 1 97.88 256 ASP B C 1
ATOM 5604 O O . ASP B 1 256 ? 13.711 -1.418 -30.422 1 97.88 256 ASP B O 1
ATOM 5608 N N . GLY B 1 257 ? 11.664 -2.211 -31.016 1 97.44 257 GLY B N 1
ATOM 5609 C CA . GLY B 1 257 ? 12.164 -3.568 -31.156 1 97.44 257 GLY B CA 1
ATOM 5610 C C . GLY B 1 257 ? 11.992 -4.402 -29.906 1 97.44 257 GLY B C 1
ATOM 5611 O O . GLY B 1 257 ? 12.086 -5.633 -29.953 1 97.44 257 GLY B O 1
ATOM 5612 N N . ASP B 1 258 ? 11.727 -3.768 -28.781 1 98.19 258 ASP B N 1
ATOM 5613 C CA . ASP B 1 258 ? 11.531 -4.496 -27.531 1 98.19 258 ASP B CA 1
ATOM 5614 C C . ASP B 1 258 ? 10.156 -5.164 -27.5 1 98.19 258 ASP B C 1
ATOM 5616 O O . ASP B 1 258 ? 9.227 -4.715 -28.172 1 98.19 258 ASP B O 1
ATOM 5620 N N . VAL B 1 259 ? 10.086 -6.262 -26.844 1 98.81 259 VAL B N 1
ATOM 5621 C CA . VAL B 1 259 ? 8.82 -6.805 -26.359 1 98.81 259 VAL B CA 1
ATOM 5622 C C . VAL B 1 259 ? 8.648 -6.488 -24.875 1 98.81 259 VAL B C 1
ATOM 5624 O O . VAL B 1 259 ? 9.602 -6.605 -24.094 1 98.81 259 VAL B O 1
ATOM 5627 N N . ILE B 1 260 ? 7.539 -5.973 -24.547 1 98.88 260 ILE B N 1
ATOM 5628 C CA . ILE B 1 260 ? 7.246 -5.695 -23.141 1 98.88 260 ILE B CA 1
ATOM 5629 C C . ILE B 1 260 ? 6.457 -6.855 -22.547 1 98.88 260 ILE B C 1
ATOM 5631 O O . ILE B 1 260 ? 5.383 -7.207 -23.031 1 98.88 260 ILE B O 1
ATOM 5635 N N . LEU B 1 261 ? 7.012 -7.492 -21.516 1 98.88 261 LEU B N 1
ATOM 5636 C CA . LEU B 1 261 ? 6.281 -8.461 -20.719 1 98.88 261 LEU B CA 1
ATOM 5637 C C . LEU B 1 261 ? 5.566 -7.777 -19.547 1 98.88 261 LEU B C 1
ATOM 5639 O O . LEU B 1 261 ? 6.195 -7.082 -18.75 1 98.88 261 LEU B O 1
ATOM 5643 N N . MET B 1 262 ? 4.309 -7.887 -19.531 1 98.88 262 MET B N 1
ATOM 5644 C CA . MET B 1 262 ? 3.502 -7.305 -18.469 1 98.88 262 MET B CA 1
ATOM 5645 C C . MET B 1 262 ? 2.809 -8.398 -17.656 1 98.88 262 MET B C 1
ATOM 5647 O O . MET B 1 262 ? 2.07 -9.211 -18.203 1 98.88 262 MET B O 1
ATOM 5651 N N . ASP B 1 263 ? 3.102 -8.539 -16.469 1 98.75 263 ASP B N 1
ATOM 5652 C CA . ASP B 1 263 ? 2.35 -9.273 -15.445 1 98.75 263 ASP B CA 1
ATOM 5653 C C . ASP B 1 263 ? 1.6 -8.32 -14.523 1 98.75 263 ASP B C 1
ATOM 5655 O O . ASP B 1 263 ? 2.156 -7.84 -13.531 1 98.75 263 ASP B O 1
ATOM 5659 N N . VAL B 1 264 ? 0.415 -7.965 -14.938 1 98.69 264 VAL B N 1
ATOM 5660 C CA . VAL B 1 264 ? -0.378 -6.883 -14.359 1 98.69 264 VAL B CA 1
ATOM 5661 C C . VAL B 1 264 ? -1.856 -7.266 -14.367 1 98.69 264 VAL B C 1
ATOM 5663 O O . VAL B 1 264 ? -2.365 -7.793 -15.359 1 98.69 264 VAL B O 1
ATOM 5666 N N . ALA B 1 265 ? -2.518 -7.023 -13.195 1 98.81 265 ALA B N 1
ATOM 5667 C CA . ALA B 1 265 ? -3.961 -7.246 -13.172 1 98.81 265 ALA B CA 1
ATOM 5668 C C . ALA B 1 265 ? -4.617 -6.465 -12.039 1 98.81 265 ALA B C 1
ATOM 5670 O O . ALA B 1 265 ? -3.957 -6.109 -11.055 1 98.81 265 ALA B O 1
ATOM 5671 N N . ALA B 1 266 ? -5.902 -6.207 -12.234 1 98.69 266 ALA B N 1
ATOM 5672 C CA . ALA B 1 266 ? -6.699 -5.5 -11.234 1 98.69 266 ALA B CA 1
ATOM 5673 C C . ALA B 1 266 ? -7.23 -6.457 -10.18 1 98.69 266 ALA B C 1
ATOM 5675 O O . ALA B 1 266 ? -7.297 -7.668 -10.406 1 98.69 266 ALA B O 1
ATOM 5676 N N . GLU B 1 267 ? -7.543 -5.918 -9.117 1 97.88 267 GLU B N 1
ATOM 5677 C CA . GLU B 1 267 ? -8.375 -6.582 -8.117 1 97.88 267 GLU B CA 1
ATOM 5678 C C . GLU B 1 267 ? -9.773 -5.973 -8.062 1 97.88 267 GLU B C 1
ATOM 5680 O O . GLU B 1 267 ? -9.961 -4.805 -8.422 1 97.88 267 GLU B O 1
ATOM 5685 N N . TYR B 1 268 ? -10.727 -6.73 -7.664 1 98.62 268 TYR B N 1
ATOM 5686 C CA . TYR B 1 268 ? -12.062 -6.219 -7.387 1 98.62 268 TYR B CA 1
ATOM 5687 C C . TYR B 1 268 ? -12.656 -6.879 -6.148 1 98.62 268 TYR B C 1
ATOM 5689 O O . TYR B 1 268 ? -12.703 -8.109 -6.055 1 98.62 268 TYR B O 1
ATOM 5697 N N . ALA B 1 269 ? -13.094 -6.066 -5.148 1 98.19 269 ALA B N 1
ATOM 5698 C CA . ALA B 1 269 ? -13.695 -6.551 -3.912 1 98.19 269 ALA B CA 1
ATOM 5699 C C . ALA B 1 269 ? -12.789 -7.562 -3.215 1 98.19 269 ALA B C 1
ATOM 5701 O O . ALA B 1 269 ? -13.25 -8.602 -2.744 1 98.19 269 ALA B O 1
ATOM 5702 N N . ASN B 1 270 ? -11.492 -7.375 -3.293 1 97.94 270 ASN B N 1
ATOM 5703 C CA . ASN B 1 270 ? -10.422 -8.156 -2.674 1 97.94 270 ASN B CA 1
ATOM 5704 C C . ASN B 1 270 ? -10.133 -9.43 -3.457 1 97.94 270 ASN B C 1
ATOM 5706 O O . ASN B 1 270 ? -9.203 -10.172 -3.121 1 97.94 270 ASN B O 1
ATOM 5710 N N . TYR B 1 271 ? -10.867 -9.719 -4.492 1 98.75 271 TYR B N 1
ATOM 5711 C CA . TYR B 1 271 ? -10.547 -10.844 -5.359 1 98.75 271 TYR B CA 1
ATOM 5712 C C . TYR B 1 271 ? -9.539 -10.445 -6.43 1 98.75 271 TYR B C 1
ATOM 5714 O O . TYR B 1 271 ? -9.695 -9.406 -7.078 1 98.75 271 TYR B O 1
ATOM 5722 N N . SER B 1 272 ? -8.539 -11.258 -6.629 1 98.56 272 SER B N 1
ATOM 5723 C CA . SER B 1 272 ? -7.449 -10.977 -7.559 1 98.56 272 SER B CA 1
ATOM 5724 C C . SER B 1 272 ? -7.758 -11.508 -8.953 1 98.56 272 SER B C 1
ATOM 5726 O O . SER B 1 272 ? -8.531 -12.461 -9.102 1 98.56 272 SER B O 1
ATOM 5728 N N . SER B 1 273 ? -7.242 -10.883 -9.898 1 98.75 273 SER B N 1
ATOM 5729 C CA . SER B 1 273 ? -6.98 -11.438 -11.227 1 98.75 273 SER B CA 1
ATOM 5730 C C . SER B 1 273 ? -5.488 -11.43 -11.547 1 98.75 273 SER B C 1
ATOM 5732 O O . SER B 1 273 ? -4.703 -10.789 -10.836 1 98.75 273 SER B O 1
ATOM 5734 N N . ASP B 1 274 ? -5.125 -12.234 -12.469 1 98.81 274 ASP B N 1
ATOM 5735 C CA . ASP B 1 274 ? -3.715 -12.422 -12.789 1 98.81 274 ASP B CA 1
ATOM 5736 C C . ASP B 1 274 ? -3.51 -12.578 -14.297 1 98.81 274 ASP B C 1
ATOM 5738 O O . ASP B 1 274 ? -3.889 -13.594 -14.883 1 98.81 274 ASP B O 1
ATOM 5742 N N . LEU B 1 275 ? -2.953 -11.578 -14.844 1 98.88 275 LEU B N 1
ATOM 5743 C CA . LEU B 1 275 ? -2.746 -11.531 -16.281 1 98.88 275 LEU B CA 1
ATOM 5744 C C . LEU B 1 275 ? -1.268 -11.367 -16.609 1 98.88 275 LEU B C 1
ATOM 5746 O O . LEU B 1 275 ? -0.594 -10.5 -16.047 1 98.88 275 LEU B O 1
ATOM 5750 N N . SER B 1 276 ? -0.79 -12.172 -17.5 1 98.81 276 SER B N 1
ATOM 5751 C CA . SER B 1 276 ? 0.445 -11.828 -18.203 1 98.81 276 SER B CA 1
ATOM 5752 C C . SER B 1 276 ? 0.22 -11.727 -19.703 1 98.81 276 SER B C 1
ATOM 5754 O O . SER B 1 276 ? -0.476 -12.562 -20.281 1 98.81 276 SER B O 1
ATOM 5756 N N . ARG B 1 277 ? 0.683 -10.695 -20.266 1 98.88 277 ARG B N 1
ATOM 5757 C CA . ARG B 1 277 ? 0.711 -10.484 -21.703 1 98.88 277 ARG B CA 1
ATOM 5758 C C . ARG B 1 277 ? 2.055 -9.922 -22.156 1 98.88 277 ARG B C 1
ATOM 5760 O O . ARG B 1 277 ? 2.756 -9.281 -21.359 1 98.88 277 ARG B O 1
ATOM 5767 N N . SER B 1 278 ? 2.42 -10.227 -23.297 1 98.88 278 SER B N 1
ATOM 5768 C CA . SER B 1 278 ? 3.588 -9.648 -23.953 1 98.88 278 SER B CA 1
ATOM 5769 C C . SER B 1 278 ? 3.203 -8.961 -25.25 1 98.88 278 SER B C 1
ATOM 5771 O O . SER B 1 278 ? 2.484 -9.531 -26.078 1 98.88 278 SER B O 1
ATOM 5773 N N . ILE B 1 279 ? 3.607 -7.703 -25.406 1 98.88 279 ILE B N 1
ATOM 5774 C CA . ILE B 1 279 ? 3.256 -6.98 -26.625 1 98.88 279 ILE B CA 1
ATOM 5775 C C . ILE B 1 279 ? 4.504 -6.336 -27.219 1 98.88 279 ILE B C 1
ATOM 5777 O O . ILE B 1 279 ? 5.445 -6.004 -26.5 1 98.88 279 ILE B O 1
ATOM 5781 N N . PRO B 1 280 ? 4.566 -6.223 -28.547 1 98.75 280 PRO B N 1
ATOM 5782 C CA . PRO B 1 280 ? 5.691 -5.531 -29.188 1 98.75 280 PRO B CA 1
ATOM 5783 C C . PRO B 1 280 ? 5.609 -4.012 -29.047 1 98.75 280 PRO B C 1
ATOM 5785 O O . PRO B 1 280 ? 4.598 -3.408 -29.406 1 98.75 280 PRO B O 1
ATOM 5788 N N . VAL B 1 281 ? 6.652 -3.393 -28.562 1 98.44 281 VAL B N 1
ATOM 5789 C CA . VAL B 1 281 ? 6.664 -1.953 -28.328 1 98.44 281 VAL B CA 1
ATOM 5790 C C . VAL B 1 281 ? 6.332 -1.212 -29.609 1 98.44 281 VAL B C 1
ATOM 5792 O O . VAL B 1 281 ? 5.609 -0.212 -29.594 1 98.44 281 VAL B O 1
ATOM 5795 N N . SER B 1 282 ? 6.781 -1.741 -30.75 1 97.25 282 SER B N 1
ATOM 5796 C CA . SER B 1 282 ? 6.648 -1.065 -32.031 1 97.25 282 SER B CA 1
ATOM 5797 C C . SER B 1 282 ? 5.32 -1.405 -32.719 1 97.25 282 SER B C 1
ATOM 5799 O O . SER B 1 282 ? 5.047 -0.955 -33.812 1 97.25 282 SER B O 1
ATOM 5801 N N . GLY B 1 283 ? 4.547 -2.271 -32.156 1 97.81 283 GLY B N 1
ATOM 5802 C CA . GLY B 1 283 ? 3.248 -2.621 -32.719 1 97.81 283 GLY B CA 1
ATOM 5803 C C . GLY B 1 283 ? 3.273 -3.898 -33.531 1 97.81 283 GLY B C 1
ATOM 5804 O O . GLY B 1 283 ? 2.223 -4.457 -33.844 1 97.81 283 GLY B O 1
ATOM 5805 N N . LYS B 1 284 ? 4.438 -4.363 -33.844 1 97.81 284 LYS B N 1
ATOM 5806 C CA . LYS B 1 284 ? 4.586 -5.609 -34.594 1 97.81 284 LYS B CA 1
ATOM 5807 C C . LYS B 1 284 ? 5.734 -6.449 -34.031 1 97.81 284 LYS B C 1
ATOM 5809 O O . LYS B 1 284 ? 6.816 -5.922 -33.781 1 97.81 284 LYS B O 1
ATOM 5814 N N . PHE B 1 285 ? 5.453 -7.688 -33.906 1 98.56 285 PHE B N 1
ATOM 5815 C CA . PHE B 1 285 ? 6.508 -8.609 -33.5 1 98.56 285 PHE B CA 1
ATOM 5816 C C . PHE B 1 285 ? 7.469 -8.875 -34.656 1 98.56 285 PHE B C 1
ATOM 5818 O O . PHE B 1 285 ? 7.059 -8.922 -35.812 1 98.56 285 PHE B O 1
ATOM 5825 N N . THR B 1 286 ? 8.781 -9.062 -34.375 1 98.31 286 THR B N 1
ATOM 5826 C CA . THR B 1 286 ? 9.656 -9.688 -35.344 1 98.31 286 THR B CA 1
ATOM 5827 C C . THR B 1 286 ? 9.289 -11.148 -35.562 1 98.31 286 THR B C 1
ATOM 5829 O O . THR B 1 286 ? 8.523 -11.719 -34.781 1 98.31 286 THR B O 1
ATOM 5832 N N . LYS B 1 287 ? 9.789 -11.766 -36.594 1 98.38 287 LYS B N 1
ATOM 5833 C CA . LYS B 1 287 ? 9.516 -13.172 -36.875 1 98.38 287 LYS B CA 1
ATOM 5834 C C . LYS B 1 287 ? 9.906 -14.047 -35.688 1 98.38 287 LYS B C 1
ATOM 5836 O O . LYS B 1 287 ? 9.125 -14.891 -35.25 1 98.38 287 LYS B O 1
ATOM 5841 N N . ARG B 1 288 ? 11.109 -13.82 -35.125 1 98.56 288 ARG B N 1
ATOM 5842 C CA . ARG B 1 288 ? 11.633 -14.586 -34.031 1 98.56 288 ARG B CA 1
ATOM 5843 C C . ARG B 1 288 ? 10.766 -14.398 -32.781 1 98.56 288 ARG B C 1
ATOM 5845 O O . ARG B 1 288 ? 10.414 -15.375 -32.094 1 98.56 288 ARG B O 1
ATOM 5852 N N . GLN B 1 289 ? 10.461 -13.172 -32.469 1 98.81 289 GLN B N 1
ATOM 5853 C CA . GLN B 1 289 ? 9.602 -12.875 -31.328 1 98.81 289 GLN B CA 1
ATOM 5854 C C . GLN B 1 289 ? 8.258 -13.586 -31.453 1 98.81 289 GLN B C 1
ATOM 5856 O O . GLN B 1 289 ? 7.77 -14.172 -30.484 1 98.81 289 GLN B O 1
ATOM 5861 N N . LYS B 1 290 ? 7.703 -13.547 -32.625 1 98.69 290 LYS B N 1
ATOM 5862 C CA . LYS B 1 290 ? 6.395 -14.141 -32.844 1 98.69 290 LYS B CA 1
ATOM 5863 C C . LYS B 1 290 ? 6.453 -15.664 -32.75 1 98.69 290 LYS B C 1
ATOM 5865 O O . LYS B 1 290 ? 5.5 -16.297 -32.281 1 98.69 290 LYS B O 1
ATOM 5870 N N . GLU B 1 291 ? 7.52 -16.25 -33.219 1 98.75 291 GLU B N 1
ATOM 5871 C CA . GLU B 1 291 ? 7.715 -17.688 -33.062 1 98.75 291 GLU B CA 1
ATOM 5872 C C . GLU B 1 291 ? 7.703 -18.094 -31.609 1 98.75 291 GLU B C 1
ATOM 5874 O O . GLU B 1 291 ? 7.027 -19.062 -31.219 1 98.75 291 GLU B O 1
ATOM 5879 N N . VAL B 1 292 ? 8.461 -17.359 -30.844 1 98.94 292 VAL B N 1
ATOM 5880 C CA . VAL B 1 292 ? 8.539 -17.656 -29.422 1 98.94 292 VAL B CA 1
ATOM 5881 C C . VAL B 1 292 ? 7.176 -17.422 -28.766 1 98.94 292 VAL B C 1
ATOM 5883 O O . VAL B 1 292 ? 6.711 -18.234 -27.969 1 98.94 292 VAL B O 1
ATOM 5886 N N . TYR B 1 293 ? 6.527 -16.281 -29.109 1 98.94 293 TYR B N 1
ATOM 5887 C CA . TYR B 1 293 ? 5.203 -15.953 -28.594 1 98.94 293 TYR B CA 1
ATOM 5888 C C . TYR B 1 293 ? 4.219 -17.078 -28.859 1 98.94 293 TYR B C 1
ATOM 5890 O O . TYR B 1 293 ? 3.525 -17.531 -27.938 1 98.94 293 TYR B O 1
ATOM 5898 N N . ASN B 1 294 ? 4.16 -17.516 -30.047 1 98.94 294 ASN B N 1
ATOM 5899 C CA . ASN B 1 294 ? 3.209 -18.547 -30.438 1 98.94 294 ASN B CA 1
ATOM 5900 C C . ASN B 1 294 ? 3.518 -19.891 -29.75 1 98.94 294 ASN B C 1
ATOM 5902 O O . ASN B 1 294 ? 2.607 -20.656 -29.438 1 98.94 294 ASN B O 1
ATOM 5906 N N . ALA B 1 295 ? 4.805 -20.172 -29.594 1 98.94 295 ALA B N 1
ATOM 5907 C CA . ALA B 1 295 ? 5.176 -21.375 -28.859 1 98.94 295 ALA B CA 1
ATOM 5908 C C . ALA B 1 295 ? 4.613 -21.344 -27.438 1 98.94 295 ALA B C 1
ATOM 5910 O O . ALA B 1 295 ? 4.035 -22.328 -26.969 1 98.94 295 ALA B O 1
ATOM 5911 N N . VAL B 1 296 ? 4.785 -20.203 -26.719 1 98.94 296 VAL B N 1
ATOM 5912 C CA . VAL B 1 296 ? 4.262 -20.031 -25.375 1 98.94 296 VAL B CA 1
ATOM 5913 C C . VAL B 1 296 ? 2.74 -20.172 -25.391 1 98.94 296 VAL B C 1
ATOM 5915 O O . VAL B 1 296 ? 2.16 -20.812 -24.5 1 98.94 296 VAL B O 1
ATOM 5918 N N . LEU B 1 297 ? 2.094 -19.547 -26.359 1 98.94 297 LEU B N 1
ATOM 5919 C CA . LEU B 1 297 ? 0.639 -19.594 -26.469 1 98.94 297 LEU B CA 1
ATOM 5920 C C . LEU B 1 297 ? 0.156 -21.031 -26.656 1 98.94 297 LEU B C 1
ATOM 5922 O O . LEU B 1 297 ? -0.851 -21.438 -26.062 1 98.94 297 LEU B O 1
ATOM 5926 N N . ARG B 1 298 ? 0.838 -21.844 -27.531 1 98.88 298 ARG B N 1
ATOM 5927 C CA . ARG B 1 298 ? 0.468 -23.25 -27.719 1 98.88 298 ARG B CA 1
ATOM 5928 C C . ARG B 1 298 ? 0.575 -24.016 -26.422 1 98.88 298 ARG B C 1
ATOM 5930 O O . ARG B 1 298 ? -0.319 -24.797 -26.078 1 98.88 298 ARG B O 1
ATOM 5937 N N . VAL B 1 299 ? 1.698 -23.797 -25.672 1 98.88 299 VAL B N 1
ATOM 5938 C CA . VAL B 1 299 ? 1.864 -24.453 -24.375 1 98.88 299 VAL B CA 1
ATOM 5939 C C . VAL B 1 299 ? 0.726 -24.047 -23.438 1 98.88 299 VAL B C 1
ATOM 5941 O O . VAL B 1 299 ? 0.148 -24.906 -22.766 1 98.88 299 VAL B O 1
ATOM 5944 N N . LYS B 1 300 ? 0.404 -22.766 -23.359 1 98.88 300 LYS B N 1
ATOM 5945 C CA . LYS B 1 300 ? -0.657 -22.266 -22.5 1 98.88 300 LYS B CA 1
ATOM 5946 C C . LYS B 1 300 ? -1.991 -22.922 -22.812 1 98.88 300 LYS B C 1
ATOM 5948 O O . LYS B 1 300 ? -2.705 -23.359 -21.906 1 98.88 300 LYS B O 1
ATOM 5953 N N . ASN B 1 301 ? -2.336 -22.938 -24.109 1 98.75 301 ASN B N 1
ATOM 5954 C CA . ASN B 1 301 ? -3.605 -23.516 -24.531 1 98.75 301 ASN B CA 1
ATOM 5955 C C . ASN B 1 301 ? -3.691 -25 -24.188 1 98.75 301 ASN B C 1
ATOM 5957 O O . ASN B 1 301 ? -4.707 -25.469 -23.656 1 98.75 301 ASN B O 1
ATOM 5961 N N . ASP B 1 302 ? -2.668 -25.734 -24.484 1 98.75 302 ASP B N 1
ATOM 5962 C CA . ASP B 1 302 ? -2.662 -27.172 -24.188 1 98.75 302 ASP B CA 1
ATOM 5963 C C . ASP B 1 302 ? -2.682 -27.422 -22.688 1 98.75 302 ASP B C 1
ATOM 5965 O O . ASP B 1 302 ? -3.369 -28.328 -22.219 1 98.75 302 ASP B O 1
ATOM 5969 N N . ALA B 1 303 ? -1.872 -26.656 -21.953 1 98.81 303 ALA B N 1
ATOM 5970 C CA . ALA B 1 303 ? -1.883 -26.75 -20.5 1 98.81 303 ALA B CA 1
ATOM 5971 C C . ALA B 1 303 ? -3.275 -26.484 -19.938 1 98.81 303 ALA B C 1
ATOM 5973 O O . ALA B 1 303 ? -3.721 -27.156 -19 1 98.81 303 ALA B O 1
ATOM 5974 N N . THR B 1 304 ? -3.959 -25.5 -20.453 1 98.81 304 THR B N 1
ATOM 5975 C CA . THR B 1 304 ? -5.293 -25.125 -20 1 98.81 304 THR B CA 1
ATOM 5976 C C . THR B 1 304 ? -6.254 -26.312 -20.125 1 98.81 304 THR B C 1
ATOM 5978 O O . THR B 1 304 ? -7.02 -26.594 -19.203 1 98.81 304 THR B O 1
ATOM 5981 N N . LYS B 1 305 ? -6.148 -27.047 -21.188 1 98.31 305 LYS B N 1
ATOM 5982 C CA . LYS B 1 305 ? -7.051 -28.156 -21.469 1 98.31 305 LYS B CA 1
ATOM 5983 C C . LYS B 1 305 ? -6.871 -29.281 -20.453 1 98.31 305 LYS B C 1
ATOM 5985 O O . LYS B 1 305 ? -7.777 -30.094 -20.266 1 98.31 305 LYS B O 1
ATOM 5990 N N . MET B 1 306 ? -5.762 -29.297 -19.812 1 98.06 306 MET B N 1
ATOM 5991 C CA . MET B 1 306 ? -5.438 -30.375 -18.891 1 98.06 306 MET B CA 1
ATOM 5992 C C . MET B 1 306 ? -6.027 -30.109 -17.516 1 98.06 306 MET B C 1
ATOM 5994 O O . MET B 1 306 ? -6.051 -31 -16.672 1 98.06 306 MET B O 1
ATOM 5998 N N . LEU B 1 307 ? -6.492 -28.906 -17.234 1 98.38 307 LEU B N 1
ATOM 5999 C CA . LEU B 1 307 ? -7.062 -28.562 -15.945 1 98.38 307 LEU B CA 1
ATOM 6000 C C . LEU B 1 307 ? -8.508 -29.016 -15.844 1 98.38 307 LEU B C 1
ATOM 6002 O O . LEU B 1 307 ? -9.438 -28.219 -15.992 1 98.38 307 LEU B O 1
ATOM 6006 N N . VAL B 1 308 ? -8.664 -30.328 -15.547 1 98.06 308 VAL B N 1
ATOM 6007 C CA . VAL B 1 308 ? -9.977 -30.953 -15.43 1 98.06 308 VAL B CA 1
ATOM 6008 C C . VAL B 1 308 ? -10.07 -31.703 -14.102 1 98.06 308 VAL B C 1
ATOM 6010 O O . VAL B 1 308 ? -9.055 -32 -13.469 1 98.06 308 VAL B O 1
ATOM 6013 N N . PRO B 1 309 ? -11.312 -31.984 -13.664 1 98.25 309 PRO B N 1
ATOM 6014 C CA . PRO B 1 309 ? -11.461 -32.719 -12.406 1 98.25 309 PRO B CA 1
ATOM 6015 C C . PRO B 1 309 ? -10.672 -34.031 -12.383 1 98.25 309 PRO B C 1
ATOM 6017 O O . PRO B 1 309 ? -10.648 -34.75 -13.375 1 98.25 309 PRO B O 1
ATOM 6020 N N . GLY B 1 310 ? -10.031 -34.25 -11.258 1 97.94 310 GLY B N 1
ATOM 6021 C CA . GLY B 1 310 ? -9.281 -35.469 -11.117 1 97.94 310 GLY B CA 1
ATOM 6022 C C . GLY B 1 310 ? -7.797 -35.312 -11.367 1 97.94 310 GLY B C 1
ATOM 6023 O O . GLY B 1 310 ? -6.992 -36.156 -10.961 1 97.94 310 GLY B O 1
ATOM 6024 N N . THR B 1 311 ? -7.441 -34.25 -12.102 1 97.44 311 THR B N 1
ATOM 6025 C CA . THR B 1 311 ? -6.035 -34 -12.391 1 97.44 311 THR B CA 1
ATOM 6026 C C . THR B 1 311 ? -5.266 -33.719 -11.102 1 97.44 311 THR B C 1
ATOM 6028 O O . THR B 1 311 ? -5.773 -33.031 -10.203 1 97.44 311 THR B O 1
ATOM 6031 N N . LEU B 1 312 ? -4.109 -34.219 -11.016 1 97.62 312 LEU B N 1
ATOM 6032 C CA . LEU B 1 312 ? -3.205 -33.938 -9.914 1 97.62 312 LEU B CA 1
ATOM 6033 C C . LEU B 1 312 ? -2.203 -32.844 -10.305 1 97.62 312 LEU B C 1
ATOM 6035 O O . LEU B 1 312 ? -1.578 -32.938 -11.367 1 97.62 312 LEU B O 1
ATOM 6039 N N . TRP B 1 313 ? -2.064 -31.906 -9.461 1 96.38 313 TRP B N 1
ATOM 6040 C CA . TRP B 1 313 ? -1.254 -30.719 -9.711 1 96.38 313 TRP B CA 1
ATOM 6041 C C . TRP B 1 313 ? 0.167 -31.109 -10.109 1 96.38 313 TRP B C 1
ATOM 6043 O O . TRP B 1 313 ? 0.721 -30.562 -11.062 1 96.38 313 TRP B O 1
ATOM 6053 N N . ALA B 1 314 ? 0.791 -32.031 -9.406 1 95.56 314 ALA B N 1
ATOM 6054 C CA . ALA B 1 314 ? 2.164 -32.438 -9.672 1 95.56 314 ALA B CA 1
ATOM 6055 C C . ALA B 1 314 ? 2.287 -33.062 -11.055 1 95.56 314 ALA B C 1
ATOM 6057 O O . ALA B 1 314 ? 3.246 -32.812 -11.781 1 95.56 314 ALA B O 1
ATOM 6058 N N . GLU B 1 315 ? 1.343 -33.938 -11.383 1 96.75 315 GLU B N 1
ATOM 6059 C CA . GLU B 1 315 ? 1.345 -34.562 -12.695 1 96.75 315 GLU B CA 1
ATOM 6060 C C . GLU B 1 315 ? 1.114 -33.562 -13.812 1 96.75 315 GLU B C 1
ATOM 6062 O O . GLU B 1 315 ? 1.708 -33.656 -14.883 1 96.75 315 GLU B O 1
ATOM 6067 N N . TYR B 1 316 ? 0.234 -32.688 -13.516 1 97.81 316 TYR B N 1
ATOM 6068 C CA . TYR B 1 316 ? -0.037 -31.578 -14.438 1 97.81 316 TYR B CA 1
ATOM 6069 C C . TYR B 1 316 ? 1.243 -30.828 -14.789 1 97.81 316 TYR B C 1
ATOM 6071 O O . TYR B 1 316 ? 1.535 -30.594 -15.969 1 97.81 316 TYR B O 1
ATOM 6079 N N . HIS B 1 317 ? 2.064 -30.469 -13.867 1 96.56 317 HIS B N 1
ATOM 6080 C CA . HIS B 1 317 ? 3.291 -29.719 -14.094 1 96.56 317 HIS B CA 1
ATOM 6081 C C . HIS B 1 317 ? 4.305 -30.531 -14.883 1 96.56 317 HIS B C 1
ATOM 6083 O O . HIS B 1 317 ? 5.043 -29.984 -15.711 1 96.56 317 HIS B O 1
ATOM 6089 N N . LYS B 1 318 ? 4.344 -31.797 -14.594 1 96.44 318 LYS B N 1
ATOM 6090 C CA . LYS B 1 318 ? 5.223 -32.688 -15.359 1 96.44 318 LYS B CA 1
ATOM 6091 C C . LYS B 1 318 ? 4.84 -32.688 -16.844 1 96.44 318 LYS B C 1
ATOM 6093 O O . LYS B 1 318 ? 5.711 -32.594 -17.703 1 96.44 318 LYS B O 1
ATOM 6098 N N . GLU B 1 319 ? 3.553 -32.812 -17.078 1 97.94 319 GLU B N 1
ATOM 6099 C CA . GLU B 1 319 ? 3.068 -32.844 -18.453 1 97.94 319 GLU B CA 1
ATOM 6100 C C . GLU B 1 319 ? 3.342 -31.531 -19.172 1 97.94 319 GLU B C 1
ATOM 6102 O O . GLU B 1 319 ? 3.709 -31.531 -20.344 1 97.94 319 GLU B O 1
ATOM 6107 N N . VAL B 1 320 ? 3.154 -30.422 -18.5 1 98.5 320 VAL B N 1
ATOM 6108 C CA . VAL B 1 320 ? 3.432 -29.109 -19.078 1 98.5 320 VAL B CA 1
ATOM 6109 C C . VAL B 1 320 ? 4.914 -29.016 -19.438 1 98.5 320 VAL B C 1
ATOM 6111 O O . VAL B 1 320 ? 5.277 -28.422 -20.453 1 98.5 320 VAL B O 1
ATOM 6114 N N . GLY B 1 321 ? 5.77 -29.578 -18.562 1 98.12 321 GLY B N 1
ATOM 6115 C CA . GLY B 1 321 ? 7.195 -29.609 -18.844 1 98.12 321 GLY B CA 1
ATOM 6116 C C . GLY B 1 321 ? 7.512 -30.297 -20.156 1 98.12 321 GLY B C 1
ATOM 6117 O O . GLY B 1 321 ? 8.391 -29.859 -20.906 1 98.12 321 GLY B O 1
ATOM 6118 N N . LYS B 1 322 ? 6.773 -31.391 -20.438 1 98.06 322 LYS B N 1
ATOM 6119 C CA . LYS B 1 322 ? 6.961 -32.094 -21.703 1 98.06 322 LYS B CA 1
ATOM 6120 C C . LYS B 1 322 ? 6.547 -31.234 -22.891 1 98.06 322 LYS B C 1
ATOM 6122 O O . LYS B 1 322 ? 7.23 -31.203 -23.906 1 98.06 322 LYS B O 1
ATOM 6127 N N . LEU B 1 323 ? 5.375 -30.594 -22.703 1 98.62 323 LEU B N 1
ATOM 6128 C CA . LEU B 1 323 ? 4.918 -29.688 -23.75 1 98.62 323 LEU B CA 1
ATOM 6129 C C . LEU B 1 323 ? 5.961 -28.609 -24.031 1 98.62 323 LEU B C 1
ATOM 6131 O O . LEU B 1 323 ? 6.27 -28.312 -25.188 1 98.62 323 LEU B O 1
ATOM 6135 N N . MET B 1 324 ? 6.516 -28.016 -22.969 1 98.75 324 MET B N 1
ATOM 6136 C CA . MET B 1 324 ? 7.5 -26.938 -23.078 1 98.75 324 MET B CA 1
ATOM 6137 C C . MET B 1 324 ? 8.781 -27.453 -23.75 1 98.75 324 MET B C 1
ATOM 6139 O O . MET B 1 324 ? 9.344 -26.766 -24.594 1 98.75 324 MET B O 1
ATOM 6143 N N . THR B 1 325 ? 9.219 -28.656 -23.359 1 98.56 325 THR B N 1
ATOM 6144 C CA . THR B 1 325 ? 10.406 -29.25 -23.953 1 98.56 325 THR B CA 1
ATOM 6145 C C . THR B 1 325 ? 10.258 -29.375 -25.469 1 98.56 325 THR B C 1
ATOM 6147 O O . THR B 1 325 ? 11.172 -29.016 -26.219 1 98.56 325 THR B O 1
ATOM 6150 N N . SER B 1 326 ? 9.117 -29.844 -25.859 1 98.62 326 SER B N 1
ATOM 6151 C CA . SER B 1 326 ? 8.852 -30 -27.297 1 98.62 326 SER B CA 1
ATOM 6152 C C . SER B 1 326 ? 8.938 -28.656 -28.016 1 98.62 326 SER B C 1
ATOM 6154 O O . SER B 1 326 ? 9.539 -28.562 -29.094 1 98.62 326 SER B O 1
ATOM 6156 N N . GLU B 1 327 ? 8.312 -27.625 -27.438 1 98.75 327 GLU B N 1
ATOM 6157 C CA . GLU B 1 327 ? 8.336 -26.297 -28.047 1 98.75 327 GLU B CA 1
ATOM 6158 C C . GLU B 1 327 ? 9.758 -25.75 -28.094 1 98.75 327 GLU B C 1
ATOM 6160 O O . GLU B 1 327 ? 10.148 -25.109 -29.078 1 98.75 327 GLU B O 1
ATOM 6165 N N . LEU B 1 328 ? 10.516 -25.938 -27.062 1 98.81 328 LEU B N 1
ATOM 6166 C CA . LEU B 1 328 ? 11.875 -25.422 -26.984 1 98.81 328 LEU B CA 1
ATOM 6167 C C . LEU B 1 328 ? 12.773 -26.125 -28 1 98.81 328 LEU B C 1
ATOM 6169 O O . LEU B 1 328 ? 13.688 -25.516 -28.562 1 98.81 328 LEU B O 1
ATOM 6173 N N . LEU B 1 329 ? 12.594 -27.406 -28.234 1 98.62 329 LEU B N 1
ATOM 6174 C CA . LEU B 1 329 ? 13.297 -28.125 -29.281 1 98.62 329 LEU B CA 1
ATOM 6175 C C . LEU B 1 329 ? 12.953 -27.547 -30.656 1 98.62 329 LEU B C 1
ATOM 6177 O O . LEU B 1 329 ? 13.852 -27.312 -31.469 1 98.62 329 LEU B O 1
ATOM 6181 N N . GLY B 1 330 ? 11.68 -27.328 -30.844 1 98.5 330 GLY B N 1
ATOM 6182 C CA . GLY B 1 330 ? 11.234 -26.734 -32.094 1 98.5 330 GLY B CA 1
ATOM 6183 C C . GLY B 1 330 ? 11.805 -25.359 -32.344 1 98.5 330 GLY B C 1
ATOM 6184 O O . GLY B 1 330 ? 12.047 -24.969 -33.5 1 98.5 330 GLY B O 1
ATOM 6185 N N . LEU B 1 331 ? 12.062 -24.594 -31.297 1 98.5 331 LEU B N 1
ATOM 6186 C CA . LEU B 1 331 ? 12.562 -23.219 -31.391 1 98.5 331 LEU B CA 1
ATOM 6187 C C . LEU B 1 331 ? 14.086 -23.219 -31.516 1 98.5 331 LEU B C 1
ATOM 6189 O O . LEU B 1 331 ? 14.68 -22.156 -31.734 1 98.5 331 LEU B O 1
ATOM 6193 N N . GLY B 1 332 ? 14.727 -24.375 -31.328 1 98.25 332 GLY B N 1
ATOM 6194 C CA . GLY B 1 332 ? 16.172 -24.469 -31.406 1 98.25 332 GLY B CA 1
ATOM 6195 C C . GLY B 1 332 ? 16.859 -23.984 -30.141 1 98.25 332 GLY B C 1
ATOM 6196 O O . GLY B 1 332 ? 18.062 -23.672 -30.172 1 98.25 332 GLY B O 1
ATOM 6197 N N . LEU B 1 333 ? 16.109 -23.859 -29.078 1 98.44 333 LEU B N 1
ATOM 6198 C CA . LEU B 1 333 ? 16.688 -23.422 -27.797 1 98.44 333 LEU B CA 1
ATOM 6199 C C . LEU B 1 333 ? 17.266 -24.609 -27.031 1 98.44 333 LEU B C 1
ATOM 6201 O O . LEU B 1 333 ? 18.172 -24.438 -26.219 1 98.44 333 LEU B O 1
ATOM 6205 N N . LEU B 1 334 ? 16.703 -25.797 -27.266 1 98 334 LEU B N 1
ATOM 6206 C CA . LEU B 1 334 ? 17.219 -27.062 -26.766 1 98 334 LEU B CA 1
ATOM 6207 C C . LEU B 1 334 ? 17.516 -28.016 -27.922 1 98 334 LEU B C 1
ATOM 6209 O O . LEU B 1 334 ? 16.938 -27.891 -29 1 98 334 LEU B O 1
ATOM 6213 N N . ASP B 1 335 ? 18.422 -28.891 -27.703 1 97.19 335 ASP B N 1
ATOM 6214 C CA . ASP B 1 335 ? 18.625 -30 -28.625 1 97.19 335 ASP B CA 1
ATOM 6215 C C . ASP B 1 335 ? 18.422 -31.344 -27.938 1 97.19 335 ASP B C 1
ATOM 6217 O O . ASP B 1 335 ? 18.172 -31.391 -26.734 1 97.19 335 ASP B O 1
ATOM 6221 N N . LYS B 1 336 ? 18.5 -32.375 -28.734 1 96.81 336 LYS B N 1
ATOM 6222 C CA . LYS B 1 336 ? 18.203 -33.719 -28.203 1 96.81 336 LYS B CA 1
ATOM 6223 C C . LYS B 1 336 ? 19.203 -34.125 -27.109 1 96.81 336 LYS B C 1
ATOM 6225 O O . LYS B 1 336 ? 18.828 -34.812 -26.156 1 96.81 336 LYS B O 1
ATOM 6230 N N . ALA B 1 337 ? 20.359 -33.719 -27.234 1 96.94 337 ALA B N 1
ATOM 6231 C CA . ALA B 1 337 ? 21.391 -34.031 -26.25 1 96.94 337 ALA B CA 1
ATOM 6232 C C . ALA B 1 337 ? 21.062 -33.375 -24.906 1 96.94 337 ALA B C 1
ATOM 6234 O O . ALA B 1 337 ? 21.297 -33.969 -23.844 1 96.94 337 ALA B O 1
ATOM 6235 N N . ASP B 1 338 ? 20.562 -32.125 -24.922 1 96.31 338 ASP B N 1
ATOM 6236 C CA . ASP B 1 338 ? 20.141 -31.438 -23.703 1 96.31 338 ASP B CA 1
ATOM 6237 C C . ASP B 1 338 ? 19.109 -32.25 -22.938 1 96.31 338 ASP B C 1
ATOM 6239 O O . ASP B 1 338 ? 19.172 -32.375 -21.719 1 96.31 338 ASP B O 1
ATOM 6243 N N . VAL B 1 339 ? 18.188 -32.781 -23.672 1 96.44 339 VAL B N 1
ATOM 6244 C CA . VAL B 1 339 ? 17.078 -33.531 -23.078 1 96.44 339 VAL B CA 1
ATOM 6245 C C . VAL B 1 339 ? 17.578 -34.906 -22.578 1 96.44 339 VAL B C 1
ATOM 6247 O O . VAL B 1 339 ? 17.219 -35.344 -21.5 1 96.44 339 VAL B O 1
ATOM 6250 N N . GLN B 1 340 ? 18.406 -35.531 -23.359 1 96.19 340 GLN B N 1
ATOM 6251 C CA . GLN B 1 340 ? 18.938 -36.844 -23.016 1 96.19 340 GLN B CA 1
ATOM 6252 C C . GLN B 1 340 ? 19.828 -36.781 -21.781 1 96.19 340 GLN B C 1
ATOM 6254 O O . GLN B 1 340 ? 19.859 -37.719 -21 1 96.19 340 GLN B O 1
ATOM 6259 N N . ASN B 1 341 ? 20.516 -35.75 -21.547 1 96.06 341 ASN B N 1
ATOM 6260 C CA . ASN B 1 341 ? 21.484 -35.594 -20.484 1 96.06 341 ASN B CA 1
ATOM 6261 C C . ASN B 1 341 ? 20.953 -34.75 -19.328 1 96.06 341 ASN B C 1
ATOM 6263 O O . ASN B 1 341 ? 21.719 -34.281 -18.484 1 96.06 341 ASN B O 1
ATOM 6267 N N . GLU B 1 342 ? 19.672 -34.5 -19.406 1 94.56 342 GLU B N 1
ATOM 6268 C CA . GLU B 1 342 ? 19.125 -33.562 -18.422 1 94.56 342 GLU B CA 1
ATOM 6269 C C . GLU B 1 342 ? 19.156 -34.188 -17.016 1 94.56 342 GLU B C 1
ATOM 6271 O O . GLU B 1 342 ? 19.25 -35.406 -16.875 1 94.56 342 GLU B O 1
ATOM 6276 N N . ASP B 1 343 ? 19.234 -33.344 -16 1 93.5 343 ASP B N 1
ATOM 6277 C CA . ASP B 1 343 ? 19.031 -33.75 -14.609 1 93.5 343 ASP B CA 1
ATOM 6278 C C . ASP B 1 343 ? 17.562 -34 -14.32 1 93.5 343 ASP B C 1
ATOM 6280 O O . ASP B 1 343 ? 16.703 -33.125 -14.578 1 93.5 343 ASP B O 1
ATOM 6284 N N . LYS B 1 344 ? 17.375 -35.156 -13.773 1 87.38 344 LYS B N 1
ATOM 6285 C CA . LYS B 1 344 ? 15.984 -35.531 -13.523 1 87.38 344 LYS B CA 1
ATOM 6286 C C . LYS B 1 344 ? 15.297 -34.531 -12.594 1 87.38 344 LYS B C 1
ATOM 6288 O O . LYS B 1 344 ? 14.086 -34.312 -12.688 1 87.38 344 LYS B O 1
ATOM 6293 N N . ASN B 1 345 ? 16.016 -33.938 -11.719 1 91.5 345 ASN B N 1
ATOM 6294 C CA . ASN B 1 345 ? 15.461 -32.969 -10.758 1 91.5 345 ASN B CA 1
ATOM 6295 C C . ASN B 1 345 ? 15.453 -31.547 -11.32 1 91.5 345 ASN B C 1
ATOM 6297 O O . ASN B 1 345 ? 14.906 -30.641 -10.695 1 91.5 345 ASN B O 1
ATOM 6301 N N . TRP B 1 346 ? 16.047 -31.344 -12.414 1 93.12 346 TRP B N 1
ATOM 6302 C CA . TRP B 1 346 ? 16.078 -30.047 -13.094 1 93.12 346 TRP B CA 1
ATOM 6303 C C . TRP B 1 346 ? 16.062 -30.234 -14.609 1 93.12 346 TRP B C 1
ATOM 6305 O O . TRP B 1 346 ? 17.078 -30.047 -15.266 1 93.12 346 TRP B O 1
ATOM 6315 N N . PRO B 1 347 ? 14.883 -30.594 -15.094 1 96.19 347 PRO B N 1
ATOM 6316 C CA . PRO B 1 347 ? 14.773 -30.875 -16.531 1 96.19 347 PRO B CA 1
ATOM 6317 C C . PRO B 1 347 ? 15.289 -29.734 -17.406 1 96.19 347 PRO B C 1
ATOM 6319 O O . PRO B 1 347 ? 15.297 -28.578 -16.969 1 96.19 347 PRO B O 1
ATOM 6322 N N . ALA B 1 348 ? 15.688 -30.031 -18.594 1 97.19 348 ALA B N 1
ATOM 6323 C CA . ALA B 1 348 ? 16.375 -29.109 -19.5 1 97.19 348 ALA B CA 1
ATOM 6324 C C . ALA B 1 348 ? 15.539 -27.875 -19.766 1 97.19 348 ALA B C 1
ATOM 6326 O O . ALA B 1 348 ? 16.078 -26.766 -19.922 1 97.19 348 ALA B O 1
ATOM 6327 N N . TYR B 1 349 ? 14.211 -28.062 -19.828 1 97.75 349 TYR B N 1
ATOM 6328 C CA . TYR B 1 349 ? 13.344 -26.938 -20.188 1 97.75 349 TYR B CA 1
ATOM 6329 C C . TYR B 1 349 ? 13.414 -25.859 -19.125 1 97.75 349 TYR B C 1
ATOM 6331 O O . TYR B 1 349 ? 13.102 -24.688 -19.391 1 97.75 349 TYR B O 1
ATOM 6339 N N . LYS B 1 350 ? 13.867 -26.109 -17.906 1 97.19 350 LYS B N 1
ATOM 6340 C CA . LYS B 1 350 ? 13.914 -25.172 -16.797 1 97.19 350 LYS B CA 1
ATOM 6341 C C . LYS B 1 350 ? 14.914 -24.062 -17.062 1 97.19 350 LYS B C 1
ATOM 6343 O O . LYS B 1 350 ? 14.859 -23 -16.422 1 97.19 350 LYS B O 1
ATOM 6348 N N . LYS B 1 351 ? 15.805 -24.297 -18.016 1 96.5 351 LYS B N 1
ATOM 6349 C CA . LYS B 1 351 ? 16.75 -23.25 -18.406 1 96.5 351 LYS B CA 1
ATOM 6350 C C . LYS B 1 351 ? 16.016 -22.031 -18.953 1 96.5 351 LYS B C 1
ATOM 6352 O O . LYS B 1 351 ? 16.469 -20.891 -18.781 1 96.5 351 LYS B O 1
ATOM 6357 N N . TYR B 1 352 ? 14.859 -22.266 -19.578 1 98.12 352 TYR B N 1
ATOM 6358 C CA . TYR B 1 352 ? 14.141 -21.188 -20.266 1 98.12 352 TYR B CA 1
ATOM 6359 C C . TYR B 1 352 ? 12.758 -20.984 -19.656 1 98.12 352 TYR B C 1
ATOM 6361 O O . TYR B 1 352 ? 12.086 -20 -19.938 1 98.12 352 TYR B O 1
ATOM 6369 N N . PHE B 1 353 ? 12.32 -21.906 -18.844 1 97.94 353 PHE B N 1
ATOM 6370 C CA . PHE B 1 353 ? 11.039 -21.891 -18.141 1 97.94 353 PHE B CA 1
ATOM 6371 C C . PHE B 1 353 ? 11.188 -22.438 -16.734 1 97.94 353 PHE B C 1
ATOM 6373 O O . PHE B 1 353 ? 10.75 -23.547 -16.438 1 97.94 353 PHE B O 1
ATOM 6380 N N . MET B 1 354 ? 11.641 -21.656 -15.742 1 95.69 354 MET B N 1
ATOM 6381 C CA . MET B 1 354 ? 12.125 -22.141 -14.461 1 95.69 354 MET B CA 1
ATOM 6382 C C . MET B 1 354 ? 11.023 -22.062 -13.398 1 95.69 354 MET B C 1
ATOM 6384 O O . MET B 1 354 ? 11.172 -22.609 -12.305 1 95.69 354 MET B O 1
ATOM 6388 N N . HIS B 1 355 ? 9.953 -21.328 -13.68 1 94.88 355 HIS B N 1
ATOM 6389 C CA . HIS B 1 355 ? 8.898 -21.188 -12.68 1 94.88 355 HIS B CA 1
ATOM 6390 C C . HIS B 1 355 ? 7.762 -22.172 -12.945 1 94.88 355 HIS B C 1
ATOM 6392 O O . HIS B 1 355 ? 7.758 -22.859 -13.961 1 94.88 355 HIS B O 1
ATOM 6398 N N . GLY B 1 356 ? 6.836 -22.297 -11.977 1 94.81 356 GLY B N 1
ATOM 6399 C CA . GLY B 1 356 ? 5.656 -23.141 -12.141 1 94.81 356 GLY B CA 1
ATOM 6400 C C . GLY B 1 356 ? 4.676 -22.578 -13.164 1 94.81 356 GLY B C 1
ATOM 6401 O O . GLY B 1 356 ? 4.84 -21.469 -13.641 1 94.81 356 GLY B O 1
ATOM 6402 N N . THR B 1 357 ? 3.641 -23.406 -13.461 1 97.44 357 THR B N 1
ATOM 6403 C CA . THR B 1 357 ? 2.742 -23.031 -14.555 1 97.44 357 THR B CA 1
ATOM 6404 C C . THR B 1 357 ? 1.401 -22.547 -14.008 1 97.44 357 THR B C 1
ATOM 6406 O O . THR B 1 357 ? 0.684 -21.797 -14.672 1 97.44 357 THR B O 1
ATOM 6409 N N . SER B 1 358 ? 1.066 -23.031 -12.836 1 97.69 358 SER B N 1
ATOM 6410 C CA . SER B 1 358 ? -0.278 -22.719 -12.359 1 97.69 358 SER B CA 1
ATOM 6411 C C . SER B 1 358 ? -0.309 -22.609 -10.836 1 97.69 358 SER B C 1
ATOM 6413 O O . SER B 1 358 ? 0.495 -23.234 -10.141 1 97.69 358 SER B O 1
ATOM 6415 N N . HIS B 1 359 ? -1.129 -21.812 -10.336 1 97.69 359 HIS B N 1
ATOM 6416 C CA . HIS B 1 359 ? -1.434 -21.703 -8.914 1 97.69 359 HIS B CA 1
ATOM 6417 C C . HIS B 1 359 ? -2.887 -21.297 -8.688 1 97.69 359 HIS B C 1
ATOM 6419 O O . HIS B 1 359 ? -3.525 -20.734 -9.578 1 97.69 359 HIS B O 1
ATOM 6425 N N . HIS B 1 360 ? -3.414 -21.656 -7.5 1 98.25 360 HIS B N 1
ATOM 6426 C CA . HIS B 1 360 ? -4.738 -21.172 -7.113 1 98.25 360 HIS B CA 1
ATOM 6427 C C . HIS B 1 360 ? -4.797 -19.656 -7.09 1 98.25 360 HIS B C 1
ATOM 6429 O O . HIS B 1 360 ? -3.816 -19 -6.734 1 98.25 360 HIS B O 1
ATOM 6435 N N . ILE B 1 361 ? -5.938 -19.141 -7.445 1 98.56 361 ILE B N 1
ATOM 6436 C CA . ILE B 1 361 ? -6.141 -17.703 -7.375 1 98.56 361 ILE B CA 1
ATOM 6437 C C . ILE B 1 361 ? -7.535 -17.406 -6.828 1 98.56 361 ILE B C 1
ATOM 6439 O O . ILE B 1 361 ? -8.461 -18.203 -7 1 98.56 361 ILE B O 1
ATOM 6443 N N . GLY B 1 362 ? -7.742 -16.359 -6.129 1 98.31 362 GLY B N 1
ATOM 6444 C CA . GLY B 1 362 ? -8.969 -15.883 -5.504 1 98.31 362 GLY B CA 1
ATOM 6445 C C . GLY B 1 362 ? -8.758 -14.625 -4.68 1 98.31 362 GLY B C 1
ATOM 6446 O O . GLY B 1 362 ? -8.305 -13.602 -5.199 1 98.31 362 GLY B O 1
ATOM 6447 N N . LEU B 1 363 ? -8.945 -14.727 -3.406 1 98.44 363 LEU B N 1
ATOM 6448 C CA . LEU B 1 363 ? -8.789 -13.578 -2.516 1 98.44 363 LEU B CA 1
ATOM 6449 C C . LEU B 1 363 ? -7.324 -13.203 -2.361 1 98.44 363 LEU B C 1
ATOM 6451 O O . LEU B 1 363 ? -7.004 -12.078 -1.975 1 98.44 363 LEU B O 1
ATOM 6455 N N . ASN B 1 364 ? -6.492 -14.125 -2.609 1 97.94 364 ASN B N 1
ATOM 6456 C CA . ASN B 1 364 ? -5.066 -13.875 -2.803 1 97.94 364 ASN B CA 1
ATOM 6457 C C . ASN B 1 364 ? -4.625 -14.219 -4.223 1 97.94 364 ASN B C 1
ATOM 6459 O O . ASN B 1 364 ? -5.238 -15.055 -4.887 1 97.94 364 ASN B O 1
ATOM 6463 N N . THR B 1 365 ? -3.568 -13.531 -4.676 1 97.81 365 THR B N 1
ATOM 6464 C CA . THR B 1 365 ? -3.021 -13.891 -5.977 1 97.81 365 THR B CA 1
ATOM 6465 C C . THR B 1 365 ? -2.59 -15.352 -5.996 1 97.81 365 THR B C 1
ATOM 6467 O O . THR B 1 365 ? -3.014 -16.125 -6.863 1 97.81 365 THR B O 1
ATOM 6470 N N . HIS B 1 366 ? -1.748 -15.719 -5.078 1 97.62 366 HIS B N 1
ATOM 6471 C CA . HIS B 1 366 ? -1.527 -17.125 -4.762 1 97.62 366 HIS B CA 1
ATOM 6472 C C . HIS B 1 366 ? -2.428 -17.578 -3.621 1 97.62 366 HIS B C 1
ATOM 6474 O O . HIS B 1 366 ? -2.045 -17.5 -2.451 1 97.62 366 HIS B O 1
ATOM 6480 N N . ASP B 1 367 ? -3.568 -18.078 -3.943 1 97.75 367 ASP B N 1
ATOM 6481 C CA . ASP B 1 367 ? -4.648 -18.281 -2.984 1 97.75 367 ASP B CA 1
ATOM 6482 C C . ASP B 1 367 ? -4.555 -19.656 -2.332 1 97.75 367 ASP B C 1
ATOM 6484 O O . ASP B 1 367 ? -3.674 -20.453 -2.674 1 97.75 367 ASP B O 1
ATOM 6488 N N . TYR B 1 368 ? -5.434 -19.891 -1.38 1 96.25 368 TYR B N 1
ATOM 6489 C CA . TYR B 1 368 ? -5.605 -21.172 -0.726 1 96.25 368 TYR B CA 1
ATOM 6490 C C . TYR B 1 368 ? -6.242 -22.188 -1.674 1 96.25 368 TYR B C 1
ATOM 6492 O O . TYR B 1 368 ? -7.055 -21.828 -2.525 1 96.25 368 TYR B O 1
ATOM 6500 N N . GLY B 1 369 ? -5.898 -23.359 -1.564 1 96.44 369 GLY B N 1
ATOM 6501 C CA . GLY B 1 369 ? -6.418 -24.5 -2.299 1 96.44 369 GLY B CA 1
ATOM 6502 C C . GLY B 1 369 ? -5.578 -25.75 -2.133 1 96.44 369 GLY B C 1
ATOM 6503 O O . GLY B 1 369 ? -4.355 -25.656 -1.984 1 96.44 369 GLY B O 1
ATOM 6504 N N . GLU B 1 370 ? -6.199 -26.859 -2.146 1 95 370 GLU B N 1
ATOM 6505 C CA . GLU B 1 370 ? -5.484 -28.125 -2.021 1 95 370 GLU B CA 1
ATOM 6506 C C . GLU B 1 370 ? -4.691 -28.438 -3.287 1 95 370 GLU B C 1
ATOM 6508 O O . GLU B 1 370 ? -5.258 -28.5 -4.379 1 95 370 GLU B O 1
ATOM 6513 N N . LEU B 1 371 ? -3.48 -28.625 -3.127 1 92.94 371 LEU B N 1
ATOM 6514 C CA . LEU B 1 371 ? -2.631 -28.891 -4.281 1 92.94 371 LEU B CA 1
ATOM 6515 C C . LEU B 1 371 ? -2.285 -30.375 -4.375 1 92.94 371 LEU B C 1
ATOM 6517 O O . LEU B 1 371 ? -1.851 -30.844 -5.426 1 92.94 371 LEU B O 1
ATOM 6521 N N . LYS B 1 372 ? -2.488 -31.109 -3.311 1 94.5 372 LYS B N 1
ATOM 6522 C CA . LYS B 1 372 ? -2.041 -32.5 -3.252 1 94.5 372 LYS B CA 1
ATOM 6523 C C . LYS B 1 372 ? -3.207 -33.469 -3.441 1 94.5 372 LYS B C 1
ATOM 6525 O O . LYS B 1 372 ? -3.07 -34.656 -3.213 1 94.5 372 LYS B O 1
ATOM 6530 N N . THR B 1 373 ? -4.355 -32.938 -3.693 1 96.12 373 THR B N 1
ATOM 6531 C CA . THR B 1 373 ? -5.539 -33.75 -3.992 1 96.12 373 THR B CA 1
ATOM 6532 C C . THR B 1 373 ? -6.039 -33.469 -5.406 1 96.12 373 THR B C 1
ATOM 6534 O O . THR B 1 373 ? -5.664 -32.469 -6.012 1 96.12 373 THR B O 1
ATOM 6537 N N . PRO B 1 374 ? -6.789 -34.375 -5.965 1 97.62 374 PRO B N 1
ATOM 6538 C CA . PRO B 1 374 ? -7.301 -34.156 -7.316 1 97.62 374 PRO B CA 1
ATOM 6539 C C . PRO B 1 374 ? -8.094 -32.844 -7.441 1 97.62 374 PRO B C 1
ATOM 6541 O O . PRO B 1 374 ? -8.852 -32.5 -6.539 1 97.62 374 PRO B O 1
ATOM 6544 N N . MET B 1 375 ? -7.914 -32.219 -8.555 1 98 375 MET B N 1
ATOM 6545 C CA . MET B 1 375 ? -8.617 -30.953 -8.836 1 98 375 MET B CA 1
ATOM 6546 C C . MET B 1 375 ? -10.125 -31.188 -8.906 1 98 375 MET B C 1
ATOM 6548 O O . MET B 1 375 ? -10.57 -32.281 -9.273 1 98 375 MET B O 1
ATOM 6552 N N . LYS B 1 376 ? -10.852 -30.219 -8.516 1 98.12 376 LYS B N 1
ATOM 6553 C CA . LYS B 1 376 ? -12.312 -30.266 -8.5 1 98.12 376 LYS B CA 1
ATOM 6554 C C . LYS B 1 376 ? -12.906 -29.125 -9.328 1 98.12 376 LYS B C 1
ATOM 6556 O O . LYS B 1 376 ? -12.25 -28.109 -9.562 1 98.12 376 LYS B O 1
ATOM 6561 N N . ALA B 1 377 ? -14.172 -29.406 -9.758 1 98.44 377 ALA B N 1
ATOM 6562 C CA . ALA B 1 377 ? -14.906 -28.328 -10.422 1 98.44 377 ALA B CA 1
ATOM 6563 C C . ALA B 1 377 ? -14.992 -27.094 -9.539 1 98.44 377 ALA B C 1
ATOM 6565 O O . ALA B 1 377 ? -15.125 -27.203 -8.32 1 98.44 377 ALA B O 1
ATOM 6566 N N . ASN B 1 378 ? -14.852 -25.875 -10.141 1 98.62 378 ASN B N 1
ATOM 6567 C CA . ASN B 1 378 ? -14.977 -24.562 -9.547 1 98.62 378 ASN B CA 1
ATOM 6568 C C . ASN B 1 378 ? -13.688 -24.141 -8.844 1 98.62 378 ASN B C 1
ATOM 6570 O O . ASN B 1 378 ? -13.633 -23.078 -8.219 1 98.62 378 ASN B O 1
ATOM 6574 N N . MET B 1 379 ? -12.672 -24.984 -8.93 1 98.75 379 MET B N 1
ATOM 6575 C CA . MET B 1 379 ? -11.344 -24.453 -8.633 1 98.75 379 MET B CA 1
ATOM 6576 C C . MET B 1 379 ? -10.875 -23.516 -9.727 1 98.75 379 MET B C 1
ATOM 6578 O O . MET B 1 379 ? -11.203 -23.703 -10.898 1 98.75 379 MET B O 1
ATOM 6582 N N . VAL B 1 380 ? -10.25 -22.438 -9.359 1 98.81 380 VAL B N 1
ATOM 6583 C CA . VAL B 1 380 ? -9.727 -21.469 -10.32 1 98.81 380 VAL B CA 1
ATOM 6584 C C . VAL B 1 380 ? -8.195 -21.484 -10.281 1 98.81 380 VAL B C 1
ATOM 6586 O O . VAL B 1 380 ? -7.594 -21.391 -9.211 1 98.81 380 VAL B O 1
ATOM 6589 N N . PHE B 1 381 ? -7.574 -21.641 -11.422 1 98.75 381 PHE B N 1
ATOM 6590 C CA . PHE B 1 381 ? -6.121 -21.672 -11.562 1 98.75 381 PHE B CA 1
ATOM 6591 C C . PHE B 1 381 ? -5.656 -20.625 -12.578 1 98.75 381 PHE B C 1
ATOM 6593 O O . PHE B 1 381 ? -6.395 -20.281 -13.5 1 98.75 381 PHE B O 1
ATOM 6600 N N . THR B 1 382 ? -4.512 -20.125 -12.367 1 98.69 382 THR B N 1
ATOM 6601 C CA . THR B 1 382 ? -3.793 -19.453 -13.438 1 98.69 382 THR B CA 1
ATOM 6602 C C . THR B 1 382 ? -3.137 -20.469 -14.375 1 98.69 382 THR B C 1
ATOM 6604 O O . THR B 1 382 ? -2.908 -21.609 -13.992 1 98.69 382 THR B O 1
ATOM 6607 N N . VAL B 1 383 ? -2.9 -20.156 -15.57 1 98.88 383 VAL B N 1
ATOM 6608 C CA . VAL B 1 383 ? -2.039 -20.859 -16.516 1 98.88 383 VAL B CA 1
ATOM 6609 C C . VAL B 1 383 ? -1.04 -19.875 -17.125 1 98.88 383 VAL B C 1
ATOM 6611 O O . VAL B 1 383 ? -1.402 -19.062 -17.984 1 98.88 383 VAL B O 1
ATOM 6614 N N . GLU B 1 384 ? 0.215 -20 -16.703 1 98.75 384 GLU B N 1
ATOM 6615 C CA . GLU B 1 384 ? 1.122 -18.891 -16.984 1 98.75 384 GLU B CA 1
ATOM 6616 C C . GLU B 1 384 ? 2.482 -19.391 -17.453 1 98.75 384 GLU B C 1
ATOM 6618 O O . GLU B 1 384 ? 3.518 -19 -16.906 1 98.75 384 GLU B O 1
ATOM 6623 N N . PRO B 1 385 ? 2.525 -20.188 -18.516 1 98.81 385 PRO B N 1
ATOM 6624 C CA . PRO B 1 385 ? 3.84 -20.547 -19.062 1 98.81 385 PRO B CA 1
ATOM 6625 C C . PRO B 1 385 ? 4.602 -19.344 -19.609 1 98.81 385 PRO B C 1
ATOM 6627 O O . PRO B 1 385 ? 3.996 -18.312 -19.922 1 98.81 385 PRO B O 1
ATOM 6630 N N . GLY B 1 386 ? 5.898 -19.484 -19.656 1 98.75 386 GLY B N 1
ATOM 6631 C CA . GLY B 1 386 ? 6.77 -18.469 -20.219 1 98.75 386 GLY B CA 1
ATOM 6632 C C . GLY B 1 386 ? 8.062 -19.047 -20.781 1 98.75 386 GLY B C 1
ATOM 6633 O O . GLY B 1 386 ? 8.43 -20.172 -20.453 1 98.75 386 GLY B O 1
ATOM 6634 N N . ILE B 1 387 ? 8.68 -18.359 -21.688 1 98.88 387 ILE B N 1
ATOM 6635 C CA . ILE B 1 387 ? 10.008 -18.641 -22.203 1 98.88 387 ILE B CA 1
ATOM 6636 C C . ILE B 1 387 ? 10.883 -17.406 -22.094 1 98.88 387 ILE B C 1
ATOM 6638 O O . ILE B 1 387 ? 10.516 -16.328 -22.594 1 98.88 387 ILE B O 1
ATOM 6642 N N . TYR B 1 388 ? 11.961 -17.516 -21.453 1 98.69 388 TYR B N 1
ATOM 6643 C CA . TYR B 1 388 ? 12.891 -16.422 -21.203 1 98.69 388 TYR B CA 1
ATOM 6644 C C . TYR B 1 388 ? 14.242 -16.688 -21.859 1 98.69 388 TYR B C 1
ATOM 6646 O O . TYR B 1 388 ? 14.867 -17.719 -21.594 1 98.69 388 TYR B O 1
ATOM 6654 N N . ILE B 1 389 ? 14.664 -15.82 -22.703 1 98.56 389 ILE B N 1
ATOM 6655 C CA . ILE B 1 389 ? 15.891 -15.984 -23.469 1 98.56 389 ILE B CA 1
ATOM 6656 C C . ILE B 1 389 ? 16.812 -14.789 -23.25 1 98.56 389 ILE B C 1
ATOM 6658 O O . ILE B 1 389 ? 16.875 -13.891 -24.109 1 98.56 389 ILE B O 1
ATOM 6662 N N . PRO B 1 390 ? 17.562 -14.805 -22.203 1 97.12 390 PRO B N 1
ATOM 6663 C CA . PRO B 1 390 ? 18.406 -13.656 -21.875 1 97.12 390 PRO B CA 1
ATOM 6664 C C . PRO B 1 390 ? 19.297 -13.203 -23.031 1 97.12 390 PRO B C 1
ATOM 6666 O O . PRO B 1 390 ? 19.422 -12.008 -23.297 1 97.12 390 PRO B O 1
ATOM 6669 N N . ASN B 1 391 ? 19.812 -14.102 -23.812 1 97.44 391 ASN B N 1
ATOM 6670 C CA . ASN B 1 391 ? 20.734 -13.781 -24.906 1 97.44 391 ASN B CA 1
ATOM 6671 C C . ASN B 1 391 ? 20.031 -13.039 -26.031 1 97.44 391 ASN B C 1
ATOM 6673 O O . ASN B 1 391 ? 20.672 -12.445 -26.891 1 97.44 391 ASN B O 1
ATOM 6677 N N . GLU B 1 392 ? 18.75 -13.055 -26.031 1 98 392 GLU B N 1
ATOM 6678 C CA . GLU B 1 392 ? 17.969 -12.383 -27.078 1 98 392 GLU B CA 1
ATOM 6679 C C . GLU B 1 392 ? 17.219 -11.18 -26.516 1 98 392 GLU B C 1
ATOM 6681 O O . GLU B 1 392 ? 16.438 -10.539 -27.219 1 98 392 GLU B O 1
ATOM 6686 N N . ASN B 1 393 ? 17.438 -10.844 -25.234 1 97.81 393 ASN B N 1
ATOM 6687 C CA . ASN B 1 393 ? 16.688 -9.797 -24.547 1 97.81 393 ASN B CA 1
ATOM 6688 C C . ASN B 1 393 ? 15.188 -9.977 -24.734 1 97.81 393 ASN B C 1
ATOM 6690 O O . ASN B 1 393 ? 14.469 -9.023 -25.031 1 97.81 393 ASN B O 1
ATOM 6694 N N . LEU B 1 394 ? 14.781 -11.234 -24.594 1 98.5 394 LEU B N 1
ATOM 6695 C CA . LEU B 1 394 ? 13.391 -11.57 -24.891 1 98.5 394 LEU B CA 1
ATOM 6696 C C . LEU B 1 394 ? 12.812 -12.461 -23.797 1 98.5 394 LEU B C 1
ATOM 6698 O O . LEU B 1 394 ? 13.43 -13.461 -23.406 1 98.5 394 LEU B O 1
ATOM 6702 N N . GLY B 1 395 ? 11.781 -12.094 -23.219 1 98.62 395 GLY B N 1
ATOM 6703 C CA . GLY B 1 395 ? 10.945 -12.883 -22.328 1 98.62 395 GLY B CA 1
ATOM 6704 C C . GLY B 1 395 ? 9.461 -12.789 -22.656 1 98.62 395 GLY B C 1
ATOM 6705 O O . GLY B 1 395 ? 8.93 -11.688 -22.828 1 98.62 395 GLY B O 1
ATOM 6706 N N . ILE B 1 396 ? 8.859 -13.93 -22.875 1 98.81 396 ILE B N 1
ATOM 6707 C CA . ILE B 1 396 ? 7.43 -13.992 -23.141 1 98.81 396 ILE B CA 1
ATOM 6708 C C . ILE B 1 396 ? 6.73 -14.812 -22.062 1 98.81 396 ILE B C 1
ATOM 6710 O O . ILE B 1 396 ? 7.164 -15.93 -21.75 1 98.81 396 ILE B O 1
ATOM 6714 N N . ARG B 1 397 ? 5.762 -14.305 -21.469 1 98.88 397 ARG B N 1
ATOM 6715 C CA . ARG B 1 397 ? 4.863 -15 -20.547 1 98.88 397 ARG B CA 1
ATOM 6716 C C . ARG B 1 397 ? 3.406 -14.68 -20.875 1 98.88 397 ARG B C 1
ATOM 6718 O O . ARG B 1 397 ? 3.064 -13.523 -21.141 1 98.88 397 ARG B O 1
ATOM 6725 N N . LEU B 1 398 ? 2.602 -15.609 -20.984 1 98.94 398 LEU B N 1
ATOM 6726 C CA . LEU B 1 398 ? 1.163 -15.477 -21.172 1 98.94 398 LEU B CA 1
ATOM 6727 C C . LEU B 1 398 ? 0.39 -16.172 -20.062 1 98.94 398 LEU B C 1
ATOM 6729 O O . LEU B 1 398 ? 0.74 -17.281 -19.656 1 98.94 398 LEU B O 1
ATOM 6733 N N . GLU B 1 399 ? -0.561 -15.461 -19.547 1 98.88 399 GLU B N 1
ATOM 6734 C CA . GLU B 1 399 ? -1.249 -15.992 -18.375 1 98.88 399 GLU B CA 1
ATOM 6735 C C . GLU B 1 399 ? -2.725 -15.602 -18.375 1 98.88 399 GLU B C 1
ATOM 6737 O O . GLU B 1 399 ? -3.066 -14.453 -18.656 1 98.88 399 GLU B O 1
ATOM 6742 N N . ASP B 1 400 ? -3.582 -16.516 -18.156 1 98.88 400 ASP B N 1
ATOM 6743 C CA . ASP B 1 400 ? -5.004 -16.312 -17.906 1 98.88 400 ASP B CA 1
ATOM 6744 C C . ASP B 1 400 ? -5.453 -17.016 -16.641 1 98.88 400 ASP B C 1
ATOM 6746 O O . ASP B 1 400 ? -4.73 -17.859 -16.109 1 98.88 400 ASP B O 1
ATOM 6750 N N . ASP B 1 401 ? -6.602 -16.609 -16.141 1 98.94 401 ASP B N 1
ATOM 6751 C CA . ASP B 1 401 ? -7.297 -17.281 -15.047 1 98.94 401 ASP B CA 1
ATOM 6752 C C . ASP B 1 401 ? -8.414 -18.188 -15.57 1 98.94 401 ASP B C 1
ATOM 6754 O O . ASP B 1 401 ? -9.305 -17.719 -16.281 1 98.94 401 ASP B O 1
ATOM 6758 N N . VAL B 1 402 ? -8.406 -19.453 -15.148 1 98.94 402 VAL B N 1
ATOM 6759 C CA . VAL B 1 402 ? -9.383 -20.375 -15.719 1 98.94 402 VAL B CA 1
ATOM 6760 C C . VAL B 1 402 ? -10.125 -21.109 -14.602 1 98.94 402 VAL B C 1
ATOM 6762 O O . VAL B 1 402 ? -9.539 -21.391 -13.555 1 98.94 402 VAL B O 1
ATOM 6765 N N . VAL B 1 403 ? -11.406 -21.391 -14.812 1 98.88 403 VAL B N 1
ATOM 6766 C CA . VAL B 1 403 ? -12.266 -22.125 -13.883 1 98.88 403 VAL B CA 1
ATOM 6767 C C . VAL B 1 403 ? -12.438 -23.562 -14.344 1 98.88 403 VAL B C 1
ATOM 6769 O O . VAL B 1 403 ? -12.914 -23.812 -15.453 1 98.88 403 VAL B O 1
ATOM 6772 N N . ILE B 1 404 ? -12.031 -24.5 -13.555 1 98.81 404 ILE B N 1
ATOM 6773 C CA . ILE B 1 404 ? -12.258 -25.906 -13.867 1 98.81 404 ILE B CA 1
ATOM 6774 C C . ILE B 1 404 ? -13.758 -26.188 -13.898 1 98.81 404 ILE B C 1
ATOM 6776 O O . ILE B 1 404 ? -14.492 -25.812 -12.977 1 98.81 404 ILE B O 1
ATOM 6780 N N . GLN B 1 405 ? -14.195 -26.797 -14.938 1 98.5 405 GLN B N 1
ATOM 6781 C CA . GLN B 1 405 ? -15.602 -27.141 -15.109 1 98.5 405 GLN B CA 1
ATOM 6782 C C . GLN B 1 405 ? -15.852 -28.594 -14.719 1 98.5 405 GLN B C 1
ATOM 6784 O O . GLN B 1 405 ? -14.922 -29.406 -14.672 1 98.5 405 GLN B O 1
ATOM 6789 N N . GLU B 1 406 ? -17.141 -28.906 -14.445 1 98 406 GLU B N 1
ATOM 6790 C CA . GLU B 1 406 ? -17.5 -30.297 -14.141 1 98 406 GLU B CA 1
ATOM 6791 C C . GLU B 1 406 ? -17.141 -31.219 -15.297 1 98 406 GLU B C 1
ATOM 6793 O O . GLU B 1 406 ? -16.688 -32.344 -15.078 1 98 406 GLU B O 1
ATOM 6798 N N . ASN B 1 407 ? -17.469 -30.688 -16.484 1 96.69 407 ASN B N 1
ATOM 6799 C CA . ASN B 1 407 ? -17.172 -31.406 -17.703 1 96.69 407 ASN B CA 1
ATOM 6800 C C . ASN B 1 407 ? -16.625 -30.484 -18.781 1 96.69 407 ASN B C 1
ATOM 6802 O O . ASN B 1 407 ? -16.969 -29.297 -18.828 1 96.69 407 ASN B O 1
ATOM 6806 N N . GLY B 1 408 ? -15.68 -31.016 -19.578 1 96.12 408 GLY B N 1
ATOM 6807 C CA . GLY B 1 408 ? -15.172 -30.25 -20.703 1 96.12 408 GLY B CA 1
ATOM 6808 C C . GLY B 1 408 ? -13.977 -29.391 -20.328 1 96.12 408 GLY B C 1
ATOM 6809 O O . GLY B 1 408 ? -13.344 -29.594 -19.297 1 96.12 408 GLY B O 1
ATOM 6810 N N . GLU B 1 409 ? -13.633 -28.438 -21.234 1 96.62 409 GLU B N 1
ATOM 6811 C CA . GLU B 1 409 ? -12.492 -27.547 -21.047 1 96.62 409 GLU B CA 1
ATOM 6812 C C . GLU B 1 409 ? -12.781 -26.484 -19.984 1 96.62 409 GLU B C 1
ATOM 6814 O O . GLU B 1 409 ? -13.938 -26.109 -19.797 1 96.62 409 GLU B O 1
ATOM 6819 N N . PRO B 1 410 ? -11.789 -26.031 -19.344 1 98.69 410 PRO B N 1
ATOM 6820 C CA . PRO B 1 410 ? -11.992 -24.969 -18.344 1 98.69 410 PRO B CA 1
ATOM 6821 C C . PRO B 1 410 ? -12.578 -23.688 -18.953 1 98.69 410 PRO B C 1
ATOM 6823 O O . PRO B 1 410 ? -12.375 -23.422 -20.141 1 98.69 410 PRO B O 1
ATOM 6826 N N . PHE B 1 411 ? -13.32 -22.969 -18.172 1 98.75 411 PHE B N 1
ATOM 6827 C CA . PHE B 1 411 ? -13.836 -21.672 -18.578 1 98.75 411 PHE B CA 1
ATOM 6828 C C . PHE B 1 411 ? -12.797 -20.578 -18.328 1 98.75 411 PHE B C 1
ATOM 6830 O O . PHE B 1 411 ? -12.328 -20.406 -17.203 1 98.75 411 PHE B O 1
ATOM 6837 N N . ASN B 1 412 ? -12.422 -19.922 -19.328 1 98.88 412 ASN B N 1
ATOM 6838 C CA . ASN B 1 412 ? -11.414 -18.859 -19.234 1 98.88 412 ASN B CA 1
ATOM 6839 C C . ASN B 1 412 ? -12.039 -17.516 -18.875 1 98.88 412 ASN B C 1
ATOM 6841 O O . ASN B 1 412 ? -12.734 -16.922 -19.688 1 98.88 412 ASN B O 1
ATOM 6845 N N . LEU B 1 413 ? -11.766 -16.969 -17.688 1 98.88 413 LEU B N 1
ATOM 6846 C CA . LEU B 1 413 ? -12.328 -15.711 -17.203 1 98.88 413 LEU B CA 1
ATOM 6847 C C . LEU B 1 413 ? -11.789 -14.531 -18.016 1 98.88 413 LEU B C 1
ATOM 6849 O O . LEU B 1 413 ? -12.328 -13.43 -17.938 1 98.88 413 LEU B O 1
ATOM 6853 N N . MET B 1 414 ? -10.742 -14.734 -18.812 1 98.81 414 MET B N 1
ATOM 6854 C CA . MET B 1 414 ? -10.07 -13.664 -19.547 1 98.81 414 MET B CA 1
ATOM 6855 C C . MET B 1 414 ? -10.148 -13.906 -21.047 1 98.81 414 MET B C 1
ATOM 6857 O O . MET B 1 414 ? -9.305 -13.422 -21.812 1 98.81 414 MET B O 1
ATOM 6861 N N . ALA B 1 415 ? -11.109 -14.648 -21.453 1 98.31 415 ALA B N 1
ATOM 6862 C CA . ALA B 1 415 ? -11.242 -15.094 -22.828 1 98.31 415 ALA B CA 1
ATOM 6863 C C . ALA B 1 415 ? -11.359 -13.906 -23.781 1 98.31 415 ALA B C 1
ATOM 6865 O O . ALA B 1 415 ? -10.969 -14 -24.953 1 98.31 415 ALA B O 1
ATOM 6866 N N . ASN B 1 416 ? -11.867 -12.789 -23.281 1 97.94 416 ASN B N 1
ATOM 6867 C CA . ASN B 1 416 ? -12.102 -11.633 -24.141 1 97.94 416 ASN B CA 1
ATOM 6868 C C . ASN B 1 416 ? -10.867 -10.742 -24.234 1 97.94 416 ASN B C 1
ATOM 6870 O O . ASN B 1 416 ? -10.852 -9.773 -25 1 97.94 416 ASN B O 1
ATOM 6874 N N . ILE B 1 417 ? -9.875 -10.977 -23.516 1 98.81 417 ILE B N 1
ATOM 6875 C CA . ILE B 1 417 ? -8.664 -10.172 -23.562 1 98.81 417 ILE B CA 1
ATOM 6876 C C . ILE B 1 417 ? -7.762 -10.641 -24.703 1 98.81 417 ILE B C 1
ATOM 6878 O O . ILE B 1 417 ? -7.367 -11.812 -24.734 1 98.81 417 ILE B O 1
ATOM 6882 N N . PRO B 1 418 ? -7.395 -9.758 -25.609 1 98.69 418 PRO B N 1
ATOM 6883 C CA . PRO B 1 418 ? -6.578 -10.164 -26.766 1 98.69 418 PRO B CA 1
ATOM 6884 C C . PRO B 1 418 ? -5.309 -10.906 -26.344 1 98.69 418 PRO B C 1
ATOM 6886 O O . PRO B 1 418 ? -4.582 -10.453 -25.469 1 98.69 418 PRO B O 1
ATOM 6889 N N . ILE B 1 419 ? -5.074 -12.047 -26.984 1 98.75 419 ILE B N 1
ATOM 6890 C CA . ILE B 1 419 ? -3.893 -12.828 -26.625 1 98.75 419 ILE B CA 1
ATOM 6891 C C . ILE B 1 419 ? -3.203 -13.344 -27.875 1 98.75 419 ILE B C 1
ATOM 6893 O O . ILE B 1 419 ? -2.021 -13.688 -27.859 1 98.75 419 ILE B O 1
ATOM 6897 N N . GLU B 1 420 ? -3.967 -13.453 -28.984 1 98.75 420 GLU B N 1
ATOM 6898 C CA . GLU B 1 420 ? -3.346 -13.867 -30.234 1 98.75 420 GLU B CA 1
ATOM 6899 C C . GLU B 1 420 ? -2.406 -12.789 -30.766 1 98.75 420 GLU B C 1
ATOM 6901 O O . GLU B 1 420 ? -2.779 -11.617 -30.844 1 98.75 420 GLU B O 1
ATOM 6906 N N . ALA B 1 421 ? -1.206 -13.211 -31.141 1 98.69 421 ALA B N 1
ATOM 6907 C CA . ALA B 1 421 ? -0.199 -12.258 -31.609 1 98.69 421 ALA B CA 1
ATOM 6908 C C . ALA B 1 421 ? -0.741 -11.383 -32.719 1 98.69 421 ALA B C 1
ATOM 6910 O O . ALA B 1 421 ? -0.565 -10.164 -32.719 1 98.69 421 ALA B O 1
ATOM 6911 N N . ASP B 1 422 ? -1.444 -12 -33.688 1 98.31 422 ASP B N 1
ATOM 6912 C CA . ASP B 1 422 ? -1.972 -11.266 -34.844 1 98.31 422 ASP B CA 1
ATOM 6913 C C . ASP B 1 422 ? -3.012 -10.234 -34.406 1 98.31 422 ASP B C 1
ATOM 6915 O O . ASP B 1 422 ? -3.043 -9.117 -34.938 1 98.31 422 ASP B O 1
ATOM 6919 N N . GLU B 1 423 ? -3.836 -10.602 -33.5 1 98.19 423 GLU B N 1
ATOM 6920 C CA . GLU B 1 423 ? -4.855 -9.688 -33 1 98.19 423 GLU B CA 1
ATOM 6921 C C . GLU B 1 423 ? -4.227 -8.5 -32.281 1 98.19 423 GLU B C 1
ATOM 6923 O O . GLU B 1 423 ? -4.66 -7.359 -32.438 1 98.19 423 GLU B O 1
ATOM 6928 N N . ILE B 1 424 ? -3.248 -8.789 -31.469 1 98.56 424 ILE B N 1
ATOM 6929 C CA . ILE B 1 424 ? -2.543 -7.742 -30.719 1 98.56 424 ILE B CA 1
ATOM 6930 C C . ILE B 1 424 ? -1.927 -6.746 -31.703 1 98.56 424 ILE B C 1
ATOM 6932 O O . ILE B 1 424 ? -2.082 -5.535 -31.547 1 98.56 424 ILE B O 1
ATOM 6936 N N . GLU B 1 425 ? -1.259 -7.293 -32.781 1 98.31 425 GLU B N 1
ATOM 6937 C CA . GLU B 1 425 ? -0.673 -6.434 -33.781 1 98.31 425 GLU B CA 1
ATOM 6938 C C . GLU B 1 425 ? -1.736 -5.562 -34.469 1 98.31 425 GLU B C 1
ATOM 6940 O O . GLU B 1 425 ? -1.531 -4.363 -34.656 1 98.31 425 GLU B O 1
ATOM 6945 N N . GLU B 1 426 ? -2.818 -6.168 -34.781 1 98.19 426 GLU B N 1
ATOM 6946 C CA . GLU B 1 426 ? -3.898 -5.445 -35.438 1 98.19 426 GLU B CA 1
ATOM 6947 C C . GLU B 1 426 ? -4.438 -4.324 -34.562 1 98.19 426 GLU B C 1
ATOM 6949 O O . GLU B 1 426 ? -4.641 -3.203 -35.031 1 98.19 426 GLU B O 1
ATOM 6954 N N . LEU B 1 427 ? -4.672 -4.613 -33.312 1 97.88 427 LEU B N 1
ATOM 6955 C CA . LEU B 1 427 ? -5.23 -3.641 -32.375 1 97.88 427 LEU B CA 1
ATOM 6956 C C . LEU B 1 427 ? -4.242 -2.506 -32.125 1 97.88 427 LEU B C 1
ATOM 6958 O O . LEU B 1 427 ? -4.645 -1.351 -31.969 1 97.88 427 LEU B O 1
ATOM 6962 N N . MET B 1 428 ? -2.959 -2.85 -32.062 1 97.69 428 MET B N 1
ATOM 6963 C CA . MET B 1 428 ? -1.949 -1.827 -31.797 1 97.69 428 MET B CA 1
ATOM 6964 C C . MET B 1 428 ? -1.761 -0.925 -33 1 97.69 428 MET B C 1
ATOM 6966 O O . MET B 1 428 ? -1.358 0.231 -32.875 1 97.69 428 MET B O 1
ATOM 6970 N N . GLN B 1 429 ? -2.07 -1.439 -34.156 1 93.88 429 GLN B N 1
ATOM 6971 C CA . GLN B 1 429 ? -1.906 -0.669 -35.375 1 93.88 429 GLN B CA 1
ATOM 6972 C C . GLN B 1 429 ? -3.164 0.133 -35.688 1 93.88 429 GLN B C 1
ATOM 6974 O O . GLN B 1 429 ? -3.127 1.06 -36.5 1 93.88 429 GLN B O 1
ATOM 6979 N N . ALA B 1 430 ? -4.301 -0.252 -35.219 1 86.31 430 ALA B N 1
ATOM 6980 C CA . ALA B 1 430 ? -5.559 0.443 -35.469 1 86.31 430 ALA B CA 1
ATOM 6981 C C . ALA B 1 430 ? -5.617 1.766 -34.719 1 86.31 430 ALA B C 1
ATOM 6983 O O . ALA B 1 430 ? -6.605 2.498 -34.812 1 86.31 430 ALA B O 1
ATOM 6984 N N . LYS B 1 431 ? -4.688 2.236 -34.344 1 62.97 431 LYS B N 1
ATOM 6985 C CA . LYS B 1 431 ? -4.629 3.451 -33.531 1 62.97 431 LYS B CA 1
ATOM 6986 C C . LYS B 1 431 ? -5.516 4.543 -34.125 1 62.97 431 LYS B C 1
ATOM 6988 O O . LYS B 1 431 ? -5.605 4.691 -35.344 1 62.97 431 LYS B O 1
#

Foldseek 3Di:
DLFDFAFLVQLVVLLVLLLVPDDAQEKEKDAWWD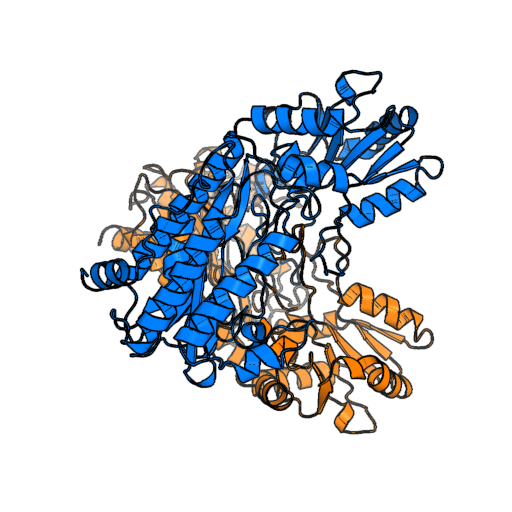FAADDDRHTDDGDTDLVCCSNFVDGDHLKMWMAGCNDPDPLRRIEIEDAADDPVCCVPPNDDQDLVNSCRRNVRNHYHYSVCCVVSVVVSLVRGQEYEAADDPPVPDDDDDQIPSNVVVVVCCVVRVRHHYDYSQVSCLASVQFDDPSQVVQQLLQLVLQLQLQLQCLQVFAAFDFLVVSQVSSQVSQVVSSFPGWLDQKAWAKFLRLLPVPRRPRGGGHHQQIKIWIFTTTHGSLFHWTWIAIAGSHLAHDPLQQLQLVLQVVLLVVLQQQQAFQDALVVSQVVSLVSLVVSCCVSVVDDPVQQVPADPVQGSSCVFWVDTFKAFGTSHRRDRYDRGGTHDFRRKMKGWTKGRDSVRSDIGIGIFIWTHHNDGGTHTSNVPRDHNNVVSSVSSVVD/DLFDFAFLVQLVVVLVLLVVPDDAQEKEKDAWWDFAADDDRHTDDGDTDLVCCNNFVDGDHLKMWMAGCNDPDPLRRIEIEDADDDPVCCVPPNDDQDLVNSCRRNVRNHYHYSVCCVVSVVVSLVRGQEYEAADDPPVPDDDDDQIPSNVVVVVCCVVRVRHHYDYSQVSCLASVQFDDPSQVVQQLLQLVLQLQLQLQVLQPFAAFDFLVVSQVSSQVSQVVSSFPGWLDQKAWAKFLRLLPPPRRPRGGGHHQQIKIWIFTTTHGSLFHWTWIAIAHSHLAHDPLQQLQLVLQVVLLVVLQQQQAFQDALVVSQVVSLVSLVVSCCVSVVDHPVQQVPADPVQGSSCVFWVDTFKAFGTSHRRDRYDRGGTHDFRRKMKGWTKGRDSVRSDIGIGIFIWTHHNDGGTHTSNVPRDHNNVVSSVSSVVD

Secondary structure (DSSP, 8-state):
--SPPPPTHHHHHHHHHHHHTSPTTEEEEEEPPPPPEEETTEEPPP---HHHHHHH---SSS-EEEE-TT-SSGGGSEEEEE----HHHHHHT-----HHHHHHHH--SEEEEGGGHHHHHHHHHTT-SEEEE-----TT----PPPHHHHHHHHHHHH-TTSEEEESHHHHHHHHHS--HHHHHHHHHHHHHHHHHHHHHHHH--TT-BHHHHHHHHHHHHHHTT--SBSS--EEEEGGGGGSTT-----SBPPTTPEEEEE--BEETTEE---EEEEETTSS--HHHHHHHHHHHHHHHHHHHT--TT--HHHHHHHHHHHHHHHHHHHTSS-HHHHHT-BTTB-GGGGT--S-S--B-SSSSS----SSS---TT-EEEE--EEEEGGGTEEEE-BEEEEPPSSSSPEETTTTS--SHHHHHHHHH--/--SPPPPTHHHHHHHHHHHHTSPTTEEEEEEPPPPPEEETTEEPPP---HHHHHHH---SSS-EEEE-TT-SSGGGSEEEEE----HHHHHHT-----HHHHHHHH--SEEEEGGGHHHHHHHHHTT-SEEEE-----TT----PPPHHHHHHHHHHHH-TTSEEEESHHHHHHHHHS--HHHHHHHHHHHHHHHHHHHHHHHH--TT-BHHHHHHHHHHHHHHTT--SBSS--EEEEGGGGGSTT-----SBPPTTPEEEEE--BEETTEE---EEEEETTSS--HHHHHHHHHHHHHHHHHHHT--TT--HHHHHHHHHHHHHHHHHHTTSS-HHHHHT-BTTB-GGGGT--S-S--B-SSSSS----SSS---TT-EEEE--EEEEGGGTEEEE-BEEEEPPSSSSPEETTTTS--SHHHHHHHHH--

Sequence (862 aa):
MKYNQIDSKLFVKNRKKFMAQMKPKSVAVFNSNDIYPIGADSTMPFEQNRNIFYLSGADQEETILILFPDALDPKHKEILFVRETNEHIAVWEGEKLTKERATEVSGIETVYWLSDFDKVFFDVMTEAETVYFDTNEHYRQAVETETREDRFIKKCKADYPAHQWAKSFTIMQNIRGVKEPEELALMQEACNITEKGFRRLLSFVKPGVWEYEIEAELLHEFIRNRSKGFAYTPIIASGANANVLHYIENNQQCKDGDVILMDVAAEYANYSSDLSRSIPVSGKFTKRQKEVYNAVLRVKNDATKMLVPGTLWAEYHKEVGKLMTSELLGLGLLDKADVQNEDKNWPAYKKYFMHGTSHHIGLNTHDYGELKTPMKANMVFTVEPGIYIPNENLGIRLEDDVVIQENGEPFNLMANIPIEADEIEELMQAKMKYNQIDSKLFVKNRKKFMAQMKPKSVAVFNSNDIYPIGADSTMPFEQNRNIFYLSGADQEETILILFPDALDPKHKEILFVRETNEHIAVWEGEKLTKERATEVSGIETVYWLSDFDKVFFDVMTEAETVYFDTNEHYRQAVETETREDRFIKKCKADYPAHQWAKSFTIMQNIRGVKEPEELALMQEACNITEKGFRRLLSFVKPGVWEYEIEAELLHEFIRNRSKGFAYTPIIASGANANVLHYIENNQQCKDGDVILMDVAAEYANYSSDLSRSIPVSGKFTKRQKEVYNAVLRVKNDATKMLVPGTLWAEYHKEVGKLMTSELLGLGLLDKADVQNEDKNWPAYKKYFMHGTSHHIGLNTHDYGELKTPMKANMVFTVEPGIYIPNENLGIRLEDDVVIQENGEPFNLMANIPIEADEIEELMQAK

InterPro domains:
  IPR000994 Peptidase M24 [PF00557] (186-406)
  IPR007865 Aminopeptidase P, N-terminal [PF05195] (11-132)
  IPR007865 Aminopeptidase P, N-terminal [SM01011] (6-142)
  IPR029149 Creatinase/Aminopeptidase P/Spt16, N-terminal [G3DSA:3.40.350.10] (7-177)
  IPR029149 Creatinase/Aminopeptidase P/Spt16, N-terminal [SSF53092] (5-179)
  IPR036005 Creatinase/aminopeptidase-like [G3DSA:3.90.230.10] (179-431)
  IPR036005 Creatinase/aminopeptidase-like [SSF55920] (181-428)
  IPR052433 Xaa-Pro dipeptidase-like [PTHR43226] (6-430)

Organism: Cellulophaga lytica (strain ATCC 23178 / DSM 7489 / JCM 8516 / NBRC 14961 / NCIMB 1423 / VKM B-1433 / Cy l20) (NCBI:txid867900)

Radius of gyration: 28.47 Å; Cα contacts (8 Å, |Δi|>4): 1930; chains: 2; bounding box: 67×74×67 Å

=== Feature glossary ===
Feature key, reading from the visual/contextual features back to the raw sequence:

Rendered structure images. Structure images are PyMOL renders from six orthogonal camera directions. Cartoon representation draws helices as coils and strands as arrows; sticks shows the backbone as bonds; surface shows the solvent-excluded envelope. Rainbow coloring maps sequence position to hue (blue→red, N→C); chain coloring assigns a distinct color per polypeptide.

Contact-map, Ramachandran, and PAE plots. Three diagnostic plots accompany the record. The Cα contact map visualizes the tertiary structure as a 2D adjacency matrix (8 Å cutoff, sequence-local contacts suppressed). The Ramachandran plot shows the distribution of backbone (φ, ψ) torsions, with points in the α and β basins reflecting secondary structure content. The PAE plot shows AlphaFold's inter-residue confidence as a color matrix.

InterPro / GO / CATH / organism. The annotation block draws on four external resources. InterPro: which protein families and domains the sequence belongs to. GO: standardized terms for what the protein does, what process it participates in, and where in the cell it acts. CATH: which structural fold it has in the CATH hierarchy. Organism: the species of origin.

Nearest PDB structures. Structural nearest neighbors (via Foldseek easy-search vs the PDB). Reported per hit: target PDB id, E-value, and alignment TM-score. A TM-score above ~0.5 is the conventional threshold for 'same fold'.

Predicted aligned error. Predicted aligned error is AlphaFold's pairwise confidence. Unlike pLDDT (per-residue), PAE is per-residue-pair and captures whether two parts of the structure are correctly placed relative to each other. Units are ångströms of expected positional error.

Solvent-accessible surface area. SASA measures how much of the protein is reachable by solvent. It is computed by rolling a water-sized probe over the atomic surface and summing the exposed area (Å²). Per-residue SASA distinguishes core (buried, low SASA) from surface (exposed, high SASA) residues; total SASA is a whole-molecule size measure.

B-factor. Crystallographic B-factors measure how much each atom's electron density is smeared out, in Å². They rise in mobile loops and surface residues and fall in the buried interior. In AlphaFold models this column is repurposed to hold pLDDT instead.

pLDDT. For AlphaFold models, the B-factor field carries pLDDT — the model's own estimate of local accuracy on a 0–100 scale. Regions with pLDDT<50 should be treated as essentially unmodeled; they often correspond to intrinsically disordered segments.

Backbone torsions (φ/ψ). φ (phi) and ψ (psi) are the two rotatable backbone dihedrals per residue: φ is the C(i-1)–N–Cα–C torsion, ψ is the N–Cα–C–N(i+1) torsion, both in degrees on (−180°, 180°]. α-helical residues cluster near (−60°, −45°); β-strand residues near (−120°, +130°). A Ramachandran plot is simply a scatter of (φ, ψ) for every residue.

Radius of gyration, Cα contacts, bounding box. Radius of gyration (Rg) is the root-mean-square distance of Cα atoms from their centroid — a single number for overall size and compactness. A globular domain of N residues has Rg ≈ 2.2·N^0.38 Å; an extended or disordered chain has a much larger Rg. The Cα contact count is the number of residue pairs whose Cα atoms are within 8 Å and are more than four positions apart in sequence — a standard proxy for tertiary packing density. The bounding box is the smallest axis-aligned box enclosing all Cα atoms.

Secondary structure (3-state, P-SEA). Three-state secondary structure (P-SEA) collapses the eight DSSP classes into helix (a), strand (b), and coil (c). P-SEA assigns these from Cα geometry alone — distances and angles — without requiring backbone oxygens, so it works on any Cα trace.

Secondary structure (8-state, DSSP). Secondary structure is the local, repeating backbone conformation. DSSP classifies it into eight states by reading the hydrogen-bond network: three helix types (H, G, I), two β types (E, B), two non-regular types (T, S), and unstructured coil (-).

Foldseek 3Di. The Foldseek 3Di string encodes local tertiary geometry as a 20-letter alphabet — one character per residue — derived from the relative positions of nearby Cα atoms. Unlike the amino-acid sequence, 3Di is a direct function of the 3D structure, so two proteins with the same fold have similar 3Di strings even at low sequence identity.

mmCIF coordinates. Structure coordinates are given as an mmCIF _atom_site loop: one row per atom with element, residue name, chain id, sequence number, and x/y/z position in Å. Only the four main-chain atoms per residue are included here; side chains are omitted to keep the record compact.

Sequence. This is the polypeptide sequence — one letter per residue, N-terminus first. Length ranges from a few dozen residues for small domains to over a thousand for large multi-domain proteins.